Protein 7WKQ (pdb70)

Foldseek 3Di:
DQAEEEEQAQADPLSLLLVVVLLVLPYAYQHENHHPPRCVVSVVSPHHYHYQYDQLQLLPLVSQQSSLVSCCVPRVAHAEYEHEFAAFDWDAPVPDDVVVLVVLLSGQPSSVCSNCVRRVVRCLVVLHHFYEYEYEFAWADVQGGGVSNNVNLQVSLVVQLVVLVVCVVSQYAYEYEYCQQQPDPVRHVNRVPPPVVSVVSVCVTGRHHRDDDSNVVSVVCCCRGSPPHRNDHSYYPNQSNHD/DAEEEEQAQDDHLRLLLVVVLLVLVYAYEYEQHDPPSCVVSVVSVHHYHYQYDQQQLLPLVRLLSSLVRCCVPPVAHAEYEYEFEDDDADPPVPDDVVSLVRLCSRLPSSVVSNCVRPVVRLLVVLHHFYEYEYEPHVSNVVSNVVSLVVFLVVQVVCVVSHYAGEYEYEDPVVDPVVPSNVVSVVCCCRGNPPHRPDHSYYYYD/DFAEEEEEACDDALNVLLVVVLLVLRHQYEYEPHDVVSVVVSVVSVHHYHYFYDLLQLLPLVSLLSSLVSCCVVPVAHAEYEYEFADADDDDVVGDDVVVLVRLCSRLPSSVVSNCVNPVVRCLVVLAHFYEYEHVSNVVSNVVNLVCQLVVQVVRVVSHYAGEYEYVGSNVVSVVCCCRGSPPHRPDHSYYDD/DAEEEEQAQADPLRLLLVVVLVVLVYAYEYEQHHPPSQVVSVVVVHHYFYQYPQNQLLPLVNLQSSLVSCCVPPNAHAEYEYEFAAADFDADVVDDPVSLVRGLSGQPNSVVSNCVNHVVRCLVVLAHFYEYEYEFAWAVVQGRGNSNNVNLQVSLVVQLVVQVVCVRSHYAYEYEYCQAQPDPVNHVHQDVVPVVSPVSVCVTGHHHRDDDSNVVSVVVCCRGSPPHGPDHSYYPPQSNHDD

Nearest PDB structures (foldseek):
  7wkq-assembly1_B  TM=1.005E+00  e=2.248E-42  Acidimicrobiia bacterium
  7wkq-assembly2_C  TM=9.951E-01  e=5.522E-34  Acidimicrobiia bacterium
  7wkq-assembly2_D-2  TM=9.681E-01  e=2.346E-34  Acidimicrobiia bacterium
  8hqp-assembly1_C  TM=9.631E-01  e=4.700E-27  Acidimicrobiia bacterium
  8h8y-assembly1_D  TM=9.524E-01  e=3.534E-26  Acidimicrobiia bacterium

Solvent-accessible surface area: 37409 Å² total; per-residue (Å²): 58,190,60,3,1,2,4,3,50,0,27,44,98,4,3,3,4,0,0,75,27,0,14,153,104,122,2,9,0,0,0,0,28,31,23,179,44,2,50,109,75,2,63,90,123,62,11,94,13,45,38,6,115,62,0,122,80,16,27,64,75,134,6,2,89,111,2,2,46,17,0,79,159,107,44,46,144,0,19,1,0,2,6,50,4,11,52,6,33,31,43,61,0,42,121,12,32,30,57,34,0,66,24,0,5,64,13,0,2,19,5,2,3,19,2,0,49,13,1,0,45,13,0,47,150,54,42,45,1,1,0,0,2,10,2,1,3,12,3,36,108,82,1,159,25,1,1,9,0,13,0,1,7,25,1,1,23,44,0,2,113,38,0,1,73,37,2,45,188,44,36,1,13,0,1,0,0,0,4,0,51,24,5,12,36,31,11,6,36,59,8,7,15,23,49,94,76,35,51,58,138,1,92,93,8,1,51,38,25,131,147,30,70,22,105,103,7,1,53,89,0,0,66,25,2,13,21,115,41,96,201,58,44,28,85,54,44,29,96,1,35,12,123,196,46,1,1,1,5,4,31,0,18,35,166,15,5,7,7,2,0,78,16,1,10,166,92,131,2,28,0,0,0,0,12,21,45,177,45,8,46,102,72,0,81,89,117,67,11,90,16,45,43,7,125,63,0,114,86,11,18,59,70,120,5,2,122,116,1,10,56,19,0,81,160,98,38,47,100,0,9,1,0,2,5,37,3,10,35,42,25,67,20,103,0,43,70,12,20,42,96,17,1,68,21,1,8,71,6,3,2,20,7,4,0,19,2,0,61,23,1,0,57,15,0,43,155,70,46,46,0,0,0,0,1,3,4,25,82,35,2,5,35,34,1,1,66,10,0,2,29,30,0,3,69,0,0,2,40,10,0,51,195,38,37,2,9,0,1,1,0,10,23,94,57,22,119,129,24,183,109,75,50,95,97,10,2,48,60,0,1,61,15,1,14,20,111,45,90,201,54,48,9,93,65,65,78,102,133,106,56,4,0,2,2,4,32,1,41,112,123,16,2,20,5,0,2,95,18,2,8,166,92,130,3,10,0,0,1,0,23,22,49,150,54,19,33,101,83,6,66,88,81,50,12,81,18,49,38,13,84,40,2,116,45,20,12,25,58,75,4,0,102,77,2,11,57,20,0,82,164,96,42,56,122,0,32,2,0,2,5,97,13,35,150,80,33,118,36,142,129,157,118,35,66,80,61,38,74,24,18,4,44,11,5,1,46,52,4,4,106,40,0,9,129,15,1,13,70,18,0,46,154,69,39,50,0,0,0,0,8,19,52,52,25,18,69,72,4,99,62,28,10,41,104,45,3,118,69,36,1,79,128,21,55,201,45,32,2,10,0,1,6,5,41,110,85,52,105,105,56,0,48,98,0,1,58,20,1,14,20,109,50,84,194,71,47,15,92,78,46,110,222,53,4,1,1,4,3,44,0,20,86,86,5,2,5,7,0,0,88,20,1,9,175,98,143,6,22,0,0,0,0,18,24,28,184,51,4,43,105,69,0,81,90,113,61,23,87,27,42,48,13,132,54,0,128,94,17,32,56,80,99,1,1,96,87,0,4,57,20,0,73,144,102,47,51,88,0,4,0,0,1,7,50,6,23,66,4,24,35,22,146,119,159,113,37,72,130,118,41,65,95,35,0,36,64,14,0,52,64,5,3,101,30,2,8,131,7,0,7,64,9,0,52,137,54,42,30,1,0,1,0,3,7,5,1,0,14,3,40,152,104,21,200,26,1,39,24,0,30,66,6,9,59,31,2,25,104,41,4,99,76,33,2,62,112,16,48,204,60,37,2,11,0,2,1,0,0,4,0,53,22,11,8,79,36,10,20,137,53,32,2,31,78,24,16,22,49,36,13,105,2,46,56,5,0,47,21,25,78,140,24,26,24,112,100,8,1,52,95,0,1,58,28,2,15,24,114,46,89,207,47,49,24,77,57,35,28,88,1,23,12,69,146

Radius of gyration: 30.54 Å; Cα contacts (8 Å, |Δi|>4): 1937; chains: 4; bounding box: 92×63×84 Å

CATH classification: 3.40.50.720

Secondary structure (DSSP, 8-state):
--EEEEES--SSSHHHHHHHHHHHTTEEEEEESPPTTHHHHHHTTT--EEEE-S---TTSHHHHHHHHHHHHHHTS--SEEEEEE-----S-GGG--HHHHHHHHIIIIIHHHHHHHHHHHHHHHHT-EEEEEEEPPP--SS-TT-HHHHHHHHHHHHHHHHHHHHHHTTTEEEEEEE-TTB--GGGGGGGTTTSHHHHHHHHHHS---B-S-HHHHHHHHGGGTSSS--S--SEEETTSS--/-EEEEES--SSSHHHHHHHHHHHTTEEEEEESPPTTTHHHHHHHT--EEEE-S---TTSHHHHHHHHHHHHHHTS---EEEEEE-----B-GGG--HHHHHHHHIIIIIHHHHHHHHHHHHHHHHT-EEEEEEE--BHHHHHHHHHHHHHHHHHHHHHGGGTEEEEEEE--TTSS----HHHHHHHHGGGTSSS--S--S-EEE-/--EEEEES-SSSSSHHHHHHHHHHTTEEEEEES--HHHHHHHHHTT--EEEESS---TTSHHHHHHHHHHHHHHHS---EEEE---------GGG--HHHHHHHIIIIIIHHHHHHHHHHHHHHHHT-EEEEE--HHHHHHHHHHHHHHHHHHHHHGGGTEEEEEE---HHHHHHHHGGGTSSS-----S-EE-/-EEEEES--SSSHHHHHHHHHHHTTEEEEEESPPTTHHHHHHHTT--EEEE-S---TTSHHHHHHHHHHHHHHHS---EEEEEE-----S-GGG--HHHHHHHHIIIIIHHHHHHHHHHHHHHHHT-EEEEEEEPPPPPSS-TT-HHHHHHHHHHHHHHHHHHHHTTTTTEEEEEE--TTB--GGGG-TTSTTSHHHHHHHHHHS---B-S-HHHHHHHHTHHHHSS--S--S-EETTSS---

Sequence (885 aa):
AKRVALVGDASFYVGPSLARELARREHNLVLGDPAEGLVDELTALGVEVEAVLGVRNLADPESAQKLVAAAQERFGRIDSAAAFSGRVVTGKFLDSTLEDLHSVVQGCLEAPYHFLKAVVPVMVEQGDGQVLVMTSATAARPSRGASLYSSARAGATMMVKNVAAEVARNGVQVNAVGTNFMDFPEFLRASGANDPEIRARIEAAVPLGRLGTVEEFASFCMPFIDGTSKFTTGQFIAYAGGWKRVALVGDASFYVGPSLARELARREHNLVLGDPAEGLVDELTALGVEVEAVLGVRNLADPESAQKLVAAAQERFGRIDSAAAFSGRVVTGKFLDSTLEDLHSVVQGCLEAPYHFLKAVVPVMVEQGDGQVLVMTSGASLYSSARAGATMMVKNVAAEVARNGVQVNAVGTNFMDFPEGTVEEFASFCMPFIDGTSKFTTGQFIAYAKRVALVGDASFYVGPSLARELARREHNLVLGDPAEGLVDELTALGVEVEAVLGVRNLADPESAQKLVAAAQERFGRIDSAAAFSGRVVTGKFLDSTLEDLHSVVQGCLEAPYHFLKAVVPVMVEQGDGQVLVMASLYSSARAGATMMVKNVAAEVARNGVQVNAVGGTVEEFASFCMPFIDGTSKFTTGQFIAKRVALVGDASFYVGPSLARELARREHNLVLGDPAEGLVDELTALGVEVEAVLGVRNLADPESAQKLVAAAQERFGRIDSAAAFSGRVVTGKFLDSTLEDLHSVVQGCLEAPYHFLKAVVPVMVEQGDGQVLVMTSATAARPSRGASLYSSARAGATMMVKNVAAEVARNGVQVNAVGTNFMDFPEFLRASGANDPEIRARIEAAVPLGRLGTVEEFASFCMPFIDGTSKFTTGQFIAYAGGWA

B-factor: mean 82.54, std 20.47, range [45.64, 185.73]

Structure (mmCIF, N/CA/C/O backbone):
data_7WKQ
#
_entry.id   7WKQ
#
_cell.length_a   86.823
_cell.length_b   103.047
_cell.length_c   105.833
_cell.angle_alpha   90.000
_cell.angle_beta   90.000
_cell.angle_gamma   90.000
#
_symmetry.space_group_name_H-M   'P 21 21 21'
#
loop_
_atom_site.group_PDB
_atom_site.id
_atom_site.type_symbol
_atom_site.label_atom_id
_atom_site.label_alt_id
_atom_site.label_comp_id
_atom_site.label_asym_id
_atom_site.label_entity_id
_atom_site.label_seq_id
_atom_site.pdbx_PDB_ins_code
_atom_site.Cartn_x
_atom_site.Cartn_y
_atom_site.Cartn_z
_atom_site.occupancy
_atom_site.B_iso_or_equiv
_atom_site.auth_seq_id
_atom_site.auth_comp_i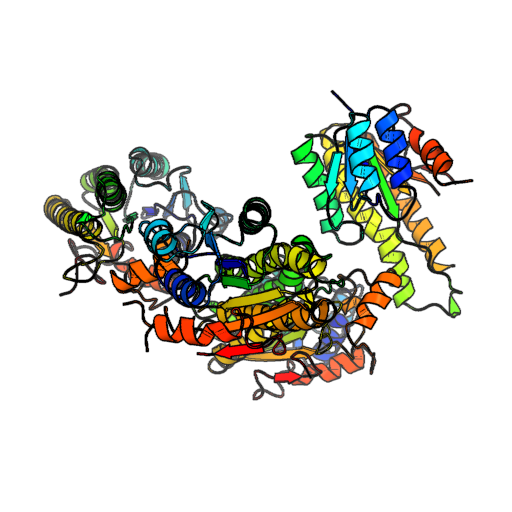d
_atom_site.auth_asym_id
_atom_site.auth_atom_id
_atom_site.pdbx_PDB_model_num
ATOM 1 N N . ALA A 1 5 ? -30.07400 12.35700 46.23600 1.000 94.29832 6 ALA A N 1
ATOM 2 C CA . ALA A 1 5 ? -29.92600 12.54200 44.79800 1.000 92.49075 6 ALA A CA 1
ATOM 3 C C . ALA A 1 5 ? -31.15300 12.05900 43.98600 1.000 94.23847 6 ALA A C 1
ATOM 4 O O . ALA A 1 5 ? -31.48700 10.86300 43.99200 1.000 99.81517 6 ALA A O 1
ATOM 6 N N . LYS A 1 6 ? -31.82500 12.97900 43.28900 1.000 86.15242 7 LYS A N 1
ATOM 7 C CA . LYS A 1 6 ? -32.94200 12.58700 42.42700 1.000 88.20323 7 LYS A CA 1
ATOM 8 C C . LYS A 1 6 ? -32.69100 12.87600 40.95200 1.000 82.59227 7 LYS A C 1
ATOM 9 O O . LYS A 1 6 ? -33.14300 12.09000 40.11400 1.000 78.98866 7 LYS A O 1
ATOM 15 N N . ARG A 1 7 ? -31.95600 13.96500 40.61200 1.000 75.19407 8 ARG A N 1
ATOM 16 C CA . ARG A 1 7 ? -31.60300 14.25000 39.21600 1.000 75.78781 8 ARG A CA 1
ATOM 17 C C . ARG A 1 7 ? -30.52700 13.32700 38.64200 1.000 77.95660 8 ARG A C 1
ATOM 18 O O . A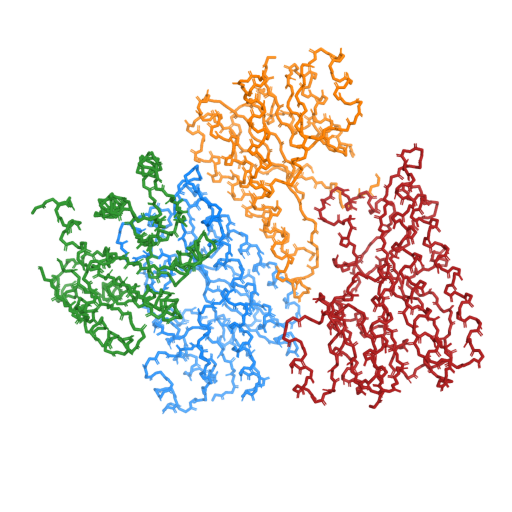RG A 1 7 ? -29.57300 12.96700 39.31800 1.000 77.82245 8 ARG A O 1
ATOM 26 N N . VAL A 1 8 ? -30.64000 13.01600 37.35200 1.000 73.41525 9 VAL A N 1
ATOM 27 C CA . VAL A 1 8 ? -29.68200 12.13900 36.68700 1.000 77.74026 9 VAL A CA 1
ATOM 28 C C . VAL A 1 8 ? -28.74300 12.90200 35.74500 1.000 75.36230 9 VAL A C 1
ATOM 29 O O . VAL A 1 8 ? -29.18100 13.61500 34.82600 1.000 74.63114 9 VAL A O 1
ATOM 33 N N . ALA A 1 9 ? -27.43400 12.72900 35.98400 1.000 75.39287 10 ALA A N 1
ATOM 34 C CA . ALA A 1 9 ? -26.36500 13.28500 35.16000 1.000 74.91114 10 ALA A CA 1
ATOM 35 C C . ALA A 1 9 ? -25.56900 12.13100 34.55400 1.000 70.01077 10 ALA A C 1
ATOM 36 O O . ALA A 1 9 ? -25.15600 11.20500 35.26600 1.000 69.06803 10 ALA A O 1
ATOM 38 N N . LEU A 1 10 ? -25.39700 12.17400 33.23000 1.000 69.34956 11 LEU A N 1
ATOM 39 C CA . LEU A 1 10 ? -24.66700 11.19000 32.44700 1.000 70.30545 11 LEU A CA 1
ATOM 40 C C . LEU A 1 10 ? -23.32700 11.79500 32.03600 1.000 72.57708 11 LEU A C 1
ATOM 41 O O . LEU A 1 10 ? -23.26800 12.94000 31.56600 1.000 67.46658 11 LEU A O 1
ATOM 46 N N . VAL A 1 11 ? -22.25100 11.04700 32.27100 1.000 72.34112 12 VAL A N 1
ATOM 47 C CA . VAL A 1 11 ? -20.88200 11.45300 31.96000 1.000 73.08281 12 VAL A CA 1
ATOM 48 C C . VAL A 1 11 ? -20.30000 10.40300 31.02000 1.000 71.78272 12 VAL A C 1
ATOM 49 O O . VAL A 1 11 ? -20.08600 9.24000 31.42100 1.000 75.65444 12 VAL A O 1
ATOM 53 N N . GLY A 1 12 ? -20.04200 10.81100 29.76500 1.000 67.91663 13 GLY A N 1
ATOM 54 C CA . GLY A 1 12 ? -19.66600 9.85300 28.74000 1.000 72.51831 13 GLY A CA 1
ATOM 55 C C . GLY A 1 12 ? -18.42300 9.05100 29.06700 1.000 70.97458 13 GLY A C 1
ATOM 56 O O . GLY A 1 12 ? -18.28300 7.90800 28.62500 1.000 69.24576 13 GLY A O 1
ATOM 57 N N . ASP A 1 13 ? -17.45400 9.71200 29.72200 1.000 69.14019 14 ASP A N 1
ATOM 58 C CA . ASP A 1 13 ? -16.14100 9.08800 30.04400 1.000 65.50939 14 ASP A CA 1
ATOM 59 C C . ASP A 1 13 ? -15.66900 9.55300 31.41400 1.000 64.24537 14 ASP A C 1
ATOM 60 O O . ASP A 1 13 ? -15.42900 10.74700 31.57300 1.000 64.45668 14 ASP A O 1
ATOM 65 N N . ALA A 1 14 ? -15.54600 8.62400 32.35200 1.000 62.27975 15 ALA A N 1
ATOM 66 C CA . ALA A 1 14 ? -15.05000 8.94500 33.70100 1.000 67.74810 15 ALA A CA 1
ATOM 67 C C . ALA A 1 14 ? -13.74100 8.20200 33.95200 1.000 63.16366 15 ALA A C 1
ATOM 68 O O . ALA A 1 14 ? -13.38300 8.02400 35.10900 1.000 62.84254 15 ALA A O 1
ATOM 70 N N . SER A 1 15 ? -13.08500 7.74900 32.89500 1.000 61.36284 16 SER A N 1
ATOM 71 C CA . SER A 1 15 ? -11.84000 6.96100 33.03000 1.000 66.21002 16 SER A CA 1
ATOM 72 C C . SER A 1 15 ? -10.69000 7.75200 33.62800 1.000 66.57890 16 SER A C 1
ATOM 73 O O . SER A 1 15 ? -9.93200 7.16900 34.40200 1.000 61.33431 16 SER A O 1
ATOM 76 N N . PHE A 1 16 ? -10.55400 9.02000 33.26600 1.000 64.73451 17 PHE A N 1
ATOM 77 C CA . PHE A 1 16 ? -9.34400 9.76000 33.68100 1.000 68.84109 17 PHE A CA 1
ATOM 78 C C . PHE A 1 16 ? -9.57000 10.68100 34.87200 1.000 66.70168 17 PHE A C 1
ATOM 79 O O . PHE A 1 16 ? -9.79900 10.15400 35.95300 1.000 76.57422 17 PHE A O 1
ATOM 87 N N . TYR A 1 17 ? -9.41000 11.99400 34.70100 1.000 71.71649 18 TYR A N 1
ATOM 88 C CA . TYR A 1 17 ? -9.47800 12.91000 35.87000 1.000 67.53159 18 TYR A CA 1
ATOM 89 C C . TYR A 1 17 ? -10.58700 13.96700 35.76100 1.000 69.82987 18 TYR A C 1
ATOM 90 O O . TYR A 1 17 ? -11.13300 14.33500 36.80400 1.000 63.93333 18 TYR A O 1
ATOM 99 N N . VAL A 1 18 ? -10.88000 14.46000 34.55600 1.000 69.05524 19 VAL A N 1
ATOM 100 C CA . VAL A 1 18 ? -11.89800 15.53700 34.36400 1.000 67.04235 19 VAL A CA 1
ATOM 101 C C . VAL A 1 18 ? -13.29900 15.02500 34.67400 1.000 64.03160 19 VAL A C 1
ATOM 102 O O . VAL A 1 18 ? -14.00800 15.68600 35.43400 1.000 64.26344 19 VAL A O 1
ATOM 106 N N . GLY A 1 19 ? -13.64800 13.85700 34.15000 1.000 68.59599 20 GLY A N 1
ATOM 107 C CA . GLY A 1 19 ? -14.99900 13.31300 34.34400 1.000 62.59665 20 GLY A CA 1
ATOM 108 C C . GLY A 1 19 ? -15.19100 12.90400 35.78100 1.000 62.38063 20 GLY A C 1
ATOM 109 O O . GLY A 1 19 ? -16.24400 13.22000 36.32200 1.000 62.75727 20 GLY A O 1
ATOM 110 N N . PRO A 1 20 ? -14.26400 12.17100 36.43000 1.000 64.93236 21 PRO A N 1
ATOM 111 C CA . PRO A 1 20 ? -14.42700 11.91400 37.83100 1.000 66.28106 21 PRO A CA 1
ATOM 112 C C . PRO A 1 20 ? -14.79300 13.17900 38.60100 1.000 63.45677 21 PRO A C 1
ATOM 113 O O . PRO A 1 20 ? -15.67700 13.11600 39.39700 1.000 69.54237 21 PRO A O 1
ATOM 117 N N . SER A 1 21 ? -14.11600 14.28600 38.33900 1.000 60.72154 22 SER A N 1
ATOM 118 C CA . SER A 1 21 ? -14.34200 15.51600 39.13200 1.000 64.26675 22 SER A CA 1
ATOM 119 C C . SER A 1 21 ? -15.72500 16.05600 38.81400 1.000 64.92220 22 SER A C 1
ATOM 120 O O . SER A 1 21 ? -16.37400 16.56500 39.72300 1.000 63.60881 22 SER A O 1
ATOM 123 N N . LEU A 1 22 ? -16.14500 15.94500 37.56100 1.000 61.79857 23 LEU A N 1
ATOM 124 C CA . LEU A 1 22 ? -17.52400 16.33000 37.24800 1.000 61.38209 23 LEU A CA 1
ATOM 125 C C . LEU A 1 22 ? -18.52300 15.53400 38.07900 1.000 65.50054 23 LEU A C 1
ATOM 126 O O . LEU A 1 22 ? -19.43500 16.10100 38.69200 1.000 69.36930 23 LEU A O 1
ATOM 131 N N . ALA A 1 23 ? -18.39800 14.20100 38.04000 1.000 66.00066 24 ALA A N 1
ATOM 132 C CA . ALA A 1 23 ? -19.27700 13.32800 38.81800 1.000 66.17784 24 ALA A CA 1
ATOM 133 C C . ALA A 1 23 ? -19.27100 13.70200 40.29600 1.000 67.86858 24 ALA A C 1
ATOM 134 O O . ALA A 1 23 ? -20.33200 13.74900 40.93100 1.000 70.28267 24 ALA A O 1
ATOM 136 N N . ARG A 1 24 ? -18.08000 13.96300 40.86100 1.000 66.21548 25 ARG A N 1
ATOM 137 C CA . ARG A 1 24 ? -17.96800 14.30100 42.28300 1.000 62.92858 25 ARG A CA 1
ATOM 138 C C . ARG A 1 24 ? -18.73500 15.58500 42.60400 1.000 70.30682 25 ARG A C 1
ATOM 139 O O . ARG A 1 24 ? -19.53300 15.62100 43.56300 1.000 72.82477 25 ARG A O 1
ATOM 147 N N . GLU A 1 25 ? -18.54300 16.63900 41.78200 1.000 70.15866 26 GLU A N 1
ATOM 148 C CA . GLU A 1 25 ? -19.33000 17.86200 41.96700 1.000 68.51880 26 GLU A CA 1
ATOM 149 C C . GLU A 1 25 ? -20.80500 17.59900 41.86300 1.000 69.54127 26 GLU A C 1
ATOM 150 O O . GLU A 1 25 ? -21.57400 18.02700 42.72900 1.000 74.17455 26 GLU A O 1
ATOM 156 N N . LEU A 1 26 ? -21.20600 16.83500 40.84300 1.000 66.89195 27 LEU A N 1
ATOM 157 C CA . LEU A 1 26 ? -22.61800 16.61000 40.56800 1.000 66.47589 27 LEU A CA 1
ATOM 158 C C . LEU A 1 26 ? -23.27400 15.88400 41.73000 1.000 71.97457 27 LEU A C 1
ATOM 159 O O . LEU A 1 26 ? -24.42500 16.17900 42.09600 1.000 73.50043 27 LEU A O 1
ATOM 164 N N . ALA A 1 27 ? -22.52300 14.95300 42.34800 1.000 70.44400 28 ALA A N 1
ATOM 165 C CA . ALA A 1 27 ? -22.97500 14.19800 43.51800 1.000 78.39598 28 ALA A CA 1
ATOM 166 C C . ALA A 1 27 ? -23.18100 15.09400 44.74300 1.000 80.17523 28 ALA A C 1
ATOM 167 O O . ALA A 1 27 ? -24.09700 14.85300 45.54200 1.000 88.65838 28 ALA A O 1
ATOM 169 N N . ARG A 1 28 ? -22.30000 16.08700 44.93700 1.000 76.76160 29 ARG A N 1
ATOM 170 C CA . ARG A 1 28 ? -22.52000 17.05300 46.00800 1.000 74.31341 29 ARG A CA 1
ATOM 171 C C . ARG A 1 28 ? -23.79800 17.85900 45.78000 1.000 76.43678 29 ARG A C 1
ATOM 172 O O . ARG A 1 28 ? -24.46700 18.26300 46.73700 1.000 82.75856 29 ARG A O 1
ATOM 180 N N . ARG A 1 29 ? -24.17700 18.02000 44.51800 1.000 76.27721 30 ARG A N 1
ATOM 181 C CA . ARG A 1 29 ? -25.35200 18.72500 44.02500 1.000 71.73345 30 ARG A CA 1
ATOM 182 C C . ARG A 1 29 ? -26.51900 17.77900 43.77100 1.000 78.82688 30 ARG A C 1
ATOM 183 O O . ARG A 1 29 ? -27.38000 18.03100 42.91000 1.000 79.62336 30 ARG A O 1
ATOM 191 N N . GLU A 1 30 ? -26.55600 16.69100 44.54200 1.000 77.07552 31 GLU A N 1
ATOM 192 C CA . GLU A 1 30 ? -27.64000 15.70600 44.63100 1.000 84.12061 31 GLU A CA 1
ATOM 193 C C . GLU A 1 30 ? -28.13700 15.21000 43.27100 1.000 83.08713 31 GLU A C 1
ATOM 194 O O . GLU A 1 30 ? -29.33800 15.17700 42.99000 1.000 89.80563 31 GLU A O 1
ATOM 200 N N . HIS A 1 31 ? -27.18200 14.78400 42.43700 1.000 80.84556 32 HIS A N 1
ATOM 201 C CA . HIS A 1 31 ? -27.45200 13.98000 41.24600 1.000 76.00275 32 HIS A CA 1
ATOM 202 C C . HIS A 1 31 ? -27.09500 12.51100 41.48300 1.000 76.71892 32 HIS A C 1
ATOM 203 O O . HIS A 1 31 ? -26.17900 12.19400 42.24400 1.000 85.04912 32 HIS A O 1
ATOM 210 N N . ASN A 1 32 ? -27.91200 11.61000 40.94600 1.000 72.59009 33 ASN A N 1
ATOM 211 C CA . ASN A 1 32 ? -27.49000 10.25700 40.62900 1.000 73.59786 33 ASN A CA 1
ATOM 212 C C . ASN A 1 32 ? -26.76700 10.27000 39.27400 1.000 74.53898 33 ASN A C 1
ATOM 213 O O . ASN A 1 32 ? -26.95100 11.19100 38.46600 1.000 75.30642 33 ASN A O 1
ATOM 218 N N . LEU A 1 33 ? -25.91300 9.24500 39.02900 1.000 69.15732 34 LEU A N 1
ATOM 219 C CA . LEU A 1 33 ? -24.92400 9.31900 37.95100 1.000 66.60193 34 LEU A CA 1
ATOM 220 C C . LEU A 1 33 ? -24.89800 8.08800 37.04700 1.000 63.96834 34 LEU A C 1
ATOM 221 O O . LEU A 1 33 ? -24.88500 6.95900 37.53300 1.000 64.80035 34 LEU A O 1
ATOM 226 N N . VAL A 1 34 ? -24.79300 8.32400 35.73700 1.000 60.55972 35 VAL A N 1
ATOM 227 C CA . VAL A 1 34 ? -24.47200 7.30900 34.73400 1.000 59.67117 35 VAL A CA 1
ATOM 228 C C . VAL A 1 34 ? -23.06300 7.58000 34.21600 1.000 71.01704 35 VAL A C 1
ATOM 229 O O . VAL A 1 34 ? -22.79600 8.62700 33.60400 1.000 70.33370 35 VAL A O 1
ATOM 233 N N . LEU A 1 35 ? -22.13700 6.67400 34.52400 1.000 67.99437 36 LEU A N 1
ATOM 234 C CA . LEU A 1 35 ? -20.73500 6.87700 34.20300 1.000 62.15485 36 LEU A CA 1
ATOM 235 C C . LEU A 1 35 ? -20.28700 5.84100 33.18400 1.000 65.32602 36 LEU A C 1
ATOM 236 O O . LEU A 1 35 ? -20.47100 4.64400 33.41500 1.000 66.59798 36 LEU A O 1
ATOM 241 N N . GLY A 1 36 ? -19.62200 6.29300 32.11800 1.000 61.44202 37 GLY A N 1
ATOM 242 C CA . GLY A 1 36 ? -18.93200 5.38100 31.22400 1.000 59.07948 37 GLY A CA 1
ATOM 243 C C . GLY A 1 36 ? -17.52600 5.14000 31.74600 1.000 60.55084 37 GLY A C 1
ATOM 244 O O . GLY A 1 36 ? -16.80200 6.10200 32.04000 1.000 67.31164 37 GLY A O 1
ATOM 245 N N . ASP A 1 37 ? -17.15000 3.87300 31.94200 1.000 59.28293 38 ASP A N 1
ATOM 246 C CA . ASP A 1 37 ? -15.81900 3.43900 32.40600 1.000 61.90343 38 ASP A CA 1
ATOM 247 C C . ASP A 1 37 ? -15.24700 4.26800 33.56000 1.000 67.25099 38 ASP A C 1
ATOM 248 O O . ASP A 1 37 ? -14.23200 4.97200 33.39600 1.000 70.81702 38 ASP A O 1
ATOM 253 N N . PRO A 1 38 ? -15.87000 4.20200 34.73700 1.000 63.63895 39 PRO A N 1
ATOM 254 C CA . PRO A 1 38 ? -15.39300 4.99500 35.87500 1.000 63.23687 39 PRO A CA 1
ATOM 255 C C . PRO A 1 38 ? -13.98400 4.61500 36.28500 1.000 66.59118 39 PRO A C 1
ATOM 256 O O . PRO A 1 38 ? -13.57300 3.44800 36.24300 1.000 59.47081 39 PRO A O 1
ATOM 260 N N . ALA A 1 39 ? -13.23400 5.65800 36.64500 1.000 71.31285 40 ALA A N 1
ATOM 261 C CA . ALA A 1 39 ? -11.90000 5.58400 37.24500 1.000 67.75052 40 ALA A CA 1
ATOM 262 C C . ALA A 1 39 ? -11.87800 4.71400 38.50900 1.000 72.40452 40 ALA A C 1
ATOM 263 O O . ALA A 1 39 ? -12.91200 4.41600 39.13700 1.000 75.76077 40 ALA A O 1
ATOM 265 N N . GLU A 1 40 ? -10.66200 4.30300 38.88400 1.000 69.33635 41 GLU A N 1
ATOM 266 C CA . GLU A 1 40 ? -10.50100 3.38900 40.00100 1.000 69.74981 41 GLU A CA 1
ATOM 267 C C . GLU A 1 40 ? -10.89200 4.08800 41.28200 1.000 69.27555 41 GLU A C 1
ATOM 268 O O . GLU A 1 40 ? -10.42700 5.19100 41.57200 1.000 78.67279 41 GLU A O 1
ATOM 274 N N . GLY A 1 41 ? -11.75300 3.45700 42.06000 1.000 61.06878 42 GLY A N 1
ATOM 275 C CA . GLY A 1 41 ? -12.15500 4.07500 43.29500 1.000 74.05867 42 GLY A CA 1
ATOM 276 C C . GLY A 1 41 ? -13.32200 5.02300 43.18800 1.000 79.66800 42 GLY A C 1
ATOM 277 O O . GLY A 1 41 ? -13.79400 5.50800 44.21500 1.000 80.02087 42 GLY A O 1
ATOM 278 N N . LEU A 1 42 ? -13.82200 5.29200 41.98700 1.000 77.54782 43 LEU A N 1
ATOM 279 C CA . LEU A 1 42 ? -14.84700 6.31900 41.84800 1.000 76.74669 43 LEU A CA 1
ATOM 280 C C . LEU A 1 42 ? -16.20600 5.81400 42.29500 1.000 80.53718 43 LEU A C 1
ATOM 281 O O . LEU A 1 42 ? -16.86200 6.44400 43.13200 1.000 84.53405 43 LEU A O 1
ATOM 286 N N . VAL A 1 43 ? -16.66200 4.69400 41.72100 1.000 78.83729 44 VAL A N 1
ATOM 287 C CA . VAL A 1 43 ? -17.96700 4.14700 42.10100 1.000 76.87878 44 VAL A CA 1
ATOM 288 C C . VAL A 1 43 ? -18.07900 4.03200 43.61800 1.000 82.63047 44 VAL A C 1
ATOM 289 O O . VAL A 1 43 ? -19.03200 4.53000 44.22100 1.000 81.93521 44 VAL A O 1
ATOM 293 N N . ASP A 1 44 ? -17.08100 3.40400 44.25500 1.000 87.76490 45 ASP A N 1
ATOM 294 C CA . ASP A 1 44 ? -17.12600 3.19000 45.69600 1.000 86.90401 45 ASP A CA 1
ATOM 295 C C . ASP A 1 44 ? -17.09400 4.51500 46.44100 1.000 85.69808 45 ASP A C 1
ATOM 296 O O . ASP A 1 44 ? -17.91700 4.75400 47.33500 1.000 90.18530 45 ASP A O 1
ATOM 301 N N . GLU A 1 45 ? -16.12400 5.37200 46.09900 1.000 79.66711 46 GLU A N 1
ATOM 302 C CA . GLU A 1 45 ? -15.99200 6.70400 46.68400 1.000 81.87220 46 GLU A CA 1
ATOM 303 C C . GLU A 1 45 ? -17.33700 7.41000 46.69300 1.000 83.82027 46 GLU A C 1
ATOM 304 O O . GLU A 1 45 ? -17.70000 8.08700 47.66100 1.000 81.63551 46 GLU A O 1
ATOM 310 N N . LEU A 1 46 ? -18.10400 7.21200 45.61700 1.000 86.59821 47 LEU A N 1
ATOM 311 C CA . LEU A 1 46 ? -19.33600 7.95100 45.38400 1.000 85.54888 47 LEU A CA 1
ATOM 312 C C . LEU A 1 46 ? -20.50600 7.33600 46.14300 1.000 84.36373 47 LEU A C 1
ATOM 313 O O . LEU A 1 46 ? -21.28800 8.04600 46.78600 1.000 81.36664 47 LEU A O 1
ATOM 318 N N . THR A 1 47 ? -20.64600 6.01200 46.07400 1.000 85.62793 48 THR A N 1
ATOM 319 C CA . THR A 1 47 ? -21.70300 5.32700 46.81600 1.000 86.74377 48 THR A CA 1
ATOM 320 C C . THR A 1 47 ? -21.55500 5.55600 48.31500 1.000 88.86479 48 THR A C 1
ATOM 321 O O . THR A 1 47 ? -22.55900 5.56700 49.03600 1.000 87.00219 48 THR A O 1
ATOM 325 N N . ALA A 1 48 ? -20.31700 5.71300 48.80600 1.000 86.21330 49 ALA A N 1
ATOM 326 C CA . ALA A 1 48 ? -20.11100 6.01000 50.22000 1.000 86.19974 49 ALA A CA 1
ATOM 327 C C . ALA A 1 48 ? -20.66800 7.37000 50.63400 1.000 87.22936 49 ALA A C 1
ATOM 328 O O . ALA A 1 48 ? -20.83300 7.61300 51.83500 1.000 96.85498 49 ALA A O 1
ATOM 330 N N . LEU A 1 49 ? -20.90800 8.28800 49.69900 1.000 84.50988 50 LEU A N 1
ATOM 331 C CA . LEU A 1 49 ? -21.65100 9.51400 49.99900 1.000 81.00573 50 LEU A CA 1
ATOM 332 C C . LEU A 1 49 ? -23.15800 9.36500 49.76500 1.000 87.90224 50 LEU A C 1
ATOM 333 O O . LEU A 1 49 ? -23.89900 10.34200 49.91100 1.000 95.08729 50 LEU A O 1
ATOM 338 N N . GLY A 1 50 ? -23.62900 8.16800 49.40100 1.000 90.82005 51 GLY A N 1
ATOM 339 C CA . GLY A 1 50 ? -25.05300 7.92400 49.23800 1.000 82.90914 51 GLY A CA 1
ATOM 340 C C . GLY A 1 50 ? -25.65000 8.13100 47.86800 1.000 80.32604 51 GLY A C 1
ATOM 341 O O . GLY A 1 50 ? -26.87600 8.22700 47.74300 1.000 81.41554 51 GLY A O 1
ATOM 342 N N . VAL A 1 51 ? -24.85000 8.25200 46.84000 1.000 77.22784 52 VAL A N 1
ATOM 343 C CA . VAL A 1 51 ? -25.40000 8.41900 45.49300 1.000 81.82592 52 VAL A CA 1
ATOM 344 C C . VAL A 1 51 ? -25.60100 7.06900 44.81200 1.000 79.52450 52 VAL A C 1
ATOM 345 O O . VAL A 1 51 ? -24.94400 6.07500 45.13600 1.000 84.74236 52 VAL A O 1
ATOM 349 N N . GLU A 1 52 ? -26.56800 7.01200 43.89700 1.000 72.13776 53 GLU A N 1
ATOM 350 C CA . GLU A 1 52 ? -26.70000 5.84300 43.04000 1.000 78.72371 53 GLU A CA 1
ATOM 351 C C . GLU A 1 52 ? -25.86600 6.07400 41.77300 1.000 81.76878 53 GLU A C 1
ATOM 352 O O . GLU A 1 52 ? -25.81300 7.19400 41.25900 1.000 82.09285 53 GLU A O 1
ATOM 358 N N . VAL A 1 53 ? -25.25700 5.00200 41.23800 1.000 80.18039 54 VAL A N 1
ATOM 359 C CA . VAL A 1 53 ? -24.30300 5.09200 40.12100 1.000 69.97843 54 VAL A CA 1
ATOM 360 C C . VAL A 1 53 ? -24.52500 3.90100 39.20100 1.000 71.06304 54 VAL A C 1
ATOM 361 O O . VAL A 1 53 ? -24.46700 2.75400 39.65900 1.000 75.87100 54 VAL A O 1
ATOM 365 N N . GLU A 1 54 ? -24.66500 4.15600 37.89000 1.000 65.51761 55 GLU A N 1
ATOM 366 C CA . GLU A 1 54 ? -24.74200 3.09300 36.88500 1.000 67.66368 55 GLU A CA 1
ATOM 367 C C . GLU A 1 54 ? -23.47800 3.17500 36.03000 1.000 69.92631 55 GLU A C 1
ATOM 368 O O . GLU A 1 54 ? -23.33300 4.07700 35.19300 1.000 73.00030 55 GLU A O 1
ATOM 374 N N . ALA A 1 55 ? -22.55300 2.22200 36.24600 1.000 71.34423 56 ALA A N 1
ATOM 375 C CA . ALA A 1 55 ? -21.29900 2.14300 35.49500 1.000 67.27928 56 ALA A CA 1
ATOM 376 C C . ALA A 1 55 ? -21.52800 1.33900 34.21200 1.000 68.99912 56 ALA A C 1
ATOM 377 O O . ALA A 1 55 ? -21.93200 0.16900 34.25100 1.000 64.58197 56 ALA A O 1
ATOM 379 N N . VAL A 1 56 ? -21.28200 1.98800 33.06900 1.000 64.10054 57 VAL A N 1
ATOM 380 C CA . VAL A 1 56 ? -21.46900 1.43000 31.74100 1.000 62.22699 57 VAL A CA 1
ATOM 381 C C . VAL A 1 56 ? -20.08500 1.17600 31.15400 1.000 61.31353 57 VAL A C 1
ATOM 382 O O . VAL A 1 56 ? -19.23900 2.06900 31.16900 1.000 68.60971 57 VAL A O 1
ATOM 386 N N . LEU A 1 57 ? -19.82300 -0.05000 30.68600 1.000 68.75553 58 LEU A N 1
ATOM 387 C CA . LEU A 1 57 ? -18.46000 -0.48300 30.39300 1.000 67.20691 58 LEU A CA 1
ATOM 388 C C . LEU A 1 57 ? -18.11700 -0.38100 28.91200 1.000 67.31223 58 LEU A C 1
ATOM 389 O O . LEU A 1 57 ? -18.90200 -0.78600 28.04700 1.000 66.68761 58 LEU A O 1
ATOM 394 N N . GLY A 1 58 ? -16.90700 0.08300 28.62800 1.000 63.85378 59 GLY A N 1
ATOM 395 C CA . GLY A 1 58 ? -16.39200 0.05400 27.27400 1.000 67.85275 59 GLY A CA 1
ATOM 396 C C . GLY A 1 58 ? -17.14500 0.95000 26.30900 1.000 70.23337 59 GLY A C 1
ATOM 397 O O . GLY A 1 58 ? -17.50900 0.53600 25.20500 1.000 74.98848 59 GLY A O 1
ATOM 398 N N . VAL A 1 59 ? -17.32000 2.21000 26.70000 1.000 70.74264 60 VAL A N 1
ATOM 399 C CA . VAL A 1 59 ? -18.11000 3.15600 25.92400 1.000 72.06158 60 VAL A CA 1
ATOM 400 C C . VAL A 1 59 ? -17.37000 4.45100 25.66500 1.000 74.60316 60 VAL A C 1
ATOM 401 O O . VAL A 1 59 ? -17.90700 5.31800 24.95700 1.000 76.65218 60 VAL A O 1
ATOM 405 N N . ARG A 1 60 ? -16.14200 4.59700 26.16200 1.000 69.24962 61 ARG A N 1
ATOM 406 C CA . ARG A 1 60 ? -15.49800 5.90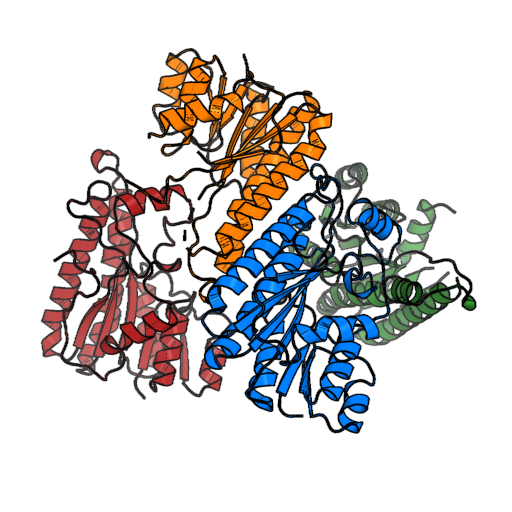500 26.10000 1.000 70.40975 61 ARG A CA 1
ATOM 407 C C . ARG A 1 60 ? -14.98600 6.23500 24.70600 1.000 64.95446 61 ARG A C 1
ATOM 408 O O . ARG A 1 60 ? -14.43300 7.31900 24.52300 1.000 75.92086 61 ARG A O 1
ATOM 416 N N . ASN A 1 61 ? -15.11100 5.34800 23.73100 1.000 63.38020 62 ASN A N 1
ATOM 417 C CA . ASN A 1 61 ? -14.90300 5.73200 22.33900 1.000 71.55544 62 ASN A CA 1
ATOM 418 C C . ASN A 1 61 ? -16.27700 6.03500 21.74200 1.000 76.64879 62 ASN A C 1
ATOM 419 O O . ASN A 1 61 ? -17.01700 5.13000 21.33100 1.000 69.31662 62 ASN A O 1
ATOM 424 N N . LEU A 1 62 ? -16.58500 7.33300 21.67200 1.000 75.09643 63 LEU A N 1
ATOM 425 C CA . LEU A 1 62 ? -17.89300 7.83900 21.28600 1.000 63.13532 63 LEU A CA 1
ATOM 426 C C . LEU A 1 62 ? -18.10100 7.83700 19.78100 1.000 72.48559 63 LEU A C 1
ATOM 427 O O . LEU A 1 62 ? -19.24100 7.94900 19.33100 1.000 76.91690 63 LEU A O 1
ATOM 432 N N . ALA A 1 63 ? -17.01100 7.74400 19.00100 1.000 72.67660 64 ALA A N 1
ATOM 433 C CA . ALA A 1 63 ? -17.12800 7.60900 17.55300 1.000 72.69955 64 ALA A CA 1
ATOM 434 C C . ALA A 1 63 ? -17.70100 6.25600 17.17900 1.000 77.82746 64 ALA A C 1
ATOM 435 O O . ALA A 1 63 ? -18.25400 6.09200 16.07900 1.000 75.03206 64 ALA A O 1
ATOM 437 N N . ASP A 1 64 ? -17.58300 5.26800 18.09900 1.000 80.19967 65 ASP A N 1
ATOM 438 C CA . ASP A 1 64 ? -18.24900 3.96300 18.07400 1.000 75.69884 65 ASP A CA 1
ATOM 439 C C . ASP A 1 64 ? -19.76700 4.16100 18.15100 1.000 78.57983 65 ASP A C 1
ATOM 440 O O . ASP A 1 64 ? -20.30000 4.63600 19.16900 1.000 77.46468 65 ASP A O 1
ATOM 445 N N . PRO A 1 65 ? -20.48000 3.84200 17.06500 1.000 80.48444 66 PRO A N 1
ATOM 446 C CA . PRO A 1 65 ? -21.94400 4.07400 17.01900 1.000 76.68954 66 PRO A CA 1
ATOM 447 C C . PRO A 1 65 ? -22.70400 3.46800 18.18100 1.000 77.94286 66 PRO A C 1
ATOM 448 O O . PRO A 1 65 ? -23.78300 3.98400 18.55300 1.000 68.75707 66 PRO A O 1
ATOM 452 N N . GLU A 1 66 ? -22.17300 2.39300 18.75600 1.000 78.39004 67 GLU A N 1
ATOM 453 C CA . GLU A 1 66 ? -22.91900 1.65400 19.80300 1.000 79.82464 67 GLU A CA 1
ATOM 454 C C . GLU A 1 66 ? -22.64800 2.21200 21.19400 1.000 73.19259 67 GLU A C 1
ATOM 455 O O . GLU A 1 66 ? -23.43200 1.92000 22.09900 1.000 71.28669 67 GLU A O 1
ATOM 461 N N . SER A 1 67 ? -21.58200 2.97700 21.35500 1.000 66.28640 68 SER A N 1
ATOM 462 C CA . SER A 1 67 ? -21.20300 3.42800 22.71100 1.000 69.82672 68 SER A CA 1
ATOM 463 C C . SER A 1 67 ? -22.24900 4.34000 23.35000 1.000 70.57726 68 SER A C 1
ATOM 464 O O . SER A 1 67 ? -22.58300 4.11300 24.51700 1.000 69.51880 68 SER A O 1
ATOM 467 N N . ALA A 1 68 ? -22.75900 5.31900 22.61600 1.000 74.22122 69 ALA A N 1
ATOM 468 C CA . ALA A 1 68 ? -23.70700 6.29400 23.20000 1.000 69.32930 69 ALA A CA 1
ATOM 469 C C . ALA A 1 68 ? -25.01200 5.62200 23.60100 1.000 67.25379 69 ALA A C 1
ATOM 470 O O . ALA A 1 68 ? -25.55300 5.97200 24.64300 1.000 60.06480 69 ALA A O 1
ATOM 472 N N . GLN A 1 69 ? -25.50000 4.71200 22.77100 1.000 66.96918 70 GLN A N 1
ATOM 473 C CA . GLN A 1 69 ? -26.78900 4.06300 23.07100 1.000 75.87889 70 GLN A CA 1
ATOM 474 C C . GLN A 1 69 ? -26.63300 3.27100 24.35600 1.000 75.45057 70 GLN A C 1
ATOM 475 O O . GLN A 1 69 ? -27.54400 3.31700 25.16700 1.000 80.92078 70 GLN A O 1
ATOM 481 N N . LYS A 1 70 ? -25.51000 2.58900 24.52100 1.000 61.54697 71 LYS A N 1
ATOM 482 C CA . LYS A 1 70 ? -25.33800 1.73700 25.71500 1.000 65.89598 71 LYS A CA 1
ATOM 483 C C . LYS A 1 70 ? -25.49900 2.61800 26.94600 1.000 67.26398 71 LYS A C 1
ATOM 484 O O . LYS A 1 70 ? -26.18400 2.20400 27.88500 1.000 71.28188 71 LYS A O 1
ATOM 490 N N . LEU A 1 71 ? -24.89300 3.79600 26.92300 1.000 64.46757 72 LEU A N 1
ATOM 491 C CA . LEU A 1 71 ? -24.97700 4.71600 28.07400 1.000 68.99641 72 LEU A CA 1
ATOM 492 C C . LEU A 1 71 ? -26.42600 5.14500 28.27800 1.000 73.69600 72 LEU A C 1
ATOM 493 O O . LEU A 1 71 ? -26.89900 5.09800 29.41400 1.000 76.99632 72 LEU A O 1
ATOM 498 N N . VAL A 1 72 ? -27.10900 5.52600 27.20600 1.000 74.36450 73 VAL A N 1
ATOM 499 C CA . VAL A 1 72 ? -28.49600 6.03900 27.34400 1.000 66.64222 73 VAL A CA 1
ATOM 500 C C . VAL A 1 72 ? -29.36400 4.89600 27.82800 1.000 73.92028 73 VAL A C 1
ATOM 501 O O . VAL A 1 72 ? -30.18300 5.10400 28.72300 1.000 82.82516 73 VAL A O 1
ATOM 505 N N . ALA A 1 73 ? -29.14300 3.72000 27.27200 1.000 70.51317 74 ALA A N 1
ATOM 506 C CA . ALA A 1 73 ? -30.00600 2.58000 27.61900 1.000 73.48173 74 ALA A CA 1
ATOM 507 C C . ALA A 1 73 ? -29.87100 2.27300 29.10000 1.000 76.38649 74 ALA A C 1
ATOM 508 O O . ALA A 1 73 ? -30.89000 2.00400 29.74000 1.000 86.68411 74 ALA A O 1
ATOM 510 N N . ALA A 1 74 ? -28.65300 2.30100 29.61500 1.000 66.77645 75 ALA A N 1
ATOM 511 C CA . ALA A 1 74 ? -28.46500 1.92000 31.02200 1.000 69.31338 75 ALA A CA 1
ATOM 512 C C . ALA A 1 74 ? -29.20500 2.92700 31.88000 1.000 73.64477 75 ALA A C 1
ATOM 513 O O . ALA A 1 74 ? -29.79400 2.54100 32.88800 1.000 73.82963 75 ALA A O 1
ATOM 515 N N . ALA A 1 75 ? -29.15100 4.18100 31.46900 1.000 71.01737 76 ALA A N 1
ATOM 516 C CA . ALA A 1 75 ? -29.81600 5.23900 32.23900 1.000 72.21210 76 ALA A CA 1
ATOM 517 C C . ALA A 1 75 ? -31.30300 4.96400 32.24700 1.000 77.25138 76 ALA A C 1
ATOM 518 O O . ALA A 1 75 ? -31.91700 5.07900 33.29700 1.000 81.39201 76 ALA A O 1
ATOM 520 N N . GLN A 1 76 ? -31.84800 4.61900 31.09600 1.000 77.45074 77 GLN A N 1
ATOM 521 C CA . GLN A 1 76 ? -33.31100 4.43500 31.02200 1.000 82.40658 77 GLN A CA 1
ATOM 522 C C . GLN A 1 76 ? -33.73400 3.25700 31.89500 1.000 81.89532 77 GLN A C 1
ATOM 523 O O . GLN A 1 76 ? -34.73900 3.38000 32.59700 1.000 83.80149 77 GLN A O 1
ATOM 529 N N . GLU A 1 77 ? -32.99100 2.15700 31.83800 1.000 82.91395 78 GLU A N 1
ATOM 530 C CA . GLU A 1 77 ? -33.33600 0.94800 32.62700 1.000 87.00158 78 GLU A CA 1
ATOM 531 C C . GLU A 1 77 ? -33.18400 1.21400 34.11800 1.000 82.25419 78 GLU A C 1
ATOM 532 O O . GLU A 1 77 ? -34.05600 0.77700 34.87400 1.000 84.14862 78 GLU A O 1
ATOM 538 N N . ARG A 1 78 ? -32.12600 1.91200 34.52000 1.000 78.33528 79 ARG A N 1
ATOM 539 C CA . ARG A 1 78 ? -31.87300 2.07500 35.97100 1.000 77.33097 79 ARG A CA 1
ATOM 540 C C . ARG A 1 78 ? -32.50400 3.34700 36.50400 1.000 76.49902 79 ARG A C 1
ATOM 541 O O . ARG A 1 78 ? -32.82300 3.36300 37.69200 1.000 83.80908 79 ARG A O 1
ATOM 549 N N . PHE A 1 79 ? -32.66900 4.37400 35.67400 1.000 74.29733 80 PHE A N 1
ATOM 550 C CA . PHE A 1 79 ? -33.19800 5.60200 36.31900 1.000 75.78274 80 PHE A CA 1
ATOM 551 C C . PHE A 1 79 ? -34.44500 6.12500 35.61200 1.000 82.86340 80 PHE A C 1
ATOM 552 O O . PHE A 1 79 ? -35.24900 6.79400 36.26400 1.000 85.95733 80 PHE A O 1
ATOM 560 N N . GLY A 1 80 ? -34.57000 5.86900 34.31500 1.000 83.36335 81 GLY A N 1
ATOM 561 C CA . GLY A 1 80 ? -35.75900 6.28500 33.55300 1.000 78.19988 81 GLY A CA 1
ATOM 562 C C . GLY A 1 80 ? -35.64500 7.72400 33.13500 1.000 82.15955 81 GLY A C 1
ATOM 563 O O . GLY A 1 80 ? -36.53700 8.20300 32.42400 1.000 77.29660 81 GLY A O 1
ATOM 564 N N . ARG A 1 81 ? -34.55100 8.36800 33.53100 1.000 86.44175 82 ARG A N 1
ATOM 565 C CA . ARG A 1 81 ? -34.39900 9.81000 33.24700 1.000 84.74497 82 ARG A CA 1
ATOM 566 C C . ARG A 1 81 ? -32.95400 10.16700 32.92700 1.000 79.72590 82 ARG A C 1
ATOM 567 O O . ARG A 1 81 ? -32.07100 9.43600 33.37000 1.000 79.33527 82 ARG A O 1
ATOM 575 N N . ILE A 1 82 ? -32.74800 11.23000 32.15500 1.000 77.64444 83 ILE A N 1
ATOM 576 C CA . ILE A 1 82 ? -31.39100 11.76600 31.87800 1.000 75.08057 83 ILE A CA 1
ATOM 577 C C . ILE A 1 82 ? -31.57600 13.28200 31.88400 1.000 75.22700 83 ILE A C 1
ATOM 578 O O . ILE A 1 82 ? -32.02300 13.81200 30.87200 1.000 77.20089 83 ILE A O 1
ATOM 583 N N . ASP A 1 83 ? -31.29200 13.93700 33.00500 1.000 71.96310 84 ASP A N 1
ATOM 584 C CA . ASP A 1 83 ? -31.46700 15.39800 33.08000 1.000 74.77841 84 ASP A CA 1
ATOM 585 C C . ASP A 1 83 ? -30.32400 16.17800 32.45200 1.000 80.88839 84 ASP A C 1
ATOM 586 O O . ASP A 1 83 ? -30.54900 17.27400 31.91300 1.000 82.61499 84 ASP A O 1
ATOM 591 N N . SER A 1 84 ? -29.08700 15.70000 32.64200 1.000 81.93859 85 SER A N 1
ATOM 592 C CA . SER A 1 84 ? -27.89200 16.33000 32.09900 1.000 70.22846 85 SER A CA 1
ATOM 593 C C . SER A 1 84 ? -27.04200 15.26300 31.46200 1.000 72.00381 85 SER A C 1
ATOM 594 O O . SER A 1 84 ? -27.02500 14.12700 31.94400 1.000 71.70069 85 SER A O 1
ATOM 597 N N . ALA A 1 85 ? -26.32900 15.63800 30.39500 1.000 73.06122 86 ALA A N 1
ATOM 598 C CA . ALA A 1 85 ? -25.31100 14.76700 29.80800 1.000 67.51010 86 ALA A CA 1
ATOM 599 C C . ALA A 1 85 ? -24.13400 15.59700 29.33100 1.000 64.40449 86 ALA A C 1
ATOM 600 O O . ALA A 1 85 ? -24.32400 16.59400 28.62900 1.000 62.01868 86 ALA A O 1
ATOM 602 N N . ALA A 1 86 ? -22.92100 15.15500 29.65400 1.000 65.69440 87 ALA A N 1
ATOM 603 C CA . ALA A 1 86 ? -21.70400 15.81900 29.20600 1.000 60.31568 87 ALA A CA 1
ATOM 604 C C . ALA A 1 86 ? -20.81000 14.83000 28.46500 1.000 60.97480 87 ALA A C 1
ATOM 605 O O . ALA A 1 86 ? -20.72800 13.65500 28.84200 1.000 65.75643 87 ALA A O 1
ATOM 607 N N . ALA A 1 87 ? -20.16700 15.28600 27.38500 1.000 55.98130 88 ALA A N 1
ATOM 608 C CA . ALA A 1 87 ? -19.25200 14.40000 26.66700 1.000 51.99882 88 ALA A CA 1
ATOM 609 C C . ALA A 1 87 ? -18.25000 15.25300 25.88500 1.000 55.68997 88 ALA A C 1
ATOM 610 O O . ALA A 1 87 ? -18.61900 16.32900 25.39200 1.000 54.63140 88 ALA A O 1
ATOM 612 N N . PHE A 1 88 ? -17.01000 14.76100 25.78000 1.000 58.69340 89 PHE A N 1
ATOM 613 C CA . PHE A 1 88 ? -15.92400 15.48000 25.06700 1.000 56.97941 89 PHE A CA 1
ATOM 614 C C . PHE A 1 88 ? -15.65300 14.82500 23.72500 1.000 57.30818 89 PHE A C 1
ATOM 615 O O . PHE A 1 88 ? -15.56600 13.60600 23.66000 1.000 56.17695 89 PHE A O 1
ATOM 623 N N . SER A 1 89 ? -15.48900 15.64200 22.69400 1.000 60.12174 90 SER A N 1
ATOM 624 C CA . SER A 1 89 ? -15.24600 15.11700 21.33700 1.000 62.08127 90 SER A CA 1
ATOM 625 C C . SER A 1 89 ? -14.03900 15.82700 20.74100 1.000 61.28346 90 SER A C 1
ATOM 626 O O . SER A 1 89 ? -13.90500 17.02300 20.97600 1.000 62.71140 90 SER A O 1
ATOM 629 N N . GLY A 1 90 ? -13.20800 15.11900 19.98500 1.000 52.36065 91 GLY A N 1
ATOM 630 C CA . GLY A 1 90 ? -12.11200 15.82400 19.31200 1.000 53.18174 91 GLY A CA 1
ATOM 631 C C . GLY A 1 90 ? -10.83300 15.05800 19.11000 1.000 52.61148 91 GLY A C 1
ATOM 632 O O . GLY A 1 90 ? -10.28000 14.57000 20.09000 1.000 54.38354 91 GLY A O 1
ATOM 633 N N . ARG A 1 91 ? -10.38800 14.96700 17.86200 1.000 51.32762 92 ARG A N 1
ATOM 634 C CA . ARG A 1 91 ? -9.07600 14.36600 17.55500 1.000 56.75576 92 ARG A CA 1
ATOM 635 C C . ARG A 1 91 ? -8.32600 15.36200 16.67500 1.000 57.32496 92 ARG A C 1
ATOM 636 O O . ARG A 1 91 ? -8.91000 15.80500 15.69900 1.000 64.36239 92 ARG A O 1
ATOM 644 N N . VAL A 1 92 ? -7.06900 15.66100 16.99400 1.000 58.74712 93 VAL A N 1
ATOM 645 C CA . VAL A 1 92 ? -6.28400 16.67800 16.23900 1.000 61.87702 93 VAL A CA 1
ATOM 646 C C . VAL A 1 92 ? -5.24700 15.99100 15.36100 1.000 63.68622 93 VAL A C 1
ATOM 647 O O . VAL A 1 92 ? -4.50900 15.14800 15.87300 1.000 60.46090 93 VAL A O 1
ATOM 651 N N . VAL A 1 93 ? -5.23000 16.32400 14.07700 1.000 62.85388 94 VAL A N 1
ATOM 652 C CA . VAL A 1 93 ? -4.18000 15.81300 13.16100 1.000 59.17573 94 VAL A CA 1
ATOM 653 C C . VAL A 1 93 ? -3.51000 17.05300 12.58600 1.000 62.38284 94 VAL A C 1
ATOM 654 O O . VAL A 1 93 ? -4.21700 17.91700 12.07200 1.000 58.98078 94 VAL A O 1
ATOM 658 N N . THR A 1 94 ? -2.19100 17.12600 12.68700 1.000 65.64953 95 THR A N 1
ATOM 659 C CA . THR A 1 94 ? -1.46900 18.32100 12.21700 1.000 60.99533 95 THR A CA 1
ATOM 660 C C . THR A 1 94 ? -0.76600 17.99000 10.91200 1.000 65.07103 95 THR A C 1
ATOM 661 O O . THR A 1 94 ? -0.71100 16.81400 10.56200 1.000 61.47652 95 THR A O 1
ATOM 665 N N . GLY A 1 95 ? -0.33000 19.00600 10.18300 1.000 62.95006 96 GLY A N 1
ATOM 666 C CA . GLY A 1 95 ? 0.37300 18.77300 8.91500 1.000 63.28463 96 GLY A CA 1
ATOM 667 C C . GLY A 1 95 ? -0.16900 19.64400 7.81100 1.000 65.43779 96 GLY A C 1
ATOM 668 O O . GLY A 1 95 ? -1.33300 20.04000 7.88400 1.000 72.48675 96 GLY A O 1
ATOM 669 N N . LYS A 1 96 ? 0.64600 19.91000 6.80200 1.000 57.92842 97 LYS A N 1
ATOM 670 C CA . LYS A 1 96 ? 0.22700 20.82800 5.72600 1.000 66.61532 97 LYS A CA 1
ATOM 671 C C . LYS A 1 96 ? -0.72500 20.09100 4.80000 1.000 69.17168 97 LYS A C 1
ATOM 672 O O . LYS A 1 96 ? -0.60100 18.87100 4.69800 1.000 69.89632 97 LYS A O 1
ATOM 678 N N . PHE A 1 97 ? -1.60500 20.81700 4.12300 1.000 69.51368 98 PHE A N 1
ATOM 679 C CA . PHE A 1 97 ? -2.64300 20.15400 3.30700 1.000 73.73581 98 PHE A CA 1
ATOM 680 C C . PHE A 1 97 ? -1.99100 19.34000 2.20900 1.000 72.60539 98 PHE A C 1
ATOM 681 O O . PHE A 1 97 ? -2.39100 18.20300 1.98300 1.000 67.75686 98 PHE A O 1
ATOM 689 N N . LEU A 1 98 ? -0.97100 19.89000 1.58200 1.000 72.43126 99 LEU A N 1
ATOM 690 C CA . LEU A 1 98 ? -0.40600 19.18800 0.41100 1.000 70.34659 99 LEU A CA 1
ATOM 691 C C . LEU A 1 98 ? 0.20800 17.85900 0.83000 1.000 71.58353 99 LEU A C 1
ATOM 692 O O . LEU A 1 98 ? 0.39800 17.01400 -0.04600 1.000 66.82200 99 LEU A O 1
ATOM 697 N N . ASP A 1 99 ? 0.54900 17.70600 2.10400 1.000 74.60646 100 ASP A N 1
ATOM 698 C CA . ASP A 1 99 ? 1.23400 16.48100 2.58400 1.000 73.24530 100 ASP A CA 1
ATOM 699 C C . ASP A 1 99 ? 0.24400 15.58700 3.32400 1.000 73.89023 100 ASP A C 1
ATOM 700 O O . ASP A 1 99 ? 0.69200 14.65100 3.99000 1.000 77.10149 100 ASP A O 1
ATOM 705 N N . SER A 1 100 ? -1.04900 15.86200 3.20500 1.000 73.53829 101 SER A N 1
ATOM 706 C CA . SER A 1 100 ? -2.06300 15.12600 3.99800 1.000 78.93015 101 SER A CA 1
ATOM 707 C C . SER A 1 100 ? -2.52600 13.84000 3.32300 1.000 73.48769 101 SER A C 1
ATOM 708 O O . SER A 1 100 ? -1.98000 13.53300 2.26800 1.000 69.84627 101 SER A O 1
ATOM 711 N N . THR A 1 101 ? -3.47300 13.11900 3.93600 1.000 75.79347 102 THR A N 1
ATOM 712 C CA . THR A 1 101 ? -4.06100 11.86900 3.39800 1.000 75.66643 102 THR A CA 1
ATOM 713 C C . THR A 1 101 ? -5.54200 11.83900 3.75800 1.000 75.30401 102 THR A C 1
ATOM 714 O O . THR A 1 101 ? -5.90200 12.42200 4.77800 1.000 72.94975 102 THR A O 1
ATOM 718 N N . LEU A 1 102 ? -6.35900 11.18800 2.93900 1.000 74.03718 103 LEU A N 1
ATOM 719 C CA . LEU A 1 102 ? -7.79800 11.04400 3.25500 1.000 69.50008 103 LEU A CA 1
ATOM 720 C C . LEU A 1 102 ? -7.90000 10.36700 4.61200 1.000 72.17911 103 LEU A C 1
ATOM 721 O O . LEU A 1 102 ? -8.89300 10.58000 5.30300 1.000 70.58759 103 LEU A O 1
ATOM 726 N N . GLU A 1 103 ? -6.88700 9.58700 4.96500 1.000 75.29083 104 GLU A N 1
ATOM 727 C CA . GLU A 1 103 ? -6.91800 8.87800 6.26600 1.000 83.20858 104 GLU A CA 1
ATOM 728 C C . GLU A 1 103 ? -6.96800 9.91900 7.37300 1.000 74.78733 104 GLU A C 1
ATOM 729 O O . GLU A 1 103 ? -7.77800 9.77100 8.29300 1.000 78.74352 104 GLU A O 1
ATOM 735 N N . ASP A 1 104 ? -6.14900 10.94800 7.25500 1.000 67.14820 105 ASP A N 1
ATOM 736 C CA . ASP A 1 104 ? -6.16400 12.07000 8.21700 1.000 69.73947 105 ASP A CA 1
ATOM 737 C C . ASP A 1 104 ? -7.52100 12.77000 8.13600 1.000 69.62278 105 ASP A C 1
ATOM 738 O O . ASP A 1 104 ? -8.10300 13.09100 9.21500 1.000 67.24987 105 ASP A O 1
ATOM 743 N N . LEU A 1 105 ? -8.11800 12.96300 6.96500 1.000 69.69903 106 LEU A N 1
ATOM 744 C CA . LEU A 1 105 ? -9.42900 13.66700 6.96400 1.000 65.29785 106 LEU A CA 1
ATOM 745 C C . LEU A 1 105 ? -10.46000 12.80200 7.67600 1.000 69.09692 106 LEU A C 1
ATOM 746 O O . LEU A 1 105 ? -11.32200 13.33900 8.36400 1.000 67.80066 106 LEU A O 1
ATOM 751 N N . HIS A 1 106 ? -10.37400 11.49800 7.48900 1.000 69.47245 107 HIS A N 1
ATOM 752 C CA . HIS A 1 106 ? -11.31200 10.57600 8.15900 1.000 64.99245 107 HIS A CA 1
ATOM 753 C C . HIS A 1 106 ? -11.11700 10.66100 9.66000 1.000 63.69446 107 HIS A C 1
ATOM 754 O O . HIS A 1 106 ? -12.11100 10.66800 10.37200 1.000 64.83247 107 HIS A O 1
ATOM 761 N N . SER A 1 107 ? -9.87400 10.73100 10.11500 1.000 66.86630 108 SER A N 1
ATOM 762 C CA . SER A 1 107 ? -9.62200 10.69200 11.57200 1.000 64.64415 108 SER A CA 1
ATOM 763 C C . SER A 1 107 ? -10.27500 11.89400 12.22200 1.000 65.84850 108 SER A C 1
ATOM 764 O O . SER A 1 107 ? -10.93900 11.72900 13.24800 1.000 73.20306 108 SER A O 1
ATOM 767 N N . VAL A 1 108 ? -10.09800 13.05400 11.61500 1.000 59.99822 109 VAL A N 1
ATOM 768 C CA . VAL A 1 108 ? -10.67200 14.28800 12.19700 1.000 60.47900 109 VAL A CA 1
ATOM 769 C C . VAL A 1 108 ? -12.19500 14.22400 12.13700 1.000 63.00200 109 VAL A C 1
ATOM 770 O O . VAL A 1 108 ? -12.82500 14.54600 13.13800 1.000 63.61031 109 VAL A O 1
ATOM 774 N N . VAL A 1 109 ? -12.75800 13.78700 11.02000 1.000 60.97743 110 VAL A N 1
ATOM 775 C CA . VAL A 1 109 ? -14.23800 13.78700 10.87700 1.000 61.25499 110 VAL A CA 1
ATOM 776 C C . VAL A 1 109 ? -14.83400 12.82100 11.89300 1.000 67.95652 110 VAL A C 1
ATOM 777 O O . VAL A 1 109 ? -15.83200 13.15900 12.52300 1.000 68.13642 110 VAL A O 1
ATOM 781 N N . GLN A 1 110 ? -14.22800 11.65700 12.05400 1.000 65.59179 111 GLN A N 1
ATOM 782 C CA . GLN A 1 110 ? -14.84200 10.68400 12.96800 1.000 63.09293 111 GLN A CA 1
ATOM 783 C C . GLN A 1 110 ? -14.82900 11.25400 14.37400 1.000 66.41087 111 GLN A C 1
ATOM 784 O O . GLN A 1 110 ? -15.85600 11.18100 15.03900 1.000 73.70399 111 GLN A O 1
ATOM 790 N N . GLY A 1 111 ? -13.69600 11.78700 14.80300 1.000 57.25065 112 GLY A N 1
ATOM 791 C CA . GLY A 1 111 ? -13.56000 12.30100 16.17400 1.000 55.40888 112 GLY A CA 1
ATOM 792 C C . GLY A 1 111 ? -14.29200 13.58400 16.44900 1.000 58.16105 112 GLY A C 1
ATOM 793 O O . GLY A 1 111 ? -14.79200 13.73200 17.56100 1.000 59.81348 112 GLY A O 1
ATOM 794 N N . CYS A 1 112 ? -14.27200 14.51500 15.50500 1.000 56.80859 113 CYS A N 1
ATOM 795 C CA . CYS A 1 112 ? -14.84900 15.85100 15.77500 1.000 63.97551 113 CYS A CA 1
ATOM 796 C C . CYS A 1 112 ? -16.29600 15.96200 15.30000 1.000 66.64096 113 CYS A C 1
ATOM 797 O O . CYS A 1 112 ? -16.99000 16.81600 15.82700 1.000 62.59827 113 CYS A O 1
ATOM 800 N N . LEU A 1 113 ? -16.72800 15.12600 14.36100 1.000 65.27656 114 LEU A N 1
ATOM 801 C CA . LEU A 1 113 ? -18.09300 15.26100 13.79600 1.000 64.88594 114 LEU A CA 1
ATOM 802 C C . LEU A 1 113 ? -18.97200 14.06000 14.17000 1.000 63.96245 114 LEU A C 1
ATOM 803 O O . LEU A 1 113 ? -20.05000 14.27600 14.72200 1.000 68.92060 114 LEU A O 1
ATOM 808 N N . GLU A 1 114 ? -18.53300 12.84200 13.87500 1.000 63.96065 115 GLU A N 1
ATOM 809 C CA . GLU A 1 114 ? -19.35700 11.63200 14.13600 1.000 68.80709 115 GLU A CA 1
ATOM 810 C C . GLU A 1 114 ? -19.57400 11.42600 15.62800 1.000 63.51508 115 GLU A C 1
ATOM 811 O O . GLU A 1 114 ? -20.66100 11.01400 16.01000 1.000 67.20697 115 GLU A O 1
ATOM 817 N N . ALA A 1 115 ? -18.54700 11.65800 16.42600 1.000 60.58861 116 ALA A N 1
ATOM 818 C CA . ALA A 1 115 ? -18.66200 11.41100 17.87300 1.000 62.52776 116 ALA A CA 1
ATOM 819 C C . ALA A 1 115 ? -19.70500 12.31700 18.52400 1.000 69.84607 116 ALA A C 1
ATOM 820 O O . ALA A 1 115 ? -20.50900 11.79300 19.30000 1.000 70.88276 116 ALA A O 1
ATOM 822 N N . PRO A 1 116 ? -19.76000 13.64000 18.27000 1.000 69.92905 117 PRO A N 1
ATOM 823 C CA . PRO A 1 116 ? -20.82600 14.45200 18.82200 1.000 58.27876 117 PRO A CA 1
ATOM 824 C C . PRO A 1 116 ? -22.17700 14.01200 18.27200 1.000 58.57765 117 PRO A C 1
ATOM 825 O O . PRO A 1 116 ? -23.12200 14.00000 18.99900 1.000 66.45874 117 PRO A O 1
ATOM 829 N N . TYR A 1 117 ? -22.21200 13.64200 17.00400 1.000 58.01601 118 TYR A N 1
ATOM 830 C CA . TYR A 1 117 ? -23.49600 13.28000 16.37700 1.000 65.93671 118 TYR A CA 1
ATOM 831 C C . TYR A 1 117 ? -24.09600 12.11800 17.14900 1.000 68.41854 118 TYR A C 1
ATOM 832 O O . TYR A 1 117 ? -25.24600 12.21000 17.54600 1.000 70.93868 118 TYR A O 1
ATOM 841 N N . HIS A 1 118 ? -23.30200 11.10100 17.43500 1.000 59.48339 119 HIS A N 1
ATOM 842 C CA . HIS A 1 118 ? -23.86600 9.90200 18.08800 1.000 58.40042 119 HIS A CA 1
ATOM 843 C C . HIS A 1 118 ? -24.36400 10.24600 19.48200 1.000 64.68689 119 HIS A C 1
ATOM 844 O O . HIS A 1 118 ? -25.39200 9.69900 19.87800 1.000 68.32140 119 HIS A O 1
ATOM 851 N N . PHE A 1 119 ? -23.62300 11.07400 20.20800 1.000 62.92165 120 PHE A N 1
ATOM 852 C CA . PHE A 1 119 ? -24.01400 11.44700 21.59000 1.000 64.62430 120 PHE A CA 1
ATOM 853 C C . PHE A 1 119 ? -25.32100 12.22300 21.56300 1.000 62.86795 120 PHE A C 1
ATOM 854 O O . PHE A 1 119 ? -26.24600 11.86300 22.28300 1.000 61.22983 120 PHE A O 1
ATOM 862 N N . LEU A 1 120 ? -25.39900 13.21700 20.69300 1.000 60.25677 121 LEU A N 1
ATOM 863 C CA . LEU A 1 120 ? -26.60200 14.06800 20.63600 1.000 64.26084 121 LEU A CA 1
ATOM 864 C C . LEU A 1 120 ? -27.76600 13.22900 20.13400 1.000 69.13296 121 LEU A C 1
ATOM 865 O O . LEU A 1 120 ? -28.86000 13.36800 20.66900 1.000 73.57672 121 LEU A O 1
ATOM 870 N N . LYS A 1 121 ? -27.51200 12.36000 19.16700 1.000 63.10725 122 LYS A N 1
ATOM 871 C CA . LYS A 1 121 ? -28.58700 11.55600 18.54800 1.000 61.29445 122 LYS A CA 1
ATOM 872 C C . LYS A 1 121 ? -29.19800 10.61400 19.57200 1.000 70.16081 122 LYS A C 1
ATOM 873 O O . LYS A 1 121 ? -30.29900 10.12700 19.32400 1.000 82.18199 122 LYS A O 1
ATOM 879 N N . ALA A 1 122 ? -28.46900 10.28200 20.62400 1.000 69.87512 123 ALA A N 1
ATOM 880 C CA . ALA A 1 122 ? -28.98500 9.29400 21.58900 1.000 68.81510 123 ALA A CA 1
ATOM 881 C C . ALA A 1 122 ? -29.55000 9.96000 22.83500 1.000 69.62499 123 ALA A C 1
ATOM 882 O O . ALA A 1 122 ? -30.50200 9.41900 23.38500 1.000 74.81500 123 ALA A O 1
ATOM 884 N N . VAL A 1 123 ? -28.99500 11.09100 23.25100 1.000 70.66422 124 VAL A N 1
ATOM 885 C CA . VAL A 1 123 ? -29.41400 11.69900 24.54200 1.000 68.62434 124 VAL A CA 1
ATOM 886 C C . VAL A 1 123 ? -30.49200 12.74500 24.29600 1.000 79.44622 124 VAL A C 1
ATOM 887 O O . VAL A 1 123 ? -31.38100 12.87600 25.13700 1.000 86.05751 124 VAL A O 1
ATOM 891 N N . VAL A 1 124 ? -30.43500 13.44700 23.17500 1.000 76.65695 125 VAL A N 1
ATOM 892 C CA . VAL A 1 124 ? -31.39700 14.53000 22.96800 1.000 76.06679 125 VAL A CA 1
ATOM 893 C C . VAL A 1 124 ? -32.81600 13.99000 22.79600 1.000 76.57057 125 VAL A C 1
ATOM 894 O O . VAL A 1 124 ? -33.73500 14.53200 23.43200 1.000 80.46758 125 VAL A O 1
ATOM 898 N N . PRO A 1 125 ? -33.07400 12.96500 21.95500 1.000 77.23611 126 PRO A N 1
ATOM 899 C CA . PRO A 1 125 ? -34.45400 12.42600 21.83600 1.000 73.54793 126 PRO A CA 1
ATOM 900 C C . PRO A 1 125 ? -35.12800 12.08900 23.16300 1.000 77.47073 126 PRO A C 1
ATOM 901 O O . PRO A 1 125 ? -36.34200 12.31900 23.32800 1.000 76.85640 126 PRO A O 1
ATOM 905 N N . VAL A 1 126 ? -34.34700 11.57300 24.12000 1.000 77.23262 127 VAL A N 1
ATOM 906 C CA . VAL A 1 126 ? -34.84300 11.30500 25.46800 1.000 74.29196 127 VAL A CA 1
ATOM 907 C C . VAL A 1 126 ? -35.27800 12.60000 26.14000 1.000 75.21851 127 VAL A C 1
ATOM 908 O O . VAL A 1 126 ? -36.39500 12.72200 26.65000 1.000 76.66662 127 VAL A O 1
ATOM 912 N N . MET A 1 127 ? -34.40300 13.60400 26.12400 1.000 79.34793 128 MET A N 1
ATOM 913 C CA . MET A 1 127 ? -34.71600 14.87900 26.77100 1.000 84.22158 128 MET A CA 1
ATOM 914 C C . MET A 1 127 ? -35.93200 15.54200 26.12000 1.000 82.58663 128 MET A C 1
ATOM 915 O O . MET A 1 127 ? -36.65000 16.32100 26.77000 1.000 78.78109 128 MET A O 1
ATOM 920 N N . VAL A 1 128 ? -36.12800 15.28200 24.82300 1.000 78.85300 129 VAL A N 1
ATOM 921 C CA . VAL A 1 128 ? -37.29600 15.76800 24.10300 1.000 78.07067 129 VAL A CA 1
ATOM 922 C C . VAL A 1 128 ? -38.56000 15.10700 24.63600 1.000 82.76605 129 VAL A C 1
ATOM 923 O O . VAL A 1 128 ? -39.51800 15.78700 25.02900 1.000 81.62618 129 VAL A O 1
ATOM 927 N N . GLU A 1 129 ? -38.55000 13.77200 24.72300 1.000 81.87962 130 GLU A N 1
ATOM 928 C CA . GLU A 1 129 ? -39.67600 13.03400 25.29900 1.000 79.90783 130 GLU A CA 1
ATOM 929 C C . GLU A 1 129 ? -39.95600 13.48300 26.73500 1.000 83.79881 130 GLU A C 1
ATOM 930 O O . GLU A 1 129 ? -41.06900 13.28700 27.24300 1.000 95.48146 130 GLU A O 1
ATOM 936 N N . GLN A 1 130 ? -38.93100 13.99100 27.43300 1.000 81.99243 131 GLN A N 1
ATOM 937 C CA . GLN A 1 130 ? -39.05200 14.51800 28.79300 1.000 80.16608 131 GLN A CA 1
ATOM 938 C C . GLN A 1 130 ? -39.42200 15.99900 28.85800 1.000 83.53738 131 GLN A C 1
ATOM 939 O O . GLN A 1 130 ? -39.82300 16.47500 29.93000 1.000 83.21175 131 GLN A O 1
ATOM 945 N N . GLY A 1 131 ? -39.27300 16.73800 27.75100 1.000 80.94766 132 GLY A N 1
ATOM 946 C CA . GLY A 1 131 ? -39.45100 18.17900 27.71100 1.000 80.05165 132 GLY A CA 1
ATOM 947 C C . GLY A 1 131 ? -38.49200 18.98300 28.56100 1.000 82.13941 132 GLY A C 1
ATOM 948 O O . GLY A 1 131 ? -38.64500 20.20900 28.65300 1.000 77.71557 132 GLY A O 1
ATOM 949 N N . ASP A 1 132 ? -37.43600 18.36100 29.09400 1.000 86.00755 133 ASP A N 1
ATOM 950 C CA . ASP A 1 132 ? -36.42200 19.04300 29.89700 1.000 89.72511 133 ASP A CA 1
ATOM 951 C C . ASP A 1 132 ? -35.09200 18.32300 29.73200 1.000 85.47781 133 ASP A C 1
ATOM 952 O O . ASP A 1 132 ? -35.04600 17.09600 29.59400 1.000 85.76711 133 ASP A O 1
ATOM 957 N N . GLY A 1 133 ? -34.00600 19.10600 29.72300 1.000 84.27322 134 GLY A N 1
ATOM 958 C CA . GLY A 1 133 ? -32.67100 18.53800 29.68900 1.000 85.19603 134 GLY A CA 1
ATOM 959 C C . GLY A 1 133 ? -31.56200 19.49500 29.32100 1.000 81.02020 134 GLY A C 1
ATOM 960 O O . GLY A 1 133 ? -31.74800 20.36700 28.46600 1.000 79.71763 134 GLY A O 1
ATOM 961 N N . GLN A 1 134 ? -30.37200 19.27700 29.88700 1.000 79.28976 135 GLN A N 1
ATOM 962 C CA . GLN A 1 134 ? -29.18300 20.06700 29.58700 1.000 77.58940 135 GLN A CA 1
ATOM 963 C C . GLN A 1 134 ? -28.08100 19.18100 28.99800 1.000 76.73795 135 GLN A C 1
ATOM 964 O O . GLN A 1 134 ? -27.61900 18.22500 29.64800 1.000 76.73178 135 GLN A O 1
ATOM 970 N N . VAL A 1 135 ? -27.60900 19.55000 27.78800 1.000 76.29969 136 VAL A N 1
ATOM 971 C CA . VAL A 1 135 ? -26.49800 18.89200 27.09600 1.000 80.05439 136 VAL A CA 1
ATOM 972 C C . VAL A 1 135 ? -25.26200 19.78600 27.20700 1.000 73.28813 136 VAL A C 1
ATOM 973 O O . VAL A 1 135 ? -25.37200 21.02100 27.24300 1.000 71.45725 136 VAL A O 1
ATOM 977 N N . LEU A 1 136 ? -24.07900 19.15600 27.35000 1.000 69.42171 137 LEU A N 1
ATOM 978 C CA . LEU A 1 136 ? -22.78700 19.84400 27.32000 1.000 61.61821 137 LEU A CA 1
ATOM 979 C C . LEU A 1 136 ? -21.83600 19.08700 26.40000 1.000 62.09913 137 LEU A C 1
ATOM 980 O O . LEU A 1 136 ? -21.38300 17.98100 26.73300 1.000 69.39568 137 LEU A O 1
ATOM 985 N N . VAL A 1 137 ? -21.51100 19.70000 25.26400 1.000 62.32530 138 VAL A N 1
ATOM 986 C CA . VAL A 1 137 ? -20.49400 19.18200 24.35100 1.000 63.45406 138 VAL A CA 1
ATOM 987 C C . VAL A 1 137 ? -19.17500 19.87400 24.68300 1.000 62.30133 138 VAL A C 1
ATOM 988 O O . VAL A 1 137 ? -19.03000 21.07000 24.43000 1.000 66.66731 138 VAL A O 1
ATOM 992 N N . MET A 1 138 ? -18.19200 19.13200 25.21600 1.000 60.38176 139 MET A N 1
ATOM 993 C CA . MET A 1 138 ? -16.87300 19.70900 25.45100 1.000 61.46512 139 MET A CA 1
ATOM 994 C C . MET A 1 138 ? -16.03800 19.50900 24.19400 1.000 60.57680 139 MET A C 1
ATOM 995 O O . MET A 1 138 ? -15.85300 18.37500 23.72400 1.000 58.82422 139 MET A O 1
ATOM 1000 N N . THR A 1 139 ? -15.56100 20.61800 23.62000 1.000 60.80303 140 THR A N 1
ATOM 1001 C CA . THR A 1 139 ? -14.91900 20.58500 22.32000 1.000 58.12531 140 THR A CA 1
ATOM 1002 C C . THR A 1 139 ? -13.40200 20.62900 22.41100 1.000 58.92906 140 THR A C 1
ATOM 1003 O O . THR A 1 139 ? -12.82400 21.33200 23.24700 1.000 56.20271 140 THR A O 1
ATOM 1007 N N . SER A 1 140 ? -12.78800 19.98500 21.41100 1.000 67.22894 141 SER A N 1
ATOM 1008 C CA . SER A 1 140 ? -11.31800 19.96100 21.25800 1.000 56.54375 141 SER A CA 1
ATOM 1009 C C . SER A 1 140 ? -10.82600 21.37600 21.02900 1.000 60.77430 141 SER A C 1
ATOM 1010 O O . SER A 1 140 ? -11.60900 22.21100 20.58200 1.000 73.37628 141 SER A O 1
ATOM 1013 N N . ALA A 1 141 ? -9.54900 21.60100 21.25700 1.000 57.34783 142 ALA A N 1
ATOM 1014 C CA . ALA A 1 141 ? -9.02400 22.96700 21.17700 1.000 59.14440 142 ALA A CA 1
ATOM 1015 C C . ALA A 1 141 ? -9.23000 23.52300 19.78200 1.000 62.52804 142 ALA A C 1
ATOM 1016 O O . ALA A 1 141 ? -8.79700 22.89700 18.84100 1.000 66.04544 142 ALA A O 1
ATOM 1018 N N . THR A 1 142 ? -9.78500 24.71800 19.68100 1.000 59.96072 143 THR A N 1
ATOM 1019 C CA . THR A 1 142 ? -9.94300 25.35800 18.36300 1.000 62.15843 143 THR A CA 1
ATOM 1020 C C . THR A 1 142 ? -8.56000 25.77000 17.87800 1.000 69.63088 143 THR A C 1
ATOM 1021 O O . THR A 1 142 ? -7.75000 26.18300 18.71400 1.000 67.52216 143 THR A O 1
ATOM 1025 N N . ALA A 1 143 ? -8.31300 25.65600 16.58000 1.000 65.42385 144 ALA A N 1
ATOM 1026 C CA . ALA A 1 143 ? -7.02000 26.05100 16.00400 1.000 55.39042 144 ALA A CA 1
ATOM 1027 C C . ALA A 1 143 ? -7.03400 27.54300 15.72900 1.000 66.45198 144 ALA A C 1
ATOM 1028 O O . ALA A 1 143 ? -8.06000 28.17000 15.95300 1.000 73.57598 144 ALA A O 1
ATOM 1030 N N . ALA A 1 144 ? -5.94900 28.07100 15.16700 1.000 64.54977 145 ALA A N 1
ATOM 1031 C CA . ALA A 1 144 ? -5.81700 29.52600 14.95300 1.000 60.20476 145 ALA A CA 1
ATOM 1032 C C . ALA A 1 144 ? -6.53500 29.96600 13.69200 1.000 70.27988 145 ALA A C 1
ATOM 1033 O O . ALA A 1 144 ? -6.83400 29.10300 12.87700 1.000 80.28808 145 ALA A O 1
ATOM 1035 N N . ARG A 1 145 ? -6.78700 31.26600 13.54500 1.000 73.17453 146 ARG A N 1
ATOM 1036 C CA . ARG A 1 145 ? -7.65100 31.72900 12.42900 1.000 80.85230 146 ARG A CA 1
ATOM 1037 C C . ARG A 1 145 ? -7.05900 31.46800 11.05800 1.000 91.60470 146 ARG A C 1
ATOM 1038 O O . ARG A 1 145 ? -7.81400 31.00400 10.20000 1.000 109.04161 146 ARG A O 1
ATOM 1046 N N . PRO A 1 146 ? -5.79200 31.77100 10.74900 1.000 68.19422 147 PRO A N 1
ATOM 1047 C CA . PRO A 1 146 ? -5.24700 31.30800 9.49600 1.000 64.23689 147 PRO A CA 1
ATOM 1048 C C . PRO A 1 146 ? -4.71800 29.97600 10.03600 1.000 69.81823 147 PRO A C 1
ATOM 1049 O O . PRO A 1 146 ? -3.62800 29.94800 10.53400 1.000 72.13769 147 PRO A O 1
ATOM 1053 N N . SER A 1 147 ? -5.49500 28.90300 9.90500 1.000 61.65337 148 SER A N 1
ATOM 1054 C CA . SER A 1 147 ? -5.13200 27.61100 10.53500 1.000 68.49457 148 SER A CA 1
ATOM 1055 C C . SER A 1 147 ? -4.16700 26.81800 9.68000 1.000 59.79163 148 SER A C 1
ATOM 1056 O O . SER A 1 147 ? -4.50600 25.71200 9.27900 1.000 55.38351 148 SER A O 1
ATOM 1059 N N . ARG A 1 148 ? -2.98400 27.36600 9.48700 1.000 68.61712 149 ARG A N 1
ATOM 1060 C CA . ARG A 1 148 ? -1.93700 26.64600 8.75000 1.000 66.46934 149 ARG A CA 1
ATOM 1061 C C . ARG A 1 148 ? -1.39900 25.59100 9.71000 1.000 65.56903 149 ARG A C 1
ATOM 1062 O O . ARG A 1 148 ? -1.27500 25.89800 10.89600 1.000 69.01878 149 ARG A O 1
ATOM 1070 N N . GLY A 1 149 ? -1.11600 24.39400 9.21600 1.000 53.77581 150 GLY A N 1
ATOM 1071 C CA . GLY A 1 149 ? -0.65300 23.32300 10.09900 1.000 57.13459 150 GLY A CA 1
ATOM 1072 C C . GLY A 1 149 ? -1.78500 22.41800 10.50400 1.000 58.64704 150 GLY A C 1
ATOM 1073 O O . GLY A 1 149 ? -1.49900 21.33500 10.99400 1.000 55.49158 150 GLY A O 1
ATOM 1074 N N . ALA A 1 150 ? -3.02600 22.85000 10.31200 1.000 62.25534 151 ALA A N 1
ATOM 1075 C CA . ALA A 1 150 ? -4.13400 22.02800 10.78900 1.000 59.73560 151 ALA A CA 1
ATOM 1076 C C . ALA A 1 150 ? -5.37400 22.21000 9.94100 1.000 60.57396 151 ALA A C 1
ATOM 1077 O O . ALA A 1 150 ? -6.49400 22.06900 10.44700 1.000 57.29903 151 ALA A O 1
ATOM 1079 N N . SER A 1 151 ? -5.18800 22.39400 8.63100 1.000 61.99640 152 SER A N 1
ATOM 1080 C CA . SER A 1 151 ? -6.28000 22.73100 7.71500 1.000 60.28789 152 SER A CA 1
ATOM 1081 C C . SER A 1 151 ? -7.48300 21.80800 7.88300 1.000 60.76435 152 SER A C 1
ATOM 1082 O O . SER A 1 151 ? -8.62100 22.28100 8.06500 1.000 66.62448 152 SER A O 1
ATOM 1085 N N . LEU A 1 152 ? -7.23800 20.49200 7.86000 1.000 57.94074 153 LEU A N 1
ATOM 1086 C CA . LEU A 1 152 ? -8.31800 19.51100 7.88800 1.000 53.25188 153 LEU A CA 1
ATOM 1087 C C . LEU A 1 152 ? -9.02300 19.51700 9.23100 1.000 56.83627 153 LEU A C 1
ATOM 1088 O O . LEU A 1 152 ? -10.25800 19.61100 9.29200 1.000 57.45695 153 LEU A O 1
ATOM 1093 N N . TYR A 1 153 ? -8.24000 19.44600 10.31500 1.000 54.61390 154 TYR A N 1
ATOM 1094 C CA . TYR A 1 153 ? -8.80600 19.47300 11.65900 1.000 57.37947 154 TYR A CA 1
ATOM 1095 C C . TYR A 1 153 ? -9.68900 20.69900 11.84500 1.000 59.74182 154 TYR A C 1
ATOM 1096 O O . TYR A 1 153 ? -10.78100 20.60500 12.40600 1.000 56.46148 154 TYR A O 1
ATOM 1105 N N . SER A 1 154 ? -9.21400 21.86400 11.42000 1.000 63.24059 155 SER A N 1
ATOM 1106 C CA . SER A 1 154 ? -10.04000 23.06300 11.51000 1.000 65.07343 155 SER A CA 1
ATOM 1107 C C . SER A 1 154 ? -11.33400 22.92500 10.70400 1.000 63.94048 155 SER A C 1
ATOM 1108 O O . SER A 1 154 ? -12.38400 23.43800 11.11900 1.000 61.03558 155 SER A O 1
ATOM 1111 N N . SER A 1 155 ? -11.26500 22.31000 9.51800 1.000 60.30090 156 SER A N 1
ATOM 1112 C CA . SER A 1 155 ? -12.48300 22.12200 8.72700 1.000 63.92941 156 SER A CA 1
ATOM 1113 C C . SER A 1 155 ? -13.50500 21.26400 9.48100 1.000 65.72490 156 SER A C 1
ATOM 1114 O O . SER A 1 155 ? -14.69600 21.61900 9.58800 1.000 60.14395 156 SER A O 1
ATOM 1117 N N . ALA A 1 156 ? -13.05800 20.11300 9.99300 1.000 61.19725 157 ALA A N 1
ATOM 1118 C CA . ALA A 1 156 ? -13.95400 19.27300 10.78700 1.000 55.71998 157 ALA A CA 1
ATOM 1119 C C . ALA A 1 156 ? -14.42900 19.99400 12.04700 1.000 58.46476 157 ALA A C 1
ATOM 1120 O O . ALA A 1 156 ? -15.60500 19.89100 12.41400 1.000 63.56632 157 ALA A O 1
ATOM 1122 N N . ARG A 1 157 ? -13.55800 20.78300 12.68300 1.000 59.32758 158 ARG A N 1
ATOM 1123 C CA . ARG A 1 157 ? -13.91600 21.43500 13.93400 1.000 55.06771 158 ARG A CA 1
ATOM 1124 C C . ARG A 1 157 ? -14.95800 22.53200 13.67200 1.000 62.85268 158 ARG A C 1
ATOM 1125 O O . ARG A 1 157 ? -15.96300 22.63800 14.40000 1.000 65.70180 158 ARG A O 1
ATOM 1133 N N . ALA A 1 158 ? -14.81800 23.25000 12.54800 1.000 62.16185 159 ALA A N 1
ATOM 1134 C CA . ALA A 1 158 ? -15.84900 24.19300 12.12500 1.000 63.16237 159 ALA A CA 1
ATOM 1135 C C . ALA A 1 158 ? -17.17300 23.49800 11.85500 1.000 63.51849 159 ALA A C 1
ATOM 1136 O O . ALA A 1 158 ? -18.23200 23.94600 12.32800 1.000 67.85033 159 ALA A O 1
ATOM 1138 N N . GLY A 1 159 ? -17.13400 22.41600 11.06500 1.000 61.91619 160 GLY A N 1
ATOM 1139 C CA . GLY A 1 159 ? -18.35700 21.69600 10.75600 1.000 58.61768 160 GLY A CA 1
ATOM 1140 C C . GLY A 1 159 ? -19.04900 21.22900 12.01400 1.000 63.12156 160 GLY A C 1
ATOM 1141 O O . GLY A 1 159 ? -20.27900 21.30500 12.12700 1.000 66.27609 160 GLY A O 1
ATOM 1142 N N . ALA A 1 160 ? -18.26200 20.82700 13.02100 1.000 58.37014 161 ALA A N 1
ATOM 1143 C CA . ALA A 1 160 ? -18.87200 20.36100 14.26100 1.000 62.32561 161 ALA A CA 1
ATOM 1144 C C . ALA A 1 160 ? -19.50500 21.51900 15.03300 1.000 63.59474 161 ALA A C 1
ATOM 1145 O O . ALA A 1 160 ? -20.59300 21.36100 15.62100 1.000 58.44889 161 ALA A O 1
ATOM 1147 N N . THR A 1 161 ? -18.86500 22.69300 15.00100 1.000 64.45764 162 THR A N 1
ATOM 1148 C CA . THR A 1 161 ? -19.46100 23.86300 15.63700 1.000 66.33110 162 THR A CA 1
ATOM 1149 C C . THR A 1 161 ? -20.83400 24.14600 15.04100 1.000 64.48743 162 THR A C 1
ATOM 1150 O O . THR A 1 161 ? -21.83100 24.30400 15.77000 1.000 63.39890 162 THR A O 1
ATOM 1154 N N . MET A 1 162 ? -20.87100 24.30200 13.71800 1.000 65.21887 163 MET A N 1
ATOM 1155 C CA . MET A 1 162 ? -22.12900 24.49200 13.01100 1.000 63.20291 163 MET A CA 1
ATOM 1156 C C . MET A 1 162 ? -23.17900 23.43800 13.38900 1.000 69.79610 163 MET A C 1
ATOM 1157 O O . MET A 1 162 ? -24.33200 23.79000 13.66100 1.000 79.86215 163 MET A O 1
ATOM 1162 N N . MET A 1 163 ? -22.81700 22.14500 13.38500 1.000 66.54162 164 MET A N 1
ATOM 1163 C CA . MET A 1 163 ? -23.75900 21.08900 13.78600 1.000 62.84945 164 MET A CA 1
ATOM 1164 C C . MET A 1 163 ? -24.34500 21.34600 15.17800 1.000 63.99725 164 MET A C 1
ATOM 1165 O O . MET A 1 163 ? -25.56600 21.31100 15.37000 1.000 70.61631 164 MET A O 1
ATOM 1170 N N . VAL A 1 164 ? -23.48300 21.55900 16.17800 1.000 64.90963 165 VAL A N 1
ATOM 1171 C CA . VAL A 1 164 ? -23.97400 21.75600 17.54500 1.000 68.34326 165 VAL A CA 1
ATOM 1172 C C . VAL A 1 164 ? -24.86100 22.99800 17.63800 1.000 70.83430 165 VAL A C 1
ATOM 1173 O O . VAL A 1 164 ? -25.90300 22.97600 18.30500 1.000 73.20662 165 VAL A O 1
ATOM 1177 N N . LYS A 1 165 ? -24.50600 24.06200 16.91100 1.000 67.46586 166 LYS A N 1
ATOM 1178 C CA . LYS A 1 165 ? -25.30100 25.28900 16.86300 1.000 65.54784 166 LYS A CA 1
ATOM 1179 C C . LYS A 1 165 ? -26.70400 25.00700 16.30900 1.000 71.47049 166 LYS A C 1
ATOM 1180 O O . LYS A 1 165 ? -27.73500 25.42000 16.88400 1.000 71.30930 166 LYS A O 1
ATOM 1186 N N . ASN A 1 166 ? -26.74400 24.27000 15.19700 1.000 66.99202 167 ASN A N 1
ATOM 1187 C CA . ASN A 1 166 ? -27.99900 23.86600 14.58700 1.000 71.63319 167 ASN A CA 1
ATOM 1188 C C . ASN A 1 166 ? -28.84700 23.04200 15.55500 1.000 75.17661 167 ASN A C 1
ATOM 1189 O O . ASN A 1 166 ? -30.07900 23.22400 15.64500 1.000 74.91706 167 ASN A O 1
ATOM 1194 N N . VAL A 1 167 ? -28.22600 22.07900 16.23700 1.000 70.07943 168 VAL A N 1
ATOM 1195 C CA . VAL A 1 167 ? -28.99900 21.22300 17.13700 1.000 70.19646 168 VAL A CA 1
ATOM 1196 C C . VAL A 1 167 ? -29.59300 22.05200 18.27200 1.000 68.75556 168 VAL A C 1
ATOM 1197 O O . VAL A 1 167 ? -30.77100 21.89200 18.64400 1.000 69.92844 168 VAL A O 1
ATOM 1201 N N . ALA A 1 168 ? -28.76000 22.91900 18.86600 1.000 68.84311 169 ALA A N 1
ATOM 1202 C CA . ALA A 1 168 ? -29.21300 23.76000 19.95600 1.000 69.16795 169 ALA A CA 1
ATOM 1203 C C . ALA A 1 168 ? -30.45600 24.51700 19.52300 1.000 69.98189 169 ALA A C 1
ATOM 1204 O O . ALA A 1 168 ? -31.45800 24.58600 20.26000 1.000 68.88114 169 ALA A O 1
ATOM 1206 N N . ALA A 1 169 ? -30.43200 25.01000 18.28300 1.000 72.00459 170 ALA A N 1
ATOM 1207 C CA . ALA A 1 169 ? -31.56500 25.74700 17.73500 1.000 69.94908 170 ALA A CA 1
ATOM 1208 C C . ALA A 1 169 ? -32.81500 24.87500 17.56700 1.000 71.15987 170 ALA A C 1
ATOM 1209 O O . ALA A 1 169 ? -33.91500 25.29900 17.94300 1.000 77.41825 170 ALA A O 1
ATOM 1211 N N . GLU A 1 170 ? -32.67900 23.67700 16.97700 1.000 70.92261 171 GLU A N 1
ATOM 1212 C CA . GLU A 1 170 ? -33.84300 22.80200 16.77200 1.000 75.62163 171 GLU A CA 1
ATOM 1213 C C . GLU A 1 170 ? -34.56700 22.51400 18.07700 1.000 74.21799 171 GLU A C 1
ATOM 1214 O O . GLU A 1 170 ? -35.79300 22.66400 18.18000 1.000 83.61914 171 GLU A O 1
ATOM 1220 N N . VAL A 1 171 ? -33.81700 22.11300 19.10400 1.000 72.54552 172 VAL A N 1
ATOM 1221 C CA . VAL A 1 171 ? -34.47600 21.55600 20.27700 1.000 70.50337 172 VAL A CA 1
ATOM 1222 C C . VAL A 1 171 ? -34.67800 22.58700 21.37200 1.000 72.95284 172 VAL A C 1
ATOM 1223 O O . VAL A 1 171 ? -35.19600 22.23900 22.44700 1.000 74.13040 172 VAL A O 1
ATOM 1227 N N . ALA A 1 172 ? -34.27900 23.84900 21.14100 1.000 76.24514 173 ALA A N 1
ATOM 1228 C CA . ALA A 1 172 ? -34.58600 24.88700 22.12000 1.000 78.50418 173 ALA A CA 1
ATOM 1229 C C . ALA A 1 172 ? -36.07300 24.91700 22.47900 1.000 81.62240 173 ALA A C 1
ATOM 1230 O O . ALA A 1 172 ? -36.43500 24.98500 23.66200 1.000 82.23269 173 ALA A O 1
ATOM 1232 N N . ARG A 1 173 ? -36.95400 24.84300 21.48700 1.000 84.97088 174 ARG A N 1
ATOM 1233 C CA . ARG A 1 173 ? -38.38200 24.84200 21.80200 1.000 93.53316 174 ARG A CA 1
ATOM 1234 C C . ARG A 1 173 ? -38.80900 23.66900 22.68100 1.000 87.99324 174 ARG A C 1
ATOM 1235 O O . ARG A 1 173 ? -39.76200 23.80600 23.45900 1.000 90.47976 174 ARG A O 1
ATOM 1243 N N . ASN A 1 174 ? -38.14400 22.51600 22.58600 1.000 82.30395 175 ASN A N 1
ATOM 1244 C CA . ASN A 1 174 ? -38.69100 21.36800 23.28800 1.000 75.99347 175 ASN A CA 1
ATOM 1245 C C . ASN A 1 174 ? -38.21100 21.33400 24.72300 1.000 76.48777 175 ASN A C 1
ATOM 1246 O O . ASN A 1 174 ? -38.41600 20.32600 25.40500 1.000 78.42811 175 ASN A O 1
ATOM 1251 N N . GLY A 1 175 ? -37.55600 22.41100 25.16700 1.000 77.72513 176 GLY A N 1
ATOM 1252 C CA . GLY A 1 175 ? -37.07100 22.56400 26.51900 1.000 81.06591 176 GLY A CA 1
ATOM 1253 C C . GLY A 1 175 ? -35.69200 22.01000 26.76000 1.000 75.52603 176 GLY A C 1
ATOM 1254 O O . GLY A 1 175 ? -35.28900 21.87400 27.92700 1.000 73.66647 176 GLY A O 1
ATOM 1255 N N . VAL A 1 176 ? -34.96000 21.67600 25.69100 1.000 76.23960 177 VAL A N 1
ATOM 1256 C CA . VAL A 1 176 ? -33.62900 21.08500 25.79300 1.000 77.43847 177 VAL A CA 1
ATOM 1257 C C . VAL A 1 176 ? -32.58900 22.13500 25.41000 1.000 74.03109 177 VAL A C 1
ATOM 1258 O O . VAL A 1 176 ? -32.57300 22.62600 24.27200 1.000 73.69740 177 VAL A O 1
ATOM 1262 N N . GLN A 1 177 ? -31.68700 22.46100 26.33500 1.000 71.53410 178 GLN A N 1
ATOM 1263 C CA . GLN A 1 177 ? -30.60900 23.39900 26.05200 1.000 75.37519 178 GLN A CA 1
ATOM 1264 C C . GLN A 1 177 ? -29.29600 22.63500 25.82200 1.000 79.84995 178 GLN A C 1
ATOM 1265 O O . GLN A 1 177 ? -29.01000 21.64700 26.50500 1.000 77.32634 178 GLN A O 1
ATOM 1271 N N . VAL A 1 178 ? -28.49300 23.11000 24.86800 1.000 73.24470 179 VAL A N 1
ATOM 1272 C CA . VAL A 1 178 ? -27.29700 22.43600 24.38300 1.000 72.50111 179 VAL A CA 1
ATOM 1273 C C . VAL A 1 178 ? -26.18500 23.47400 24.29700 1.000 73.73735 179 VAL A C 1
ATOM 1274 O O . VAL A 1 178 ? -26.42000 24.58800 23.81400 1.000 72.34330 179 VAL A O 1
ATOM 1278 N N . ASN A 1 179 ? -25.04100 23.19000 24.94300 1.000 74.40977 180 ASN A N 1
ATOM 1279 C CA . ASN A 1 179 ? -23.94200 24.14200 24.97600 1.000 68.59496 180 ASN A CA 1
ATOM 1280 C C . ASN A 1 179 ? -22.59400 23.47700 24.72400 1.000 71.41270 180 ASN A C 1
ATOM 1281 O O . ASN A 1 179 ? -22.40400 22.28300 24.97200 1.000 66.28733 180 ASN A O 1
ATOM 1286 N N . ALA A 1 180 ? -21.62700 24.31100 24.33800 1.000 71.18441 181 ALA A N 1
ATOM 1287 C CA . ALA A 1 180 ? -20.29000 23.89100 23.96400 1.000 60.68399 181 ALA A CA 1
ATOM 1288 C C . ALA A 1 180 ? -19.29000 24.62300 24.83900 1.000 63.66554 181 ALA A C 1
ATOM 1289 O O . ALA A 1 180 ? -19.43200 25.83100 25.07200 1.000 67.04349 181 ALA A O 1
ATOM 1291 N N . VAL A 1 181 ? -18.33100 23.87900 25.39100 1.000 63.72684 182 VAL A N 1
ATOM 1292 C CA . VAL A 1 181 ? -17.20800 24.45800 26.11300 1.000 63.69867 182 VAL A CA 1
ATOM 1293 C C . VAL A 1 181 ? -15.94800 24.09100 25.33800 1.000 70.64660 182 VAL A C 1
ATOM 1294 O O . VAL A 1 181 ? -15.71400 22.90500 25.04500 1.000 72.42786 182 VAL A O 1
ATOM 1298 N N . GLY A 1 182 ? -15.05400 25.07100 25.20500 1.000 65.11653 183 GLY A N 1
ATOM 1299 C CA . GLY A 1 182 ? -13.76300 24.83900 24.54200 1.000 58.86456 183 GLY A CA 1
ATOM 1300 C C . GLY A 1 182 ? -12.70600 24.39700 25.51700 1.000 66.87559 183 GLY A C 1
ATOM 1301 O O . GLY A 1 182 ? -12.80300 24.76700 26.68200 1.000 58.90677 183 GLY A O 1
ATOM 1302 N N . THR A 1 183 ? -11.69900 23.67600 25.03400 1.000 70.38918 184 THR A N 1
ATOM 1303 C CA . THR A 1 183 ? -10.68100 23.09600 25.93400 1.000 59.69623 184 THR A CA 1
ATOM 1304 C C . THR A 1 183 ? -9.30200 23.64700 25.60600 1.000 62.19707 184 THR A C 1
ATOM 1305 O O . THR A 1 183 ? -8.32900 23.06300 26.06600 1.000 70.96829 184 THR A O 1
ATOM 1309 N N . ASN A 1 184 ? -9.23500 24.73200 24.84400 1.000 63.03467 185 ASN A N 1
ATOM 1310 C CA . ASN A 1 184 ? -7.93200 25.29200 24.42000 1.000 59.36317 185 ASN A CA 1
ATOM 1311 C C . ASN A 1 184 ? -7.17300 25.73300 25.65900 1.000 60.86085 185 ASN A C 1
ATOM 1312 O O . ASN A 1 184 ? -5.98600 25.44900 25.74900 1.000 61.33557 185 ASN A O 1
ATOM 1317 N N . PHE A 1 185 ? -7.85900 26.37700 26.59100 1.000 61.45952 186 PHE A N 1
ATOM 1318 C CA . PHE A 1 185 ? -7.17700 26.93400 27.78000 1.000 57.93665 186 PHE A CA 1
ATOM 1319 C C . PHE A 1 185 ? -7.42400 26.00400 28.95700 1.000 62.30120 186 PHE A C 1
ATOM 1320 O O . PHE A 1 185 ? -7.14300 26.39000 30.09200 1.000 60.99470 186 PHE A O 1
ATOM 1328 N N . MET A 1 186 ? -7.89900 24.80100 28.66200 1.000 68.05950 187 MET A N 1
ATOM 1329 C CA . MET A 1 186 ? -8.08900 23.75800 29.69100 1.000 68.23793 187 MET A CA 1
ATOM 1330 C C . MET A 1 186 ? -7.31700 22.56000 29.15700 1.000 68.07052 187 MET A C 1
ATOM 1331 O O . MET A 1 186 ? -7.95100 21.59300 28.75900 1.000 74.08892 187 MET A O 1
ATOM 1336 N N . ASP A 1 187 ? -5.99100 22.62700 29.16900 1.000 67.08583 188 ASP A N 1
ATOM 1337 C CA . ASP A 1 187 ? -5.15900 21.57500 28.53200 1.000 71.80556 188 ASP A CA 1
ATOM 1338 C C . ASP A 1 187 ? -4.85100 20.44400 29.50600 1.000 73.11509 188 ASP A C 1
ATOM 1339 O O . ASP A 1 187 ? -3.68100 20.14300 29.75300 1.000 79.45020 188 ASP A O 1
ATOM 1344 N N . PHE A 1 188 ? -5.88500 19.84200 30.06300 1.000 73.15841 189 PHE A N 1
ATOM 1345 C CA . PHE A 1 188 ? -5.63500 18.64000 30.87600 1.000 71.52798 189 PHE A CA 1
ATOM 1346 C C . PHE A 1 188 ? -5.22100 17.58100 29.86900 1.000 72.76824 189 PHE A C 1
ATOM 1347 O O . PHE A 1 188 ? -5.67200 17.63300 28.72700 1.000 69.14977 189 PHE A O 1
ATOM 1355 N N . PRO A 1 189 ? -4.38800 16.60400 30.24500 1.000 72.96954 190 PRO A N 1
ATOM 1356 C CA . PRO A 1 189 ? -3.85000 15.65800 29.28200 1.000 69.50284 190 PRO A CA 1
ATOM 1357 C C . PRO A 1 189 ? -4.83200 14.78000 28.50800 1.000 69.19681 190 PRO A C 1
ATOM 1358 O O . PRO A 1 189 ? -4.55500 14.49300 27.37700 1.000 71.48848 190 PRO A O 1
ATOM 1362 N N . GLU A 1 190 ? -5.92200 14.35500 29.12000 1.000 74.79052 191 GLU A N 1
ATOM 1363 C CA . GLU A 1 190 ? -6.83700 13.39500 28.46200 1.000 70.59878 191 GLU A CA 1
ATOM 1364 C C . GLU A 1 190 ? -7.42700 13.99500 27.20200 1.000 68.75764 191 GLU A C 1
ATOM 1365 O O . GLU A 1 190 ? -7.84300 13.23000 26.33500 1.000 71.22892 191 GLU A O 1
ATOM 1371 N N . PHE A 1 191 ? -7.44400 15.30900 27.10900 1.000 63.52083 192 PHE A N 1
ATOM 1372 C CA . PHE A 1 191 ? -8.14100 15.93800 25.96800 1.000 60.72301 192 PHE A CA 1
ATOM 1373 C C . PHE A 1 191 ? -7.36900 15.68400 24.67800 1.000 67.23262 192 PHE A C 1
ATOM 1374 O O . PHE A 1 191 ? -7.98200 15.52600 23.62300 1.000 68.63161 192 PHE A O 1
ATOM 1382 N N . LEU A 1 192 ? -6.05100 15.63000 24.76500 1.000 62.24231 193 LEU A N 1
ATOM 1383 C CA . LEU A 1 192 ? -5.24800 15.48500 23.53000 1.000 68.44451 193 LEU A CA 1
ATOM 1384 C C . LEU A 1 192 ? -4.60700 14.09600 23.46000 1.000 71.92371 193 LEU A C 1
ATOM 1385 O O . LEU A 1 192 ? -3.76200 13.88500 22.59300 1.000 72.76321 193 LEU A O 1
ATOM 1390 N N . ARG A 1 193 ? -5.00900 13.18400 24.33300 1.000 70.91497 194 ARG A N 1
ATOM 1391 C CA . ARG A 1 193 ? -4.37000 11.84900 24.38400 1.000 78.74145 194 ARG A CA 1
ATOM 1392 C C . ARG A 1 193 ? -4.59400 11.10600 23.07800 1.000 78.27803 194 ARG A C 1
ATOM 1393 O O . ARG A 1 193 ? -3.63400 10.52100 22.56700 1.000 76.23755 194 ARG A O 1
ATOM 1401 N N . ALA A 1 194 ? -5.81500 11.14500 22.56700 1.000 73.46867 195 ALA A N 1
ATOM 1402 C CA . ALA A 1 194 ? -6.13300 10.38200 21.34500 1.000 78.10073 195 ALA A CA 1
ATOM 1403 C C . ALA A 1 194 ? -5.36900 10.98200 20.17700 1.000 80.45680 195 ALA A C 1
ATOM 1404 O O . ALA A 1 194 ? -5.19900 10.30000 19.16800 1.000 79.12320 195 ALA A O 1
ATOM 1406 N N . SER A 1 195 ? -4.94100 12.22800 20.33100 1.000 85.21616 196 SER A N 1
ATOM 1407 C CA . SER A 1 195 ? -4.23100 12.85000 19.22800 1.000 82.11560 196 SER A CA 1
ATOM 1408 C C . SER A 1 195 ? -2.72500 12.66500 19.34500 1.000 78.63415 196 SER A C 1
ATOM 1409 O O . SER A 1 195 ? -1.95300 13.49500 18.84800 1.000 91.70836 196 SER A O 1
ATOM 1412 N N . GLY A 1 196 ? -2.28900 11.57800 19.98300 1.000 79.72177 197 GLY A N 1
ATOM 1413 C CA . GLY A 1 196 ? -0.88400 11.20800 19.95200 1.000 83.16753 197 GLY A CA 1
ATOM 1414 C C . GLY A 1 196 ? 0.03000 12.13300 20.71800 1.000 81.39090 197 GLY A C 1
ATOM 1415 O O . GLY A 1 196 ? 1.24100 12.16700 20.45500 1.000 82.57003 197 GLY A O 1
ATOM 1416 N N . ALA A 1 197 ? -0.51500 12.88300 21.68300 1.000 78.90329 198 ALA A N 1
ATOM 1417 C CA . ALA A 1 197 ? 0.24400 13.90800 22.39100 1.000 75.87650 198 ALA A CA 1
ATOM 1418 C C . ALA A 1 197 ? 1.27800 13.35400 23.38100 1.000 76.45842 198 ALA A C 1
ATOM 1419 O O . ALA A 1 197 ? 1.96600 14.15700 24.02200 1.000 72.66611 198 ALA A O 1
ATOM 1421 N N . ASN A 1 198 ? 1.39000 12.02600 23.56100 1.000 76.86568 199 ASN A N 1
ATOM 1422 C CA . ASN A 1 198 ? 2.53900 11.49200 24.29700 1.000 81.72527 199 ASN A CA 1
ATOM 1423 C C . ASN A 1 198 ? 3.88500 11.95800 23.73200 1.000 83.52772 199 ASN A C 1
ATOM 1424 O O . ASN A 1 198 ? 4.70200 12.51800 24.46700 1.000 83.24459 199 ASN A O 1
ATOM 1429 N N . ASP A 1 199 ? 4.15900 11.76000 22.42700 1.000 78.03053 200 ASP A N 1
ATOM 1430 C CA . ASP A 1 199 ? 5.57800 11.98200 22.08700 1.000 85.50070 200 ASP A CA 1
ATOM 1431 C C . ASP A 1 199 ? 5.71900 13.48200 21.80400 1.000 86.11845 200 ASP A C 1
ATOM 1432 O O . ASP A 1 199 ? 4.92900 14.03700 21.02700 1.000 88.89280 200 ASP A O 1
ATOM 1437 N N . PRO A 1 200 ? 6.60600 14.21900 22.47700 1.000 84.77775 201 PRO A N 1
ATOM 1438 C CA . PRO A 1 200 ? 6.45400 15.68400 22.48400 1.000 87.87674 201 PRO A CA 1
ATOM 1439 C C . PRO A 1 200 ? 6.80700 16.37600 21.17700 1.000 85.63985 201 PRO A C 1
ATOM 1440 O O . PRO A 1 200 ? 6.65800 17.59600 21.08400 1.000 77.75929 201 PRO A O 1
ATOM 1444 N N . GLU A 1 201 ? 7.21000 15.62000 20.16300 1.000 88.06545 202 GLU A N 1
ATOM 1445 C CA . GLU A 1 201 ? 7.33100 16.15400 18.81400 1.000 86.74227 202 GLU A CA 1
ATOM 1446 C C . GLU A 1 201 ? 5.94100 16.38700 18.20700 1.000 85.17813 202 GLU A C 1
ATOM 1447 O O . GLU A 1 201 ? 5.64700 17.49500 17.72600 1.000 80.38570 202 GLU A O 1
ATOM 1453 N N . ILE A 1 202 ? 5.06500 15.36900 18.25700 1.000 85.95592 203 ILE A N 1
ATOM 1454 C CA . ILE A 1 202 ? 3.62800 15.56900 18.01800 1.000 80.30413 203 ILE A CA 1
ATOM 1455 C C . ILE A 1 202 ? 3.06100 16.72200 18.83700 1.000 72.64665 203 ILE A C 1
ATOM 1456 O O . ILE A 1 202 ? 2.29900 17.54200 18.31000 1.000 72.25947 203 ILE A O 1
ATOM 1461 N N . ARG A 1 203 ? 3.38100 16.79900 20.13200 1.000 72.16668 204 ARG A N 1
ATOM 1462 C CA . ARG A 1 203 ? 2.74000 17.82600 20.94600 1.000 67.03127 204 ARG A CA 1
ATOM 1463 C C . ARG A 1 203 ? 3.20400 19.21700 20.52600 1.000 72.19470 204 ARG A C 1
ATOM 1464 O O . ARG A 1 203 ? 2.39700 20.15200 20.44500 1.000 68.43651 204 ARG A O 1
ATOM 1472 N N . ALA A 1 204 ? 4.50400 19.36000 20.23500 1.000 75.35999 205 ALA A N 1
ATOM 1473 C CA . ALA A 1 204 ? 5.03100 20.60700 19.68400 1.000 66.95674 205 ALA A CA 1
ATOM 1474 C C . ALA A 1 204 ? 4.30300 20.98800 18.40600 1.000 62.13558 205 ALA A C 1
ATOM 1475 O O . ALA A 1 204 ? 3.98700 22.16400 18.18400 1.000 62.70293 205 ALA A O 1
ATOM 1477 N N . ARG A 1 205 ? 3.99600 20.00200 17.56100 1.000 64.83449 206 ARG A N 1
ATOM 1478 C CA . ARG A 1 205 ? 3.29700 20.31600 16.31700 1.000 62.44957 206 ARG A CA 1
ATOM 1479 C C . ARG A 1 205 ? 1.86000 20.75600 16.58500 1.000 63.60457 206 ARG A C 1
ATOM 1480 O O . ARG A 1 205 ? 1.36700 21.69400 15.93400 1.000 65.44606 206 ARG A O 1
ATOM 1488 N N . ILE A 1 206 ? 1.18600 20.10600 17.55900 1.000 66.03551 207 ILE A N 1
ATOM 1489 C CA . ILE A 1 206 ? -0.14100 20.54900 18.02500 1.000 64.36629 207 ILE A CA 1
ATOM 1490 C C . ILE A 1 206 ? -0.08800 21.99600 18.52100 1.000 67.72015 207 ILE A C 1
ATOM 1491 O O . ILE A 1 206 ? -0.95900 22.81900 18.20400 1.000 60.85744 207 ILE A O 1
ATOM 1496 N N . GLU A 1 207 ? 0.89100 22.29500 19.39700 1.000 66.44877 208 GLU A N 1
ATOM 1497 C CA . GLU A 1 207 ? 0.98000 23.61400 20.02300 1.000 63.20404 208 GLU A CA 1
ATOM 1498 C C . GLU A 1 207 ? 1.26500 24.67400 18.98700 1.000 62.51205 208 GLU A C 1
ATOM 1499 O O . GLU A 1 207 ? 0.82500 25.81500 19.12500 1.000 66.21933 208 GLU A O 1
ATOM 1505 N N . ALA A 1 208 ? 1.98600 24.30800 17.93600 1.000 59.64648 209 ALA A N 1
ATOM 1506 C CA . ALA A 1 208 ? 2.27600 25.26600 16.89300 1.000 53.93761 209 ALA A CA 1
ATOM 1507 C C . ALA A 1 208 ? 1.00300 25.78600 16.22500 1.000 64.35213 209 ALA A C 1
ATOM 1508 O O . ALA A 1 208 ? 0.95600 26.94600 15.79300 1.000 67.16832 209 ALA A O 1
ATOM 1510 N N . ALA A 1 209 ? -0.04400 24.95400 16.12100 1.000 62.83098 210 ALA A N 1
ATOM 1511 C CA . ALA A 1 209 ? -1.22600 25.29500 15.33400 1.000 56.29533 210 ALA A CA 1
ATOM 1512 C C . ALA A 1 209 ? -2.45900 25.58600 16.16900 1.000 57.79084 210 ALA A C 1
ATOM 1513 O O . ALA A 1 209 ? -3.41600 26.15600 15.62800 1.000 60.48418 210 ALA A O 1
ATOM 1515 N N . VAL A 1 210 ? -2.47100 25.21100 17.45200 1.000 58.19590 211 VAL A N 1
ATOM 1516 C CA . VAL A 1 210 ? -3.59200 25.49000 18.33000 1.000 62.42105 211 VAL A CA 1
ATOM 1517 C C . VAL A 1 210 ? -3.01300 26.15500 19.60200 1.000 63.42450 211 VAL A C 1
ATOM 1518 O O . VAL A 1 210 ? -2.05600 25.60600 20.16600 1.000 66.12437 211 VAL A O 1
ATOM 1522 N N . PRO A 1 211 ? -3.50500 27.30500 20.01800 1.000 58.80083 212 PRO A N 1
ATOM 1523 C CA . PRO A 1 211 ? -3.09100 27.87000 21.31700 1.000 55.71253 212 PRO A CA 1
ATOM 1524 C C . PRO A 1 211 ? -3.54600 26.98200 22.47400 1.000 61.30015 212 PRO A C 1
ATOM 1525 O O . PRO A 1 211 ? -4.73000 26.66800 22.61600 1.000 67.50194 212 PRO A O 1
ATOM 1529 N N . LEU A 1 212 ? -2.61100 26.60000 23.33800 1.000 61.17591 213 LEU A N 1
ATOM 1530 C CA . LEU A 1 212 ? -2.97400 25.85100 24.52800 1.000 56.55702 213 LEU A CA 1
ATOM 1531 C C . LEU A 1 212 ? -2.58500 26.66000 25.76000 1.000 57.50381 213 LEU A C 1
ATOM 1532 O O . LEU A 1 212 ? -1.67800 27.49500 25.70500 1.000 64.79091 213 LEU A O 1
ATOM 1537 N N . GLY A 1 213 ? -3.19700 26.24600 26.87200 1.000 59.03142 214 GLY A N 1
ATOM 1538 C CA . GLY A 1 213 ? -2.92300 26.81200 28.19700 1.000 58.01166 214 GLY A CA 1
ATOM 1539 C C . GLY A 1 213 ? -3.71700 26.01200 29.21500 1.000 63.22781 214 GLY A C 1
ATOM 1540 O O . GLY A 1 213 ? -4.61300 25.30300 28.79000 1.000 65.14402 214 GLY A O 1
ATOM 1541 N N . ARG A 1 214 ? -3.34600 26.03900 30.49200 1.000 66.07748 215 ARG A N 1
ATOM 1542 C CA . ARG A 1 214 ? -4.14200 25.38800 31.56100 1.000 66.74016 215 ARG A CA 1
ATOM 1543 C C . ARG A 1 214 ? -4.39100 26.44600 32.62300 1.000 67.66310 215 ARG A C 1
ATOM 1544 O O . ARG A 1 214 ? -3.43200 26.80000 33.30900 1.000 83.72422 215 ARG A O 1
ATOM 1552 N N . LEU A 1 215 ? -5.63100 26.88700 32.79200 1.000 64.79853 216 LEU A N 1
ATOM 1553 C CA . LEU A 1 215 ? -5.88100 28.01900 33.71100 1.000 64.47106 216 LEU A CA 1
ATOM 1554 C C . LEU A 1 215 ? -6.20300 27.54500 35.12700 1.000 67.68201 216 LEU A C 1
ATOM 1555 O O . LEU A 1 215 ? -6.12900 28.36500 36.04200 1.000 79.57306 216 LEU A O 1
ATOM 1560 N N . GLY A 1 216 ? -6.49800 26.26700 35.31700 1.000 64.99908 217 GLY A N 1
ATOM 1561 C CA . GLY A 1 216 ? -6.90600 25.81400 36.65800 1.000 67.97365 217 GLY A CA 1
ATOM 1562 C C . GLY A 1 216 ? -6.87600 24.30800 36.83000 1.000 71.46644 217 GLY A C 1
ATOM 1563 O O . GLY A 1 216 ? -6.40300 23.63000 35.92000 1.000 63.22714 217 GLY A O 1
ATOM 1564 N N . THR A 1 217 ? -7.36100 23.81200 37.97400 1.000 72.50217 218 THR A N 1
ATOM 1565 C CA . THR A 1 217 ? -7.30500 22.37300 38.22800 1.000 68.71831 218 THR A CA 1
ATOM 1566 C C . THR A 1 217 ? -8.50400 21.73000 37.54900 1.000 69.04388 218 THR A C 1
ATOM 1567 O O . THR A 1 217 ? -9.34400 22.42300 36.97000 1.000 67.30715 218 THR A O 1
ATOM 1571 N N . VAL A 1 218 ? -8.57800 20.39100 37.58000 1.000 68.03783 219 VAL A N 1
ATOM 1572 C CA . VAL A 1 218 ? -9.80400 19.76300 37.06600 1.000 67.03180 219 VAL A CA 1
ATOM 1573 C C . VAL A 1 218 ? -10.99000 19.98000 38.01200 1.000 65.87456 219 VAL A C 1
ATOM 1574 O O . VAL A 1 218 ? -12.13900 19.98500 37.56000 1.000 64.21773 219 VAL A O 1
ATOM 1578 N N . GLU A 1 219 ? -10.74700 20.11000 39.32400 1.000 62.72703 220 GLU A N 1
ATOM 1579 C CA . GLU A 1 219 ? -11.83300 20.39600 40.25800 1.000 64.16101 220 GLU A CA 1
ATOM 1580 C C . GLU A 1 219 ? -12.46000 21.75800 39.95800 1.000 70.07508 220 GLU A C 1
ATOM 1581 O O . GLU A 1 219 ? -13.69300 21.93100 39.97600 1.000 68.96649 220 GLU A O 1
ATOM 1587 N N . GLU A 1 220 ? -11.61000 22.73300 39.64800 1.000 69.16616 221 GLU A N 1
ATOM 1588 C CA . GLU A 1 220 ? -12.08600 24.04600 39.26700 1.000 64.00640 221 GLU A CA 1
ATOM 1589 C C . GLU A 1 220 ? -12.88000 23.92700 37.96700 1.000 62.52124 221 GLU A C 1
ATOM 1590 O O . GLU A 1 220 ? -13.93900 24.55000 37.80700 1.000 60.28918 221 GLU A O 1
ATOM 1596 N N . PHE A 1 221 ? -12.40600 23.09800 37.03900 1.000 58.97540 222 PHE A N 1
ATOM 1597 C CA . PHE A 1 221 ? -13.09900 22.98100 35.76600 1.000 60.91316 222 PHE A CA 1
ATOM 1598 C C . PHE A 1 221 ? -14.47000 22.35500 35.94900 1.000 65.47507 222 PHE A C 1
ATOM 1599 O O . PHE A 1 221 ? -15.43100 22.74400 35.26800 1.000 68.19255 222 PHE A O 1
ATOM 1607 N N . ALA A 1 222 ? -14.59500 21.40800 36.87700 1.000 63.67295 223 ALA A N 1
ATOM 1608 C CA . ALA A 1 222 ? -15.92300 20.90400 37.20400 1.000 60.57032 223 ALA A CA 1
ATOM 1609 C C . ALA A 1 222 ? -16.84000 22.02400 37.67600 1.000 60.98435 223 ALA A C 1
ATOM 1610 O O . ALA A 1 222 ? -17.90300 22.25400 37.07000 1.000 60.54926 223 ALA A O 1
ATOM 1612 N N . SER A 1 223 ? -16.40500 22.76400 38.71000 1.000 60.73119 224 SER A N 1
ATOM 1613 C CA . SER A 1 223 ? -17.18500 23.88700 39.21800 1.000 59.45039 224 SER A CA 1
ATOM 1614 C C . SER A 1 223 ? -17.62000 24.72900 38.04100 1.000 65.81623 224 SER A C 1
ATOM 1615 O O . SER A 1 223 ? -18.80600 25.06800 37.91200 1.000 68.18258 224 SER A O 1
ATOM 1618 N N . PHE A 1 224 ? -16.67500 24.98000 37.12700 1.000 64.89531 225 PHE A N 1
ATOM 1619 C CA . PHE A 1 224 ? -16.91900 25.88400 36.01400 1.000 62.12227 225 PHE A CA 1
ATOM 1620 C C . PHE A 1 224 ? -17.95900 25.33300 35.06700 1.000 60.18444 225 PHE A C 1
ATOM 1621 O O . PHE A 1 224 ? -18.66200 26.10600 34.41200 1.000 66.13270 225 PHE A O 1
ATOM 1629 N N . CYS A 1 225 ? -18.09500 24.01700 35.00700 1.000 63.06212 226 CYS A N 1
ATOM 1630 C CA . CYS A 1 225 ? -19.03300 23.42100 34.07000 1.000 67.50772 226 CYS A CA 1
ATOM 1631 C C . CYS A 1 225 ? -20.45000 23.35900 34.61400 1.000 66.08690 226 CYS A C 1
ATOM 1632 O O . CYS A 1 225 ? -21.40400 23.33300 33.82500 1.000 62.06564 226 CYS A O 1
ATOM 1635 N N . MET A 1 226 ? -20.58600 23.38000 35.94000 1.000 64.99551 227 MET A N 1
ATOM 1636 C CA . MET A 1 226 ? -21.88500 23.11900 36.55700 1.000 64.55511 227 MET A CA 1
ATOM 1637 C C . MET A 1 226 ? -23.01900 24.00800 36.02200 1.000 68.82696 227 MET A C 1
ATOM 1638 O O . MET A 1 226 ? -24.14300 23.48700 35.84000 1.000 68.12684 227 MET A O 1
ATOM 1643 N N . PRO A 1 227 ? -22.81900 25.31200 35.76300 1.000 66.62124 228 PRO A N 1
ATOM 1644 C CA . PRO A 1 227 ? -23.91200 26.13600 35.22000 1.000 67.87499 228 PRO A CA 1
ATOM 1645 C C . PRO A 1 227 ? -24.61700 25.56300 34.00500 1.000 68.82283 228 PRO A C 1
ATOM 1646 O O . PRO A 1 227 ? -25.78600 25.90400 33.75500 1.000 75.32141 228 PRO A O 1
ATOM 1650 N N . PHE A 1 228 ? -23.95600 24.71800 33.22500 1.000 68.52198 229 PHE A N 1
ATOM 1651 C CA . PHE A 1 228 ? -24.54700 24.17500 32.01000 1.000 68.87590 229 PHE A CA 1
ATOM 1652 C C . PHE A 1 228 ? -25.20400 22.81200 32.19800 1.000 67.77077 229 PHE A C 1
ATOM 1653 O O . PHE A 1 228 ? -25.81700 22.31300 31.24700 1.000 64.70052 229 PHE A O 1
ATOM 1661 N N . ILE A 1 229 ? -25.08100 22.18500 33.37500 1.000 66.10079 230 ILE A N 1
ATOM 1662 C CA . ILE A 1 229 ? -25.64400 20.84900 33.54700 1.000 68.36600 230 ILE A CA 1
ATOM 1663 C C . ILE A 1 229 ? -26.24100 20.61200 34.92500 1.000 72.09427 230 ILE A C 1
ATOM 1664 O O . ILE A 1 229 ? -26.83000 19.55500 35.16600 1.000 76.89048 230 ILE A O 1
ATOM 1669 N N . ASP A 1 230 ? -26.10300 21.55500 35.85600 1.000 71.39514 231 ASP A N 1
ATOM 1670 C CA . ASP A 1 230 ? -26.54600 21.23400 37.21000 1.000 74.73062 231 ASP A CA 1
ATOM 1671 C C . ASP A 1 230 ? -28.00100 21.61600 37.47300 1.000 79.26280 231 ASP A C 1
ATOM 1672 O O . ASP A 1 230 ? -28.45600 21.52300 38.61100 1.000 79.63777 231 ASP A O 1
ATOM 1677 N N . GLY A 1 231 ? -28.69900 22.16100 36.48400 1.000 81.82820 232 GLY A N 1
ATOM 1678 C CA . GLY A 1 231 ? -30.12400 22.37700 36.62500 1.000 76.46981 232 GLY A CA 1
ATOM 1679 C C . GLY A 1 231 ? -30.55100 23.67400 37.25600 1.000 78.63956 232 GLY A C 1
ATOM 1680 O O . GLY A 1 231 ? -31.75300 23.94900 37.31800 1.000 84.24475 232 GLY A O 1
ATOM 1681 N N . THR A 1 232 ? -29.60900 24.46100 37.76800 1.000 74.98513 233 THR A N 1
ATOM 1682 C CA . THR A 1 232 ? -29.87300 25.72900 38.43500 1.000 72.42594 233 THR A CA 1
ATOM 1683 C C . THR A 1 232 ? -30.04700 26.89600 37.46600 1.000 73.52218 233 THR A C 1
ATOM 1684 O O . THR A 1 232 ? -30.42100 27.98700 37.90300 1.000 72.61003 233 THR A O 1
ATOM 1688 N N . SER A 1 233 ? -29.62600 26.72800 36.20300 1.000 86.07028 234 SER A N 1
ATOM 1689 C CA . SER A 1 233 ? -29.69300 27.76400 35.17100 1.000 85.68104 234 SER A CA 1
ATOM 1690 C C . SER A 1 233 ? -30.27700 27.17500 33.88900 1.000 91.11287 234 SER A C 1
ATOM 1691 O O . SER A 1 233 ? -29.55400 26.50700 33.14800 1.000 103.23648 234 SER A O 1
ATOM 1694 N N . LYS A 1 234 ? -31.51400 27.53700 33.54000 1.000 94.84469 235 LYS A N 1
ATOM 1695 C CA . LYS A 1 234 ? -32.19400 26.76800 32.50000 1.000 102.03714 235 LYS A CA 1
ATOM 1696 C C . LYS A 1 234 ? -32.69500 27.62800 31.33600 1.000 103.92278 235 LYS A C 1
ATOM 1697 O O . LYS A 1 234 ? -33.67700 27.29200 30.66300 1.000 106.43781 235 LYS A O 1
ATOM 1703 N N . PHE A 1 235 ? -32.03100 28.75200 31.08600 1.000 100.93234 236 PHE A N 1
ATOM 1704 C CA . PHE A 1 235 ? -32.49100 29.67000 30.06100 1.000 102.96208 236 PHE A CA 1
ATOM 1705 C C . PHE A 1 235 ? -31.45900 29.94800 28.97800 1.000 97.05475 236 PHE A C 1
ATOM 1706 O O . PHE A 1 235 ? -31.81000 30.55300 27.96200 1.000 101.25843 236 PHE A O 1
ATOM 1714 N N . THR A 1 236 ? -30.20200 29.54000 29.16600 1.000 90.85523 237 THR A N 1
ATOM 1715 C CA . THR A 1 236 ? -29.17500 29.64200 28.13300 1.000 88.31146 237 THR A CA 1
ATOM 1716 C C . THR A 1 236 ? -29.14600 28.41100 27.23900 1.000 85.06045 237 THR A C 1
ATOM 1717 O O . THR A 1 236 ? -29.28000 27.28300 27.71900 1.000 84.86195 237 THR A O 1
ATOM 1721 N N . THR A 1 237 ? -28.96600 28.63800 25.93500 1.000 84.17473 238 THR A N 1
ATOM 1722 C CA . THR A 1 237 ? -28.86200 27.56000 24.95800 1.000 79.05612 238 THR A CA 1
ATOM 1723 C C . THR A 1 237 ? -28.04900 28.09800 23.79100 1.000 75.63778 238 THR A C 1
ATOM 1724 O O . THR A 1 237 ? -27.97200 29.31000 23.57300 1.000 75.23260 238 THR A O 1
ATOM 1728 N N . GLY A 1 238 ? -27.42200 27.18200 23.05700 1.000 72.25879 239 GLY A N 1
ATOM 1729 C CA . GLY A 1 238 ? -26.62300 27.55800 21.90300 1.000 72.49404 239 GLY A CA 1
ATOM 1730 C C . GLY A 1 238 ? -25.45700 28.46600 22.20000 1.000 76.90901 239 GLY A C 1
ATOM 1731 O O . GLY A 1 238 ? -25.08100 29.28800 21.35000 1.000 73.40409 239 GLY A O 1
ATOM 1732 N N . GLN A 1 239 ? -24.86500 28.34900 23.39400 1.000 77.60471 240 GLN A N 1
ATOM 1733 C CA . GLN A 1 239 ? -23.67200 29.12600 23.70600 1.000 74.12801 240 GLN A CA 1
ATOM 1734 C C . GLN A 1 239 ? -22.41000 28.32000 23.40400 1.000 71.54903 240 GLN A C 1
ATOM 1735 O O . GLN A 1 239 ? -22.32100 27.13400 23.73800 1.000 72.95881 240 GLN A O 1
ATOM 1741 N N . PHE A 1 240 ? -21.42100 28.98600 22.81500 1.000 70.55628 241 PHE A N 1
ATOM 1742 C CA . PHE A 1 240 ? -20.09200 28.41900 22.56000 1.000 68.37045 241 PHE A CA 1
ATOM 1743 C C . PHE A 1 240 ? -19.04900 29.17800 23.38200 1.000 69.55576 241 PHE A C 1
ATOM 1744 O O . PHE A 1 240 ? -18.48100 30.16400 22.91200 1.000 79.74498 241 PHE A O 1
ATOM 1752 N N . ILE A 1 241 ? -18.70500 28.67000 24.55200 1.000 65.89170 242 ILE A N 1
ATOM 1753 C CA . ILE A 1 241 ? -17.84200 29.42700 25.44900 1.000 68.46845 242 ILE A CA 1
ATOM 1754 C C . ILE A 1 241 ? -16.43200 28.84900 25.39700 1.000 72.62690 242 ILE A C 1
ATOM 1755 O O . ILE A 1 241 ? -16.19300 27.71700 24.94500 1.000 73.58319 242 ILE A O 1
ATOM 1760 N N . ALA A 1 242 ? -15.48500 29.66400 25.86800 1.000 69.29992 243 ALA A N 1
ATOM 1761 C CA . ALA A 1 242 ? -14.06800 29.29200 25.99200 1.000 65.02885 243 ALA A CA 1
ATOM 1762 C C . ALA A 1 242 ? -13.51300 28.82000 24.64900 1.000 68.32286 243 ALA A C 1
ATOM 1763 O O . ALA A 1 242 ? -12.72600 27.87500 24.55800 1.000 69.86834 243 ALA A O 1
ATOM 1765 N N . TYR A 1 243 ? -13.94900 29.50100 23.59000 1.000 66.64043 244 TYR A N 1
ATOM 1766 C CA . TYR A 1 243 ? -13.39700 29.37300 22.24600 1.000 73.45027 244 TYR A CA 1
ATOM 1767 C C . TYR A 1 243 ? -13.79400 28.06500 21.57100 1.000 72.43957 244 TYR A C 1
ATOM 1768 O O . TYR A 1 243 ? -13.12900 27.62900 20.61900 1.000 77.39973 244 TYR A O 1
ATOM 1777 N N . ALA A 1 244 ? -14.87700 27.43300 22.05300 1.000 71.21155 245 ALA A N 1
ATOM 1778 C CA . ALA A 1 244 ? -15.40700 26.23800 21.39800 1.000 68.78085 245 ALA A CA 1
ATOM 1779 C C . ALA A 1 244 ? -15.67900 26.49700 19.91800 1.000 73.17677 245 ALA A C 1
ATOM 1780 O O . ALA A 1 244 ? -15.46200 25.61200 19.07300 1.000 69.59467 245 ALA A O 1
ATOM 1782 N N . GLY A 1 245 ? -16.08200 27.73500 19.58100 1.000 72.72841 246 GLY A N 1
ATOM 1783 C CA . GLY A 1 245 ? -16.52700 28.09500 18.24400 1.000 70.65917 246 GLY A CA 1
ATOM 1784 C C . GLY A 1 245 ? -15.63300 29.00800 17.42600 1.000 77.59340 246 GLY A C 1
ATOM 1785 O O . GLY A 1 245 ? -15.90600 29.20200 16.23100 1.000 83.60715 246 GLY A O 1
ATOM 1786 N N . GLY A 1 246 ? -14.58700 29.57200 18.01700 1.000 81.62589 247 GLY A N 1
ATOM 1787 C CA . GLY A 1 246 ? -13.66700 30.43800 17.28600 1.000 85.43070 247 GLY A CA 1
ATOM 1788 C C . GLY A 1 246 ? -13.18500 31.58400 18.16100 1.000 86.71208 247 GLY A C 1
ATOM 1789 O O . GLY A 1 246 ? -13.20600 31.48900 19.38300 1.000 83.17172 247 GLY A O 1
ATOM 1790 N N . TRP A 1 247 ? -12.76700 32.68100 17.51700 1.000 89.76215 248 TRP A N 1
ATOM 1791 C CA . TRP A 1 247 ? -12.16600 33.79700 18.25300 1.000 87.30914 248 TRP A CA 1
ATOM 1792 C C . TRP A 1 247 ? -12.99600 35.06700 17.98000 1.000 87.01813 248 TRP A C 1
ATOM 1793 O O . TRP A 1 247 ? -14.04400 35.31500 18.58800 1.000 91.35916 248 TRP A O 1
ATOM 1804 N N . LYS B 1 6 ? -4.52500 30.36500 -24.98700 1.000 83.68089 7 LYS B N 1
ATOM 1805 C CA . LYS B 1 6 ? -3.21800 30.12800 -24.32100 1.000 90.37660 7 LYS B CA 1
ATOM 1806 C C . LYS B 1 6 ? -3.45700 29.57600 -22.91300 1.000 87.93093 7 LYS B C 1
ATOM 1807 O O . LYS B 1 6 ? -2.99000 28.46200 -22.64300 1.000 85.55263 7 LYS B O 1
ATOM 1813 N N . ARG B 1 7 ? -4.16700 30.31900 -22.06600 1.000 81.79444 8 ARG B N 1
ATOM 1814 C CA . ARG B 1 7 ? -4.44400 29.87100 -20.68100 1.000 76.44879 8 ARG B CA 1
ATOM 1815 C C . ARG B 1 7 ? -5.29300 28.60100 -20.71500 1.000 81.11806 8 ARG B C 1
ATOM 1816 O O . ARG B 1 7 ? -6.14100 28.49800 -21.60300 1.000 84.69664 8 ARG B O 1
ATOM 1824 N N . VAL B 1 8 ? -5.08300 27.68400 -19.77000 1.000 77.78458 9 VAL B N 1
ATOM 1825 C CA . VAL B 1 8 ? -5.85700 26.44400 -19.71800 1.000 77.92898 9 VAL B CA 1
ATOM 1826 C C . VAL B 1 8 ? -6.81600 26.45100 -18.51700 1.000 75.42855 9 VAL B C 1
ATOM 1827 O O . VAL B 1 8 ? -6.40300 26.71900 -17.37800 1.000 74.47065 9 VAL B O 1
ATOM 1831 N N . ALA B 1 9 ? -8.10500 26.17900 -18.78100 1.000 77.14969 10 ALA B N 1
ATOM 1832 C CA . ALA B 1 9 ? -9.15100 26.09800 -17.76800 1.000 75.70087 10 ALA B CA 1
ATOM 1833 C C . ALA B 1 9 ? -9.74200 24.69300 -17.69700 1.000 77.14976 10 ALA B C 1
ATOM 1834 O O . ALA B 1 9 ? -10.13300 24.12700 -18.71900 1.000 81.84593 10 ALA B O 1
ATOM 1836 N N . LEU B 1 10 ? -9.79400 24.13200 -16.48500 1.000 75.15151 11 LEU B N 1
ATOM 1837 C CA . LEU B 1 10 ? -10.31300 22.79400 -16.21200 1.000 76.11847 11 LEU B CA 1
ATOM 1838 C C . LEU B 1 10 ? -11.65100 22.89600 -15.47400 1.000 77.48478 11 LEU B C 1
ATOM 1839 O O . LEU B 1 10 ? -11.69400 23.41500 -14.35700 1.000 78.00805 11 LEU B O 1
ATOM 1844 N N . VAL B 1 11 ? -12.71600 22.31900 -16.03900 1.000 79.09382 12 VAL B N 1
ATOM 1845 C CA . VAL B 1 11 ? -14.05600 22.32900 -15.41800 1.000 80.79744 12 VAL B CA 1
ATOM 1846 C C . VAL B 1 11 ? -14.55100 20.90000 -15.23300 1.000 84.69384 12 VAL B C 1
ATOM 1847 O O . VAL B 1 11 ? -14.87700 20.22300 -16.21500 1.000 89.92407 12 VAL B O 1
ATOM 1851 N N . GLY B 1 12 ? -14.65300 20.46700 -13.96800 1.000 87.50225 13 GLY B N 1
ATOM 1852 C CA . GLY B 1 12 ? -14.94000 19.08800 -13.59000 1.000 91.21706 13 GLY B CA 1
ATOM 1853 C C . GLY B 1 12 ? -16.24100 18.54400 -14.13200 1.000 96.54666 13 GLY B C 1
ATOM 1854 O O . GLY B 1 12 ? -16.34000 17.33600 -14.39900 1.000 97.28781 13 GLY B O 1
ATOM 1855 N N . ASP B 1 13 ? -17.26700 19.39300 -14.27300 1.000 98.71501 14 ASP B N 1
ATOM 1856 C CA . ASP B 1 13 ? -18.55200 18.85700 -14.69200 1.000 103.09062 14 ASP B CA 1
ATOM 1857 C C . ASP B 1 13 ? -19.11000 19.84900 -15.72100 1.000 104.78775 14 ASP B C 1
ATOM 1858 O O . ASP B 1 13 ? -19.64200 20.90700 -15.35600 1.000 98.54822 14 ASP B O 1
ATOM 1863 N N . ALA B 1 14 ? -19.18700 19.43700 -16.98100 1.000 110.44741 15 ALA B N 1
ATOM 1864 C CA . ALA B 1 14 ? -19.89900 20.27000 -17.97600 1.000 110.64513 15 ALA B CA 1
ATOM 1865 C C . ALA B 1 14 ? -21.04400 19.40800 -18.50100 1.000 118.14172 15 ALA B C 1
ATOM 1866 O O . ALA B 1 14 ? -21.61400 19.76300 -19.53700 1.000 113.84292 15 ALA B O 1
ATOM 1868 N N . SER B 1 15 ? -21.35900 18.32800 -17.79900 1.000 123.28061 16 SER B N 1
ATOM 1869 C CA . SER B 1 15 ? -22.58800 17.59900 -18.16300 1.000 121.51104 16 SER B CA 1
ATOM 1870 C C . SER B 1 15 ? -23.67100 18.45600 -17.53200 1.000 123.42512 16 SER B C 1
ATOM 1871 O O . SER B 1 15 ? -23.33400 19.27800 -16.66700 1.000 126.99558 16 SER B O 1
ATOM 1874 N N . PHE B 1 16 ? -24.91300 18.24500 -17.91800 1.000 127.45348 17 PHE B N 1
ATOM 1875 C CA . PHE B 1 16 ? -26.03600 19.02700 -17.34800 1.000 138.24019 17 PHE B CA 1
ATOM 1876 C C . PHE B 1 16 ? -25.90700 20.50900 -17.71500 1.000 143.84685 17 PHE B C 1
ATOM 1877 O O . PHE B 1 16 ? -25.62700 20.78000 -18.88800 1.000 144.91765 17 PHE B O 1
ATOM 1885 N N . TYR B 1 17 ? -26.09900 21.43800 -16.77000 1.000 144.98271 18 TYR B N 1
ATOM 1886 C CA . TYR B 1 17 ? -26.17200 22.85600 -17.21600 1.000 151.00076 18 TYR B CA 1
ATOM 1887 C C . TYR B 1 17 ? -25.22300 23.88000 -16.58600 1.000 142.42481 18 TYR B C 1
ATOM 1888 O O . TYR B 1 17 ? -24.86800 24.83100 -17.30200 1.000 169.36422 18 TYR B O 1
ATOM 1897 N N . VAL B 1 18 ? -24.85700 23.76100 -15.31600 1.000 133.49354 19 VAL B N 1
ATOM 1898 C CA . VAL B 1 18 ? -24.04700 24.87400 -14.73400 1.000 134.17905 19 VAL B CA 1
ATOM 1899 C C . VAL B 1 18 ? -22.68200 24.98000 -15.41500 1.000 124.43569 19 VAL B C 1
ATOM 1900 O O . VAL B 1 18 ? -22.29700 26.09500 -15.79100 1.000 116.71781 19 VAL B O 1
ATOM 1904 N N . GLY B 1 19 ? -22.00900 23.85300 -15.61000 1.000 125.95767 20 GLY B N 1
ATOM 1905 C CA . GLY B 1 19 ? -20.65000 23.85800 -16.17900 1.000 115.25182 20 GLY B CA 1
ATOM 1906 C C . GLY B 1 19 ? -20.56200 24.37500 -17.59300 1.000 113.52453 20 GLY B C 1
ATOM 1907 O O . GLY B 1 19 ? -19.61300 25.11400 -17.87600 1.000 110.91858 20 GLY B O 1
ATOM 1908 N N . PRO B 1 20 ? -21.47900 24.03600 -18.51400 1.000 115.44172 21 PRO B N 1
ATOM 1909 C CA . PRO B 1 20 ? -21.32000 24.46100 -19.88100 1.000 110.99871 21 PRO B CA 1
ATOM 1910 C C . PRO B 1 20 ? -21.18400 25.97500 -19.98600 1.000 107.78200 21 PRO B C 1
ATOM 1911 O O . PRO B 1 20 ? -20.38600 26.43000 -20.76300 1.000 104.56860 21 PRO B O 1
ATOM 1915 N N . SER B 1 21 ? -21.96600 26.71000 -19.21100 1.000 111.38245 22 SER B N 1
ATOM 1916 C CA . SER B 1 21 ? -21.93700 28.18400 -19.34800 1.000 109.13149 22 SER B CA 1
ATOM 1917 C C . SER B 1 21 ? -20.57100 28.71500 -18.92100 1.000 104.27164 22 SER B C 1
ATOM 1918 O O . SER B 1 21 ? -20.10000 29.68200 -19.53700 1.000 99.90624 22 SER B O 1
ATOM 1921 N N . LEU B 1 22 ? -19.95800 28.09300 -17.91500 1.000 107.68463 23 LEU B N 1
ATOM 1922 C CA . LEU B 1 22 ? -18.59100 28.50500 -17.52200 1.000 102.99038 23 LEU B CA 1
ATOM 1923 C C . LEU B 1 22 ? -17.68400 28.31100 -18.72800 1.000 95.95681 23 LEU B C 1
ATOM 1924 O O . LEU B 1 22 ? -16.94000 29.23600 -19.05700 1.000 97.63598 23 LEU B O 1
ATOM 1929 N N . ALA B 1 23 ? -17.82600 27.18700 -19.41600 1.000 91.86947 24 ALA B N 1
ATOM 1930 C CA . ALA B 1 23 ? -16.91900 26.90900 -20.54300 1.000 89.11840 24 ALA B CA 1
ATOM 1931 C C . ALA B 1 23 ? -17.08700 28.00500 -21.58700 1.000 95.59469 24 ALA B C 1
ATOM 1932 O O . ALA B 1 23 ? -16.08800 28.40000 -22.18600 1.000 95.34014 24 ALA B O 1
ATOM 1934 N N . ARG B 1 24 ? -18.32100 28.44200 -21.81300 1.000 99.64855 25 ARG B N 1
ATOM 1935 C CA . ARG B 1 24 ? -18.57700 29.46000 -22.85700 1.000 100.86789 25 ARG B CA 1
ATOM 1936 C C . ARG B 1 24 ? -17.90200 30.77900 -22.49700 1.000 98.01427 25 ARG B C 1
ATOM 1937 O O . ARG B 1 24 ? -17.24100 31.35900 -23.36500 1.000 98.13540 25 ARG B O 1
ATOM 1945 N N . GLU B 1 25 ? -18.05600 31.21900 -21.25600 1.000 94.95983 26 GLU B N 1
ATOM 1946 C CA . GLU B 1 25 ? -17.48900 32.53000 -20.88000 1.000 95.86753 26 GLU B CA 1
ATOM 1947 C C . GLU B 1 25 ? -15.97100 32.42600 -20.94100 1.000 95.15199 26 GLU B C 1
ATOM 1948 O O . GLU B 1 25 ? -15.32700 33.39200 -21.36000 1.000 98.80294 26 GLU B O 1
ATOM 1954 N N . LEU B 1 26 ? -15.43300 31.29300 -20.50500 1.000 92.55670 27 LEU B N 1
ATOM 1955 C CA . LEU B 1 26 ? -13.96600 31.07700 -20.51400 1.000 93.49646 27 LEU B CA 1
ATOM 1956 C C . LEU B 1 26 ? -13.46000 31.05900 -21.95600 1.000 96.39677 27 LEU B C 1
ATOM 1957 O O . LEU B 1 26 ? -12.39800 31.63800 -22.21100 1.000 99.15959 27 LEU B O 1
ATOM 1962 N N . ALA B 1 27 ? -14.19800 30.41600 -22.85500 1.000 97.77928 28 ALA B N 1
ATOM 1963 C CA . ALA B 1 27 ? -13.81000 30.32600 -24.27600 1.000 100.57432 28 ALA B CA 1
ATOM 1964 C C . ALA B 1 27 ? -13.79300 31.71900 -24.89000 1.000 100.09759 28 ALA B C 1
ATOM 1965 O O . ALA B 1 27 ? -12.90100 31.99900 -25.69400 1.000 100.16045 28 ALA B O 1
ATOM 1967 N N . ARG B 1 28 ? -14.75700 32.55200 -24.51800 1.000 95.95522 29 ARG B N 1
ATOM 1968 C CA . ARG B 1 28 ? -14.79900 33.94600 -25.01200 1.000 98.63184 29 ARG B CA 1
ATOM 1969 C C . ARG B 1 28 ? -13.53300 34.65300 -24.55000 1.000 106.63004 29 ARG B C 1
ATOM 1970 O O . ARG B 1 28 ? -13.05600 35.53600 -25.27800 1.000 106.59818 29 ARG B O 1
ATOM 1978 N N . ARG B 1 29 ? -13.01800 34.28000 -23.38000 1.000 106.77521 30 ARG B N 1
ATOM 1979 C CA . ARG B 1 29 ? -11.84500 34.97500 -22.79700 1.000 103.56600 30 ARG B CA 1
ATOM 1980 C C . ARG B 1 29 ? -10.56000 34.32200 -23.30200 1.000 102.93513 30 ARG B C 1
ATOM 1981 O O . ARG B 1 29 ? -9.51100 34.58200 -22.69800 1.000 104.67183 30 ARG B O 1
ATOM 1989 N N . GLU B 1 30 ? -10.65900 33.45900 -24.31100 1.000 99.60104 31 GLU B N 1
ATOM 1990 C CA . GLU B 1 30 ? -9.46200 32.85800 -24.95700 1.000 99.61593 31 GLU B CA 1
ATOM 1991 C C . GLU B 1 30 ? -8.78200 31.89800 -24.00100 1.000 97.54102 31 GLU B C 1
ATOM 1992 O O . GLU B 1 30 ? -7.58000 32.05700 -23.76100 1.000 96.93099 31 GLU B O 1
ATOM 1998 N N . HIS B 1 31 ? -9.54600 30.94700 -23.48900 1.000 92.91440 32 HIS B N 1
ATOM 1999 C CA . HIS B 1 31 ? -8.96300 29.90100 -22.62100 1.000 88.79965 32 HIS B CA 1
ATOM 2000 C C . HIS B 1 31 ? -9.18000 28.53400 -23.24400 1.000 85.64083 32 HIS B C 1
ATOM 2001 O O . HIS B 1 31 ? -10.32900 28.21900 -23.54500 1.000 94.14421 32 HIS B O 1
ATOM 2008 N N . ASN B 1 32 ? -8.12000 27.76800 -23.47300 1.000 80.65685 33 ASN B N 1
ATOM 2009 C CA . ASN B 1 32 ? -8.31700 26.39600 -23.88000 1.000 85.48816 33 ASN B CA 1
ATOM 2010 C C . ASN B 1 32 ? -8.97300 25.64100 -22.72400 1.000 83.35727 33 ASN B C 1
ATOM 2011 O O . ASN B 1 32 ? -9.06200 26.15500 -21.60000 1.000 82.79734 33 ASN B O 1
ATOM 2016 N N . LEU B 1 33 ? -9.55700 24.47300 -23.02000 1.000 90.55065 34 LEU B N 1
ATOM 2017 C CA . LEU B 1 33 ? -10.45600 23.83800 -22.05800 1.000 90.27325 34 LEU B CA 1
ATOM 2018 C C . LEU B 1 33 ? -10.14800 22.35800 -21.85200 1.000 88.13512 34 LEU B C 1
ATOM 2019 O O . LEU B 1 33 ? -9.86400 21.62300 -22.81200 1.000 90.65165 34 LEU B O 1
ATOM 2024 N N . VAL B 1 34 ? -10.18400 21.94100 -20.58000 1.000 84.86894 35 VAL B N 1
ATOM 2025 C CA . VAL B 1 34 ? -10.27400 20.54200 -20.17400 1.000 87.52242 35 VAL B CA 1
ATOM 2026 C C . VAL B 1 34 ? -11.63400 20.34700 -19.49100 1.000 92.06447 35 VAL B C 1
ATOM 2027 O O . VAL B 1 34 ? -11.83900 20.80700 -18.35900 1.000 89.63490 35 VAL B O 1
ATOM 2031 N N . LEU B 1 35 ? -12.56000 19.62100 -20.13900 1.000 92.14709 36 LEU B N 1
ATOM 2032 C CA . LEU B 1 35 ? -13.91900 19.48600 -19.62800 1.000 85.84023 36 LEU B CA 1
ATOM 2033 C C . LEU B 1 35 ? -14.15500 18.05900 -19.15300 1.000 92.33985 36 LEU B C 1
ATOM 2034 O O . LEU B 1 35 ? -13.75900 17.09400 -19.81800 1.000 99.47671 36 LEU B O 1
ATOM 2039 N N . GLY B 1 36 ? -14.81000 17.92900 -17.99000 1.000 98.02759 37 GLY B N 1
ATOM 2040 C CA . GLY B 1 36 ? -15.26000 16.63100 -17.49800 1.000 98.86627 37 GLY B CA 1
ATOM 2041 C C . GLY B 1 36 ? -16.64600 16.29300 -18.01300 1.000 98.36383 37 GLY B C 1
ATOM 2042 O O . GLY B 1 36 ? -17.57900 17.10800 -17.90900 1.000 89.81498 37 GLY B O 1
ATOM 2043 N N . ASP B 1 37 ? -16.75100 15.09900 -18.66100 1.000 99.16113 38 ASP B N 1
ATOM 2044 C CA . ASP B 1 37 ? -17.97600 14.49200 -19.21400 1.000 99.85173 38 ASP B CA 1
ATOM 2045 C C . ASP B 1 37 ? -18.86600 15.56000 -19.85400 1.000 108.41840 38 ASP B C 1
ATOM 2046 O O . ASP B 1 37 ? -19.94800 15.86300 -19.32600 1.000 108.39999 38 ASP B O 1
ATOM 2051 N N . PRO B 1 38 ? -18.40300 16.22000 -20.91800 1.000 106.13823 39 PRO B N 1
ATOM 2052 C CA . PRO B 1 38 ? -19.23300 17.24900 -21.54800 1.000 107.61865 39 PRO B CA 1
ATOM 2053 C C . PRO B 1 38 ? -20.44400 16.64500 -22.21200 1.000 116.00581 39 PRO B C 1
ATOM 2054 O O . PRO B 1 38 ? -20.40200 15.54400 -22.78100 1.000 110.35450 39 PRO B O 1
ATOM 2058 N N . ALA B 1 39 ? -21.52500 17.42200 -22.25100 1.000 120.72744 40 ALA B N 1
ATOM 2059 C CA . ALA B 1 39 ? -22.71200 16.97900 -23.00700 1.000 115.65301 40 ALA B CA 1
ATOM 2060 C C . ALA B 1 39 ? -22.37100 17.13000 -24.48400 1.000 123.16667 40 ALA B C 1
ATOM 2061 O O . ALA B 1 39 ? -21.60100 18.04300 -24.81700 1.000 122.02977 40 ALA B O 1
ATOM 2063 N N . GLU B 1 40 ? -22.93200 16.28100 -25.33900 1.000 127.51149 41 GLU B N 1
ATOM 2064 C CA . GLU B 1 40 ? -22.53000 16.32600 -26.76700 1.000 128.60915 41 GLU B CA 1
ATOM 2065 C C . GLU B 1 40 ? -22.98500 17.65100 -27.37100 1.000 123.36302 41 GLU B C 1
ATOM 2066 O O . GLU B 1 40 ? -23.98400 18.21100 -26.89000 1.000 118.22437 41 GLU B O 1
ATOM 2072 N N . GLY B 1 41 ? -22.25100 18.14000 -28.36800 1.000 114.64795 42 GLY B N 1
ATOM 2073 C CA . GLY B 1 41 ? -22.58100 19.44700 -28.95300 1.000 112.15969 42 GLY B CA 1
ATOM 2074 C C . GLY B 1 41 ? -21.91700 20.57600 -28.20000 1.000 115.18607 42 GLY B C 1
ATOM 2075 O O . GLY B 1 41 ? -22.21300 21.73700 -28.51600 1.000 115.05195 42 GLY B O 1
ATOM 2076 N N . LEU B 1 42 ? -21.08000 20.25500 -27.21500 1.000 115.33714 43 LEU B N 1
ATOM 2077 C CA . LEU B 1 42 ? -20.30900 21.31300 -26.52100 1.000 115.66395 43 LEU B CA 1
ATOM 2078 C C . LEU B 1 42 ? -18.89100 21.22200 -27.06100 1.000 110.00585 43 LEU B C 1
ATOM 2079 O O . LEU B 1 42 ? -18.38100 22.23000 -27.55000 1.000 105.11770 43 LEU B O 1
ATOM 2084 N N . VAL B 1 43 ? -18.30500 20.03200 -26.98700 1.000 109.38106 44 VAL B N 1
ATOM 2085 C CA . VAL B 1 43 ? -16.97700 19.85900 -27.58100 1.000 103.64689 44 VAL B CA 1
ATOM 2086 C C . VAL B 1 43 ? -16.98900 20.41600 -28.99300 1.000 108.03881 44 VAL B C 1
ATOM 2087 O O . VAL B 1 43 ? -16.12900 21.21500 -29.38700 1.000 107.83278 44 VAL B O 1
ATOM 2091 N N . ASP B 1 44 ? -18.00100 20.01700 -29.76000 1.000 109.75386 45 ASP B N 1
ATOM 2092 C CA . ASP B 1 44 ? -18.11600 20.44800 -31.13900 1.000 107.74363 45 ASP B CA 1
ATOM 2093 C C . ASP B 1 44 ? -18.34300 21.96700 -31.22000 1.000 107.66876 45 ASP B C 1
ATOM 2094 O O . ASP B 1 44 ? -17.60000 22.67900 -31.92000 1.000 107.21787 45 ASP B O 1
ATOM 2099 N N . GLU B 1 45 ? -19.28500 22.47500 -30.43700 1.000 107.14780 46 GLU B N 1
ATOM 2100 C CA . GLU B 1 45 ? -19.57500 23.92500 -30.49100 1.000 110.58954 46 GLU B CA 1
ATOM 2101 C C . GLU B 1 45 ? -18.28200 24.68700 -30.24200 1.000 111.17748 46 GLU B C 1
ATOM 2102 O O . GLU B 1 45 ? -17.94200 25.55800 -31.05100 1.000 108.14624 46 GLU B O 1
ATOM 2108 N N . LEU B 1 46 ? -17.60000 24.36900 -29.15100 1.000 107.47422 47 LEU B N 1
ATOM 2109 C CA . LEU B 1 46 ? -16.38800 25.12600 -28.76400 1.000 104.54888 47 LEU B CA 1
ATOM 2110 C C . LEU B 1 46 ? -15.25600 24.97000 -29.77900 1.000 106.56053 47 LEU B C 1
ATOM 2111 O O . LEU B 1 46 ? -14.61900 25.97700 -30.09300 1.000 107.74808 47 LEU B O 1
ATOM 2116 N N . THR B 1 47 ? -15.02700 23.77000 -30.30000 1.000 106.14424 48 THR B N 1
ATOM 2117 C CA . THR B 1 47 ? -13.86100 23.58600 -31.19400 1.000 102.44291 48 THR B CA 1
ATOM 2118 C C . THR B 1 47 ? -14.06700 24.53200 -32.36400 1.000 107.47933 48 THR B C 1
ATOM 2119 O O . THR B 1 47 ? -13.07400 25.08400 -32.85400 1.000 111.32071 48 THR B O 1
ATOM 2123 N N . ALA B 1 48 ? -15.31700 24.69900 -32.78500 1.000 111.32238 49 ALA B N 1
ATOM 2124 C CA . ALA B 1 48 ? -15.65600 25.62300 -33.88800 1.000 111.62331 49 ALA B CA 1
ATOM 2125 C C . ALA B 1 48 ? -15.30900 27.06000 -33.50200 1.000 111.28211 49 ALA B C 1
ATOM 2126 O O . ALA B 1 48 ? -14.86300 27.81300 -34.38100 1.000 116.27042 49 ALA B O 1
ATOM 2128 N N . LEU B 1 49 ? -15.50300 27.42200 -32.23800 1.000 108.25947 50 LEU B N 1
ATOM 2129 C CA . LEU B 1 49 ? -15.26600 28.81700 -31.78900 1.000 111.50380 50 LEU B CA 1
ATOM 2130 C C . LEU B 1 49 ? -13.76500 29.12700 -31.75300 1.000 111.12749 50 LEU B C 1
ATOM 2131 O O . LEU B 1 49 ? -13.42000 30.29200 -31.50800 1.000 109.70411 50 LEU B O 1
ATOM 2136 N N . GLY B 1 50 ? -12.90600 28.13100 -31.96900 1.000 112.82165 51 GLY B N 1
ATOM 2137 C CA . GLY B 1 50 ? -11.45400 28.39500 -32.03700 1.000 112.23011 51 GLY B CA 1
ATOM 2138 C C . GLY B 1 50 ? -10.68700 27.97200 -30.79600 1.000 109.48131 51 GLY B C 1
ATOM 2139 O O . GLY B 1 50 ? -9.50500 28.33400 -30.69200 1.000 106.46742 51 GLY B O 1
ATOM 2140 N N . VAL B 1 51 ? -11.32500 27.23400 -29.88800 1.000 103.67784 52 VAL B N 1
ATOM 2141 C CA . VAL B 1 51 ? -10.66000 26.82000 -28.62300 1.000 100.50628 52 VAL B CA 1
ATOM 2142 C C . VAL B 1 51 ? -10.42500 25.31200 -28.63200 1.000 99.12303 52 VAL B C 1
ATOM 2143 O O . VAL B 1 51 ? -11.34300 24.57800 -28.99900 1.000 102.30739 52 VAL B O 1
ATOM 2147 N N . GLU B 1 52 ? -9.21700 24.88600 -28.26900 1.000 91.05929 53 GLU B N 1
ATOM 2148 C CA . GLU B 1 52 ? -8.90800 23.43800 -28.19400 1.000 95.55885 53 GLU B CA 1
ATOM 2149 C C . GLU B 1 52 ? -9.60600 22.84100 -26.97600 1.000 98.18896 53 GLU B C 1
ATOM 2150 O O . GLU B 1 52 ? -9.75200 23.56000 -25.97900 1.000 93.61218 53 GLU B O 1
ATOM 2156 N N . VAL B 1 53 ? -10.02100 21.57400 -27.06400 1.000 96.44723 54 VAL B N 1
ATOM 2157 C CA . VAL B 1 53 ? -10.80900 20.96000 -25.95900 1.000 95.20548 54 VAL B CA 1
ATOM 2158 C C . VAL B 1 53 ? -10.37100 19.51800 -25.69300 1.000 97.58209 54 VAL B C 1
ATOM 2159 O O . VAL B 1 53 ? -10.17300 18.78500 -26.66600 1.000 102.54402 54 VAL B O 1
ATOM 2163 N N . GLU B 1 54 ? -10.15400 19.15600 -24.43100 1.000 95.04714 55 GLU B N 1
ATOM 2164 C CA . GLU B 1 54 ? -9.87300 17.78300 -24.01000 1.000 94.51376 55 GLU B CA 1
ATOM 2165 C C . GLU B 1 54 ? -11.05500 17.22100 -23.22100 1.000 99.02785 55 GLU B C 1
ATOM 2166 O O . GLU B 1 54 ? -11.44200 17.79500 -22.19900 1.000 100.59588 55 GLU B O 1
ATOM 2172 N N . ALA B 1 55 ? -11.67300 16.14400 -23.72800 1.000 95.46985 56 ALA B N 1
ATOM 2173 C CA . ALA B 1 55 ? -12.75600 15.45000 -23.03300 1.000 91.40775 56 ALA B CA 1
ATOM 2174 C C . ALA B 1 55 ? -12.20800 14.40500 -22.06800 1.000 87.60420 56 ALA B C 1
ATOM 2175 O O . ALA B 1 55 ? -11.48300 13.49500 -22.48800 1.000 87.83348 56 ALA B O 1
ATOM 2177 N N . VAL B 1 56 ? -12.53100 14.53600 -20.77800 1.000 87.65776 57 VAL B N 1
ATOM 2178 C CA . VAL B 1 56 ? -12.14700 13.53500 -19.78900 1.000 90.07912 57 VAL B CA 1
ATOM 2179 C C . VAL B 1 56 ? -13.42300 12.82100 -19.36800 1.000 94.49481 57 VAL B C 1
ATOM 2180 O O . VAL B 1 56 ? -14.37600 13.46600 -18.91000 1.000 94.78445 57 VAL B O 1
ATOM 2184 N N . LEU B 1 57 ? -13.46900 11.49700 -19.53200 1.000 94.44026 58 LEU B N 1
ATOM 2185 C CA . LEU B 1 57 ? -14.73500 10.78700 -19.38200 1.000 97.47836 58 LEU B CA 1
ATOM 2186 C C . LEU B 1 57 ? -14.81200 10.09600 -18.02500 1.000 91.17983 58 LEU B C 1
ATOM 2187 O O . LEU B 1 57 ? -13.81100 9.55500 -17.53400 1.000 93.70201 58 LEU B O 1
ATOM 2192 N N . GLY B 1 58 ? -16.00900 10.10000 -17.43800 1.000 81.57603 59 GLY B N 1
ATOM 2193 C CA . GLY B 1 58 ? -16.30600 9.32100 -16.24400 1.000 90.66844 59 GLY B CA 1
ATOM 2194 C C . GLY B 1 58 ? -15.60200 9.77600 -14.98800 1.000 90.82662 59 GLY B C 1
ATOM 2195 O O . GLY B 1 58 ? -14.98600 8.99100 -14.25900 1.000 84.90155 59 GLY B O 1
ATOM 2196 N N . VAL B 1 59 ? -15.72900 11.08200 -14.72700 1.000 92.10942 60 VAL B N 1
ATOM 2197 C CA . VAL B 1 59 ? -14.99300 11.70600 -13.59800 1.000 93.25246 60 VAL B CA 1
ATOM 2198 C C . VAL B 1 59 ? -15.93100 12.60700 -12.79300 1.000 89.90138 60 VAL B C 1
ATOM 2199 O O . VAL B 1 59 ? -15.43000 13.47600 -12.07600 1.000 85.64758 60 VAL B O 1
ATOM 2203 N N . ARG B 1 60 ? -17.23700 12.40500 -12.90400 1.000 96.41919 61 ARG B N 1
ATOM 2204 C CA . ARG B 1 60 ? -18.22200 13.27500 -12.21000 1.000 98.55060 61 ARG B CA 1
ATOM 2205 C C . ARG B 1 60 ? -18.11100 13.16000 -10.68800 1.000 92.12111 61 ARG B C 1
ATOM 2206 O O . ARG B 1 60 ? -18.36800 14.16600 -10.02300 1.000 88.26833 61 ARG B O 1
ATOM 2214 N N . ASN B 1 61 ? -17.82500 11.96900 -10.15900 1.000 90.19995 62 ASN B N 1
ATOM 2215 C CA . ASN B 1 61 ? -17.78400 11.79100 -8.68300 1.000 90.22859 62 ASN B CA 1
ATOM 2216 C C . ASN B 1 61 ? -16.37500 12.10600 -8.20100 1.000 90.69383 62 ASN B C 1
ATOM 2217 O O . ASN B 1 61 ? -15.52000 11.22700 -8.28400 1.000 87.77618 62 ASN B O 1
ATOM 2222 N N . LEU B 1 62 ? -16.17200 13.30800 -7.67300 1.000 90.32269 63 LEU B N 1
ATOM 2223 C CA . LEU B 1 62 ? -14.81900 13.74000 -7.25400 1.000 87.88483 63 LEU B CA 1
ATOM 2224 C C . LEU B 1 62 ? -14.43800 13.03400 -5.95900 1.000 85.57138 63 LEU B C 1
ATOM 2225 O O . LEU B 1 62 ? -13.25900 13.08700 -5.60000 1.000 91.10749 63 LEU B O 1
ATOM 2230 N N . ALA B 1 63 ? -15.40000 12.40800 -5.28700 1.000 87.53306 64 ALA B N 1
ATOM 2231 C CA . ALA B 1 63 ? -15.08700 11.60700 -4.08600 1.000 81.23236 64 ALA B CA 1
ATOM 2232 C C . ALA B 1 63 ? -14.18100 10.47000 -4.52500 1.000 82.22052 64 ALA B C 1
ATOM 2233 O O . ALA B 1 63 ? -13.35500 10.05700 -3.72300 1.000 79.03956 64 ALA B O 1
ATOM 2235 N N . ASP B 1 64 ? -14.40700 9.94900 -5.72700 1.000 86.86312 65 ASP B N 1
ATOM 2236 C CA . ASP B 1 64 ? -13.51000 8.90700 -6.27200 1.000 88.14612 65 ASP B CA 1
ATOM 2237 C C . ASP B 1 64 ? -12.10500 9.50000 -6.29600 1.000 90.04721 65 ASP B C 1
ATOM 2238 O O . ASP B 1 64 ? -11.87900 10.38400 -7.12800 1.000 90.29137 65 ASP B O 1
ATOM 2243 N N . PRO B 1 65 ? -11.14900 9.07400 -5.44300 1.000 94.85758 66 PRO B N 1
ATOM 2244 C CA . PRO B 1 65 ? -9.78300 9.61300 -5.53700 1.000 94.25845 66 PRO B CA 1
ATOM 2245 C C . PRO B 1 65 ? -9.29500 9.63700 -6.97200 1.000 94.41603 66 PRO B C 1
ATOM 2246 O O . PRO B 1 65 ? -8.63300 10.59600 -7.40000 1.000 92.49638 66 PRO B O 1
ATOM 2250 N N . GLU B 1 66 ? -9.66800 8.61500 -7.74900 1.000 95.17034 67 GLU B N 1
ATOM 2251 C CA . GLU B 1 66 ? -9.22800 8.51300 -9.13500 1.000 97.01756 67 GLU B CA 1
ATOM 2252 C C . GLU B 1 66 ? -9.73300 9.65800 -10.02000 1.000 92.47033 67 GLU B C 1
ATOM 2253 O O . GLU B 1 66 ? -9.02500 10.04700 -10.94800 1.000 89.02075 67 GLU B O 1
ATOM 2259 N N . SER B 1 67 ? -10.96700 10.13800 -9.82000 1.000 90.64813 68 SER B N 1
ATOM 2260 C CA . SER B 1 67 ? -11.58000 11.06000 -10.78100 1.000 89.74635 68 SER B CA 1
ATOM 2261 C C . SER B 1 67 ? -10.74300 12.31500 -11.00600 1.000 88.75254 68 SER B C 1
ATOM 2262 O O . SER B 1 67 ? -10.37100 12.63000 -12.14800 1.000 88.13507 68 SER B O 1
ATOM 2265 N N . ALA B 1 68 ? -10.50800 13.09300 -9.93600 1.000 89.86399 69 ALA B N 1
ATOM 2266 C CA . ALA B 1 68 ? -9.72900 14.33200 -10.05400 1.000 83.25001 69 ALA B CA 1
ATOM 2267 C C . ALA B 1 68 ? -8.34000 14.04900 -10.60800 1.000 84.43849 69 ALA B C 1
ATOM 2268 O O . ALA B 1 68 ? -7.82300 14.80600 -11.43900 1.000 77.06794 69 ALA B O 1
ATOM 2270 N N . GLN B 1 69 ? -7.72700 12.96000 -10.14300 1.000 87.97116 70 GLN B N 1
ATOM 2271 C CA . GLN B 1 69 ? -6.43600 12.52500 -10.65400 1.000 89.78366 70 GLN B CA 1
ATOM 2272 C C . GLN B 1 69 ? -6.50800 12.38400 -12.17300 1.000 87.99704 70 GLN B C 1
ATOM 2273 O O . GLN B 1 69 ? -5.61300 12.82300 -12.89700 1.000 81.68912 70 GLN B O 1
ATOM 2279 N N . LYS B 1 70 ? -7.56800 11.74500 -12.66500 1.000 88.91014 71 LYS B N 1
ATOM 2280 C CA . LYS B 1 70 ? -7.75000 11.55900 -14.09600 1.000 87.39639 71 LYS B CA 1
ATOM 2281 C C . LYS B 1 70 ? -7.87600 12.89800 -14.81800 1.000 84.80374 71 LYS B C 1
ATOM 2282 O O . LYS B 1 70 ? -7.22700 13.12100 -15.85000 1.000 87.19141 71 LYS B O 1
ATOM 2288 N N . LEU B 1 71 ? -8.74400 13.78500 -14.32200 1.000 83.94025 72 LEU B N 1
ATOM 2289 C CA . LEU B 1 71 ? -8.84800 15.11000 -14.94200 1.000 84.05528 72 LEU B CA 1
ATOM 2290 C C . LEU B 1 71 ? -7.49900 15.81500 -15.01000 1.000 88.03725 72 LEU B C 1
ATOM 2291 O O . LEU B 1 71 ? -7.14900 16.39900 -16.04800 1.000 86.09407 72 LEU B O 1
ATOM 2296 N N . VAL B 1 72 ? -6.71900 15.77400 -13.92700 1.000 83.81494 73 VAL B N 1
ATOM 2297 C CA . VAL B 1 72 ? -5.45500 16.49100 -13.96800 1.000 80.46181 73 VAL B CA 1
ATOM 2298 C C . VAL B 1 72 ? -4.52100 15.81800 -14.96500 1.000 82.13503 73 VAL B C 1
ATOM 2299 O O . VAL B 1 72 ? -4.09200 16.44400 -15.93500 1.000 83.91998 73 VAL B O 1
ATOM 2303 N N . ALA B 1 73 ? -4.32200 14.51700 -14.83600 1.000 88.61989 74 ALA B N 1
ATOM 2304 C CA . ALA B 1 73 ? -3.44700 13.79200 -15.77900 1.000 86.85564 74 ALA B CA 1
ATOM 2305 C C . ALA B 1 73 ? -3.76500 14.21700 -17.20500 1.000 86.76026 74 ALA B C 1
ATOM 2306 O O . ALA B 1 73 ? -2.83400 14.48100 -17.96900 1.000 93.26688 74 ALA B O 1
ATOM 2308 N N . ALA B 1 74 ? -5.04500 14.27300 -17.53700 1.000 87.00722 75 ALA B N 1
ATOM 2309 C CA . ALA B 1 74 ? -5.45000 14.60000 -18.91800 1.000 87.28164 75 ALA B CA 1
ATOM 2310 C C . ALA B 1 74 ? -5.01000 16.00800 -19.28000 1.000 87.30367 75 ALA B C 1
ATOM 2311 O O . ALA B 1 74 ? -4.46700 16.20300 -20.37000 1.000 91.24405 75 ALA B O 1
ATOM 2313 N N . ALA B 1 75 ? -5.22800 16.94700 -18.37500 1.000 89.74714 76 ALA B N 1
ATOM 2314 C CA . ALA B 1 75 ? -4.89800 18.34400 -18.69500 1.000 90.25509 76 ALA B CA 1
ATOM 2315 C C . ALA B 1 75 ? -3.39900 18.43300 -18.92000 1.000 92.73732 76 ALA B C 1
ATOM 2316 O O . ALA B 1 75 ? -2.97100 19.11400 -19.86100 1.000 93.99167 76 ALA B O 1
ATOM 2318 N N . GLN B 1 76 ? -2.63900 17.75200 -18.07300 1.000 90.10838 77 GLN B N 1
ATOM 2319 C CA . GLN B 1 76 ? -1.17100 17.84400 -18.18800 1.000 91.86720 77 GLN B CA 1
ATOM 2320 C C . GLN B 1 76 ? -0.72400 17.25900 -19.52800 1.000 98.25087 77 GLN B C 1
ATOM 2321 O O . GLN B 1 76 ? 0.14300 17.86700 -20.15900 1.000 100.79212 77 GLN B O 1
ATOM 2327 N N . GLU B 1 77 ? -1.27000 16.11600 -19.94100 1.000 94.11092 78 GLU B N 1
ATOM 2328 C CA . GLU B 1 77 ? -0.76300 15.50500 -21.19300 1.000 95.62305 78 GLU B CA 1
ATOM 2329 C C . GLU B 1 77 ? -1.11400 16.37800 -22.39100 1.000 94.19253 78 GLU B C 1
ATOM 2330 O O . GLU B 1 77 ? -0.23600 16.61500 -23.22200 1.000 102.06872 78 GLU B O 1
ATOM 2336 N N . ARG B 1 78 ? -2.35900 16.81800 -22.48700 1.000 85.02462 79 ARG B N 1
ATOM 2337 C CA . ARG B 1 78 ? -2.76000 17.57900 -23.69500 1.000 93.81683 79 ARG B CA 1
ATOM 2338 C C . ARG B 1 78 ? -2.18100 18.99200 -23.73400 1.000 97.76518 79 ARG B C 1
ATOM 2339 O O . ARG B 1 78 ? -1.63100 19.36700 -24.78000 1.000 93.33208 79 ARG B O 1
ATOM 2347 N N . PHE B 1 79 ? -2.26000 19.73300 -22.63000 1.000 95.83614 80 PHE B N 1
ATOM 2348 C CA . PHE B 1 79 ? -1.87000 21.16000 -22.68200 1.000 89.29153 80 PHE B CA 1
ATOM 2349 C C . PHE B 1 79 ? -0.60300 21.46700 -21.88400 1.000 90.36932 80 PHE B C 1
ATOM 2350 O O . PHE B 1 79 ? 0.10600 22.41600 -22.25000 1.000 73.53985 80 PHE B O 1
ATOM 2358 N N . GLY B 1 80 ? -0.33400 20.70700 -20.82800 1.000 89.75923 81 GLY B N 1
ATOM 2359 C CA . GLY B 1 80 ? 0.90400 20.89600 -20.05100 1.000 78.50818 81 GLY B CA 1
ATOM 2360 C C . GLY B 1 80 ? 0.78000 21.99400 -19.02200 1.000 79.89495 81 GLY B C 1
ATOM 2361 O O . GLY B 1 80 ? 1.76500 22.25500 -18.32500 1.000 85.96239 81 GLY B O 1
ATOM 2362 N N . ARG B 1 81 ? -0.39200 22.61000 -18.93000 1.000 82.91022 82 ARG B N 1
ATOM 2363 C CA . ARG B 1 81 ? -0.59500 23.72800 -17.98600 1.000 82.89020 82 ARG B CA 1
ATOM 2364 C C . ARG B 1 81 ? -2.02200 23.68900 -17.44300 1.000 81.76868 82 ARG B C 1
ATOM 2365 O O . ARG B 1 81 ? -2.88400 23.19300 -18.16100 1.000 81.09414 82 ARG B O 1
ATOM 2373 N N . ILE B 1 82 ? -2.24300 24.15600 -16.21500 1.000 74.60503 83 ILE B N 1
ATOM 2374 C CA . ILE B 1 82 ? -3.61500 24.26700 -15.64500 1.000 71.27174 83 ILE B CA 1
ATOM 2375 C C . ILE B 1 82 ? -3.65200 25.61400 -14.94200 1.000 67.55775 83 ILE B C 1
ATOM 2376 O O . ILE B 1 82 ? -3.09600 25.70800 -13.85600 1.000 68.95488 83 ILE B O 1
ATOM 2381 N N . ASP B 1 83 ? -4.24200 26.62100 -15.57000 1.000 66.86333 84 ASP B N 1
ATOM 2382 C CA . ASP B 1 83 ? -4.25000 27.94800 -14.98700 1.000 64.38960 84 ASP B CA 1
ATOM 2383 C C . ASP B 1 83 ? -5.48000 28.17700 -14.14000 1.000 71.31266 84 ASP B C 1
ATOM 2384 O O . ASP B 1 83 ? -5.43500 28.94600 -13.18300 1.000 75.95092 84 ASP B O 1
ATOM 2389 N N . SER B 1 84 ? -6.61800 27.62000 -14.54500 1.000 76.44528 85 SER B N 1
ATOM 2390 C CA . SER B 1 84 ? -7.85500 27.76400 -13.79500 1.000 74.03265 85 SER B CA 1
ATOM 2391 C C . SER B 1 84 ? -8.44200 26.38600 -13.59100 1.000 77.05756 85 SER B C 1
ATOM 2392 O O . SER B 1 84 ? -8.28500 25.51100 -14.44600 1.000 79.56999 85 SER B O 1
ATOM 2395 N N . ALA B 1 85 ? -9.08600 26.17900 -12.44800 1.000 77.02368 86 ALA B N 1
ATOM 2396 C CA . ALA B 1 85 ? -9.81100 24.93700 -12.21300 1.000 74.78231 86 ALA B CA 1
ATOM 2397 C C . ALA B 1 85 ? -11.06100 25.26200 -11.41900 1.000 79.33519 86 ALA B C 1
ATOM 2398 O O . ALA B 1 85 ? -10.96200 25.91700 -10.37700 1.000 78.66504 86 ALA B O 1
ATOM 2400 N N . ALA B 1 86 ? -12.22300 24.77600 -11.89100 1.000 81.14395 87 ALA B N 1
ATOM 2401 C CA . ALA B 1 86 ? -13.50200 24.92800 -11.19800 1.000 75.49441 87 ALA B CA 1
ATOM 2402 C C . ALA B 1 86 ? -14.16400 23.58000 -11.01100 1.000 80.03522 87 ALA B C 1
ATOM 2403 O O . ALA B 1 86 ? -14.18300 22.76100 -11.93100 1.000 78.33137 87 ALA B O 1
ATOM 2405 N N . ALA B 1 87 ? -14.79800 23.39300 -9.85700 1.000 83.07645 88 ALA B N 1
ATOM 2406 C CA . ALA B 1 87 ? -15.48300 22.13100 -9.61200 1.000 76.57496 88 ALA B CA 1
ATOM 2407 C C . ALA B 1 87 ? -16.69300 22.39400 -8.73400 1.000 83.26466 88 ALA B C 1
ATOM 2408 O O . ALA B 1 87 ? -16.60900 23.15100 -7.76200 1.000 77.43642 88 ALA B O 1
ATOM 2410 N N . PHE B 1 88 ? -17.82300 21.76600 -9.08600 1.000 92.43447 89 PHE B N 1
ATOM 2411 C CA . PHE B 1 88 ? -19.03200 21.84500 -8.27900 1.000 89.99788 89 PHE B CA 1
ATOM 2412 C C . PHE B 1 88 ? -19.00900 20.67100 -7.30600 1.000 86.79471 89 PHE B C 1
ATOM 2413 O O . PHE B 1 88 ? -18.77700 19.52300 -7.70800 1.000 76.36610 89 PHE B O 1
ATOM 2421 N N . SER B 1 89 ? -19.22900 20.98100 -6.03500 1.000 91.55371 90 SER B N 1
ATOM 2422 C CA . SER B 1 89 ? -19.20100 19.93000 -4.99900 1.000 90.43525 90 SER B CA 1
ATOM 2423 C C . SER B 1 89 ? -20.56200 19.89700 -4.33100 1.000 92.38166 90 SER B C 1
ATOM 2424 O O . SER B 1 89 ? -20.92800 20.89200 -3.69500 1.000 95.94712 90 SER B O 1
ATOM 2427 N N . GLY B 1 90 ? -21.30200 18.80800 -4.51300 1.000 97.76939 91 GLY B N 1
ATOM 2428 C CA . GLY B 1 90 ? -22.57300 18.76600 -3.78300 1.000 102.73237 91 GLY B CA 1
ATOM 2429 C C . GLY B 1 90 ? -23.18100 17.40800 -3.54800 1.000 95.67094 91 GLY B C 1
ATOM 2430 O O . GLY B 1 90 ? -22.88400 16.48800 -4.31300 1.000 98.69133 91 GLY B O 1
ATOM 2431 N N . ARG B 1 91 ? -23.93500 17.28300 -2.46700 1.000 99.78367 92 ARG B N 1
ATOM 2432 C CA . ARG B 1 91 ? -24.74600 16.07900 -2.20300 1.000 102.36005 92 ARG B CA 1
ATOM 2433 C C . ARG B 1 91 ? -25.95400 16.67400 -1.49200 1.000 104.64655 92 ARG B C 1
ATOM 2434 O O . ARG B 1 91 ? -25.75500 17.44200 -0.55100 1.000 104.03272 92 ARG B O 1
ATOM 2442 N N . VAL B 1 92 ? -27.15600 16.33300 -1.91800 1.000 106.80616 93 VAL B N 1
ATOM 2443 C CA . VAL B 1 92 ? -28.33100 17.01400 -1.32500 1.000 102.36483 93 VAL B CA 1
ATOM 2444 C C . VAL B 1 92 ? -28.86700 16.13300 -0.20900 1.000 100.67827 93 VAL B C 1
ATOM 2445 O O . VAL B 1 92 ? -29.29500 15.00500 -0.49900 1.000 104.79455 93 VAL B O 1
ATOM 2449 N N . VAL B 1 93 ? -28.82000 16.63800 1.01900 1.000 96.26588 94 VAL B N 1
ATOM 2450 C CA . VAL B 1 93 ? -29.36100 15.88400 2.17900 1.000 92.27997 94 VAL B CA 1
ATOM 2451 C C . VAL B 1 93 ? -30.05800 16.89300 3.07800 1.000 87.84819 94 VAL B C 1
ATOM 2452 O O . VAL B 1 93 ? -29.38900 17.79700 3.58600 1.000 88.09653 94 VAL B O 1
ATOM 2456 N N . THR B 1 94 ? -31.36900 16.75700 3.21200 1.000 89.53900 95 THR B N 1
ATOM 2457 C CA . THR B 1 94 ? -32.07900 17.63400 4.14200 1.000 98.32838 95 THR B CA 1
ATOM 2458 C C . THR B 1 94 ? -32.78600 16.78600 5.20400 1.000 95.91640 95 THR B C 1
ATOM 2459 O O . THR B 1 94 ? -32.82500 15.55300 5.11600 1.000 90.20143 95 THR B O 1
ATOM 2463 N N . GLY B 1 95 ? -33.32800 17.46900 6.21700 1.000 97.22175 96 GLY B N 1
ATOM 2464 C CA . GLY B 1 95 ? -34.03100 16.84800 7.32400 1.000 95.80372 96 GLY B CA 1
ATOM 2465 C C . GLY B 1 95 ? -33.49000 17.47200 8.59800 1.000 92.75101 96 GLY B C 1
ATOM 2466 O O . GLY B 1 95 ? -32.32300 17.86400 8.68500 1.000 94.63222 96 GLY B O 1
ATOM 2467 N N . LYS B 1 96 ? -34.36200 17.60000 9.59300 1.000 92.23823 97 LYS B N 1
ATOM 2468 C CA . LYS B 1 96 ? -33.92200 17.96300 10.93200 1.000 93.19665 97 LYS B CA 1
ATOM 2469 C C . LYS B 1 96 ? -32.88300 16.95700 11.41000 1.000 87.14780 97 LYS B C 1
ATOM 2470 O O . LYS B 1 96 ? -32.87000 15.79700 10.99000 1.000 81.77331 97 LYS B O 1
ATOM 2476 N N . PHE B 1 97 ? -32.01000 17.42500 12.30100 1.000 85.60847 98 PHE B N 1
ATOM 2477 C CA . PHE B 1 97 ? -30.91500 16.62100 12.83500 1.000 87.54724 98 PHE B CA 1
ATOM 2478 C C . PHE B 1 97 ? -31.40200 15.28100 13.36600 1.000 78.23901 98 PHE B C 1
ATOM 2479 O O . PHE B 1 97 ? -30.90300 14.22100 12.96300 1.000 76.68584 98 PHE B O 1
ATOM 2487 N N . LEU B 1 98 ? -32.36600 15.31800 14.30400 1.000 77.62326 99 LEU B N 1
ATOM 2488 C CA . LEU B 1 98 ? -32.82300 14.11600 15.00200 1.000 73.14047 99 LEU B CA 1
ATOM 2489 C C . LEU B 1 98 ? -33.43400 13.09100 14.06800 1.000 76.44482 99 LEU B C 1
ATOM 2490 O O . LEU B 1 98 ? -33.63600 11.93900 14.46700 1.000 78.53657 99 LEU B O 1
ATOM 2495 N N . ASP B 1 99 ? -33.71100 13.48200 12.82600 1.000 81.67145 100 ASP B N 1
ATOM 2496 C CA . ASP B 1 99 ? -34.31500 12.61100 11.83000 1.000 80.45230 100 ASP B CA 1
ATOM 2497 C C . ASP B 1 99 ? -33.32000 12.05000 10.82100 1.000 81.75883 100 ASP B C 1
ATOM 2498 O O . ASP B 1 99 ? -33.66600 11.12200 10.08500 1.000 85.63731 100 ASP B O 1
ATOM 2503 N N . SER B 1 100 ? -32.09400 12.55200 10.89000 1.000 77.08483 101 SER B N 1
ATOM 2504 C CA . SER B 1 100 ? -31.03200 12.13400 9.95300 1.000 75.66924 101 SER B CA 1
ATOM 2505 C C . SER B 1 100 ? -30.47100 10.77000 10.31200 1.000 71.33584 101 SER B C 1
ATOM 2506 O O . SER B 1 100 ? -30.84400 10.22900 11.35600 1.000 70.57442 101 SER B O 1
ATOM 2509 N N . THR B 1 101 ? -29.56300 10.27800 9.47800 1.000 69.86406 102 THR B N 1
ATOM 2510 C CA . THR B 1 101 ? -28.95200 8.95500 9.69200 1.000 72.34777 102 THR B CA 1
ATOM 2511 C C . THR B 1 101 ? -27.44000 9.11700 9.58800 1.000 73.34765 102 THR B C 1
ATOM 2512 O O . THR B 1 101 ? -26.99900 10.17000 9.14600 1.000 72.49509 102 THR B O 1
ATOM 2516 N N . LEU B 1 102 ? -26.68500 8.12600 10.03600 1.000 74.25137 103 LEU B N 1
ATOM 2517 C CA . LEU B 1 102 ? -25.21600 8.17400 9.88600 1.000 76.85601 103 LEU B CA 1
ATOM 2518 C C . LEU B 1 102 ? -24.91800 8.20400 8.39900 1.000 77.50569 103 LEU B C 1
ATOM 2519 O O . LEU B 1 102 ? -23.96600 8.86800 8.00100 1.000 86.14089 103 LEU B O 1
ATOM 2524 N N . GLU B 1 103 ? -25.71500 7.49200 7.62000 1.000 75.27073 104 GLU B N 1
ATOM 2525 C CA . GLU B 1 103 ? -25.48500 7.43200 6.16300 1.000 78.42918 104 GLU B CA 1
ATOM 2526 C C . GLU B 1 103 ? -25.59000 8.84800 5.61200 1.000 79.77586 104 GLU B C 1
ATOM 2527 O O . GLU B 1 103 ? -24.80700 9.19200 4.72500 1.000 79.39972 104 GLU B O 1
ATOM 2533 N N . ASP B 1 104 ? -26.52900 9.62800 6.12900 1.000 74.47345 105 ASP B N 1
ATOM 2534 C CA . ASP B 1 104 ? -26.71000 11.02000 5.66300 1.000 76.18709 105 ASP B CA 1
ATOM 2535 C C . ASP B 1 104 ? -25.44700 11.82000 5.97500 1.000 76.84289 105 ASP B C 1
ATOM 2536 O O . ASP B 1 104 ? -25.01500 12.59100 5.12300 1.000 77.99311 105 ASP B O 1
ATOM 2541 N N . LEU B 1 105 ? -24.88100 11.64000 7.16500 1.000 75.44439 106 LEU B N 1
ATOM 2542 C CA . LEU B 1 105 ? -23.64200 12.35800 7.54800 1.000 76.99269 106 LEU B CA 1
ATOM 2543 C C . LEU B 1 105 ? -22.53000 11.89700 6.62500 1.000 78.35393 106 LEU B C 1
ATOM 2544 O O . LEU B 1 105 ? -21.74800 12.72600 6.17500 1.000 80.46529 106 LEU B O 1
ATOM 2549 N N . HIS B 1 106 ? -22.48200 10.60400 6.36400 1.000 74.07619 107 HIS B N 1
ATOM 2550 C CA . HIS B 1 106 ? -21.39300 10.06500 5.52700 1.000 73.16125 107 HIS B CA 1
ATOM 2551 C C . HIS B 1 106 ? -21.52900 10.66100 4.13500 1.000 78.81672 107 HIS B C 1
ATOM 2552 O O . HIS B 1 106 ? -20.50800 10.97000 3.52700 1.000 79.41658 107 HIS B O 1
ATOM 2559 N N . SER B 1 107 ? -22.76000 10.82800 3.67100 1.000 82.49210 108 SER B N 1
ATOM 2560 C CA . SER B 1 107 ? -22.98900 11.39000 2.34600 1.000 81.68806 108 SER B CA 1
ATOM 2561 C C . SER B 1 107 ? -22.60200 12.86700 2.28200 1.000 81.87096 108 SER B C 1
ATOM 2562 O O . SER B 1 107 ? -22.05700 13.31300 1.27100 1.000 83.97787 108 SER B O 1
ATOM 2565 N N . VAL B 1 108 ? -22.85100 13.61800 3.34400 1.000 74.34050 109 VAL B N 1
ATOM 2566 C CA . VAL B 1 108 ? -22.53600 15.06300 3.23400 1.000 72.22053 109 VAL B CA 1
ATOM 2567 C C . VAL B 1 108 ? -21.02100 15.21500 3.31600 1.000 72.58747 109 VAL B C 1
ATOM 2568 O O . VAL B 1 108 ? -20.46400 16.01000 2.56800 1.000 76.06372 109 VAL B O 1
ATOM 2572 N N . VAL B 1 109 ? -20.38400 14.43500 4.17300 1.000 71.96209 110 VAL B N 1
ATOM 2573 C CA . VAL B 1 109 ? -18.91400 14.53100 4.33000 1.000 69.23542 110 VAL B CA 1
ATOM 2574 C C . VAL B 1 109 ? -18.29900 14.16000 2.99200 1.000 73.26257 110 VAL B C 1
ATOM 2575 O O . VAL B 1 109 ? -17.39900 14.85700 2.54300 1.000 75.54196 110 VAL B O 1
ATOM 2579 N N . GLN B 1 110 ? -18.80800 13.11400 2.35900 1.000 76.33077 111 GLN B N 1
ATOM 2580 C CA . GLN B 1 110 ? -18.18200 12.66800 1.10000 1.000 74.34219 111 GLN B CA 1
ATOM 2581 C C . GLN B 1 110 ? -18.31000 13.77100 0.06100 1.000 75.92945 111 GLN B C 1
ATOM 2582 O O . GLN B 1 110 ? -17.32200 14.06400 -0.60600 1.000 73.46848 111 GLN B O 1
ATOM 2588 N N . GLY B 1 111 ? -19.50100 14.33500 -0.08300 1.000 78.48793 112 GLY B N 1
ATOM 2589 C CA . GLY B 1 111 ? -19.73500 15.36400 -1.10900 1.000 74.26421 112 GLY B CA 1
ATOM 2590 C C . GLY B 1 111 ? -19.13500 16.71600 -0.83100 1.000 69.54936 112 GLY B C 1
ATOM 2591 O O . GLY B 1 111 ? -18.58300 17.30500 -1.75300 1.000 75.89834 112 GLY B O 1
ATOM 2592 N N . CYS B 1 112 ? -19.26200 17.20200 0.39400 1.000 72.60531 113 CYS B N 1
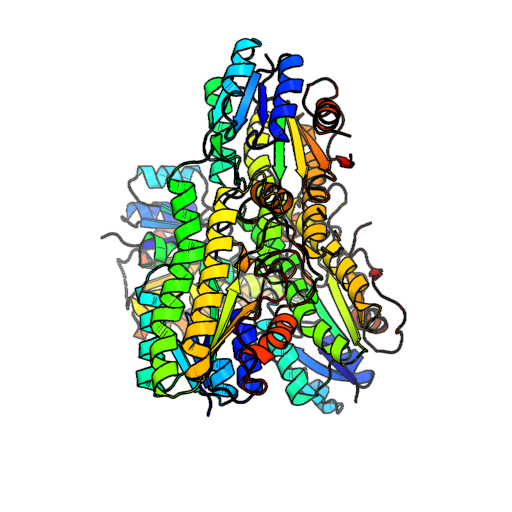ATOM 2593 C CA . CYS B 1 112 ? -18.82000 18.58400 0.69000 1.000 76.21447 113 CYS B CA 1
ATOM 2594 C C . CYS B 1 112 ? -17.45900 18.61200 1.38100 1.000 68.51710 113 CYS B C 1
ATOM 2595 O O . CYS B 1 112 ? -16.96600 19.71200 1.60500 1.000 70.75980 113 CYS B O 1
ATOM 2598 N N . LEU B 1 113 ? -16.87600 17.45800 1.69100 1.000 68.80098 114 LEU B N 1
ATOM 2599 C CA . LEU B 1 113 ? -15.52100 17.45200 2.28600 1.000 65.52971 114 LEU B CA 1
ATOM 2600 C C . LEU B 1 113 ? -14.58100 16.58100 1.45500 1.000 64.27910 114 LEU B C 1
ATOM 2601 O O . LEU B 1 113 ? -13.50900 17.07300 1.12200 1.000 66.91971 114 LEU B O 1
ATOM 2606 N N . GLU B 1 114 ? -14.96300 15.35600 1.10400 1.000 65.11416 115 GLU B N 1
ATOM 2607 C CA . GLU B 1 114 ? -14.01600 14.51200 0.38900 1.000 70.04293 115 GLU B CA 1
ATOM 2608 C C . GLU B 1 114 ? -13.84800 14.95900 -1.06200 1.000 75.58144 115 GLU B C 1
ATOM 2609 O O . GLU B 1 114 ? -12.72000 14.98000 -1.57800 1.000 72.63574 115 GLU B O 1
ATOM 2615 N N . ALA B 1 115 ? -14.96200 15.30900 -1.74600 1.000 73.22850 116 ALA B N 1
ATOM 2616 C CA . ALA B 1 115 ? -14.86900 15.72900 -3.14700 1.000 73.90358 116 ALA B CA 1
ATOM 2617 C C . ALA B 1 115 ? -13.99600 16.96600 -3.31600 1.000 79.68821 116 ALA B C 1
ATOM 2618 O O . ALA B 1 115 ? -13.07500 16.93500 -4.16100 1.000 83.73481 116 ALA B O 1
ATOM 2620 N N . PRO B 1 116 ? -14.16300 18.04700 -2.53100 1.000 78.00632 117 PRO B N 1
ATOM 2621 C CA . PRO B 1 116 ? -13.18800 19.14800 -2.64500 1.000 72.90565 117 PRO B CA 1
ATOM 2622 C C . PRO B 1 116 ? -11.78400 18.72900 -2.24900 1.000 72.39840 117 PRO B C 1
ATOM 2623 O O . PRO B 1 116 ? -10.85700 18.95100 -3.03300 1.000 68.47582 117 PRO B O 1
ATOM 2627 N N . TYR B 1 117 ? -11.62700 18.00300 -1.13800 1.000 67.79912 118 TYR B N 1
ATOM 2628 C CA . TYR B 1 117 ? -10.30300 17.55900 -0.71200 1.000 75.44868 118 TYR B CA 1
ATOM 2629 C C . TYR B 1 117 ? -9.52900 16.92600 -1.86800 1.000 71.86541 118 TYR B C 1
ATOM 2630 O O . TYR B 1 117 ? -8.41200 17.35700 -2.20400 1.000 74.78284 118 TYR B O 1
ATOM 2639 N N . HIS B 1 118 ? -10.10700 15.88000 -2.46700 1.000 71.48127 119 HIS B N 1
ATOM 2640 C CA . HIS B 1 118 ? -9.45200 15.20200 -3.58400 1.000 68.82846 119 HIS B CA 1
ATOM 2641 C C . HIS B 1 118 ? -9.19300 16.15800 -4.74500 1.000 71.07454 119 HIS B C 1
ATOM 2642 O O . HIS B 1 118 ? -8.08800 16.15300 -5.33200 1.000 71.24485 119 HIS B O 1
ATOM 2649 N N . PHE B 1 119 ? -10.12800 17.05500 -5.02500 1.000 70.69716 120 PHE B N 1
ATOM 2650 C CA . PHE B 1 119 ? -9.90500 18.04700 -6.10700 1.000 70.18694 120 PHE B CA 1
ATOM 2651 C C . PHE B 1 119 ? -8.66100 18.87000 -5.80600 1.000 69.55071 120 PHE B C 1
ATOM 2652 O O . PHE B 1 119 ? -7.75500 18.91000 -6.63400 1.000 73.60279 120 PHE B O 1
ATOM 2660 N N . LEU B 1 120 ? -8.62400 19.50600 -4.64500 1.000 64.74207 121 LEU B N 1
ATOM 2661 C CA . LEU B 1 120 ? -7.49900 20.41000 -4.32200 1.000 69.32964 121 LEU B CA 1
ATOM 2662 C C . LEU B 1 120 ? -6.20200 19.61800 -4.27200 1.000 69.43764 121 LEU B C 1
ATOM 2663 O O . LEU B 1 120 ? -5.20400 20.10200 -4.79800 1.000 67.87288 121 LEU B O 1
ATOM 2668 N N . LYS B 1 121 ? -6.24000 18.41400 -3.72500 1.000 69.46560 122 LYS B N 1
ATOM 2669 C CA . LYS B 1 121 ? -4.99800 17.63000 -3.51700 1.000 68.64106 122 LYS B CA 1
ATOM 2670 C C . LYS B 1 121 ? -4.40700 17.21300 -4.86200 1.000 68.80358 122 LYS B C 1
ATOM 2671 O O . LYS B 1 121 ? -3.24700 16.79900 -4.90200 1.000 61.91858 122 LYS B O 1
ATOM 2677 N N . ALA B 1 122 ? -5.19300 17.32300 -5.92100 1.000 70.65944 123 ALA B N 1
ATOM 2678 C CA . ALA B 1 122 ? -4.72000 16.92300 -7.25700 1.000 71.33579 123 ALA B CA 1
ATOM 2679 C C . ALA B 1 122 ? -4.36100 18.15200 -8.08500 1.000 74.30450 123 ALA B C 1
ATOM 2680 O O . ALA B 1 122 ? -3.34200 18.10300 -8.77600 1.000 73.22474 123 ALA B O 1
ATOM 2682 N N . VAL B 1 123 ? -5.17900 19.19900 -8.04400 1.000 72.38870 124 VAL B N 1
ATOM 2683 C CA . VAL B 1 123 ? -4.88600 20.34100 -8.91200 1.000 69.01488 124 VAL B CA 1
ATOM 2684 C C . VAL B 1 123 ? -3.75500 21.18800 -8.33900 1.000 74.70869 124 VAL B C 1
ATOM 2685 O O . VAL B 1 123 ? -2.80200 21.55700 -9.04600 1.000 68.66758 124 VAL B O 1
ATOM 2689 N N . VAL B 1 124 ? -3.79500 21.44800 -7.03500 1.000 71.98592 125 VAL B N 1
ATOM 2690 C CA . VAL B 1 124 ? -2.90600 22.43600 -6.42800 1.000 70.46521 125 VAL B CA 1
ATOM 2691 C C . VAL B 1 124 ? -1.43000 22.06600 -6.65300 1.000 71.62984 125 VAL B C 1
ATOM 2692 O O . VAL B 1 124 ? -0.62200 22.98000 -6.88300 1.000 70.60076 125 VAL B O 1
ATOM 2696 N N . PRO B 1 125 ? -1.00100 20.78900 -6.50800 1.000 71.78461 126 PRO B N 1
ATOM 2697 C CA . PRO B 1 125 ? 0.42700 20.45800 -6.78900 1.000 64.76502 126 PRO B CA 1
ATOM 2698 C C . PRO B 1 125 ? 0.92800 20.93300 -8.14200 1.000 67.82692 126 PRO B C 1
ATOM 2699 O O . PRO B 1 125 ? 2.03900 21.47900 -8.25000 1.000 66.75808 126 PRO B O 1
ATOM 2703 N N . VAL B 1 126 ? 0.09400 20.80600 -9.16800 1.000 71.79138 127 VAL B N 1
ATOM 2704 C CA . VAL B 1 126 ? 0.47100 21.26900 -10.49200 1.000 72.93932 127 VAL B CA 1
ATOM 2705 C C . VAL B 1 126 ? 0.70600 22.77300 -10.47600 1.000 73.75062 127 VAL B C 1
ATOM 2706 O O . VAL B 1 126 ? 1.74900 23.26700 -10.92800 1.000 76.25855 127 VAL B O 1
ATOM 2710 N N . MET B 1 127 ? -0.24200 23.52300 -9.91800 1.000 70.80180 128 MET B N 1
ATOM 2711 C CA . MET B 1 127 ? -0.07700 24.97400 -9.89600 1.000 69.45523 128 MET B CA 1
ATOM 2712 C C . MET B 1 127 ? 1.09100 25.41000 -9.00600 1.000 72.86668 128 MET B C 1
ATOM 2713 O O . MET B 1 127 ? 1.72400 26.43400 -9.29800 1.000 73.57107 128 MET B O 1
ATOM 2718 N N . VAL B 1 128 ? 1.38100 24.66000 -7.92400 1.000 71.11637 129 VAL B N 1
ATOM 2719 C CA . VAL B 1 128 ? 2.52800 24.96800 -7.06200 1.000 68.83058 129 VAL B CA 1
ATOM 2720 C C . VAL B 1 128 ? 3.80400 24.86500 -7.86600 1.000 68.46550 129 VAL B C 1
ATOM 2721 O O . VAL B 1 128 ? 4.68800 25.73500 -7.79100 1.000 66.43102 129 VAL B O 1
ATOM 2725 N N . GLU B 1 129 ? 3.92900 23.78500 -8.63300 1.000 72.76063 130 GLU B N 1
ATOM 2726 C CA . GLU B 1 129 ? 5.09000 23.69200 -9.49700 1.000 76.52745 130 GLU B CA 1
ATOM 2727 C C . GLU B 1 129 ? 5.11600 24.85400 -10.49600 1.000 71.81242 130 GLU B C 1
ATOM 2728 O O . GLU B 1 129 ? 6.19800 25.35500 -10.83100 1.000 79.02258 130 GLU B O 1
ATOM 2734 N N . GLN B 1 130 ? 3.94800 25.35900 -10.91700 1.000 70.19772 131 GLN B N 1
ATOM 2735 C CA . GLN B 1 130 ? 3.92100 26.45900 -11.88900 1.000 73.06013 131 GLN B CA 1
ATOM 2736 C C . GLN B 1 130 ? 4.10800 27.85600 -11.29100 1.000 71.79456 131 GLN B C 1
ATOM 2737 O O . GLN B 1 130 ? 4.33400 28.81100 -12.05100 1.000 75.77672 131 GLN B O 1
ATOM 2743 N N . GLY B 1 131 ? 4.02000 28.00900 -9.97100 1.000 67.85226 132 GLY B N 1
ATOM 2744 C CA . GLY B 1 131 ? 4.03700 29.32500 -9.35600 1.000 72.98391 132 GLY B CA 1
ATOM 2745 C C . GLY B 1 131 ? 2.84000 30.20800 -9.66000 1.000 75.79383 132 GLY B C 1
ATOM 2746 O O . GLY B 1 131 ? 2.87700 31.41900 -9.39000 1.000 81.64944 132 GLY B O 1
ATOM 2747 N N . ASP B 1 132 ? 1.77100 29.63800 -10.22100 1.000 72.22083 133 ASP B N 1
ATOM 2748 C CA . ASP B 1 132 ? 0.55800 30.37800 -10.50600 1.000 65.59825 133 ASP B CA 1
ATOM 2749 C C . ASP B 1 132 ? -0.59600 29.39800 -10.61300 1.000 68.28584 133 ASP B C 1
ATOM 2750 O O . ASP B 1 132 ? -0.40700 28.22700 -10.94700 1.000 70.75658 133 ASP B O 1
ATOM 2755 N N . GLY B 1 133 ? -1.79700 29.88200 -10.30100 1.000 69.25058 134 GLY B N 1
ATOM 2756 C CA . GLY B 1 133 ? -2.99200 29.07800 -10.45400 1.000 65.99460 134 GLY B CA 1
ATOM 2757 C C . GLY B 1 133 ? -4.19100 29.69900 -9.77500 1.000 68.14785 134 GLY B C 1
ATOM 2758 O O . GLY B 1 133 ? -4.06900 30.39600 -8.76400 1.000 69.61859 134 GLY B O 1
ATOM 2759 N N . GLN B 1 134 ? -5.37200 29.48900 -10.33600 1.000 70.56182 135 GLN B N 1
ATOM 2760 C CA . GLN B 1 134 ? -6.60800 29.95300 -9.73600 1.000 67.77446 135 GLN B CA 1
ATOM 2761 C C . GLN B 1 134 ? -7.52600 28.75400 -9.57400 1.000 72.08561 135 GLN B C 1
ATOM 2762 O O . GLN B 1 134 ? -7.76000 28.02500 -10.54700 1.000 74.45517 135 GLN B O 1
ATOM 2768 N N . VAL B 1 135 ? -7.97800 28.50400 -8.33700 1.000 72.00245 136 VAL B N 1
ATOM 2769 C CA . VAL B 1 135 ? -8.93800 27.44600 -8.02500 1.000 68.85357 136 VAL B CA 1
ATOM 2770 C C . VAL B 1 135 ? -10.24700 28.08500 -7.58400 1.000 71.95839 136 VAL B C 1
ATOM 2771 O O . VAL B 1 135 ? -10.24300 29.17700 -6.99200 1.000 70.40799 136 VAL B O 1
ATOM 2775 N N . LEU B 1 136 ? -11.36500 27.44300 -7.97100 1.000 78.30707 137 LEU B N 1
ATOM 2776 C CA . LEU B 1 136 ? -12.72500 27.80900 -7.58900 1.000 70.09865 137 LEU B CA 1
ATOM 2777 C C . LEU B 1 136 ? -13.49300 26.55800 -7.20500 1.000 70.74472 137 LEU B C 1
ATOM 2778 O O . LEU B 1 136 ? -13.67600 25.65800 -8.04100 1.000 74.08299 137 LEU B O 1
ATOM 2783 N N . VAL B 1 137 ? -13.88100 26.47100 -5.93700 1.000 74.71853 138 VAL B N 1
ATOM 2784 C CA . VAL B 1 137 ? -14.76300 25.43000 -5.41700 1.000 77.67011 138 VAL B CA 1
ATOM 2785 C C . VAL B 1 137 ? -16.16700 26.01200 -5.34900 1.000 78.76852 138 VAL B C 1
ATOM 2786 O O . VAL B 1 137 ? -16.39700 27.00200 -4.64200 1.000 75.40922 138 VAL B O 1
ATOM 2790 N N . MET B 1 138 ? -17.09900 25.45500 -6.12400 1.000 88.55786 139 MET B N 1
ATOM 2791 C CA . MET B 1 138 ? -18.50800 25.84800 -6.08500 1.000 91.09510 139 MET B CA 1
ATOM 2792 C C . MET B 1 138 ? -19.29800 24.90300 -5.18500 1.000 98.74752 139 MET B C 1
ATOM 2793 O O . MET B 1 138 ? -19.45600 23.72500 -5.50300 1.000 95.31097 139 MET B O 1
ATOM 2798 N N . THR B 1 139 ? -19.85700 25.42700 -4.09600 1.000 108.40941 140 THR B N 1
ATOM 2799 C CA . THR B 1 139 ? -20.62100 24.58400 -3.18200 1.000 115.84046 140 THR B CA 1
ATOM 2800 C C . THR B 1 139 ? -22.09300 24.75300 -3.51700 1.000 119.08558 140 THR B C 1
ATOM 2801 O O . THR B 1 139 ? -22.48400 25.69600 -4.20800 1.000 111.43443 140 THR B O 1
ATOM 2805 N N . SER B 1 140 ? -22.89300 23.75100 -3.17600 1.000 129.86431 141 SER B N 1
ATOM 2806 C CA . SER B 1 140 ? -24.33400 23.86400 -3.35800 1.000 133.37351 141 SER B CA 1
ATOM 2807 C C . SER B 1 140 ? -24.96900 24.52200 -2.13000 1.000 128.27760 141 SER B C 1
ATOM 2808 O O . SER B 1 140 ? -24.66500 24.15100 -0.99100 1.000 131.29422 141 SER B O 1
ATOM 2811 N N . GLY B 1 149 ? -33.68000 22.72200 9.38100 1.000 101.46422 150 GLY B N 1
ATOM 2812 C CA . GLY B 1 149 ? -33.74800 22.77900 7.90800 1.000 96.02422 150 GLY B CA 1
ATOM 2813 C C . GLY B 1 149 ? -32.80300 21.79300 7.24400 1.000 102.32817 150 GLY B C 1
ATOM 2814 O O . GLY B 1 149 ? -33.29700 20.87000 6.58300 1.000 101.04448 150 GLY B O 1
ATOM 2815 N N . ALA B 1 150 ? -31.49300 21.98900 7.40400 1.000 103.75481 151 ALA B N 1
ATOM 2816 C CA . ALA B 1 150 ? -30.48800 21.07200 6.82100 1.000 98.16479 151 ALA B CA 1
ATOM 2817 C C . ALA B 1 150 ? -29.26900 21.05500 7.73200 1.000 89.92324 151 ALA B C 1
ATOM 2818 O O . ALA B 1 150 ? -28.20000 21.44600 7.26400 1.000 91.61633 151 ALA B O 1
ATOM 2820 N N . SER B 1 151 ? -29.42500 20.59100 8.96700 1.000 90.08763 152 SER B N 1
ATOM 2821 C CA . SER B 1 151 ? -28.32100 20.66900 9.92300 1.000 86.11962 152 SER B CA 1
ATOM 2822 C C . SER B 1 151 ? -27.03100 20.10700 9.34900 1.000 84.48133 152 SER B C 1
ATOM 2823 O O . SER B 1 151 ? -25.99900 20.79800 9.31300 1.000 87.67032 152 SER B O 1
ATOM 2826 N N . LEU B 1 152 ? -27.07800 18.86000 8.86100 1.000 82.53759 153 LEU B N 1
ATOM 2827 C CA . LEU B 1 152 ? -25.84300 18.19100 8.47700 1.000 82.75691 153 LEU B CA 1
ATOM 2828 C C . LEU B 1 152 ? -25.20200 18.87900 7.27100 1.000 83.92801 153 LEU B C 1
ATOM 2829 O O . LEU B 1 152 ? -23.97900 19.07100 7.22500 1.000 86.87154 153 LEU B O 1
ATOM 2834 N N . TYR B 1 153 ? -26.01000 19.21700 6.27300 1.000 85.67264 154 TYR B N 1
ATOM 2835 C CA . TYR B 1 153 ? -25.51400 19.93700 5.10900 1.000 81.81788 154 TYR B CA 1
ATOM 2836 C C . TYR B 1 153 ? -24.85800 21.26900 5.48200 1.000 78.41126 154 TYR B C 1
ATOM 2837 O O . TYR B 1 153 ? -23.74600 21.58700 5.02500 1.000 78.15905 154 TYR B O 1
ATOM 2846 N N . SER B 1 154 ? -25.56700 22.08400 6.24200 1.000 81.41535 155 SER B N 1
ATOM 2847 C CA . SER B 1 154 ? -24.98900 23.37300 6.66900 1.000 76.42717 155 SER B CA 1
ATOM 2848 C C . SER B 1 154 ? -23.63800 23.09700 7.30800 1.000 80.55878 155 SER B C 1
ATOM 2849 O O . SER B 1 154 ? -22.71400 23.88900 7.10400 1.000 80.81740 155 SER B O 1
ATOM 2852 N N . SER B 1 155 ? -23.54000 22.00700 8.05700 1.000 72.95945 156 SER B N 1
ATOM 2853 C CA . SER B 1 155 ? -22.28700 21.70000 8.78100 1.000 74.01146 156 SER B CA 1
ATOM 2854 C C . SER B 1 155 ? -21.12600 21.43600 7.82300 1.000 80.15665 156 SER B C 1
ATOM 2855 O O . SER B 1 155 ? -20.04100 21.97400 8.05100 1.000 79.19391 156 SER B O 1
ATOM 2858 N N . ALA B 1 156 ? -21.34900 20.65200 6.77900 1.000 73.53838 157 ALA B N 1
ATOM 2859 C CA . ALA B 1 156 ? -20.27600 20.30100 5.82800 1.000 69.53791 157 ALA B CA 1
ATOM 2860 C C . ALA B 1 156 ? -19.81700 21.52800 5.05600 1.000 69.98030 157 ALA B C 1
ATOM 2861 O O . ALA B 1 156 ? -18.63700 21.61100 4.73000 1.000 79.04743 157 ALA B O 1
ATOM 2863 N N . ARG B 1 157 ? -20.74400 22.41200 4.72800 1.000 72.40962 158 ARG B N 1
ATOM 2864 C CA . ARG B 1 157 ? -20.40100 23.62900 3.96100 1.000 78.55059 158 ARG B CA 1
ATOM 2865 C C . ARG B 1 157 ? -19.44300 24.44900 4.80300 1.000 73.16398 158 ARG B C 1
ATOM 2866 O O . ARG B 1 157 ? -18.50700 25.01900 4.25800 1.000 71.98901 158 ARG B O 1
ATOM 2874 N N . ALA B 1 158 ? -19.70400 24.50000 6.09500 1.000 71.04808 159 ALA B N 1
ATOM 2875 C CA . ALA B 1 158 ? -18.85200 25.28900 6.99400 1.000 73.00305 159 ALA B CA 1
ATOM 2876 C C . ALA B 1 158 ? -17.44500 24.71600 6.96500 1.000 72.22439 159 ALA B C 1
ATOM 2877 O O . ALA B 1 158 ? -16.49000 25.49300 6.95500 1.000 72.80692 159 ALA B O 1
ATOM 2879 N N . GLY B 1 159 ? -17.34000 23.39800 6.98200 1.000 65.80944 160 GLY B N 1
ATOM 2880 C CA . GLY B 1 159 ? -16.02300 22.76000 6.90600 1.000 59.52847 160 GLY B CA 1
ATOM 2881 C C . GLY B 1 159 ? -15.38100 23.05200 5.58100 1.000 68.50493 160 GLY B C 1
ATOM 2882 O O . GLY B 1 159 ? -14.18600 23.31400 5.55200 1.000 77.85063 160 GLY B O 1
ATOM 2883 N N . ALA B 1 160 ? -16.16600 23.00100 4.51900 1.000 62.96173 161 ALA B N 1
ATOM 2884 C CA . ALA B 1 160 ? -15.60700 23.23000 3.18000 1.000 65.61879 161 ALA B CA 1
ATOM 2885 C C . ALA B 1 160 ? -15.20000 24.68800 3.11300 1.000 68.84249 161 ALA B C 1
ATOM 2886 O O . ALA B 1 160 ? -14.18000 24.99100 2.49800 1.000 72.18513 161 ALA B O 1
ATOM 2888 N N . THR B 1 161 ? -15.99500 25.56100 3.70500 1.000 66.41868 162 THR B N 1
ATOM 2889 C CA . THR B 1 161 ? -15.53500 26.94500 3.78600 1.000 69.31257 162 THR B CA 1
ATOM 2890 C C . THR B 1 161 ? -14.19200 27.06000 4.52400 1.000 72.12831 162 THR B C 1
ATOM 2891 O O . THR B 1 161 ? -13.23500 27.64300 3.97200 1.000 71.17368 162 THR B O 1
ATOM 2895 N N . MET B 1 162 ? -14.10800 26.56300 5.78800 1.000 69.15957 163 MET B N 1
ATOM 2896 C CA . MET B 1 162 ? -12.78200 26.49000 6.42300 1.000 66.81655 163 MET B CA 1
ATOM 2897 C C . MET B 1 162 ? -11.71200 25.90500 5.53900 1.000 67.43542 163 MET B C 1
ATOM 2898 O O . MET B 1 162 ? -10.57900 26.39100 5.55200 1.000 70.19137 163 MET B O 1
ATOM 2903 N N . MET B 1 163 ? -11.98700 24.73300 4.95400 1.000 63.96158 164 MET B N 1
ATOM 2904 C CA . MET B 1 163 ? -10.97200 24.09000 4.14500 1.000 65.30377 164 MET B CA 1
ATOM 2905 C C . MET B 1 163 ? -10.42000 25.09900 3.15300 1.000 67.41937 164 MET B C 1
ATOM 2906 O O . MET B 1 163 ? -9.19700 25.31900 3.07700 1.000 69.30995 164 MET B O 1
ATOM 2911 N N . VAL B 1 164 ? -11.31700 25.76600 2.42300 1.000 63.29379 165 VAL B N 1
ATOM 2912 C CA . VAL B 1 164 ? -10.83100 26.67200 1.39100 1.000 63.28024 165 VAL B CA 1
ATOM 2913 C C . VAL B 1 164 ? -10.00800 27.82400 1.98300 1.000 64.28591 165 VAL B C 1
ATOM 2914 O O . VAL B 1 164 ? -8.91900 28.14000 1.47300 1.000 68.91448 165 VAL B O 1
ATOM 2918 N N . LYS B 1 165 ? -10.43800 28.39500 3.12000 1.000 65.66721 166 LYS B N 1
ATOM 2919 C CA . LYS B 1 165 ? -9.66100 29.50700 3.69600 1.000 65.43170 166 LYS B CA 1
ATOM 2920 C C . LYS B 1 165 ? -8.26600 29.03900 4.17900 1.000 63.83317 166 LYS B C 1
ATOM 2921 O O . LYS B 1 165 ? -7.23700 29.65800 3.85700 1.000 66.53497 166 LYS B O 1
ATOM 2927 N N . ASN B 1 166 ? -8.20000 27.92100 4.89700 1.000 58.76886 167 ASN B N 1
ATOM 2928 C CA . ASN B 1 166 ? -6.92900 27.39400 5.37600 1.000 58.89543 167 ASN B CA 1
ATOM 2929 C C . ASN B 1 166 ? -5.97400 27.01600 4.23100 1.000 63.20699 167 ASN B C 1
ATOM 2930 O O . ASN B 1 166 ? -4.77100 27.33700 4.27100 1.000 61.61151 167 ASN B O 1
ATOM 2935 N N . VAL B 1 167 ? -6.47000 26.30300 3.21700 1.000 64.04848 168 VAL B N 1
ATOM 2936 C CA . VAL B 1 167 ? -5.58700 25.91300 2.11900 1.000 61.87712 168 VAL B CA 1
ATOM 2937 C C . VAL B 1 167 ? -5.06600 27.15400 1.41800 1.000 59.34632 168 VAL B C 1
ATOM 2938 O O . VAL B 1 167 ? -3.91800 27.17600 0.95400 1.000 56.41541 168 VAL B O 1
ATOM 2942 N N . ALA B 1 168 ? -5.94300 28.15800 1.22300 1.000 58.97029 169 ALA B N 1
ATOM 2943 C CA . ALA B 1 168 ? -5.51100 29.38700 0.57800 1.000 56.08653 169 ALA B CA 1
ATOM 2944 C C . ALA B 1 168 ? -4.34500 29.99700 1.34600 1.000 61.77241 169 ALA B C 1
ATOM 2945 O O . ALA B 1 168 ? -3.31700 30.36700 0.75300 1.000 64.17704 169 ALA B O 1
ATOM 2947 N N . ALA B 1 169 ? -4.45400 30.02500 2.68400 1.000 64.51212 170 ALA B N 1
ATOM 2948 C CA . ALA B 1 169 ? -3.38600 30.60200 3.50900 1.000 58.90557 170 ALA B CA 1
ATOM 2949 C C . ALA B 1 169 ? -2.08500 29.83800 3.30500 1.000 58.49732 170 ALA B C 1
ATOM 2950 O O . ALA B 1 169 ? -1.00000 30.43800 3.30600 1.000 61.23418 170 ALA B O 1
ATOM 2952 N N . GLU B 1 170 ? -2.16600 28.50000 3.23900 1.000 56.14340 171 GLU B N 1
ATOM 2953 C CA . GLU B 1 170 ? -1.00000 27.64800 2.98300 1.000 53.06623 171 GLU B CA 1
ATOM 2954 C C . GLU B 1 170 ? -0.35500 27.86000 1.60500 1.000 60.24239 171 GLU B C 1
ATOM 2955 O O . GLU B 1 170 ? 0.87700 27.81700 1.49100 1.000 67.10359 171 GLU B O 1
ATOM 2961 N N . VAL B 1 171 ? -1.12800 27.95900 0.53000 1.000 61.60374 172 VAL B N 1
ATOM 2962 C CA . VAL B 1 171 ? -0.51300 27.89000 -0.79400 1.000 62.28131 172 VAL B CA 1
ATOM 2963 C C . VAL B 1 171 ? -0.37700 29.25000 -1.46100 1.000 61.88868 172 VAL B C 1
ATOM 2964 O O . VAL B 1 171 ? 0.22600 29.33500 -2.54600 1.000 65.88124 172 VAL B O 1
ATOM 2968 N N . ALA B 1 172 ? -0.88300 30.32600 -0.84500 1.000 61.75973 173 ALA B N 1
ATOM 2969 C CA . ALA B 1 172 ? -0.59000 31.67000 -1.35300 1.000 66.43194 173 ALA B CA 1
ATOM 2970 C C . ALA B 1 172 ? 0.90900 31.89100 -1.53000 1.000 66.99348 173 ALA B C 1
ATOM 2971 O O . ALA B 1 172 ? 1.32700 32.64100 -2.42300 1.000 64.11423 173 ALA B O 1
ATOM 2973 N N . ARG B 1 173 ? 1.72900 31.32300 -0.63800 1.000 72.37916 174 ARG B N 1
ATOM 2974 C CA . ARG B 1 173 ? 3.17500 31.42900 -0.80300 1.000 64.20286 174 ARG B CA 1
ATOM 2975 C C . ARG B 1 173 ? 3.61100 30.91100 -2.17300 1.000 65.76083 174 ARG B C 1
ATOM 2976 O O . ARG B 1 173 ? 4.70700 31.23900 -2.62800 1.000 62.49793 174 ARG B O 1
ATOM 2984 N N . ASN B 1 174 ? 2.82800 30.02200 -2.79400 1.000 61.58616 175 ASN B N 1
ATOM 2985 C CA . ASN B 1 174 ? 3.16000 29.50200 -4.11300 1.000 59.08261 175 ASN B CA 1
ATOM 2986 C C . ASN B 1 174 ? 2.47300 30.23700 -5.27500 1.000 56.72907 175 ASN B C 1
ATOM 2987 O O . ASN B 1 174 ? 2.66700 29.84000 -6.43200 1.000 54.66454 175 ASN B O 1
ATOM 2992 N N . GLY B 1 175 ? 1.70500 31.30200 -5.01700 1.000 56.91334 176 GLY B N 1
ATOM 2993 C CA . GLY B 1 175 ? 1.08900 32.06200 -6.10000 1.000 60.57624 176 GLY B CA 1
ATOM 2994 C C . GLY B 1 175 ? -0.22900 31.50600 -6.59200 1.000 64.07999 176 GLY B C 1
ATOM 2995 O O . GLY B 1 175 ? -0.71700 31.91100 -7.65800 1.000 66.93692 176 GLY B O 1
ATOM 2996 N N . VAL B 1 176 ? -0.81800 30.56900 -5.84800 1.000 57.62628 177 VAL B N 1
ATOM 2997 C CA . VAL B 1 176 ? -2.05400 29.89200 -6.20500 1.000 59.31549 177 VAL B CA 1
ATOM 2998 C C . VAL B 1 176 ? -3.20000 30.46100 -5.38300 1.000 67.68476 177 VAL B C 1
ATOM 2999 O O . VAL B 1 176 ? -3.10500 30.56000 -4.15000 1.000 66.18462 177 VAL B O 1
ATOM 3003 N N . GLN B 1 177 ? -4.29300 30.80700 -6.06400 1.000 66.59753 178 GLN B N 1
ATOM 3004 C CA . GLN B 1 177 ? -5.51200 31.28600 -5.43400 1.000 58.59096 178 GLN B CA 1
ATOM 3005 C C . GLN B 1 177 ? -6.49100 30.13700 -5.21600 1.000 61.42881 178 GLN B C 1
ATOM 3006 O O . GLN B 1 177 ? -6.50800 29.17000 -5.97800 1.000 67.25962 178 GLN B O 1
ATOM 3012 N N . VAL B 1 178 ? -7.23200 30.19700 -4.10400 1.000 59.63672 179 VAL B N 1
ATOM 3013 C CA . VAL B 1 178 ? -8.29100 29.23500 -3.82900 1.000 63.63849 179 VAL B CA 1
ATOM 3014 C C . VAL B 1 178 ? -9.45900 30.00500 -3.20500 1.000 63.76420 179 VAL B C 1
ATOM 3015 O O . VAL B 1 178 ? -9.28600 30.64300 -2.16200 1.000 61.59247 179 VAL B O 1
ATOM 3019 N N . ASN B 1 179 ? -10.59800 29.98600 -3.88500 1.000 67.46935 180 ASN B N 1
ATOM 3020 C CA . ASN B 1 179 ? -11.79000 30.71300 -3.39800 1.000 68.89743 180 ASN B CA 1
ATOM 3021 C C . ASN B 1 179 ? -13.01100 29.80400 -3.54300 1.000 71.28896 180 ASN B C 1
ATOM 3022 O O . ASN B 1 179 ? -12.88100 28.75400 -4.17400 1.000 69.15389 180 ASN B O 1
ATOM 3027 N N . ALA B 1 180 ? -14.14100 30.18900 -2.94900 1.000 76.89383 181 ALA B N 1
ATOM 3028 C CA . ALA B 1 180 ? -15.37100 29.36900 -3.01000 1.000 81.89039 181 ALA B CA 1
ATOM 3029 C C . ALA B 1 180 ? -16.60000 30.23500 -3.28100 1.000 83.10133 181 ALA B C 1
ATOM 3030 O O . ALA B 1 180 ? -16.62000 31.38100 -2.82600 1.000 81.24781 181 ALA B O 1
ATOM 3032 N N . VAL B 1 181 ? -17.59000 29.68200 -3.98000 1.000 85.41525 182 VAL B N 1
ATOM 3033 C CA . VAL B 1 181 ? -18.80700 30.45400 -4.35500 1.000 81.14728 182 VAL B CA 1
ATOM 3034 C C . VAL B 1 181 ? -20.04300 29.62700 -4.00600 1.000 89.61252 182 VAL B C 1
ATOM 3035 O O . VAL B 1 181 ? -19.96000 28.40000 -4.09200 1.000 92.92740 182 VAL B O 1
ATOM 3039 N N . GLY B 1 182 ? -21.14100 30.28300 -3.62600 1.000 101.31275 183 GLY B N 1
ATOM 3040 C CA . GLY B 1 182 ? -22.40000 29.58100 -3.30800 1.000 103.98707 183 GLY B CA 1
ATOM 3041 C C . GLY B 1 182 ? -23.51700 29.93900 -4.27000 1.000 111.95477 183 GLY B C 1
ATOM 3042 O O . GLY B 1 182 ? -23.52200 31.07800 -4.74700 1.000 114.21870 183 GLY B O 1
ATOM 3043 N N . THR B 1 183 ? -24.44400 29.01200 -4.53100 1.000 126.53201 184 THR B N 1
ATOM 3044 C CA . THR B 1 183 ? -25.52600 29.24200 -5.52500 1.000 134.19657 184 THR B CA 1
ATOM 3045 C C . THR B 1 183 ? -26.89200 28.88200 -4.93800 1.000 146.41061 184 THR B C 1
ATOM 3046 O O . THR B 1 183 ? -26.93600 27.98200 -4.08400 1.000 146.10422 184 THR B O 1
ATOM 3050 N N . ASN B 1 184 ? -27.96000 29.54800 -5.39700 1.000 162.94422 185 ASN B N 1
ATOM 3051 C CA . ASN B 1 184 ? -29.33900 29.30700 -4.88800 1.000 156.93995 185 ASN B CA 1
ATOM 3052 C C . ASN B 1 184 ? -30.05800 28.25400 -5.73400 1.000 151.17048 185 ASN B C 1
ATOM 3053 O O . ASN B 1 184 ? -31.17800 27.88000 -5.36500 1.000 154.25018 185 ASN B O 1
ATOM 3058 N N . PHE B 1 185 ? -29.44800 27.80000 -6.82900 1.000 148.00430 186 PHE B N 1
ATOM 3059 C CA . PHE B 1 185 ? -30.13200 26.83500 -7.72500 1.000 145.54832 186 PHE B CA 1
ATOM 3060 C C . PHE B 1 185 ? -30.26500 25.51600 -6.97100 1.000 151.64911 186 PHE B C 1
ATOM 3061 O O . PHE B 1 185 ? -29.44100 25.33700 -6.05500 1.000 156.75422 186 PHE B O 1
ATOM 3069 N N . MET B 1 186 ? -31.27300 24.69600 -7.28800 1.000 150.33652 187 MET B N 1
ATOM 3070 C CA . MET B 1 186 ? -31.57900 23.41400 -6.58500 1.000 148.46537 187 MET B CA 1
ATOM 3071 C C . MET B 1 186 ? -32.57500 23.72800 -5.47300 1.000 145.96468 187 MET B C 1
ATOM 3072 O O . MET B 1 186 ? -33.19200 22.78100 -4.95500 1.000 141.70422 187 MET B O 1
ATOM 3077 N N . ASP B 1 187 ? -32.71200 25.00800 -5.12000 1.000 148.57925 188 ASP B N 1
ATOM 3078 C CA . ASP B 1 187 ? -33.80000 25.40600 -4.19200 1.000 149.43618 188 ASP B CA 1
ATOM 3079 C C . ASP B 1 187 ? -34.96100 25.71800 -5.13300 1.000 150.67502 188 ASP B C 1
ATOM 3080 O O . ASP B 1 187 ? -36.10300 25.83500 -4.65100 1.000 146.51000 188 ASP B O 1
ATOM 3085 N N . PHE B 1 188 ? -34.65700 25.87500 -6.42600 1.000 149.79014 189 PHE B N 1
ATOM 3086 C CA . PHE B 1 188 ? -35.70500 26.06800 -7.45700 1.000 145.46602 189 PHE B CA 1
ATOM 3087 C C . PHE B 1 188 ? -35.30500 25.25200 -8.68700 1.000 144.14160 189 PHE B C 1
ATOM 3088 O O . PHE B 1 188 ? -34.77200 25.86200 -9.63000 1.000 138.48529 189 PHE B O 1
ATOM 3096 N N . PRO B 1 189 ? -35.49800 23.91600 -8.73300 1.000 144.53735 190 PRO B N 1
ATOM 3097 C CA . PRO B 1 189 ? -35.19400 23.14600 -9.94100 1.000 136.57491 190 PRO B CA 1
ATOM 3098 C C . PRO B 1 189 ? -36.36600 23.23500 -10.91900 1.000 131.00422 190 PRO B C 1
ATOM 3099 O O . PRO B 1 189 ? -37.41800 22.72300 -10.59800 1.000 126.10208 190 PRO B O 1
ATOM 3103 N N . GLU B 1 190 ? -36.14200 23.84200 -12.08500 1.000 133.26401 191 GLU B N 1
ATOM 3104 C CA . GLU B 1 190 ? -37.23600 24.06300 -13.06400 1.000 125.77693 191 GLU B CA 1
ATOM 3105 C C . GLU B 1 190 ? -36.60700 24.28900 -14.43700 1.000 121.64110 191 GLU B C 1
ATOM 3106 O O . GLU B 1 190 ? -35.85200 25.27200 -14.54300 1.000 127.39195 191 GLU B O 1
ATOM 3112 N N . GLY B 1 216 ? -32.41700 35.72100 -11.92400 1.000 102.91893 217 GLY B N 1
ATOM 3113 C CA . GLY B 1 216 ? -31.24100 35.62500 -12.82000 1.000 115.35799 217 GLY B CA 1
ATOM 3114 C C . GLY B 1 216 ? -31.04800 34.27800 -13.49400 1.000 120.32204 217 GLY B C 1
ATOM 3115 O O . GLY B 1 216 ? -31.87500 33.38700 -13.25100 1.000 121.80749 217 GLY B O 1
ATOM 3116 N N . THR B 1 217 ? -29.99000 34.12700 -14.30800 1.000 113.75197 218 THR B N 1
ATOM 3117 C CA . THR B 1 217 ? -29.81300 32.88700 -15.04900 1.000 119.35214 218 THR B CA 1
ATOM 3118 C C . THR B 1 217 ? -28.46600 32.31700 -14.64900 1.000 115.87847 218 THR B C 1
ATOM 3119 O O . THR B 1 217 ? -27.74000 32.92700 -13.85800 1.000 117.35808 218 THR B O 1
ATOM 3123 N N . VAL B 1 218 ? -28.13800 31.13400 -15.19000 1.000 115.97599 219 VAL B N 1
ATOM 3124 C CA . VAL B 1 218 ? -26.79900 30.58600 -14.96600 1.000 114.68494 219 VAL B CA 1
ATOM 3125 C C . VAL B 1 218 ? -25.75700 31.38300 -15.71700 1.000 109.81918 219 VAL B C 1
ATOM 3126 O O . VAL B 1 218 ? -24.60400 31.44100 -15.28800 1.000 109.91003 219 VAL B O 1
ATOM 3130 N N . GLU B 1 219 ? -26.12100 31.96800 -16.86400 1.000 113.33107 220 GLU B N 1
ATOM 3131 C CA . GLU B 1 219 ? -25.13300 32.67300 -17.67300 1.000 116.49112 220 GLU B CA 1
ATOM 3132 C C . GLU B 1 219 ? -24.57400 33.86400 -16.93000 1.000 111.08135 220 GLU B C 1
ATOM 3133 O O . GLU B 1 219 ? -23.36400 34.13400 -17.00500 1.000 109.80816 220 GLU B O 1
ATOM 3139 N N . GLU B 1 220 ? -25.43500 34.55300 -16.18900 1.000 109.62898 221 GLU B N 1
ATOM 3140 C CA . GLU B 1 220 ? -25.00000 35.63500 -15.33400 1.000 108.23249 221 GLU B CA 1
ATOM 3141 C C . GLU B 1 220 ? -24.13300 35.08900 -14.20300 1.000 106.57826 221 GLU B C 1
ATOM 3142 O O . GLU B 1 220 ? -23.11600 35.69900 -13.85600 1.000 102.44917 221 GLU B O 1
ATOM 3148 N N . PHE B 1 221 ? -24.47300 33.90900 -13.66000 1.000 104.05388 222 PHE B N 1
ATOM 3149 C CA . PHE B 1 221 ? -23.66100 33.33200 -12.58200 1.000 102.26258 222 PHE B CA 1
ATOM 3150 C C . PHE B 1 221 ? -22.25700 32.95400 -13.05900 1.000 101.76003 222 PHE B C 1
ATOM 3151 O O . PHE B 1 221 ? -21.26200 33.21500 -12.36600 1.000 104.33496 222 PHE B O 1
ATOM 3159 N N . ALA B 1 222 ? -22.15400 32.37800 -14.25600 1.000 96.39573 223 ALA B N 1
ATOM 3160 C CA . ALA B 1 222 ? -20.85100 32.12200 -14.85700 1.000 97.34203 223 ALA B CA 1
ATOM 3161 C C . ALA B 1 222 ? -20.05600 33.41600 -15.02800 1.000 98.24547 223 ALA B C 1
ATOM 3162 O O . ALA B 1 222 ? -18.86200 33.48800 -14.66100 1.000 95.11680 223 ALA B O 1
ATOM 3164 N N . SER B 1 223 ? -20.68700 34.42500 -15.65100 1.000 96.74799 224 SER B N 1
ATOM 3165 C CA . SER B 1 223 ? -20.00900 35.69700 -15.84200 1.000 95.82041 224 SER B CA 1
ATOM 3166 C C . SER B 1 223 ? -19.49800 36.21900 -14.49700 1.000 95.74164 224 SER B C 1
ATOM 3167 O O . SER B 1 223 ? -18.42000 36.82200 -14.41600 1.000 97.99066 224 SER B O 1
ATOM 3170 N N . PHE B 1 224 ? -20.26900 36.02000 -13.43500 1.000 94.51413 225 PHE B N 1
ATOM 3171 C CA . PHE B 1 224 ? -19.84200 36.46600 -12.11500 1.000 95.98151 225 PHE B CA 1
ATOM 3172 C C . PHE B 1 224 ? -18.67300 35.63000 -11.57700 1.000 94.88305 225 PHE B C 1
ATOM 3173 O O . PHE B 1 224 ? -17.85800 36.12100 -10.78000 1.000 93.84714 225 PHE B O 1
ATOM 3181 N N . CYS B 1 225 ? -18.54900 34.38200 -12.03100 1.000 89.60190 226 CYS B N 1
ATOM 3182 C CA . CYS B 1 225 ? -17.47300 33.51900 -11.54200 1.000 87.51815 226 CYS B CA 1
ATOM 3183 C C . CYS B 1 225 ? -16.16100 33.85400 -12.21200 1.000 81.08030 226 CYS B C 1
ATOM 3184 O O . CYS B 1 225 ? -15.10000 33.49400 -11.69200 1.000 76.87245 226 CYS B O 1
ATOM 3187 N N . MET B 1 226 ? -16.23800 34.50600 -13.37200 1.000 81.96017 227 MET B N 1
ATOM 3188 C CA . MET B 1 226 ? -15.03800 34.68800 -14.18600 1.000 82.70121 227 MET B CA 1
ATOM 3189 C C . MET B 1 226 ? -13.87400 35.34800 -13.44500 1.000 76.49689 227 MET B C 1
ATOM 3190 O O . MET B 1 226 ? -12.73000 34.89200 -13.64000 1.000 68.18317 227 MET B O 1
ATOM 3195 N N . PRO B 1 227 ? -14.07400 36.41100 -12.63200 1.000 78.11576 228 PRO B N 1
ATOM 3196 C CA . PRO B 1 227 ? -12.93700 37.02100 -11.91300 1.000 74.05418 228 PRO B CA 1
ATOM 3197 C C . PRO B 1 227 ? -12.08600 36.05400 -11.11700 1.000 74.16066 228 PRO B C 1
ATOM 3198 O O . PRO B 1 227 ? -10.88200 36.29700 -10.93200 1.000 84.57956 228 PRO B O 1
ATOM 3202 N N . PHE B 1 228 ? -12.63400 34.92900 -10.69500 1.000 71.13523 229 PHE B N 1
ATOM 3203 C CA . PHE B 1 228 ? -11.81700 34.01000 -9.92500 1.000 71.71963 229 PHE B CA 1
ATOM 3204 C C . PHE B 1 228 ? -11.04400 33.02800 -10.80800 1.000 70.76100 229 PHE B C 1
ATOM 3205 O O . PHE B 1 228 ? -10.22100 32.27000 -10.28400 1.000 68.06478 229 PHE B O 1
ATOM 3213 N N . ILE B 1 229 ? -11.26800 33.01800 -12.12500 1.000 69.85266 230 ILE B N 1
ATOM 3214 C CA . ILE B 1 229 ? -10.66600 31.97900 -12.95600 1.000 67.48503 230 ILE B CA 1
ATOM 3215 C C . ILE B 1 229 ? -10.21100 32.45600 -14.33100 1.000 74.77942 230 ILE B C 1
ATOM 3216 O O . ILE B 1 229 ? -9.75700 31.64900 -15.14100 1.000 80.73142 230 ILE B O 1
ATOM 3221 N N . ASP B 1 230 ? -10.41700 33.73000 -14.67300 1.000 75.09166 231 ASP B N 1
ATOM 3222 C CA . ASP B 1 230 ? -10.04900 34.18800 -16.01500 1.000 75.76953 231 ASP B CA 1
ATOM 3223 C C . ASP B 1 230 ? -8.68100 34.87100 -16.11400 1.000 78.94931 231 ASP B C 1
ATOM 3224 O O . ASP B 1 230 ? -8.23700 35.18400 -17.22300 1.000 79.75656 231 ASP B O 1
ATOM 3229 N N . GLY B 1 231 ? -8.01300 35.11400 -14.99300 1.000 77.07839 232 GLY B N 1
ATOM 3230 C CA . GLY B 1 231 ? -6.71700 35.75400 -14.94800 1.000 70.90281 232 GLY B CA 1
ATOM 3231 C C . GLY B 1 231 ? -6.74700 37.26500 -14.75700 1.000 73.60853 232 GLY B C 1
ATOM 3232 O O . GLY B 1 231 ? -5.71300 37.84200 -14.42800 1.000 81.85272 232 GLY B O 1
ATOM 3233 N N . THR B 1 232 ? -7.93800 37.84700 -14.70900 1.000 73.15878 233 THR B N 1
ATOM 3234 C CA . THR B 1 232 ? -8.07100 39.32000 -14.58000 1.000 74.45157 233 THR B CA 1
ATOM 3235 C C . THR B 1 232 ? -7.75200 39.79200 -13.15800 1.000 78.81666 233 THR B C 1
ATOM 3236 O O . THR B 1 232 ? -7.08700 40.82400 -13.04000 1.000 70.64479 233 THR B O 1
ATOM 3240 N N . SER B 1 233 ? -8.23500 39.09100 -12.12900 1.000 83.51645 234 SER B N 1
ATOM 3241 C CA . SER B 1 233 ? -7.91000 39.44700 -10.72000 1.000 78.78403 234 SER B CA 1
ATOM 3242 C C . SER B 1 233 ? -7.16100 38.29200 -10.06800 1.000 75.54032 234 SER B C 1
ATOM 3243 O O . SER B 1 233 ? -7.67700 37.17600 -10.12000 1.000 75.75920 234 SER B O 1
ATOM 3246 N N . LYS B 1 234 ? -5.99100 38.55800 -9.48800 1.000 69.60421 235 LYS B N 1
ATOM 3247 C CA . LYS B 1 234 ? -5.14700 37.47000 -8.94300 1.000 68.25191 235 LYS B CA 1
ATOM 3248 C C . LYS B 1 234 ? -4.81800 37.66500 -7.46700 1.000 67.39736 235 LYS B C 1
ATOM 3249 O O . LYS B 1 234 ? -3.93000 36.96300 -6.99500 1.000 71.60381 235 LYS B O 1
ATOM 3255 N N . PHE B 1 235 ? -5.48900 38.57300 -6.76700 1.000 66.85809 236 PHE B N 1
ATOM 3256 C CA . PHE B 1 235 ? -5.07400 38.85700 -5.37100 1.000 61.44414 236 PHE B CA 1
ATOM 3257 C C . PHE B 1 235 ? -6.17300 38.51300 -4.37600 1.000 63.40758 236 PHE B C 1
ATOM 3258 O O . PHE B 1 235 ? -5.95400 38.70300 -3.17900 1.000 67.54683 236 PHE B O 1
ATOM 3266 N N . THR B 1 236 ? -7.33000 38.06500 -4.85200 1.000 67.09993 237 THR B N 1
ATOM 3267 C CA . THR B 1 236 ? -8.32400 37.55500 -3.91600 1.000 57.42882 237 THR B CA 1
ATOM 3268 C C . THR B 1 236 ? -8.06600 36.08400 -3.63900 1.000 59.84459 237 THR B C 1
ATOM 3269 O O . THR B 1 236 ? -7.93300 35.29300 -4.57800 1.000 66.90382 237 THR B O 1
ATOM 3273 N N . THR B 1 237 ? -8.10400 35.68700 -2.36900 1.000 62.31003 238 THR B N 1
ATOM 3274 C CA . THR B 1 237 ? -7.90000 34.27000 -2.05100 1.000 64.30337 238 THR B CA 1
ATOM 3275 C C . THR B 1 237 ? -8.58600 33.91100 -0.72400 1.000 65.27256 238 THR B C 1
ATOM 3276 O O . THR B 1 237 ? -8.75200 34.75200 0.17000 1.000 66.76488 238 THR B O 1
ATOM 3280 N N . GLY B 1 238 ? -8.96800 32.63600 -0.61000 1.000 62.87203 239 GLY B N 1
ATOM 3281 C CA . GLY B 1 238 ? -9.65400 32.10300 0.55400 1.000 62.96570 239 GLY B CA 1
ATOM 3282 C C . GLY B 1 238 ? -10.96300 32.75800 0.92100 1.000 63.72739 239 GLY B C 1
ATOM 3283 O O . GLY B 1 238 ? -11.35200 32.74800 2.09700 1.000 65.76727 239 GLY B O 1
ATOM 3284 N N . GLN B 1 239 ? -11.67600 33.32000 -0.05200 1.000 68.00690 240 GLN B N 1
ATOM 3285 C CA . GLN B 1 239 ? -13.00000 33.88400 0.20100 1.000 71.64409 240 GLN B CA 1
ATOM 3286 C C . GLN B 1 239 ? -14.15400 32.93300 -0.11400 1.000 74.96085 240 GLN B C 1
ATOM 3287 O O . GLN B 1 239 ? -14.04900 32.02500 -0.95100 1.000 71.80869 240 GLN B O 1
ATOM 3293 N N . PHE B 1 240 ? -15.24400 33.12500 0.62100 1.000 78.36138 241 PHE B N 1
ATOM 3294 C CA . PHE B 1 240 ? -16.53100 32.51600 0.32000 1.000 77.07336 241 PHE B CA 1
ATOM 3295 C C . PHE B 1 240 ? -17.56500 33.57700 -0.01600 1.000 79.93636 241 PHE B C 1
ATOM 3296 O O . PHE B 1 240 ? -17.95400 34.35700 0.85400 1.000 89.66151 241 PHE B O 1
ATOM 3304 N N . ILE B 1 241 ? -17.99200 33.59600 -1.26900 1.000 82.80494 242 ILE B N 1
ATOM 3305 C CA . ILE B 1 241 ? -18.99200 34.60400 -1.69400 1.000 88.02360 242 ILE B CA 1
ATOM 3306 C C . ILE B 1 241 ? -20.30200 33.89600 -2.01800 1.000 92.70089 242 ILE B C 1
ATOM 3307 O O . ILE B 1 241 ? -20.25900 32.71600 -2.37800 1.000 91.89318 242 ILE B O 1
ATOM 3312 N N . ALA B 1 242 ? -21.42000 34.59800 -1.85000 1.000 100.17286 243 ALA B N 1
ATOM 3313 C CA . ALA B 1 242 ? -22.74200 34.02400 -2.16500 1.000 103.49665 243 ALA B CA 1
ATOM 3314 C C . ALA B 1 242 ? -23.35700 34.81300 -3.31500 1.000 106.66720 243 ALA B C 1
ATOM 3315 O O . ALA B 1 242 ? -23.49700 36.03200 -3.16700 1.000 110.75432 243 ALA B O 1
ATOM 3317 N N . TYR B 1 243 ? -23.73500 34.13000 -4.39700 1.000 108.04988 244 TYR B N 1
ATOM 3318 C CA . TYR B 1 243 ? -24.39100 34.82100 -5.53200 1.000 108.61811 244 TYR B CA 1
ATOM 3319 C C . TYR B 1 243 ? -25.75100 35.32800 -5.06200 1.000 105.67520 244 TYR B C 1
ATOM 3320 O O . TYR B 1 243 ? -26.54400 34.52300 -4.55000 1.000 113.21359 244 TYR B O 1
ATOM 3329 N N . ALA C 1 5 ? 5.19200 -20.46200 -1.95500 1.000 107.85416 6 ALA C N 1
ATOM 3330 C CA . ALA C 1 5 ? 4.62800 -19.32900 -1.18900 1.000 113.17126 6 ALA C CA 1
ATOM 3331 C C . ALA C 1 5 ? 5.77600 -18.49000 -0.64300 1.000 116.99077 6 ALA C C 1
ATOM 3332 O O . ALA C 1 5 ? 6.92500 -18.95000 -0.74100 1.000 122.27231 6 ALA C O 1
ATOM 3334 N N . LYS C 1 6 ? 5.47500 -17.32400 -0.07600 1.000 107.46184 7 LYS C N 1
ATOM 3335 C CA . LYS C 1 6 ? 6.53700 -16.50400 0.55000 1.000 102.98217 7 LYS C CA 1
ATOM 3336 C C . LYS C 1 6 ? 6.09200 -16.14700 1.96400 1.000 101.43877 7 LYS C C 1
ATOM 3337 O O . LYS C 1 6 ? 4.88500 -16.14600 2.22200 1.000 102.43766 7 LYS C O 1
ATOM 3343 N N . ARG C 1 7 ? 7.04600 -15.87600 2.84200 1.000 95.67978 8 ARG C N 1
ATOM 3344 C CA . ARG C 1 7 ? 6.69800 -15.49000 4.22400 1.000 92.12093 8 ARG C CA 1
ATOM 3345 C C . ARG C 1 7 ? 6.21200 -14.04700 4.23500 1.000 91.06478 8 ARG C C 1
ATOM 3346 O O . ARG C 1 7 ? 6.62400 -13.29100 3.35700 1.000 95.25844 8 ARG C O 1
ATOM 3354 N N . VAL C 1 8 ? 5.36200 -13.69600 5.19200 1.000 87.09622 9 VAL C N 1
ATOM 3355 C CA . VAL C 1 8 ? 4.87200 -12.31900 5.34600 1.000 84.89973 9 VAL C CA 1
ATOM 3356 C C . VAL C 1 8 ? 5.49400 -11.69400 6.58800 1.000 83.69402 9 VAL C C 1
ATOM 3357 O O . VAL C 1 8 ? 5.46900 -12.29300 7.66700 1.000 87.99745 9 VAL C O 1
ATOM 3361 N N . ALA C 1 9 ? 6.09800 -10.51500 6.43000 1.000 91.04371 10 ALA C N 1
ATOM 3362 C CA . ALA C 1 9 ? 6.71400 -9.76800 7.52100 1.000 83.59120 10 ALA C CA 1
ATOM 3363 C C . ALA C 1 9 ? 6.02400 -8.42600 7.67700 1.000 85.51036 10 ALA C C 1
ATOM 3364 O O . ALA C 1 9 ? 5.79300 -7.73300 6.68600 1.000 89.39048 10 ALA C O 1
ATOM 3366 N N . LEU C 1 10 ? 5.63600 -8.08800 8.90500 1.000 84.42497 11 LEU C N 1
ATOM 3367 C CA . LEU C 1 10 ? 4.99300 -6.81800 9.20900 1.000 78.40545 11 LEU C CA 1
ATOM 3368 C C . LEU C 1 10 ? 5.91500 -5.94700 10.05200 1.000 79.68894 11 LEU C C 1
ATOM 3369 O O . LEU C 1 10 ? 6.28500 -6.34000 11.16100 1.000 81.59471 11 LEU C O 1
ATOM 3374 N N . VAL C 1 11 ? 6.22100 -4.75000 9.55700 1.000 79.41756 12 VAL C N 1
ATOM 3375 C CA . VAL C 1 11 ? 7.03700 -3.78600 10.34800 1.000 85.45750 12 VAL C CA 1
ATOM 3376 C C . VAL C 1 11 ? 6.19500 -2.52700 10.54900 1.000 89.67957 12 VAL C C 1
ATOM 3377 O O . VAL C 1 11 ? 5.79500 -1.93400 9.54400 1.000 88.90572 12 VAL C O 1
ATOM 3381 N N . GLY C 1 12 ? 5.90000 -2.17000 11.79800 1.000 89.42777 13 GLY C N 1
ATOM 3382 C CA . GLY C 1 12 ? 5.00000 -1.03500 12.08300 1.000 92.71330 13 GLY C CA 1
ATOM 3383 C C . GLY C 1 12 ? 5.50100 0.34500 11.70400 1.000 104.64463 13 GLY C C 1
ATOM 3384 O O . GLY C 1 12 ? 4.71500 1.10000 11.11500 1.000 108.60162 13 GLY C O 1
ATOM 3385 N N . ASP C 1 13 ? 6.72800 0.69900 12.08400 1.000 99.13399 14 ASP C N 1
ATOM 3386 C CA . ASP C 1 13 ? 7.29400 2.01800 11.69800 1.000 106.09947 14 ASP C CA 1
ATOM 3387 C C . ASP C 1 13 ? 8.49200 1.79900 10.78900 1.000 110.32531 14 ASP C C 1
ATOM 3388 O O . ASP C 1 13 ? 9.56100 1.46200 11.30300 1.000 115.52343 14 ASP C O 1
ATOM 3393 N N . ALA C 1 14 ? 8.31100 2.02400 9.49300 1.000 114.34047 15 ALA C N 1
ATOM 3394 C CA . ALA C 1 14 ? 9.39800 1.77200 8.52700 1.000 121.16721 15 ALA C CA 1
ATOM 3395 C C . ALA C 1 14 ? 10.12800 3.07400 8.21300 1.000 126.05235 15 ALA C C 1
ATOM 3396 O O . ALA C 1 14 ? 10.95400 3.06800 7.28600 1.000 124.55754 15 ALA C O 1
ATOM 3398 N N . SER C 1 15 ? 9.81700 4.15100 8.93300 1.000 125.67745 16 SER C N 1
ATOM 3399 C CA . SER C 1 15 ? 10.41900 5.45000 8.55600 1.000 124.55327 16 SER C CA 1
ATOM 3400 C C . SER C 1 15 ? 11.42800 5.97300 9.57000 1.000 127.01004 16 SER C C 1
ATOM 3401 O O . SER C 1 15 ? 12.59500 6.14500 9.20200 1.000 127.18497 16 SER C O 1
ATOM 3404 N N . PHE C 1 16 ? 11.01000 6.16300 10.81100 1.000 129.42140 17 PHE C N 1
ATOM 3405 C CA . PHE C 1 16 ? 11.90500 6.85800 11.76500 1.000 137.65011 17 PHE C CA 1
ATOM 3406 C C . PHE C 1 16 ? 13.22600 6.13900 12.03200 1.000 147.09798 17 PHE C C 1
ATOM 3407 O O . PHE C 1 16 ? 14.26800 6.80300 11.87600 1.000 155.7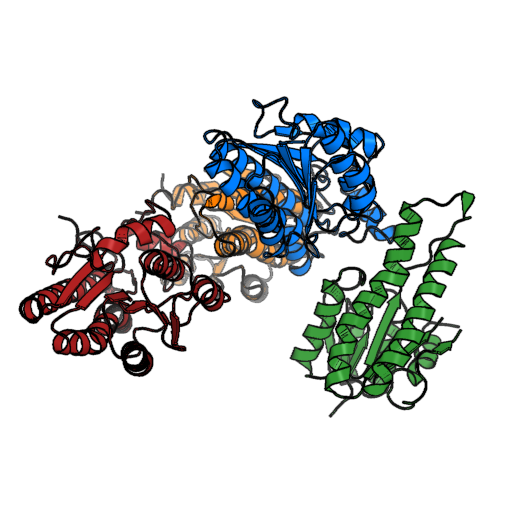5348 17 PHE C O 1
ATOM 3415 N N . TYR C 1 17 ? 13.21500 4.85000 12.37500 1.000 139.89177 18 TYR C N 1
ATOM 3416 C CA . TYR C 1 17 ? 14.50100 4.21800 12.77200 1.000 140.52158 18 TYR C CA 1
ATOM 3417 C C . TYR C 1 17 ? 14.43600 2.70800 12.65100 1.000 142.77918 18 TYR C C 1
ATOM 3418 O O . TYR C 1 17 ? 13.34300 2.20200 12.92500 1.000 180.79422 18 TYR C O 1
ATOM 3427 N N . VAL C 1 18 ? 15.56800 2.05100 12.38900 1.000 135.94870 19 VAL C N 1
ATOM 3428 C CA . VAL C 1 18 ? 15.65100 0.56000 12.36400 1.000 127.63017 19 VAL C CA 1
ATOM 3429 C C . VAL C 1 18 ? 14.68800 -0.03200 11.34100 1.000 117.18310 19 VAL C C 1
ATOM 3430 O O . VAL C 1 18 ? 15.10100 -0.90700 10.58900 1.000 114.28852 19 VAL C O 1
ATOM 3434 N N . GLY C 1 19 ? 13.45200 0.43200 11.32100 1.000 118.76230 20 GLY C N 1
ATOM 3435 C CA . GLY C 1 19 ? 12.45900 -0.19300 10.44100 1.000 121.35930 20 GLY C CA 1
ATOM 3436 C C . GLY C 1 19 ? 12.89100 -0.16500 9.00500 1.000 115.67063 20 GLY C C 1
ATOM 3437 O O . GLY C 1 19 ? 12.79800 -1.21000 8.35900 1.000 115.76040 20 GLY C O 1
ATOM 3438 N N . PRO C 1 20 ? 13.38600 0.95300 8.46000 1.000 119.33868 21 PRO C N 1
ATOM 3439 C CA . PRO C 1 20 ? 13.89000 0.92300 7.11700 1.000 115.81763 21 PRO C CA 1
ATOM 3440 C C . PRO C 1 20 ? 14.84700 -0.26300 7.00800 1.000 111.42463 21 PRO C C 1
ATOM 3441 O O . PRO C 1 20 ? 14.68400 -1.07400 6.13000 1.000 111.57697 21 PRO C O 1
ATOM 3445 N N . SER C 1 21 ? 15.78100 -0.36200 7.93800 1.000 109.32139 22 SER C N 1
ATOM 3446 C CA . SER C 1 21 ? 16.84200 -1.39100 7.85700 1.000 107.13934 22 SER C CA 1
ATOM 3447 C C . SER C 1 21 ? 16.23200 -2.78300 8.00900 1.000 110.11978 22 SER C C 1
ATOM 3448 O O . SER C 1 21 ? 16.61000 -3.67400 7.24000 1.000 112.07310 22 SER C O 1
ATOM 3451 N N . LEU C 1 22 ? 15.28900 -2.94900 8.93400 1.000 113.84926 23 LEU C N 1
ATOM 3452 C CA . LEU C 1 22 ? 14.73000 -4.29500 9.20900 1.000 110.58088 23 LEU C CA 1
ATOM 3453 C C . LEU C 1 22 ? 14.04600 -4.80700 7.95000 1.000 107.94726 23 LEU C C 1
ATOM 3454 O O . LEU C 1 22 ? 14.23300 -5.98000 7.61200 1.000 107.39144 23 LEU C O 1
ATOM 3459 N N . ALA C 1 23 ? 13.31600 -3.93300 7.26900 1.000 106.86542 24 ALA C N 1
ATOM 3460 C CA . ALA C 1 23 ? 12.59200 -4.36200 6.05800 1.000 106.52035 24 ALA C CA 1
ATOM 3461 C C . ALA C 1 23 ? 13.62000 -4.83700 5.03900 1.000 110.07039 24 ALA C C 1
ATOM 3462 O O . ALA C 1 23 ? 13.35900 -5.82700 4.35200 1.000 106.72934 24 ALA C O 1
ATOM 3464 N N . ARG C 1 24 ? 14.75300 -4.14800 4.95400 1.000 108.56925 25 ARG C N 1
ATOM 3465 C CA . ARG C 1 24 ? 15.73200 -4.52000 3.91200 1.000 108.30243 25 ARG C CA 1
ATOM 3466 C C . ARG C 1 24 ? 16.20300 -5.94400 4.17100 1.000 106.50671 25 ARG C C 1
ATOM 3467 O O . ARG C 1 24 ? 16.21600 -6.74400 3.22600 1.000 108.10886 25 ARG C O 1
ATOM 3475 N N . GLU C 1 25 ? 16.52400 -6.25000 5.42400 1.000 107.90273 26 GLU C N 1
ATOM 3476 C CA . GLU C 1 25 ? 17.02600 -7.60300 5.76700 1.000 109.11270 26 GLU C CA 1
ATOM 3477 C C . GLU C 1 25 ? 15.91900 -8.62200 5.50800 1.000 101.17168 26 GLU C C 1
ATOM 3478 O O . GLU C 1 25 ? 16.21800 -9.69600 4.97600 1.000 101.89544 26 GLU C O 1
ATOM 3484 N N . LEU C 1 26 ? 14.68900 -8.28700 5.87700 1.000 93.15858 27 LEU C N 1
ATOM 3485 C CA . LEU C 1 26 ? 13.56700 -9.24000 5.73300 1.000 98.80118 27 LEU C CA 1
ATOM 3486 C C . LEU C 1 26 ? 13.32400 -9.52900 4.25700 1.000 100.64706 27 LEU C C 1
ATOM 3487 O O . LEU C 1 26 ? 13.05200 -10.68300 3.92700 1.000 98.51993 27 LEU C O 1
ATOM 3492 N N . ALA C 1 27 ? 13.41500 -8.50900 3.40700 1.000 104.68517 28 ALA C N 1
ATOM 3493 C CA . ALA C 1 27 ? 13.23800 -8.70200 1.94800 1.000 106.01029 28 ALA C CA 1
ATOM 3494 C C . ALA C 1 27 ? 14.35100 -9.59600 1.40800 1.000 105.52007 28 ALA C C 1
ATOM 3495 O O . ALA C 1 27 ? 14.06100 -10.47200 0.58700 1.000 99.94709 28 ALA C O 1
ATOM 3497 N N . ARG C 1 28 ? 15.56900 -9.39500 1.90000 1.000 98.64170 29 ARG C N 1
ATOM 3498 C CA . ARG C 1 28 ? 16.71500 -10.21600 1.45700 1.000 102.23713 29 ARG C CA 1
ATOM 3499 C C . ARG C 1 28 ? 16.38300 -11.66000 1.79300 1.000 105.72668 29 ARG C C 1
ATOM 3500 O O . ARG C 1 28 ? 16.72800 -12.54100 0.99700 1.000 110.03868 29 ARG C O 1
ATOM 3508 N N . ARG C 1 29 ? 15.69400 -11.87900 2.90600 1.000 99.14300 30 ARG C N 1
ATOM 3509 C CA . ARG C 1 29 ? 15.39200 -13.25100 3.37100 1.000 89.31713 30 ARG C CA 1
ATOM 3510 C C . ARG C 1 29 ? 14.09000 -13.69800 2.71700 1.000 91.30996 30 ARG C C 1
ATOM 3511 O O . ARG C 1 29 ? 13.41200 -14.55200 3.28900 1.000 94.58362 30 ARG C O 1
ATOM 3519 N N . GLU C 1 30 ? 13.75800 -13.10400 1.57600 1.000 95.13991 31 GLU C N 1
ATOM 3520 C CA . GLU C 1 30 ? 12.56800 -13.52400 0.79700 1.000 101.82797 31 GLU C CA 1
ATOM 3521 C C . GLU C 1 30 ? 11.29300 -13.36800 1.61100 1.000 101.73121 31 GLU C C 1
ATOM 3522 O O . GLU C 1 30 ? 10.43300 -14.25900 1.53300 1.000 98.67416 31 GLU C O 1
ATOM 3528 N N . HIS C 1 31 ? 11.17700 -12.26200 2.34000 1.000 101.41252 32 HIS C N 1
ATOM 3529 C CA . HIS C 1 31 ? 9.90900 -12.01400 3.06100 1.000 96.58749 32 HIS C CA 1
ATOM 3530 C C . HIS C 1 31 ? 9.11900 -10.94600 2.32300 1.000 93.40522 32 HIS C C 1
ATOM 3531 O O . HIS C 1 31 ? 9.64700 -9.85100 2.14900 1.000 96.71994 32 HIS C O 1
ATOM 3538 N N . ASN C 1 32 ? 7.90300 -11.26400 1.90100 1.000 93.32234 33 ASN C N 1
ATOM 3539 C CA . ASN C 1 32 ? 7.04200 -10.21600 1.31400 1.000 92.13675 33 ASN C CA 1
ATOM 3540 C C . ASN C 1 32 ? 6.76900 -9.28200 2.48200 1.000 96.97212 33 ASN C C 1
ATOM 3541 O O . ASN C 1 32 ? 6.66300 -9.78900 3.59900 1.000 96.35521 33 ASN C O 1
ATOM 3546 N N . LEU C 1 33 ? 6.64800 -7.97900 2.24800 1.000 98.28414 34 LEU C N 1
ATOM 3547 C CA . LEU C 1 33 ? 6.56200 -7.06200 3.40900 1.000 91.05779 34 LEU C CA 1
ATOM 3548 C C . LEU C 1 33 ? 5.27200 -6.25300 3.49000 1.000 95.69442 34 LEU C C 1
ATOM 3549 O O . LEU C 1 33 ? 4.71800 -5.92000 2.43700 1.000 91.54694 34 LEU C O 1
ATOM 3554 N N . VAL C 1 34 ? 4.77200 -6.03800 4.70700 1.000 98.50047 35 VAL C N 1
ATOM 3555 C CA . VAL C 1 34 ? 3.63800 -5.10200 4.92400 1.000 89.06921 35 VAL C CA 1
ATOM 3556 C C . VAL C 1 34 ? 4.27400 -4.05200 5.81900 1.000 85.66393 35 VAL C C 1
ATOM 3557 O O . VAL C 1 34 ? 4.70900 -4.41100 6.91000 1.000 88.42388 35 VAL C O 1
ATOM 3561 N N . LEU C 1 35 ? 4.34800 -2.81300 5.36300 1.000 90.16412 36 LEU C N 1
ATOM 3562 C CA . LEU C 1 35 ? 5.09600 -1.79900 6.13600 1.000 95.04151 36 LEU C CA 1
ATOM 3563 C C . LEU C 1 35 ? 4.20700 -0.59000 6.37000 1.000 94.92708 36 LEU C C 1
ATOM 3564 O O . LEU C 1 35 ? 3.24200 -0.41500 5.63100 1.000 96.89691 36 LEU C O 1
ATOM 3569 N N . GLY C 1 36 ? 4.52700 0.19000 7.38900 1.000 97.31911 37 GLY C N 1
ATOM 3570 C CA . GLY C 1 36 ? 3.69100 1.34600 7.72200 1.000 99.53726 37 GLY C CA 1
ATOM 3571 C C . GLY C 1 36 ? 4.47300 2.62400 7.57500 1.000 106.07861 37 GLY C C 1
ATOM 3572 O O . GLY C 1 36 ? 5.62100 2.66500 8.04200 1.000 105.30018 37 GLY C O 1
ATOM 3573 N N . ASP C 1 37 ? 3.87500 3.61200 6.91600 1.000 107.04654 38 ASP C N 1
ATOM 3574 C CA . ASP C 1 37 ? 4.53200 4.93000 6.75600 1.000 103.33459 38 ASP C CA 1
ATOM 3575 C C . ASP C 1 37 ? 5.94900 4.74000 6.21100 1.000 107.66066 38 ASP C C 1
ATOM 3576 O O . ASP C 1 37 ? 6.88700 5.24200 6.83700 1.000 108.47221 38 ASP C O 1
ATOM 3581 N N . PRO C 1 38 ? 6.19500 4.07700 5.05900 1.000 113.44016 39 PRO C N 1
ATOM 3582 C CA . PRO C 1 38 ? 7.56200 3.87700 4.61600 1.000 112.24097 39 PRO C CA 1
ATOM 3583 C C . PRO C 1 38 ? 8.13000 5.07900 3.85900 1.000 112.30145 39 PRO C C 1
ATOM 3584 O O . PRO C 1 38 ? 7.37400 5.80600 3.26100 1.000 109.11172 39 PRO C O 1
ATOM 3588 N N . ALA C 1 39 ? 9.44500 5.26300 3.91200 1.000 118.33952 40 ALA C N 1
ATOM 3589 C CA . ALA C 1 39 ? 10.07300 6.32300 3.09600 1.000 124.58878 40 ALA C CA 1
ATOM 3590 C C . ALA C 1 39 ? 9.92400 5.90900 1.63100 1.000 132.24862 40 ALA C C 1
ATOM 3591 O O . ALA C 1 39 ? 10.00400 4.69700 1.36700 1.000 136.83187 40 ALA C O 1
ATOM 3593 N N . GLU C 1 40 ? 9.75800 6.86000 0.70800 1.000 136.24585 41 GLU C N 1
ATOM 3594 C CA . GLU C 1 40 ? 9.45700 6.48900 -0.70600 1.000 137.81857 41 GLU C CA 1
ATOM 3595 C C . GLU C 1 40 ? 10.58200 5.66100 -1.32800 1.000 135.65803 41 GLU C C 1
ATOM 3596 O O . GLU C 1 40 ? 10.26800 4.66300 -1.99900 1.000 135.04000 41 GLU C O 1
ATOM 3602 N N . GLY C 1 41 ? 11.83800 6.03900 -1.10500 1.000 130.46982 42 GLY C N 1
ATOM 3603 C CA . GLY C 1 41 ? 12.91100 5.30100 -1.79200 1.000 137.93677 42 GLY C CA 1
ATOM 3604 C C . GLY C 1 41 ? 12.84600 3.84200 -1.42200 1.000 138.49422 42 GLY C C 1
ATOM 3605 O O . GLY C 1 41 ? 12.94100 2.99100 -2.32300 1.000 140.50422 42 GLY C O 1
ATOM 3606 N N . LEU C 1 42 ? 12.65200 3.57500 -0.13600 1.000 140.53282 43 LEU C N 1
ATOM 3607 C CA . LEU C 1 42 ? 12.61500 2.19000 0.38200 1.000 136.99846 43 LEU C CA 1
ATOM 3608 C C . LEU C 1 42 ? 11.48900 1.40300 -0.27400 1.000 133.27396 43 LEU C C 1
ATOM 3609 O O . LEU C 1 42 ? 11.78800 0.30600 -0.75700 1.000 134.27484 43 LEU C O 1
ATOM 3614 N N . VAL C 1 43 ? 10.28300 1.96600 -0.38600 1.000 129.57628 44 VAL C N 1
ATOM 3615 C CA . VAL C 1 43 ? 9.24100 1.08800 -0.99600 1.000 126.62893 44 VAL C CA 1
ATOM 3616 C C . VAL C 1 43 ? 9.71900 0.68500 -2.38900 1.000 131.27422 44 VAL C C 1
ATOM 3617 O O . VAL C 1 43 ? 9.74400 -0.52500 -2.67800 1.000 129.48147 44 VAL C O 1
ATOM 3621 N N . ASP C 1 44 ? 10.19700 1.64600 -3.18300 1.000 139.17422 45 ASP C N 1
ATOM 3622 C CA . ASP C 1 44 ? 10.54200 1.28400 -4.58900 1.000 135.80151 45 ASP C CA 1
ATOM 3623 C C . ASP C 1 44 ? 11.72100 0.30100 -4.64400 1.000 134.02205 45 ASP C C 1
ATOM 3624 O O . ASP C 1 44 ? 11.69200 -0.60500 -5.49000 1.000 133.29981 45 ASP C O 1
ATOM 3629 N N . GLU C 1 45 ? 12.72500 0.48900 -3.79500 1.000 130.57422 46 GLU C N 1
ATOM 3630 C CA . GLU C 1 45 ? 13.92900 -0.36800 -3.80400 1.000 125.65048 46 GLU C CA 1
ATOM 3631 C C . GLU C 1 45 ? 13.49100 -1.78600 -3.47200 1.000 133.49497 46 GLU C C 1
ATOM 3632 O O . GLU C 1 45 ? 13.97000 -2.74300 -4.11100 1.000 137.62115 46 GLU C O 1
ATOM 3638 N N . LEU C 1 46 ? 12.61200 -1.90400 -2.48500 1.000 133.25069 47 LEU C N 1
ATOM 3639 C CA . LEU C 1 46 ? 12.17700 -3.25100 -2.05300 1.000 128.28018 47 LEU C CA 1
ATOM 3640 C C . LEU C 1 46 ? 11.39200 -3.88300 -3.19800 1.000 132.05422 47 LEU C C 1
ATOM 3641 O O . LEU C 1 46 ? 11.54900 -5.09200 -3.43600 1.000 133.75422 47 LEU C O 1
ATOM 3646 N N . THR C 1 47 ? 10.62100 -3.08500 -3.93200 1.000 131.00930 48 THR C N 1
ATOM 3647 C CA . THR C 1 47 ? 9.90100 -3.67200 -5.09000 1.000 134.90516 48 THR C CA 1
ATOM 3648 C C . THR C 1 47 ? 10.92100 -4.06500 -6.16100 1.000 133.26935 48 THR C C 1
ATOM 3649 O O . THR C 1 47 ? 10.67800 -5.05000 -6.87800 1.000 128.99422 48 THR C O 1
ATOM 3653 N N . ALA C 1 48 ? 12.01900 -3.31600 -6.25200 1.000 135.28211 49 ALA C N 1
ATOM 3654 C CA . ALA C 1 48 ? 13.07100 -3.61300 -7.25100 1.000 138.28423 49 ALA C CA 1
ATOM 3655 C C . ALA C 1 48 ? 13.71200 -4.97000 -6.94900 1.000 143.64248 49 ALA C C 1
ATOM 3656 O O . ALA C 1 48 ? 14.01400 -5.70300 -7.91100 1.000 151.78422 49 ALA C O 1
ATOM 3658 N N . LEU C 1 49 ? 13.90500 -5.29500 -5.66800 1.000 137.30347 50 LEU C N 1
ATOM 3659 C CA . LEU C 1 49 ? 14.55400 -6.57100 -5.29300 1.000 130.21852 50 LEU C CA 1
ATOM 3660 C C . LEU C 1 49 ? 13.62300 -7.73000 -5.66000 1.000 134.17174 50 LEU C C 1
ATOM 3661 O O . LEU C 1 49 ? 14.08100 -8.87700 -5.59300 1.000 135.59422 50 LEU C O 1
ATOM 3663 N N . GLY C 1 50 ? 12.36500 -7.43900 -6.01400 1.000 139.91440 51 GLY C N 1
ATOM 3664 C CA . GLY C 1 50 ? 11.40900 -8.48200 -6.44800 1.000 137.61353 51 GLY C CA 1
ATOM 3665 C C . GLY C 1 50 ? 10.43300 -8.89600 -5.36300 1.000 130.36232 51 GLY C C 1
ATOM 3666 O O . GLY C 1 50 ? 9.69000 -9.86400 -5.57800 1.000 123.23016 51 GLY C O 1
ATOM 3667 N N . VAL C 1 51 ? 10.44300 -8.19100 -4.23700 1.000 127.51671 52 VAL C N 1
ATOM 3668 C CA . VAL C 1 51 ? 9.55000 -8.53800 -3.10400 1.000 117.50923 52 VAL C CA 1
ATOM 3669 C C . VAL C 1 51 ? 8.28600 -7.68500 -3.18900 1.000 115.44941 52 VAL C C 1
ATOM 3670 O O . VAL C 1 51 ? 8.39800 -6.51600 -3.56300 1.000 119.50948 52 VAL C O 1
ATOM 3674 N N . GLU C 1 52 ? 7.13500 -8.26000 -2.86300 1.000 107.92402 53 GLU C N 1
ATOM 3675 C CA . GLU C 1 52 ? 5.83700 -7.55600 -2.94200 1.000 110.68583 53 GLU C CA 1
ATOM 3676 C C . GLU C 1 52 ? 5.72400 -6.72000 -1.66800 1.000 106.53031 53 GLU C C 1
ATOM 3677 O O . GLU C 1 52 ? 6.25100 -7.16600 -0.64400 1.000 101.64333 53 GLU C O 1
ATOM 3683 N N . VAL C 1 53 ? 5.09100 -5.54600 -1.73300 1.000 105.08373 54 VAL C N 1
ATOM 3684 C CA . VAL C 1 53 ? 5.05200 -4.65400 -0.54000 1.000 95.29786 54 VAL C CA 1
ATOM 3685 C C . VAL C 1 53 ? 3.67100 -4.02000 -0.38900 1.000 95.74735 54 VAL C C 1
ATOM 3686 O O . VAL C 1 53 ? 3.11700 -3.60300 -1.41100 1.000 100.52872 54 VAL C O 1
ATOM 3690 N N . GLU C 1 54 ? 3.10800 -4.02100 0.82200 1.000 97.86287 55 GLU C N 1
ATOM 3691 C CA . GLU C 1 54 ? 1.85600 -3.31700 1.10200 1.000 97.62888 55 GLU C CA 1
ATOM 3692 C C . GLU C 1 54 ? 2.17400 -2.22100 2.13000 1.000 93.62599 55 GLU C C 1
ATOM 3693 O O . GLU C 1 54 ? 2.47300 -2.51900 3.29000 1.000 95.75969 55 GLU C O 1
ATOM 3699 N N . ALA C 1 55 ? 2.16600 -0.95500 1.68000 1.000 92.03143 56 ALA C N 1
ATOM 3700 C CA . ALA C 1 55 ? 2.39400 0.22200 2.52900 1.000 92.29547 56 ALA C CA 1
ATOM 3701 C C . ALA C 1 55 ? 1.09100 0.72200 3.15200 1.000 95.04042 56 ALA C C 1
ATOM 3702 O O . ALA C 1 55 ? 0.08400 0.88800 2.46000 1.000 101.14176 56 ALA C O 1
ATOM 3704 N N . VAL C 1 56 ? 1.08600 0.89200 4.47500 1.000 95.40995 57 VAL C N 1
ATOM 3705 C CA . VAL C 1 56 ? -0.09800 1.30000 5.21800 1.000 97.23633 57 VAL C CA 1
ATOM 3706 C C . VAL C 1 56 ? 0.10100 2.72100 5.73600 1.000 96.46777 57 VAL C C 1
ATOM 3707 O O . VAL C 1 56 ? 1.10600 3.00500 6.40100 1.000 96.13398 57 VAL C O 1
ATOM 3711 N N . LEU C 1 57 ? -0.86500 3.61500 5.47300 1.000 97.86865 58 LEU C N 1
ATOM 3712 C CA . LEU C 1 57 ? -0.63200 5.03500 5.74200 1.000 94.68315 58 LEU C CA 1
ATOM 3713 C C . LEU C 1 57 ? -1.14900 5.45100 7.12000 1.000 85.57799 58 LEU C C 1
ATOM 3714 O O . LEU C 1 57 ? -2.31100 5.19400 7.48100 1.000 76.22308 58 LEU C O 1
ATOM 3719 N N . GLY C 1 58 ? -0.31000 6.19900 7.83100 1.000 86.34529 59 GLY C N 1
ATOM 3720 C CA . GLY C 1 58 ? -0.71100 6.83900 9.06800 1.000 93.02142 59 GLY C CA 1
ATOM 3721 C C . GLY C 1 58 ? -0.96100 5.89800 10.21600 1.000 94.22598 59 GLY C C 1
ATOM 3722 O O . GLY C 1 58 ? -2.05500 5.86900 10.79600 1.000 91.91208 59 GLY C O 1
ATOM 3723 N N . VAL C 1 59 ? 0.05400 5.10300 10.54700 1.000 93.96928 60 VAL C N 1
ATOM 3724 C CA . VAL C 1 59 ? -0.09900 4.09500 11.58500 1.000 89.45423 60 VAL C CA 1
ATOM 3725 C C . VAL C 1 59 ? 1.05600 4.18800 12.56800 1.000 90.31164 60 VAL C C 1
ATOM 3726 O O . VAL C 1 59 ? 1.25700 3.29000 13.38900 1.000 93.46727 60 VAL C O 1
ATOM 3730 N N . ARG C 1 60 ? 1.88400 5.21300 12.44000 1.000 93.74026 61 ARG C N 1
ATOM 3731 C CA . ARG C 1 60 ? 3.11200 5.22200 13.22700 1.000 100.71831 61 ARG C CA 1
ATOM 3732 C C . ARG C 1 60 ? 2.92200 5.66100 14.67900 1.000 91.83124 61 ARG C C 1
ATOM 3733 O O . ARG C 1 60 ? 3.90300 5.69800 15.42800 1.000 88.07036 61 ARG C O 1
ATOM 3741 N N . ASN C 1 61 ? 1.70800 6.05000 15.09000 1.000 97.37247 62 ASN C N 1
ATOM 3742 C CA . ASN C 1 61 ? 1.35300 6.13900 16.51500 1.000 96.84664 62 ASN C CA 1
ATOM 3743 C C . ASN C 1 61 ? 0.62400 4.85400 16.88700 1.000 96.63462 62 ASN C C 1
ATOM 3744 O O . ASN C 1 61 ? -0.57600 4.70900 16.63100 1.000 90.33267 62 ASN C O 1
ATOM 3749 N N . LEU C 1 62 ? 1.34700 3.92700 17.51000 1.000 90.12569 63 LEU C N 1
ATOM 3750 C CA . LEU C 1 62 ? 0.80600 2.59500 17.70300 1.000 86.91763 63 LEU C CA 1
ATOM 3751 C C . LEU C 1 62 ? -0.16800 2.53600 18.88600 1.000 86.16611 63 LEU C C 1
ATOM 3752 O O . LEU C 1 62 ? -0.99000 1.60900 18.96800 1.000 83.76415 63 LEU C O 1
ATOM 3757 N N . ALA C 1 63 ? -0.16600 3.57900 19.70900 1.000 83.93206 64 ALA C N 1
ATOM 3758 C CA . ALA C 1 63 ? -1.09500 3.65100 20.85400 1.000 76.14094 64 ALA C CA 1
ATOM 3759 C C . ALA C 1 63 ? -2.50800 3.93200 20.36200 1.000 79.16907 64 ALA C C 1
ATOM 3760 O O . ALA C 1 63 ? -3.42500 3.88500 21.18300 1.000 81.53095 64 ALA C O 1
ATOM 3762 N N . ASP C 1 64 ? -2.67000 4.25200 19.08300 1.000 79.31695 65 ASP C N 1
ATOM 3763 C CA . ASP C 1 64 ? -4.04100 4.40800 18.54300 1.000 79.30927 65 ASP C CA 1
ATOM 3764 C C . ASP C 1 64 ? -4.52300 2.99200 18.33100 1.000 83.42415 65 ASP C C 1
ATOM 3765 O O . ASP C 1 64 ? -3.84300 2.24500 17.62300 1.000 84.66517 65 ASP C O 1
ATOM 3770 N N . PRO C 1 65 ? -5.67000 2.58800 18.88600 1.000 80.21293 66 PRO C N 1
ATOM 3771 C CA . PRO C 1 65 ? -6.06100 1.21100 18.76600 1.000 82.21079 66 PRO C CA 1
ATOM 3772 C C . PRO C 1 65 ? -6.18400 0.84400 17.29100 1.000 90.39660 66 PRO C C 1
ATOM 3773 O O . PRO C 1 65 ? -5.77400 -0.23300 16.93000 1.000 86.19221 66 PRO C O 1
ATOM 3777 N N . GLU C 1 66 ? -6.71800 1.75300 16.48300 1.000 96.58033 67 GLU C N 1
ATOM 3778 C CA . GLU C 1 66 ? -6.98500 1.46900 15.05500 1.000 94.77053 67 GLU C CA 1
ATOM 3779 C C . GLU C 1 66 ? -5.70600 1.29500 14.25400 1.000 86.54272 67 GLU C C 1
ATOM 3780 O O . GLU C 1 66 ? -5.75000 0.58200 13.25400 1.000 90.15766 67 GLU C O 1
ATOM 3786 N N . SER C 1 67 ? -4.61300 1.90900 14.67200 1.000 81.13764 68 SER C N 1
ATOM 3787 C CA . SER C 1 67 ? -3.41500 1.87900 13.80500 1.000 87.98866 68 SER C CA 1
ATOM 3788 C C . SER C 1 67 ? -2.96400 0.44600 13.51800 1.000 88.02298 68 SER C C 1
ATOM 3789 O O . SER C 1 67 ? -2.79000 0.11600 12.35000 1.000 87.67192 68 SER C O 1
ATOM 3792 N N . ALA C 1 68 ? -2.83400 -0.38400 14.54000 1.000 88.84374 69 ALA C N 1
ATOM 3793 C CA . ALA C 1 68 ? -2.36000 -1.76200 14.32600 1.000 81.91247 69 ALA C CA 1
ATOM 3794 C C . ALA C 1 68 ? -3.41300 -2.53200 13.54600 1.000 84.51010 69 ALA C C 1
ATOM 3795 O O . ALA C 1 68 ? -3.04600 -3.32900 12.68600 1.000 88.53036 69 ALA C O 1
ATOM 3797 N N . GLN C 1 69 ? -4.68100 -2.28400 13.84600 1.000 84.76963 70 GLN C N 1
ATOM 3798 C CA . GLN C 1 69 ? -5.76600 -3.02900 13.17400 1.000 85.91327 70 GLN C CA 1
ATOM 3799 C C . GLN C 1 69 ? -5.63900 -2.73600 11.68700 1.000 87.18231 70 GLN C C 1
ATOM 3800 O O . GLN C 1 69 ? -5.85500 -3.63700 10.88800 1.000 88.05351 70 GLN C O 1
ATOM 3806 N N . LYS C 1 70 ? -5.31700 -1.49800 11.34600 1.000 87.53487 71 LYS C N 1
ATOM 3807 C CA . LYS C 1 70 ? -5.08600 -1.18300 9.92400 1.000 87.47402 71 LYS C CA 1
ATOM 3808 C C . LYS C 1 70 ? -3.97200 -2.08400 9.41700 1.000 83.61898 71 LYS C C 1
ATOM 3809 O O . LYS C 1 70 ? -4.19100 -2.76900 8.42300 1.000 90.38855 71 LYS C O 1
ATOM 3815 N N . LEU C 1 71 ? -2.82300 -2.06500 10.07500 1.000 82.97306 72 LEU C N 1
ATOM 3816 C CA . LEU C 1 71 ? -1.70900 -2.86000 9.55700 1.000 80.61868 72 LEU C CA 1
ATOM 3817 C C . LEU C 1 71 ? -2.12700 -4.30500 9.31100 1.000 83.32127 72 LEU C C 1
ATOM 3818 O O . LEU C 1 71 ? -1.88700 -4.87900 8.23300 1.000 85.78125 72 LEU C O 1
ATOM 3823 N N . VAL C 1 72 ? -2.81200 -4.88500 10.28900 1.000 81.44041 73 VAL C N 1
ATOM 3824 C CA . VAL C 1 72 ? -3.14100 -6.29900 10.21400 1.000 81.74093 73 VAL C CA 1
ATOM 3825 C C . VAL C 1 72 ? -4.19900 -6.55000 9.13400 1.000 85.59377 73 VAL C C 1
ATOM 3826 O O . VAL C 1 72 ? -4.03800 -7.45300 8.31000 1.000 81.65043 73 VAL C O 1
ATOM 3830 N N . ALA C 1 73 ? -5.18800 -5.66700 9.05100 1.000 89.44606 74 ALA C N 1
ATOM 3831 C CA . ALA C 1 73 ? -6.26200 -5.82100 8.04900 1.000 89.02572 74 ALA C CA 1
ATOM 3832 C C . ALA C 1 73 ? -5.65200 -5.75000 6.66100 1.000 93.18556 74 ALA C C 1
ATOM 3833 O O . ALA C 1 73 ? -6.05200 -6.53000 5.78200 1.000 92.98024 74 ALA C O 1
ATOM 3835 N N . ALA C 1 74 ? -4.70800 -4.83800 6.49600 1.000 86.81630 75 ALA C N 1
ATOM 3836 C CA . ALA C 1 74 ? -4.09700 -4.67000 5.16900 1.000 92.15882 75 ALA C CA 1
ATOM 3837 C C . ALA C 1 74 ? -3.42900 -5.98400 4.79800 1.000 99.67630 75 ALA C C 1
ATOM 3838 O O . ALA C 1 74 ? -3.62100 -6.45100 3.67000 1.000 105.80582 75 ALA C O 1
ATOM 3840 N N . ALA C 1 75 ? -2.71600 -6.57600 5.74400 1.000 93.29020 76 ALA C N 1
ATOM 3841 C CA . ALA C 1 75 ? -1.97300 -7.80600 5.43200 1.000 93.67555 76 ALA C CA 1
ATOM 3842 C C . ALA C 1 75 ? -2.95000 -8.91400 5.07600 1.000 94.79453 76 ALA C C 1
ATOM 3843 O O . ALA C 1 75 ? -2.65900 -9.68200 4.16100 1.000 99.03449 76 ALA C O 1
ATOM 3845 N N . GLN C 1 76 ? -4.05200 -9.00300 5.80300 1.000 91.86006 77 GLN C N 1
ATOM 3846 C CA . GLN C 1 76 ? -4.97800 -10.12900 5.55900 1.000 95.43878 77 GLN C CA 1
ATOM 3847 C C . GLN C 1 76 ? -5.57000 -10.02800 4.15400 1.000 97.33560 77 GLN C C 1
ATOM 3848 O O . GLN C 1 76 ? -5.65600 -11.05800 3.47500 1.000 93.49070 77 GLN C O 1
ATOM 3854 N N . GLU C 1 77 ? -5.96800 -8.83000 3.73700 1.000 99.35796 78 GLU C N 1
ATOM 3855 C CA . GLU C 1 77 ? -6.48200 -8.66700 2.35600 1.000 108.13366 78 GLU C CA 1
ATOM 3856 C C . GLU C 1 77 ? -5.36500 -8.91900 1.34600 1.000 106.90150 78 GLU C C 1
ATOM 3857 O O . GLU C 1 77 ? -5.60700 -9.62900 0.36200 1.000 111.02515 78 GLU C O 1
ATOM 3863 N N . ARG C 1 78 ? -4.19000 -8.35400 1.58300 1.000 96.66006 79 ARG C N 1
ATOM 3864 C CA . ARG C 1 78 ? -3.08700 -8.47000 0.60000 1.000 100.41799 79 ARG C CA 1
ATOM 3865 C C . ARG C 1 78 ? -2.51500 -9.88600 0.49000 1.000 102.43440 79 ARG C C 1
ATOM 3866 O O . ARG C 1 78 ? -2.24800 -10.30400 -0.64100 1.000 103.68707 79 ARG C O 1
ATOM 3874 N N . PHE C 1 79 ? -2.33700 -10.60400 1.59900 1.000 100.11178 80 PHE C N 1
ATOM 3875 C CA . PHE C 1 79 ? -1.62500 -11.90400 1.50900 1.000 98.95827 80 PHE C CA 1
ATOM 3876 C C . PHE C 1 79 ? -2.30800 -13.04800 2.26900 1.000 92.50421 80 PHE C C 1
ATOM 3877 O O . PHE C 1 79 ? -1.86200 -14.18300 2.09700 1.000 94.79133 80 PHE C O 1
ATOM 3885 N N . GLY C 1 80 ? -3.31900 -12.77600 3.08900 1.000 93.01034 81 GLY C N 1
ATOM 3886 C CA . GLY C 1 80 ? -4.03600 -13.87700 3.75400 1.000 91.53253 81 GLY C CA 1
ATOM 3887 C C . GLY C 1 80 ? -3.28400 -14.60000 4.87600 1.000 94.29819 81 GLY C C 1
ATOM 3888 O O . GLY C 1 80 ? -3.63000 -15.72000 5.31200 1.000 92.20741 81 GLY C O 1
ATOM 3889 N N . ARG C 1 81 ? -2.17700 -13.97700 5.30800 1.000 92.67201 82 ARG C N 1
ATOM 3890 C CA . ARG C 1 81 ? -1.19600 -14.53500 6.24900 1.000 89.99634 82 ARG C CA 1
ATOM 3891 C C . ARG C 1 81 ? -0.46400 -13.37600 6.94000 1.000 83.43585 82 ARG C C 1
ATOM 3892 O O . ARG C 1 81 ? -0.20300 -12.34600 6.30900 1.000 77.82823 82 ARG C O 1
ATOM 3900 N N . ILE C 1 82 ? -0.00700 -13.58400 8.18600 1.000 80.29891 83 ILE C N 1
ATOM 3901 C CA . ILE C 1 82 ? 1.03600 -12.72900 8.80500 1.000 75.71164 83 ILE C CA 1
ATOM 3902 C C . ILE C 1 82 ? 1.95800 -13.69400 9.53200 1.000 74.13047 83 ILE C C 1
ATOM 3903 O O . ILE C 1 82 ? 1.52600 -14.35400 10.48000 1.000 75.42683 83 ILE C O 1
ATOM 3908 N N . ASP C 1 83 ? 3.19400 -13.84000 9.05200 1.000 70.38773 84 ASP C N 1
ATOM 3909 C CA . ASP C 1 83 ? 4.13500 -14.77000 9.68100 1.000 71.87375 84 ASP C CA 1
ATOM 3910 C C . ASP C 1 83 ? 5.00800 -14.10200 10.75600 1.000 75.43626 84 ASP C C 1
ATOM 3911 O O . ASP C 1 83 ? 5.26600 -14.69600 11.80900 1.000 76.03151 84 ASP C O 1
ATOM 3916 N N . SER C 1 84 ? 5.47300 -12.88000 10.53100 1.000 77.96840 85 SER C N 1
ATOM 3917 C CA . SER C 1 84 ? 6.18800 -12.09500 11.53400 1.000 74.92506 85 SER C CA 1
ATOM 3918 C C . SER C 1 84 ? 5.60100 -10.69800 11.64700 1.000 81.29099 85 SER C C 1
ATOM 3919 O O . SER C 1 84 ? 4.91700 -10.22200 10.73700 1.000 81.54742 85 SER C O 1
ATOM 3922 N N . ALA C 1 85 ? 5.80800 -10.09700 12.82900 1.000 76.28969 86 ALA C N 1
ATOM 3923 C CA . ALA C 1 85 ? 5.49400 -8.70000 13.09600 1.000 67.53191 86 ALA C CA 1
ATOM 3924 C C . ALA C 1 85 ? 6.48400 -8.12100 14.09900 1.000 73.97764 86 ALA C C 1
ATOM 3925 O O . ALA C 1 85 ? 6.75200 -8.74500 15.13100 1.000 74.05531 86 ALA C O 1
ATOM 3927 N N . ALA C 1 86 ? 7.02100 -6.92400 13.80600 1.000 79.30225 87 ALA C N 1
ATOM 3928 C CA . ALA C 1 86 ? 7.89100 -6.17700 14.72300 1.000 70.69930 87 ALA C CA 1
ATOM 3929 C C . ALA C 1 86 ? 7.40600 -4.73800 14.86500 1.000 76.78007 87 ALA C C 1
ATOM 3930 O O . ALA C 1 86 ? 6.81700 -4.16500 13.94300 1.000 81.70809 87 ALA C O 1
ATOM 3932 N N . ALA C 1 87 ? 7.61900 -4.16200 16.05400 1.000 69.01844 88 ALA C N 1
ATOM 3933 C CA . ALA C 1 87 ? 7.17800 -2.79300 16.29000 1.000 71.29846 88 ALA C CA 1
ATOM 3934 C C . ALA C 1 87 ? 8.01500 -2.12000 17.36700 1.000 82.59177 88 ALA C C 1
ATOM 3935 O O . ALA C 1 87 ? 8.38100 -2.76000 18.35700 1.000 83.92566 88 ALA C O 1
ATOM 3937 N N . PHE C 1 88 ? 8.28600 -0.82900 17.18500 1.000 85.11442 89 PHE C N 1
ATOM 3938 C CA . PHE C 1 88 ? 9.11000 -0.08300 18.16500 1.000 95.34602 89 PHE C CA 1
ATOM 3939 C C . PHE C 1 88 ? 8.20600 0.60200 19.18200 1.000 90.88162 89 PHE C C 1
ATOM 3940 O O . PHE C 1 88 ? 7.17500 1.15100 18.78800 1.000 92.27279 89 PHE C O 1
ATOM 3948 N N . SER C 1 89 ? 8.61000 0.58700 20.44900 1.000 99.71195 90 SER C N 1
ATOM 3949 C CA . SER C 1 89 ? 7.72600 1.11600 21.51500 1.000 103.98762 90 SER C CA 1
ATOM 3950 C C . SER C 1 89 ? 8.04900 2.55900 21.88600 1.000 114.17860 90 SER C C 1
ATOM 3951 O O . SER C 1 89 ? 8.99100 2.77400 22.66000 1.000 113.20062 90 SER C O 1
ATOM 3954 N N . GLY C 1 90 ? 7.29600 3.50500 21.33400 1.000 115.81796 91 GLY C N 1
ATOM 3955 C CA . GLY C 1 90 ? 7.41500 4.91500 21.73800 1.000 111.41577 91 GLY C CA 1
ATOM 3956 C C . GLY C 1 90 ? 8.80900 5.48600 21.68300 1.000 127.02262 91 GLY C C 1
ATOM 3957 O O . GLY C 1 90 ? 9.54300 5.16900 20.73300 1.000 128.18006 91 GLY C O 1
ATOM 3958 N N . ARG C 1 91 ? 9.15900 6.29300 22.68700 1.000 126.53703 92 ARG C N 1
ATOM 3959 C CA . ARG C 1 91 ? 10.47100 6.97600 22.70800 1.000 117.15198 92 ARG C CA 1
ATOM 3960 C C . ARG C 1 91 ? 10.80500 7.26900 24.16300 1.000 113.18577 92 ARG C C 1
ATOM 3961 O O . ARG C 1 91 ? 9.86900 7.35400 24.97100 1.000 113.39364 92 ARG C O 1
ATOM 3969 N N . VAL C 1 92 ? 12.08300 7.44900 24.47000 1.000 110.16085 93 VAL C N 1
ATOM 3970 C CA . VAL C 1 92 ? 12.49300 7.64100 25.88500 1.000 105.49405 93 VAL C CA 1
ATOM 3971 C C . VAL C 1 92 ? 12.04400 9.00700 26.39700 1.000 110.09472 93 VAL C C 1
ATOM 3972 O O . VAL C 1 92 ? 12.05600 9.96600 25.61100 1.000 107.56481 93 VAL C O 1
ATOM 3976 N N . VAL C 1 93 ? 11.64600 9.08400 27.66400 1.000 105.43801 94 VAL C N 1
ATOM 3977 C CA . VAL C 1 93 ? 11.33700 10.39300 28.29200 1.000 103.98265 94 VAL C CA 1
ATOM 3978 C C . VAL C 1 93 ? 12.40700 10.53600 29.36200 1.000 105.96561 94 VAL C C 1
ATOM 3979 O O . VAL C 1 93 ? 12.60300 9.57300 30.10600 1.000 103.97570 94 VAL C O 1
ATOM 3983 N N . THR C 1 94 ? 13.10200 11.66900 29.39600 1.000 109.17881 95 THR C N 1
ATOM 3984 C CA . THR C 1 94 ? 14.22000 11.83000 30.35100 1.000 112.43408 95 THR C CA 1
ATOM 3985 C C . THR C 1 94 ? 13.74600 12.71900 31.48800 1.000 107.73908 95 THR C C 1
ATOM 3986 O O . THR C 1 94 ? 13.17200 13.77000 31.19800 1.000 115.20896 95 THR C O 1
ATOM 3990 N N . GLY C 1 95 ? 13.91100 12.26200 32.72400 1.000 106.05267 96 GLY C N 1
ATOM 3991 C CA . GLY C 1 95 ? 13.51400 13.07800 33.88200 1.000 112.94371 96 GLY C CA 1
ATOM 3992 C C . GLY C 1 95 ? 14.02000 12.50800 35.18900 1.000 114.19566 96 GLY C C 1
ATOM 3993 O O . GLY C 1 95 ? 14.49400 11.36100 35.18400 1.000 111.34422 96 GLY C O 1
ATOM 3994 N N . LYS C 1 96 ? 13.93600 13.28200 36.26800 1.000 110.93422 97 LYS C N 1
ATOM 3995 C CA . LYS C 1 96 ? 14.28600 12.74400 37.60100 1.000 109.56906 97 LYS C CA 1
ATOM 3996 C C . LYS C 1 96 ? 12.95400 12.63300 38.32300 1.000 105.50168 97 LYS C C 1
ATOM 3997 O O . LYS C 1 96 ? 12.21300 13.61500 38.29600 1.000 105.59627 97 LYS C O 1
ATOM 4003 N N . PHE C 1 97 ? 12.65100 11.47900 38.90400 1.000 101.74594 98 PHE C N 1
ATOM 4004 C CA . PHE C 1 97 ? 11.29200 11.27900 39.46500 1.000 97.73852 98 PHE C CA 1
ATOM 4005 C C . PHE C 1 97 ? 10.73200 12.53400 40.11300 1.000 93.45020 98 PHE C C 1
ATOM 4006 O O . PHE C 1 97 ? 9.60900 12.91700 39.77300 1.000 90.52707 98 PHE C O 1
ATOM 4014 N N . LEU C 1 98 ? 11.49700 13.18400 40.98000 1.000 95.67821 99 LEU C N 1
ATOM 4015 C CA . LEU C 1 98 ? 10.84900 14.26900 41.73200 1.000 96.30978 99 LEU C CA 1
ATOM 4016 C C . LEU C 1 98 ? 10.54700 15.50300 40.87900 1.000 94.98407 99 LEU C C 1
ATOM 4017 O O . LEU C 1 98 ? 9.76700 16.36500 41.29200 1.000 93.93736 99 LEU C O 1
ATOM 4022 N N . ASP C 1 99 ? 11.16000 15.59900 39.69800 1.000 99.63818 100 ASP C N 1
ATOM 4023 C CA . ASP C 1 99 ? 10.95100 16.66900 38.73300 1.000 100.49298 100 ASP C CA 1
ATOM 4024 C C . ASP C 1 99 ? 9.98400 16.28900 37.62300 1.000 94.23139 100 ASP C C 1
ATOM 4025 O O . ASP C 1 99 ? 9.46000 17.18500 36.95900 1.000 91.07036 100 ASP C O 1
ATOM 4030 N N . SER C 1 100 ? 9.67100 14.99900 37.45400 1.000 96.34240 101 SER C N 1
ATOM 4031 C CA . SER C 1 100 ? 8.69000 14.56400 36.45800 1.000 100.89727 101 SER C CA 1
ATOM 4032 C C . SER C 1 100 ? 7.25600 15.00800 36.77000 1.000 94.33748 101 SER C C 1
ATOM 4033 O O . SER C 1 100 ? 6.95200 15.53000 37.85300 1.000 90.71141 101 SER C O 1
ATOM 4036 N N . THR C 1 101 ? 6.37700 14.74800 35.79500 1.000 86.88951 102 THR C N 1
ATOM 4037 C CA . THR C 1 101 ? 4.95600 15.13100 35.94500 1.000 88.11261 102 THR C CA 1
ATOM 4038 C C . THR C 1 101 ? 4.06200 13.97400 35.51200 1.000 86.62863 102 THR C C 1
ATOM 4039 O O . THR C 1 101 ? 4.56300 13.07900 34.84100 1.000 84.70448 102 THR C O 1
ATOM 4043 N N . LEU C 1 102 ? 2.78800 14.00500 35.89800 1.000 89.29050 103 LEU C N 1
ATOM 4044 C CA . LEU C 1 102 ? 1.83400 12.91200 35.58500 1.000 85.29692 103 LEU C CA 1
ATOM 4045 C C . LEU C 1 102 ? 1.66300 12.82400 34.07700 1.000 84.93265 103 LEU C C 1
ATOM 4046 O O . LEU C 1 102 ? 1.48600 11.71900 33.56400 1.000 87.01942 103 LEU C O 1
ATOM 4051 N N . GLU C 1 103 ? 1.73900 13.95800 33.40000 1.000 80.53753 104 GLU C N 1
ATOM 4052 C CA . GLU C 1 103 ? 1.64000 13.95800 31.92800 1.000 80.62894 104 GLU C CA 1
ATOM 4053 C C . GLU C 1 103 ? 2.75600 13.06400 31.40300 1.000 78.94189 104 GLU C C 1
ATOM 4054 O O . GLU C 1 103 ? 2.53900 12.40400 30.39000 1.000 80.28703 104 GLU C O 1
ATOM 4060 N N . ASP C 1 104 ? 3.90800 13.06200 32.06600 1.000 82.85480 105 ASP C N 1
ATOM 4061 C CA . ASP C 1 104 ? 5.01500 12.16000 31.66500 1.000 80.90970 105 ASP C CA 1
ATOM 4062 C C . ASP C 1 104 ? 4.63900 10.70700 31.96600 1.000 81.05963 105 ASP C C 1
ATOM 4063 O O . ASP C 1 104 ? 4.95700 9.84600 31.14600 1.000 76.75904 105 ASP C O 1
ATOM 4068 N N . LEU C 1 105 ? 4.00500 10.44700 33.10900 1.000 83.13079 106 LEU C N 1
ATOM 4069 C CA . LEU C 1 105 ? 3.60200 9.09200 33.45700 1.000 78.62797 106 LEU C CA 1
ATOM 4070 C C . LEU C 1 105 ? 2.66000 8.56400 32.39600 1.000 76.88893 106 LEU C C 1
ATOM 4071 O O . LEU C 1 105 ? 2.77800 7.41000 31.94800 1.000 77.34383 106 LEU C O 1
ATOM 4076 N N . HIS C 1 106 ? 1.76300 9.42500 31.93000 1.000 75.03249 107 HIS C N 1
ATOM 4077 C CA . HIS C 1 106 ? 0.89900 9.02800 30.83200 1.000 76.27946 107 HIS C CA 1
ATOM 4078 C C . HIS C 1 106 ? 1.72000 8.78300 29.57400 1.000 77.53530 107 HIS C C 1
ATOM 4079 O O . HIS C 1 106 ? 1.45600 7.83500 28.83000 1.000 74.88509 107 HIS C O 1
ATOM 4086 N N . SER C 1 107 ? 2.74900 9.60400 29.34200 1.000 75.10871 108 SER C N 1
ATOM 4087 C CA . SER C 1 107 ? 3.51500 9.45500 28.11000 1.000 79.76347 108 SER C CA 1
ATOM 4088 C C . SER C 1 107 ? 4.23600 8.09900 28.07100 1.000 79.55197 108 SER C C 1
ATOM 4089 O O . SER C 1 107 ? 4.24100 7.41700 27.03600 1.000 80.20157 108 SER C O 1
ATOM 4092 N N . VAL C 1 108 ? 4.79000 7.65300 29.19000 1.000 78.01842 109 VAL C N 1
ATOM 4093 C CA . VAL C 1 108 ? 5.50200 6.37900 29.15600 1.000 79.92850 109 VAL C CA 1
ATOM 4094 C C . VAL C 1 108 ? 4.50700 5.22000 29.16300 1.000 77.86893 109 VAL C C 1
ATOM 4095 O O . VAL C 1 108 ? 4.66500 4.24200 28.41500 1.000 71.43147 109 VAL C O 1
ATOM 4099 N N . VAL C 1 109 ? 3.43700 5.34100 29.96400 1.000 73.93772 110 VAL C N 1
ATOM 4100 C CA . VAL C 1 109 ? 2.40500 4.31200 30.00000 1.000 72.44304 110 VAL C CA 1
ATOM 4101 C C . VAL C 1 109 ? 1.84600 4.07900 28.61200 1.000 74.28345 110 VAL C C 1
ATOM 4102 O O . VAL C 1 109 ? 1.61000 2.94000 28.19300 1.000 73.98823 110 VAL C O 1
ATOM 4106 N N . GLN C 1 110 ? 1.62300 5.15400 27.87200 1.000 76.72003 111 GLN C N 1
ATOM 4107 C CA . GLN C 1 110 ? 0.97900 5.00600 26.54900 1.000 72.38751 111 GLN C CA 1
ATOM 4108 C C . GLN C 1 110 ? 1.98100 4.41000 25.57900 1.000 69.27242 111 GLN C C 1
ATOM 4109 O O . GLN C 1 110 ? 1.63800 3.45200 24.89500 1.000 71.38359 111 GLN C O 1
ATOM 4115 N N . GLY C 1 111 ? 3.15900 5.00100 25.50200 1.000 70.46353 112 GLY C N 1
ATOM 4116 C CA . GLY C 1 111 ? 4.16700 4.54800 24.53500 1.000 71.64798 112 GLY C CA 1
ATOM 4117 C C . GLY C 1 111 ? 4.71200 3.16700 24.80000 1.000 74.54173 112 GLY C C 1
ATOM 4118 O O . GLY C 1 111 ? 4.95900 2.45000 23.82800 1.000 78.04201 112 GLY C O 1
ATOM 4119 N N . CYS C 1 112 ? 4.96800 2.82600 26.05600 1.000 66.93879 113 CYS C N 1
ATOM 4120 C CA . CYS C 1 112 ? 5.61800 1.52400 26.31300 1.000 69.15764 113 CYS C CA 1
ATOM 4121 C C . CYS C 1 112 ? 4.62400 0.46300 26.77800 1.000 70.50619 113 CYS C C 1
ATOM 4122 O O . CYS C 1 112 ? 5.01400 -0.69600 26.78800 1.000 78.71422 113 CYS C O 1
ATOM 4125 N N . LEU C 1 113 ? 3.41400 0.82900 27.19000 1.000 65.99754 114 LEU C N 1
ATOM 4126 C CA . LEU C 1 113 ? 2.50400 -0.21700 27.71600 1.000 63.14105 114 LEU C CA 1
ATOM 4127 C C . LEU C 1 113 ? 1.27000 -0.37000 26.83000 1.000 64.74881 114 LEU C C 1
ATOM 4128 O O . LEU C 1 113 ? 0.91400 -1.50500 26.51900 1.000 65.77637 114 LEU C O 1
ATOM 4133 N N . GLU C 1 114 ? 0.64800 0.73100 26.43300 1.000 66.13530 115 GLU C N 1
ATOM 4134 C CA . GLU C 1 114 ? -0.60300 0.62300 25.64800 1.000 63.68662 115 GLU C CA 1
ATOM 4135 C C . GLU C 1 114 ? -0.25100 0.33000 24.19400 1.000 63.51778 115 GLU C C 1
ATOM 4136 O O . GLU C 1 114 ? -1.00300 -0.38900 23.54500 1.000 63.99785 115 GLU C O 1
ATOM 4142 N N . ALA C 1 115 ? 0.84800 0.89100 23.70400 1.000 64.41556 116 ALA C N 1
ATOM 4143 C CA . ALA C 1 115 ? 1.18600 0.68500 22.29300 1.000 64.54471 116 ALA C CA 1
ATOM 4144 C C . ALA C 1 115 ? 1.45900 -0.79700 22.02200 1.000 65.06494 116 ALA C C 1
ATOM 4145 O O . ALA C 1 115 ? 0.79700 -1.39500 21.14600 1.000 60.02687 116 ALA C O 1
ATOM 4147 N N . PRO C 1 116 ? 2.34500 -1.45900 22.77200 1.000 59.63511 117 PRO C N 1
ATOM 4148 C CA . PRO C 1 116 ? 2.48900 -2.89300 22.52200 1.000 63.13330 117 PRO C CA 1
ATOM 4149 C C . PRO C 1 116 ? 1.20800 -3.65300 22.82600 1.000 65.07698 117 PRO C C 1
ATOM 4150 O O . PRO C 1 116 ? 0.93700 -4.63600 22.13300 1.000 58.90602 117 PRO C O 1
ATOM 4154 N N . TYR C 1 117 ? 0.42900 -3.25200 23.84600 1.000 59.68261 118 TYR C N 1
ATOM 4155 C CA . TYR C 1 117 ? -0.84500 -3.91900 24.12400 1.000 57.47244 118 TYR C CA 1
ATOM 4156 C C . TYR C 1 117 ? -1.67900 -4.04600 22.84800 1.000 60.71326 118 TYR C C 1
ATOM 4157 O O . TYR C 1 117 ? -2.07500 -5.14400 22.44800 1.000 61.41733 118 TYR C O 1
ATOM 4166 N N . HIS C 1 118 ? -1.97500 -2.91100 22.21900 1.000 62.85884 119 HIS C N 1
ATOM 4167 C CA . HIS C 1 118 ? -2.73400 -2.89200 20.97400 1.000 61.87452 119 HIS C CA 1
ATOM 4168 C C . HIS C 1 118 ? -2.03600 -3.64300 19.84100 1.000 64.68146 119 HIS C C 1
ATOM 4169 O O . HIS C 1 118 ? -2.68900 -4.35600 19.06500 1.000 65.40856 119 HIS C O 1
ATOM 4176 N N . PHE C 1 119 ? -0.70600 -3.49400 19.71500 1.000 66.89352 120 PHE C N 1
ATOM 4177 C CA . PHE C 1 119 ? 0.01400 -4.25200 18.69100 1.000 63.35705 120 PHE C CA 1
ATOM 4178 C C . PHE C 1 119 ? -0.23400 -5.74700 18.87300 1.000 68.89978 120 PHE C C 1
ATOM 4179 O O . PHE C 1 119 ? -0.69200 -6.44800 17.95500 1.000 65.27495 120 PHE C O 1
ATOM 4187 N N . LEU C 1 120 ? -0.01400 -6.22200 20.09000 1.000 64.52607 121 LEU C N 1
ATOM 4188 C CA . LEU C 1 120 ? -0.14600 -7.67100 20.35300 1.000 61.98918 121 LEU C CA 1
ATOM 4189 C C . LEU C 1 120 ? -1.58100 -8.11400 20.11100 1.000 67.13868 121 LEU C C 1
ATOM 4190 O O . LEU C 1 120 ? -1.76800 -9.12100 19.44000 1.000 71.16630 121 LEU C O 1
ATOM 4195 N N . LYS C 1 121 ? -2.55200 -7.36900 20.61600 1.000 70.55345 122 LYS C N 1
ATOM 4196 C CA . LYS C 1 121 ? -3.97100 -7.78600 20.51500 1.000 62.51529 122 LYS C CA 1
ATOM 4197 C C . LYS C 1 121 ? -4.41900 -7.85300 19.06500 1.000 63.24355 122 LYS C C 1
ATOM 4198 O O . LYS C 1 121 ? -5.34300 -8.60400 18.78600 1.000 64.22584 122 LYS C O 1
ATOM 4204 N N . ALA C 1 122 ? -3.91700 -6.95700 18.23000 1.000 68.13330 123 ALA C N 1
ATOM 4205 C CA . ALA C 1 122 ? -4.24600 -6.98000 16.79000 1.000 69.26613 123 ALA C CA 1
ATOM 4206 C C . ALA C 1 122 ? -3.60000 -8.13100 16.02600 1.000 67.67622 123 ALA C C 1
ATOM 4207 O O . ALA C 1 122 ? -4.29800 -8.75200 15.22600 1.000 69.99182 123 ALA C O 1
ATOM 4209 N N . VAL C 1 123 ? -2.32600 -8.41500 16.27000 1.000 71.85215 124 VAL C N 1
ATOM 4210 C CA . VAL C 1 123 ? -1.60300 -9.40600 15.42300 1.000 72.60878 124 VAL C CA 1
ATOM 4211 C C . VAL C 1 123 ? -1.72800 -10.81900 15.96100 1.000 74.13269 124 VAL C C 1
ATOM 4212 O O . VAL C 1 123 ? -1.83900 -11.74400 15.14900 1.000 76.61490 124 VAL C O 1
ATOM 4216 N N . VAL C 1 124 ? -1.74200 -10.97800 17.27300 1.000 67.28321 125 VAL C N 1
ATOM 4217 C CA . VAL C 1 124 ? -1.68800 -12.35200 17.80400 1.000 63.48743 125 VAL C CA 1
ATOM 4218 C C . VAL C 1 124 ? -2.89300 -13.19800 17.37700 1.000 65.70041 125 VAL C C 1
ATOM 4219 O O . VAL C 1 124 ? -2.69000 -14.35900 16.99100 1.000 60.09424 125 VAL C O 1
ATOM 4223 N N . PRO C 1 125 ? -4.15400 -12.72300 17.50300 1.000 71.60166 126 PRO C N 1
ATOM 4224 C CA . PRO C 1 125 ? -5.30100 -13.57000 17.09100 1.000 76.32991 126 PRO C CA 1
ATOM 4225 C C . PRO C 1 125 ? -5.16600 -14.17000 15.70600 1.000 74.46321 126 PRO C C 1
ATOM 4226 O O . PRO C 1 125 ? -5.50300 -15.35600 15.49700 1.000 74.48112 126 PRO C O 1
ATOM 4230 N N . VAL C 1 126 ? -4.60800 -13.39500 14.77300 1.000 71.04979 127 VAL C N 1
ATOM 4231 C CA . VAL C 1 126 ? -4.39100 -13.87600 13.41800 1.000 77.64981 127 VAL C CA 1
ATOM 4232 C C . VAL C 1 126 ? -3.39900 -15.03600 13.44100 1.000 71.92455 127 VAL C C 1
ATOM 4233 O O . VAL C 1 126 ? -3.63900 -16.12900 12.89500 1.000 76.21360 127 VAL C O 1
ATOM 4237 N N . MET C 1 127 ? -2.26300 -14.78700 14.05900 1.000 68.02957 128 MET C N 1
ATOM 4238 C CA . MET C 1 127 ? -1.21700 -15.82100 14.08000 1.000 68.88709 128 MET C CA 1
ATOM 4239 C C . MET C 1 127 ? -1.76400 -17.07800 14.75500 1.000 71.06684 128 MET C C 1
ATOM 4240 O O . MET C 1 127 ? -1.37700 -18.17200 14.35400 1.000 70.72024 128 MET C O 1
ATOM 4245 N N . VAL C 1 128 ? -2.65800 -16.92400 15.72300 1.000 69.49766 129 VAL C N 1
ATOM 4246 C CA . VAL C 1 128 ? -3.18800 -18.09500 16.47700 1.000 61.64286 129 VAL C CA 1
ATOM 4247 C C . VAL C 1 128 ? -3.95000 -18.99900 15.51700 1.000 69.28510 129 VAL C C 1
ATOM 4248 O O . VAL C 1 128 ? -3.75800 -20.21400 15.58500 1.000 73.60091 129 VAL C O 1
ATOM 4252 N N . GLU C 1 129 ? -4.76400 -18.42100 14.63900 1.000 71.38359 130 GLU C N 1
ATOM 4253 C CA . GLU C 1 129 ? -5.58300 -19.23400 13.71100 1.000 73.92877 130 GLU C CA 1
ATOM 4254 C C . GLU C 1 129 ? -4.65600 -20.00200 12.78600 1.000 71.91347 130 GLU C C 1
ATOM 4255 O O . GLU C 1 129 ? -4.95400 -21.15800 12.49000 1.000 74.85309 130 GLU C O 1
ATOM 4261 N N . GLN C 1 130 ? -3.58600 -19.35800 12.34600 1.000 67.89774 131 GLN C N 1
ATOM 4262 C CA . GLN C 1 130 ? -2.60100 -20.02200 11.47000 1.000 69.98591 131 GLN C CA 1
ATOM 4263 C C . GLN C 1 130 ? -1.83000 -21.05700 12.27800 1.000 71.51839 131 GLN C C 1
ATOM 4264 O O . GLN C 1 130 ? -1.12100 -21.85500 11.66300 1.000 69.18489 131 GLN C O 1
ATOM 4270 N N . GLY C 1 131 ? -1.99100 -21.06500 13.59600 1.000 62.39789 132 GLY C N 1
ATOM 4271 C CA . GLY C 1 131 ? -1.18300 -21.94500 14.39200 1.000 58.22072 132 GLY C CA 1
ATOM 4272 C C . GLY C 1 131 ? 0.29600 -21.61700 14.37600 1.000 65.51103 132 GLY C C 1
ATOM 4273 O O . GLY C 1 131 ? 1.09500 -22.38100 14.93100 1.000 68.04027 132 GLY C O 1
ATOM 4274 N N . ASP C 1 132 ? 0.71200 -20.48300 13.81100 1.000 68.01205 133 ASP C N 1
ATOM 4275 C CA . ASP C 1 132 ? 2.10200 -20.11400 14.01800 1.000 70.25363 133 ASP C CA 1
ATOM 4276 C C . ASP C 1 132 ? 2.22200 -18.61300 13.82500 1.000 63.45862 133 ASP C C 1
ATOM 4277 O O . ASP C 1 132 ? 1.36300 -17.98400 13.21000 1.000 64.99882 133 ASP C O 1
ATOM 4282 N N . GLY C 1 133 ? 3.27900 -18.03300 14.40200 1.000 58.43272 134 GLY C N 1
ATOM 4283 C CA . GLY C 1 133 ? 3.57900 -16.61800 14.25000 1.000 59.74634 134 GLY C CA 1
ATOM 4284 C C . GLY C 1 133 ? 4.73600 -16.17700 15.11700 1.000 64.12552 134 GLY C C 1
ATOM 4285 O O . GLY C 1 133 ? 4.98300 -16.74900 16.18800 1.000 60.43829 134 GLY C O 1
ATOM 4286 N N . GLN C 1 134 ? 5.48800 -15.17100 14.65300 1.000 66.38864 135 GLN C N 1
ATOM 4287 C CA . GLN C 1 134 ? 6.61100 -14.59900 15.39800 1.000 70.49343 135 GLN C CA 1
ATOM 4288 C C . GLN C 1 134 ? 6.34700 -13.11900 15.66500 1.000 71.69240 135 GLN C C 1
ATOM 4289 O O . GLN C 1 134 ? 6.09900 -12.35200 14.72800 1.000 80.15185 135 GLN C O 1
ATOM 4295 N N . VAL C 1 135 ? 6.35000 -12.72000 16.93900 1.000 65.39113 136 VAL C N 1
ATOM 4296 C CA . VAL C 1 135 ? 6.12300 -11.33500 17.32400 1.000 61.64757 136 VAL C CA 1
ATOM 4297 C C . VAL C 1 135 ? 7.35300 -10.77300 18.02100 1.000 63.94499 136 VAL C C 1
ATOM 4298 O O . VAL C 1 135 ? 7.92700 -11.42700 18.90200 1.000 68.66539 136 VAL C O 1
ATOM 4302 N N . LEU C 1 136 ? 7.71200 -9.52500 17.69400 1.000 65.46667 137 LEU C N 1
ATOM 4303 C CA . LEU C 1 136 ? 8.86300 -8.88100 18.32500 1.000 69.30825 137 LEU C CA 1
ATOM 4304 C C . LEU C 1 136 ? 8.56700 -7.42700 18.69100 1.000 68.85342 137 LEU C C 1
ATOM 4305 O O . LEU C 1 136 ? 8.30000 -6.60200 17.81300 1.000 71.04902 137 LEU C O 1
ATOM 4310 N N . VAL C 1 137 ? 8.58700 -7.12500 19.98700 1.000 67.91617 138 VAL C N 1
ATOM 4311 C CA . VAL C 1 137 ? 8.47200 -5.76600 20.51900 1.000 72.53810 138 VAL C CA 1
ATOM 4312 C C . VAL C 1 137 ? 9.85600 -5.20200 20.84500 1.000 68.99353 138 VAL C C 1
ATOM 4313 O O . VAL C 1 137 ? 10.60500 -5.80800 21.63000 1.000 66.73637 138 VAL C O 1
ATOM 4317 N N . MET C 1 138 ? 10.22500 -4.07900 20.19000 1.000 72.56476 139 MET C N 1
ATOM 4318 C CA . MET C 1 138 ? 11.46400 -3.35800 20.50300 1.000 81.61781 139 MET C CA 1
ATOM 4319 C C . MET C 1 138 ? 11.24900 -2.21800 21.49400 1.000 76.47543 139 MET C C 1
ATOM 4320 O O . MET C 1 138 ? 10.42000 -1.33000 21.25700 1.000 83.66285 139 MET C O 1
ATOM 4325 N N . ALA C 1 150 ? 15.51900 9.18300 33.78100 1.000 101.58724 151 ALA C N 1
ATOM 4326 C CA . ALA C 1 150 ? 14.52800 8.39400 33.06000 1.000 101.97587 151 ALA C CA 1
ATOM 4327 C C . ALA C 1 150 ? 13.91200 7.29900 33.92800 1.000 94.62997 151 ALA C C 1
ATOM 4328 O O . ALA C 1 150 ? 13.68500 6.18500 33.45500 1.000 93.05365 151 ALA C O 1
ATOM 4330 N N . SER C 1 151 ? 13.68800 7.59500 35.21600 1.000 91.35586 152 SER C N 1
ATOM 4331 C CA . SER C 1 151 ? 13.10500 6.61000 36.12300 1.000 89.29558 152 SER C CA 1
ATOM 4332 C C . SER C 1 151 ? 11.76800 6.07600 35.58600 1.000 87.47478 152 SER C C 1
ATOM 4333 O O . SER C 1 151 ? 11.53400 4.84800 35.59100 1.000 86.44173 152 SER C O 1
ATOM 4336 N N . LEU C 1 152 ? 10.87700 6.96600 35.12000 1.000 83.91891 153 LEU C N 1
ATOM 4337 C CA . LEU C 1 152 ? 9.57200 6.48800 34.65600 1.000 79.94597 153 LEU C CA 1
ATOM 4338 C C . LEU C 1 152 ? 9.70600 5.61800 33.41500 1.000 79.67040 153 LEU C C 1
ATOM 4339 O O . LEU C 1 152 ? 9.02700 4.59600 33.30000 1.000 78.54158 153 LEU C O 1
ATOM 4344 N N . TYR C 1 153 ? 10.51200 6.03800 32.44100 1.000 81.78616 154 TYR C N 1
ATOM 4345 C CA . TYR C 1 153 ? 10.70000 5.19200 31.27200 1.000 79.39975 154 TYR C CA 1
ATOM 4346 C C . TYR C 1 153 ? 11.14500 3.79600 31.68600 1.000 82.24459 154 TYR C C 1
ATOM 4347 O O . TYR C 1 153 ? 10.67400 2.79500 31.13100 1.000 84.36142 154 TYR C O 1
ATOM 4356 N N . SER C 1 154 ? 12.09900 3.70600 32.61700 1.000 80.96685 155 SER C N 1
ATOM 4357 C CA . SER C 1 154 ? 12.54200 2.38900 33.05300 1.000 82.00717 155 SER C CA 1
ATOM 4358 C C . SER C 1 154 ? 11.39100 1.54400 33.55700 1.000 82.53757 155 SER C C 1
ATOM 4359 O O . SER C 1 154 ? 11.23200 0.36500 33.18200 1.000 81.90753 155 SER C O 1
ATOM 4362 N N . SER C 1 155 ? 10.52000 2.16000 34.35100 1.000 79.84527 156 SER C N 1
ATOM 4363 C CA . SER C 1 155 ? 9.36900 1.43000 34.92700 1.000 71.80735 156 SER C CA 1
ATOM 4364 C C . SER C 1 155 ? 8.49600 0.85100 33.82100 1.000 73.93134 156 SER C C 1
ATOM 4365 O O . SER C 1 155 ? 8.14200 -0.31700 33.91100 1.000 76.53528 156 SER C O 1
ATOM 4368 N N . ALA C 1 156 ? 8.14700 1.65300 32.82900 1.000 70.67468 157 ALA C N 1
ATOM 4369 C CA . ALA C 1 156 ? 7.25000 1.19600 31.74800 1.000 70.36165 157 ALA C CA 1
ATOM 4370 C C . ALA C 1 156 ? 7.88300 0.07100 30.92800 1.000 76.93608 157 ALA C C 1
ATOM 4371 O O . ALA C 1 156 ? 7.15100 -0.82800 30.51700 1.000 75.72644 157 ALA C O 1
ATOM 4373 N N . ARG C 1 157 ? 9.18400 0.14400 30.67200 1.000 74.18158 158 ARG C N 1
ATOM 4374 C CA . ARG C 1 157 ? 9.88300 -0.93600 29.93700 1.000 77.78291 158 ARG C CA 1
ATOM 4375 C C . ARG C 1 157 ? 9.80600 -2.20900 30.76600 1.000 70.98621 158 ARG C C 1
ATOM 4376 O O . ARG C 1 157 ? 9.68700 -3.27900 30.17800 1.000 73.01542 158 ARG C O 1
ATOM 4384 N N . ALA C 1 158 ? 9.90300 -2.08500 32.08000 1.000 63.91932 159 ALA C N 1
ATOM 4385 C CA . ALA C 1 158 ? 9.74800 -3.26400 32.94500 1.000 59.86632 159 ALA C CA 1
ATOM 4386 C C . ALA C 1 158 ? 8.34200 -3.81600 32.77100 1.000 70.38711 159 ALA C C 1
ATOM 4387 O O . ALA C 1 158 ? 8.20600 -5.02800 32.59300 1.000 66.35827 159 ALA C O 1
ATOM 4389 N N . GLY C 1 159 ? 7.33900 -2.94700 32.83700 1.000 67.94120 160 GLY C N 1
ATOM 4390 C CA . GLY C 1 159 ? 5.97700 -3.40200 32.60000 1.000 61.80217 160 GLY C CA 1
ATOM 4391 C C . GLY C 1 159 ? 5.78900 -4.05000 31.23600 1.000 67.19663 160 GLY C C 1
ATOM 4392 O O . GLY C 1 159 ? 5.05000 -5.04300 31.09700 1.000 69.63943 160 GLY C O 1
ATOM 4393 N N . ALA C 1 160 ? 6.48100 -3.51300 30.20800 1.000 65.72084 161 ALA C N 1
ATOM 4394 C CA . ALA C 1 160 ? 6.33000 -4.03100 28.84300 1.000 64.39130 161 ALA C CA 1
ATOM 4395 C C . ALA C 1 160 ? 6.98200 -5.40300 28.68000 1.000 60.66960 161 ALA C C 1
ATOM 4396 O O . ALA C 1 160 ? 6.43500 -6.29800 28.01000 1.000 58.34821 161 ALA C O 1
ATOM 4398 N N . THR C 1 161 ? 8.09200 -5.58800 29.36900 1.000 59.02872 162 THR C N 1
ATOM 4399 C CA . THR C 1 161 ? 8.80500 -6.87700 29.33000 1.000 57.86280 162 THR C CA 1
ATOM 4400 C C . THR C 1 161 ? 7.92500 -7.95800 29.96000 1.000 62.06284 162 THR C C 1
ATOM 4401 O O . THR C 1 161 ? 7.76000 -9.00100 29.33900 1.000 64.26219 162 THR C O 1
ATOM 4405 N N . MET C 1 162 ? 7.36800 -7.71000 31.14300 1.000 61.29803 163 MET C N 1
ATOM 4406 C CA . MET C 1 162 ? 6.55400 -8.73200 31.84500 1.000 62.98090 163 MET C CA 1
ATOM 4407 C C . MET C 1 162 ? 5.37400 -9.12500 30.97400 1.000 62.71548 163 MET C C 1
ATOM 4408 O O . MET C 1 162 ? 4.96800 -10.27800 31.02400 1.000 67.57856 163 MET C O 1
ATOM 4413 N N . MET C 1 163 ? 4.82200 -8.17200 30.24600 1.000 53.54546 164 MET C N 1
ATOM 4414 C CA . MET C 1 163 ? 3.65600 -8.47100 29.39700 1.000 60.02826 164 MET C CA 1
ATOM 4415 C C . MET C 1 163 ? 4.08700 -9.45900 28.32800 1.000 56.55789 164 MET C C 1
ATOM 4416 O O . MET C 1 163 ? 3.39400 -10.44400 28.14800 1.000 59.84789 164 MET C O 1
ATOM 4421 N N . VAL C 1 164 ? 5.23100 -9.22500 27.70200 1.000 53.59700 165 VAL C N 1
ATOM 4422 C CA . VAL C 1 164 ? 5.67400 -10.10600 26.59200 1.000 55.68761 165 VAL C CA 1
ATOM 4423 C C . VAL C 1 164 ? 5.89700 -11.48100 27.19500 1.000 59.09863 165 VAL C C 1
ATOM 4424 O O . VAL C 1 164 ? 5.47300 -12.46100 26.59100 1.000 61.65435 165 VAL C O 1
ATOM 4428 N N . LYS C 1 165 ? 6.48400 -11.52600 28.38100 1.000 57.02890 166 LYS C N 1
ATOM 4429 C CA . LYS C 1 165 ? 6.76500 -12.81100 29.05000 1.000 58.26258 166 LYS C CA 1
ATOM 4430 C C . LYS C 1 165 ? 5.46400 -13.52800 29.37200 1.000 61.70552 166 LYS C C 1
ATOM 4431 O O . LYS C 1 165 ? 5.37400 -14.72400 29.10000 1.000 65.39416 166 LYS C O 1
ATOM 4437 N N . ASN C 1 166 ? 4.48000 -12.80600 29.88200 1.000 58.72371 167 ASN C N 1
ATOM 4438 C CA . ASN C 1 166 ? 3.22600 -13.44600 30.33000 1.000 59.40249 167 ASN C CA 1
ATOM 4439 C C . ASN C 1 166 ? 2.40500 -13.85300 29.11100 1.000 57.48505 167 ASN C C 1
ATOM 4440 O O . ASN C 1 166 ? 1.84100 -14.94000 29.12400 1.000 58.58802 167 ASN C O 1
ATOM 4445 N N . VAL C 1 167 ? 2.34500 -12.99500 28.10600 1.000 54.81474 168 VAL C N 1
ATOM 4446 C CA . VAL C 1 167 ? 1.57900 -13.31400 26.91700 1.000 55.31426 168 VAL C CA 1
ATOM 4447 C C . VAL C 1 167 ? 2.20000 -14.51300 26.24000 1.000 57.49770 168 VAL C C 1
ATOM 4448 O O . VAL C 1 167 ? 1.49000 -15.38600 25.72300 1.000 59.09338 168 VAL C O 1
ATOM 4452 N N . ALA C 1 168 ? 3.53800 -14.53300 26.16300 1.000 58.92834 169 ALA C N 1
ATOM 4453 C CA . ALA C 1 168 ? 4.18600 -15.64100 25.49300 1.000 58.93773 169 ALA C CA 1
ATOM 4454 C C . ALA C 1 168 ? 3.75800 -16.95200 26.13900 1.000 59.97731 169 ALA C C 1
ATOM 4455 O O . ALA C 1 168 ? 3.35300 -17.89800 25.43900 1.000 58.35445 169 ALA C O 1
ATOM 4457 N N . ALA C 1 169 ? 3.74200 -16.99400 27.48400 1.000 55.54283 170 ALA C N 1
ATOM 4458 C CA . ALA C 1 169 ? 3.33800 -18.24300 28.14500 1.000 59.44251 170 ALA C CA 1
ATOM 4459 C C . ALA C 1 169 ? 1.90900 -18.61800 27.73500 1.000 60.39215 170 ALA C C 1
ATOM 4460 O O . ALA C 1 169 ? 1.60200 -19.79600 27.46600 1.000 58.33989 170 ALA C O 1
ATOM 4462 N N . GLU C 1 170 ? 1.02300 -17.61600 27.69500 1.000 59.89231 171 GLU C N 1
ATOM 4463 C CA . GLU C 1 170 ? -0.37000 -17.82900 27.29400 1.000 55.51351 171 GLU C CA 1
ATOM 4464 C C . GLU C 1 170 ? -0.51400 -18.35800 25.86100 1.000 56.48768 171 GLU C C 1
ATOM 4465 O O . GLU C 1 170 ? -1.38300 -19.20600 25.59700 1.000 60.07876 171 GLU C O 1
ATOM 4471 N N . VAL C 1 171 ? 0.22400 -17.80300 24.89300 1.000 54.21257 172 VAL C N 1
ATOM 4472 C CA . VAL C 1 171 ? -0.10500 -18.12900 23.49800 1.000 57.37920 172 VAL C CA 1
ATOM 4473 C C . VAL C 1 171 ? 0.85600 -19.13000 22.84500 1.000 58.58757 172 VAL C C 1
ATOM 4474 O O . VAL C 1 171 ? 0.59100 -19.58600 21.71800 1.000 55.58315 172 VAL C O 1
ATOM 4478 N N . ALA C 1 172 ? 1.90700 -19.55800 23.54200 1.000 60.88436 173 ALA C N 1
ATOM 4479 C CA . ALA C 1 172 ? 2.76200 -20.65000 23.05400 1.000 59.79874 173 ALA C CA 1
ATOM 4480 C C . ALA C 1 172 ? 1.93400 -21.85000 22.61200 1.000 60.84263 173 ALA C C 1
ATOM 4481 O O . ALA C 1 172 ? 2.32800 -22.57100 21.69600 1.000 57.03812 173 ALA C O 1
ATOM 4483 N N . ARG C 1 173 ? 0.79700 -22.08800 23.27800 1.000 69.36701 174 ARG C N 1
ATOM 4484 C CA . ARG C 1 173 ? -0.11800 -23.18000 22.96200 1.000 68.78596 174 ARG C CA 1
ATOM 4485 C C . ARG C 1 173 ? -0.42000 -23.16300 21.47900 1.000 68.01886 174 ARG C C 1
ATOM 4486 O O . ARG C 1 173 ? -0.62200 -24.20900 20.85900 1.000 68.27163 174 ARG C O 1
ATOM 4494 N N . ASN C 1 174 ? -0.48400 -21.95700 20.92000 1.000 63.52766 175 ASN C N 1
ATOM 4495 C CA . ASN C 1 174 ? -0.91000 -21.72000 19.55000 1.000 59.15347 175 ASN C CA 1
ATOM 4496 C C . ASN C 1 174 ? 0.23600 -21.58300 18.55600 1.000 62.76942 175 ASN C C 1
ATOM 4497 O O . ASN C 1 174 ? -0.00400 -21.29900 17.38400 1.000 61.55836 175 ASN C O 1
ATOM 4502 N N . GLY C 1 175 ? 1.47800 -21.78600 18.99600 1.000 61.83067 176 GLY C N 1
ATOM 4503 C CA . GLY C 1 175 ? 2.62100 -21.74300 18.12000 1.000 63.92850 176 GLY C CA 1
ATOM 4504 C C . GLY C 1 175 ? 3.15000 -20.34600 17.86400 1.000 67.80493 176 GLY C C 1
ATOM 4505 O O . GLY C 1 175 ? 4.07200 -20.18300 17.04200 1.000 72.90811 176 GLY C O 1
ATOM 4506 N N . VAL C 1 176 ? 2.66600 -19.35400 18.61000 1.000 58.40756 177 VAL C N 1
ATOM 4507 C CA . VAL C 1 176 ? 3.05400 -17.96800 18.41900 1.000 60.14676 177 VAL C CA 1
ATOM 4508 C C . VAL C 1 176 ? 4.10500 -17.64500 19.47900 1.000 63.56848 177 VAL C C 1
ATOM 4509 O O . VAL C 1 176 ? 3.84700 -17.79000 20.68200 1.000 62.09380 177 VAL C O 1
ATOM 4513 N N . GLN C 1 177 ? 5.29700 -17.21100 19.05200 1.000 58.04746 178 GLN C N 1
ATOM 4514 C CA . GLN C 1 177 ? 6.30500 -16.78700 20.01500 1.000 61.97126 178 GLN C CA 1
ATOM 4515 C C . GLN C 1 177 ? 6.31500 -15.26000 20.08600 1.000 55.14408 178 GLN C C 1
ATOM 4516 O O . GLN C 1 177 ? 5.95400 -14.58000 19.12700 1.000 56.34791 178 GLN C O 1
ATOM 4522 N N . VAL C 1 178 ? 6.61900 -14.72800 21.27100 1.000 52.58424 179 VAL C N 1
ATOM 4523 C CA . VAL C 1 178 ? 6.60300 -13.28700 21.50700 1.000 58.24216 179 VAL C CA 1
ATOM 4524 C C . VAL C 1 178 ? 7.86100 -12.90400 22.27400 1.000 54.61291 179 VAL C C 1
ATOM 4525 O O . VAL C 1 178 ? 8.13100 -13.48200 23.33300 1.000 52.33785 179 VAL C O 1
ATOM 4529 N N . ASN C 1 179 ? 8.67600 -11.98800 21.71800 1.000 56.91091 180 ASN C N 1
ATOM 4530 C CA . ASN C 1 179 ? 9.89900 -11.57900 22.42900 1.000 67.38901 180 ASN C CA 1
ATOM 4531 C C . ASN C 1 179 ? 10.10500 -10.06600 22.41500 1.000 66.67032 180 ASN C C 1
ATOM 4532 O O . ASN C 1 179 ? 9.43200 -9.31800 21.69200 1.000 63.38587 180 ASN C O 1
ATOM 4537 N N . ALA C 1 180 ? 11.03000 -9.61800 23.26800 1.000 65.82006 181 ALA C N 1
ATOM 4538 C CA . ALA C 1 180 ? 11.37900 -8.20300 23.36600 1.000 73.06815 181 ALA C CA 1
ATOM 4539 C C . ALA C 1 180 ? 12.88400 -8.00900 23.18200 1.000 79.44768 181 ALA C C 1
ATOM 4540 O O . ALA C 1 180 ? 13.69100 -8.68600 23.83700 1.000 78.90942 181 ALA C O 1
ATOM 4542 N N . VAL C 1 181 ? 13.24500 -7.02700 22.34000 1.000 78.87950 182 VAL C N 1
ATOM 4543 C CA . VAL C 1 181 ? 14.63200 -6.60900 22.09400 1.000 72.04560 182 VAL C CA 1
ATOM 4544 C C . VAL C 1 181 ? 14.87100 -5.22300 22.68200 1.000 71.44914 182 VAL C C 1
ATOM 4545 O O . VAL C 1 181 ? 14.06100 -4.30900 22.49200 1.000 78.97397 182 VAL C O 1
ATOM 4549 N N . GLY C 1 182 ? 15.93000 -5.10700 23.48500 1.000 78.79559 183 GLY C N 1
ATOM 4550 C CA . GLY C 1 182 ? 16.38400 -3.83900 24.03400 1.000 77.03422 183 GLY C CA 1
ATOM 4551 C C . GLY C 1 182 ? 17.39100 -3.11300 23.17300 1.000 88.57422 183 GLY C C 1
ATOM 4552 O O . GLY C 1 182 ? 18.34100 -3.71100 22.65300 1.000 85.49648 183 GLY C O 1
ATOM 4553 N N . GLY C 1 216 ? 26.74400 0.06300 17.77400 1.000 120.08110 217 GLY C N 1
ATOM 4554 C CA . GLY C 1 216 ? 26.69800 -0.17100 16.35000 1.000 120.53218 217 GLY C CA 1
ATOM 4555 C C . GLY C 1 216 ? 25.65800 0.67300 15.65300 1.000 118.11531 217 GLY C C 1
ATOM 4556 O O . GLY C 1 216 ? 25.01500 1.53400 16.25200 1.000 113.15731 217 GLY C O 1
ATOM 4557 N N . THR C 1 217 ? 25.48600 0.39200 14.35900 1.000 117.14993 218 THR C N 1
ATOM 4558 C CA . THR C 1 217 ? 24.50300 1.05800 13.52200 1.000 120.45279 218 THR C CA 1
ATOM 4559 C C . THR C 1 217 ? 23.14600 0.34800 13.59000 1.000 115.76164 218 THR C C 1
ATOM 4560 O O . THR C 1 217 ? 22.97600 -0.69900 14.22000 1.000 115.88179 218 THR C O 1
ATOM 4564 N N . VAL C 1 218 ? 22.16900 0.93300 12.88800 1.000 109.50216 219 VAL C N 1
ATOM 4565 C CA . VAL C 1 218 ? 20.86900 0.30100 12.71000 1.000 112.62829 219 VAL C CA 1
ATOM 4566 C C . VAL C 1 218 ? 20.99300 -0.95300 11.85400 1.000 114.79278 219 VAL C C 1
ATOM 4567 O O . VAL C 1 218 ? 20.17900 -1.87700 11.98000 1.000 117.77859 219 VAL C O 1
ATOM 4571 N N . GLU C 1 219 ? 21.99600 -0.99700 10.96400 1.000 112.31565 220 GLU C N 1
ATOM 4572 C CA . GLU C 1 219 ? 22.13900 -2.10600 10.02700 1.000 116.38636 220 GLU C CA 1
ATOM 4573 C C . GLU C 1 219 ? 22.37700 -3.42000 10.77600 1.000 116.51324 220 GLU C C 1
ATOM 4574 O O . GLU C 1 219 ? 21.63900 -4.41900 10.60900 1.000 113.84404 220 GLU C O 1
ATOM 4580 N N . GLU C 1 220 ? 23.33600 -3.40200 11.69500 1.000 115.17073 221 GLU C N 1
ATOM 4581 C CA . GLU C 1 220 ? 23.61900 -4.60200 12.47300 1.000 123.36744 221 GLU C CA 1
ATOM 4582 C C . GLU C 1 220 ? 22.51100 -4.90100 13.47400 1.000 114.98262 221 GLU C C 1
ATOM 4583 O O . GLU C 1 220 ? 22.26800 -6.06800 13.78900 1.000 113.12422 221 GLU C O 1
ATOM 4589 N N . PHE C 1 221 ? 21.86300 -3.86900 14.01000 1.000 115.37434 222 PHE C N 1
ATOM 4590 C CA . PHE C 1 221 ? 20.77400 -4.09100 14.95600 1.000 111.86738 222 PHE C CA 1
ATOM 4591 C C . PHE C 1 221 ? 19.62300 -4.83800 14.29400 1.000 106.43209 222 PHE C C 1
ATOM 4592 O O . PHE C 1 221 ? 19.05400 -5.76600 14.88700 1.000 105.40908 222 PHE C O 1
ATOM 4600 N N . ALA C 1 222 ? 19.31000 -4.49000 13.03800 1.000 105.96142 223 ALA C N 1
ATOM 4601 C CA . ALA C 1 222 ? 18.35900 -5.28200 12.26200 1.000 104.13188 223 ALA C CA 1
ATOM 4602 C C . ALA C 1 222 ? 18.82700 -6.73800 12.14400 1.000 101.92147 223 ALA C C 1
ATOM 4603 O O . ALA C 1 222 ? 18.04600 -7.67600 12.40900 1.000 97.05580 223 ALA C O 1
ATOM 4605 N N . SER C 1 223 ? 20.09500 -6.95200 11.73200 1.000 109.29803 224 SER C N 1
ATOM 4606 C CA . SER C 1 223 ? 20.60800 -8.32900 11.70000 1.000 108.93356 224 SER C CA 1
ATOM 4607 C C . SER C 1 223 ? 20.37800 -9.04500 13.03500 1.000 104.73454 224 SER C C 1
ATOM 4608 O O . SER C 1 223 ? 19.95500 -10.20900 13.07100 1.000 98.94608 224 SER C O 1
ATOM 4611 N N . PHE C 1 224 ? 20.62600 -8.34800 14.14400 1.000 98.08397 225 PHE C N 1
ATOM 4612 C CA . PHE C 1 224 ? 20.52400 -8.95600 15.46700 1.000 93.37221 225 PHE C CA 1
ATOM 4613 C C . PHE C 1 224 ? 19.09200 -9.33600 15.77200 1.000 93.80041 225 PHE C C 1
ATOM 4614 O O . PHE C 1 224 ? 18.83500 -10.28600 16.51800 1.000 89.24496 225 PHE C O 1
ATOM 4622 N N . CYS C 1 225 ? 18.15300 -8.63200 15.15900 1.000 92.95465 226 CYS C N 1
ATOM 4623 C CA . CYS C 1 225 ? 16.74400 -8.89900 15.39900 1.000 86.36061 226 CYS C CA 1
ATOM 4624 C C . CYS C 1 225 ? 16.22900 -10.06700 14.58500 1.000 85.27208 226 CYS C C 1
ATOM 4625 O O . CYS C 1 225 ? 15.17500 -10.61400 14.92300 1.000 82.70555 226 CYS C O 1
ATOM 4628 N N . MET C 1 226 ? 16.90600 -10.40000 13.48600 1.000 87.80150 227 MET C N 1
ATOM 4629 C CA . MET C 1 226 ? 16.34700 -11.39200 12.56200 1.000 88.31345 227 MET C CA 1
ATOM 4630 C C . MET C 1 226 ? 16.01900 -12.75700 13.18200 1.000 82.51985 227 MET C C 1
ATOM 4631 O O . MET C 1 226 ? 14.97600 -13.32600 12.80900 1.000 79.35946 227 MET C O 1
ATOM 4636 N N . PRO C 1 227 ? 16.86100 -13.36300 14.08200 1.000 80.20196 228 PRO C N 1
ATOM 4637 C CA . PRO C 1 227 ? 16.51100 -14.66500 14.68500 1.000 79.68337 228 PRO C CA 1
ATOM 4638 C C . PRO C 1 227 ? 15.10600 -14.76200 15.27100 1.000 84.00194 228 PRO C C 1
ATOM 4639 O O . PRO C 1 227 ? 14.60600 -15.86400 15.54600 1.000 86.16575 228 PRO C O 1
ATOM 4643 N N . PHE C 1 228 ? 14.49100 -13.62000 15.54900 1.000 78.03755 229 PHE C N 1
ATOM 4644 C CA . PHE C 1 228 ? 13.16100 -13.57400 16.12100 1.000 73.13681 229 PHE C CA 1
ATOM 4645 C C . PHE C 1 228 ? 12.06500 -13.39800 15.09900 1.000 76.53318 229 PHE C C 1
ATOM 4646 O O . PHE C 1 228 ? 10.89900 -13.44700 15.47800 1.000 79.13651 229 PHE C O 1
ATOM 4654 N N . ILE C 1 229 ? 12.39100 -13.18500 13.82700 1.000 81.15423 230 ILE C N 1
ATOM 4655 C CA . ILE C 1 229 ? 11.34300 -12.85400 12.86700 1.000 79.24248 230 ILE C CA 1
ATOM 4656 C C . ILE C 1 229 ? 11.57700 -13.43100 11.48300 1.000 75.39241 230 ILE C C 1
ATOM 4657 O O . ILE C 1 229 ? 10.71400 -13.32700 10.61600 1.000 75.68869 230 ILE C O 1
ATOM 4662 N N . ASP C 1 230 ? 12.73600 -14.03500 11.23900 1.000 82.11507 231 ASP C N 1
ATOM 4663 C CA . ASP C 1 230 ? 13.00400 -14.54600 9.89500 1.000 85.70586 231 ASP C CA 1
ATOM 4664 C C . ASP C 1 230 ? 12.56900 -15.99100 9.70700 1.000 89.38598 231 ASP C C 1
ATOM 4665 O O . ASP C 1 230 ? 12.71900 -16.52300 8.60900 1.000 98.02965 231 ASP C O 1
ATOM 4670 N N . GLY C 1 231 ? 12.09000 -16.65500 10.76300 1.000 80.12924 232 GLY C N 1
ATOM 4671 C CA . GLY C 1 231 ? 11.60100 -18.00700 10.66800 1.000 75.98887 232 GLY C CA 1
ATOM 4672 C C . GLY C 1 231 ? 12.64300 -19.08300 10.88500 1.000 81.65442 232 GLY C C 1
ATOM 4673 O O . GLY C 1 231 ? 12.28600 -20.27100 10.94500 1.000 76.25307 232 GLY C O 1
ATOM 4674 N N . THR C 1 232 ? 13.91400 -18.71400 11.06700 1.000 76.39714 233 THR C N 1
ATOM 4675 C CA . THR C 1 232 ? 14.96000 -19.72900 11.15100 1.000 77.09484 233 THR C CA 1
ATOM 4676 C C . THR C 1 232 ? 14.94700 -20.43000 12.50600 1.000 73.34430 233 THR C C 1
ATOM 4677 O O . THR C 1 232 ? 15.14400 -21.64300 12.59100 1.000 84.38721 233 THR C O 1
ATOM 4681 N N . SER C 1 233 ? 14.62700 -19.69400 13.56000 1.000 72.50760 234 SER C N 1
ATOM 4682 C CA . SER C 1 233 ? 14.59300 -20.19600 14.92300 1.000 70.30044 234 SER C CA 1
ATOM 4683 C C . SER C 1 233 ? 13.20400 -19.94000 15.51700 1.000 72.35524 234 SER C C 1
ATOM 4684 O O . SER C 1 233 ? 12.71900 -18.80700 15.52800 1.000 74.64075 234 SER C O 1
ATOM 4687 N N . LYS C 1 234 ? 12.55200 -21.00200 15.97800 1.000 67.78275 235 LYS C N 1
ATOM 4688 C CA . LYS C 1 234 ? 11.13100 -20.96100 16.24200 1.000 68.30768 235 LYS C CA 1
ATOM 4689 C C . LYS C 1 234 ? 10.81600 -21.32400 17.70300 1.000 64.01511 235 LYS C C 1
ATOM 4690 O O . LYS C 1 234 ? 9.64500 -21.51600 18.05200 1.000 69.32064 235 LYS C O 1
ATOM 4696 N N . PHE C 1 235 ? 11.81600 -21.39400 18.60000 1.000 59.71205 236 PHE C N 1
ATOM 4697 C CA . PHE C 1 235 ? 11.56100 -21.98700 19.92000 1.000 60.63144 236 PHE C CA 1
ATOM 4698 C C . PHE C 1 235 ? 11.90600 -21.14200 21.14300 1.000 61.12712 236 PHE C C 1
ATOM 4699 O O . PHE C 1 235 ? 11.62800 -21.57300 22.27100 1.000 61.56658 236 PHE C O 1
ATOM 4707 N N . THR C 1 236 ? 12.54000 -19.99000 20.97100 1.000 63.98334 237 THR C N 1
ATOM 4708 C CA . THR C 1 236 ? 12.68000 -19.00300 22.04100 1.000 64.44384 237 THR C CA 1
ATOM 4709 C C . THR C 1 236 ? 11.43500 -18.10100 22.11500 1.000 62.71678 237 THR C C 1
ATOM 4710 O O . THR C 1 236 ? 10.82100 -17.76400 21.09800 1.000 59.39174 237 THR C O 1
ATOM 4714 N N . THR C 1 237 ? 10.98100 -17.82200 23.34100 1.000 66.97871 238 THR C N 1
ATOM 4715 C CA . THR C 1 237 ? 9.79200 -16.97900 23.47600 1.000 58.96806 238 THR C CA 1
ATOM 4716 C C . THR C 1 237 ? 9.69700 -16.33700 24.85200 1.000 58.26431 238 THR C C 1
ATOM 4717 O O . THR C 1 237 ? 10.20000 -16.88800 25.84100 1.000 56.94238 238 THR C O 1
ATOM 4721 N N . GLY C 1 238 ? 9.00900 -15.18400 24.90000 1.000 62.41800 239 GLY C N 1
ATOM 4722 C CA . GLY C 1 238 ? 8.82900 -14.40100 26.12400 1.000 59.49004 239 GLY C CA 1
ATOM 4723 C C . GLY C 1 238 ? 10.13400 -14.01100 26.76300 1.000 58.20929 239 GLY C C 1
ATOM 4724 O O . GLY C 1 238 ? 10.23900 -13.95000 27.99600 1.000 58.39703 239 GLY C O 1
ATOM 4725 N N . GLN C 1 239 ? 11.16400 -13.84300 25.93400 1.000 64.82434 240 GLN C N 1
ATOM 4726 C CA . GLN C 1 239 ? 12.50300 -13.43000 26.32100 1.000 73.69811 240 GLN C CA 1
ATOM 4727 C C . GLN C 1 239 ? 12.69600 -11.93000 26.15100 1.000 71.83569 240 GLN C C 1
ATOM 4728 O O . GLN C 1 239 ? 12.15900 -11.33300 25.21200 1.000 67.91468 240 GLN C O 1
ATOM 4734 N N . PHE C 1 240 ? 13.46300 -11.33000 27.05500 1.000 71.47562 241 PHE C N 1
ATOM 4735 C CA . PHE C 1 240 ? 13.96800 -9.97900 26.87200 1.000 72.68578 241 PHE C CA 1
ATOM 4736 C C . PHE C 1 240 ? 15.46600 -10.03500 26.71900 1.000 71.65675 241 PHE C C 1
ATOM 4737 O O . PHE C 1 240 ? 16.15500 -10.56300 27.59300 1.000 75.30598 241 PHE C O 1
ATOM 4745 N N . ILE C 1 241 ? 15.96900 -9.55200 25.59500 1.000 75.00513 242 ILE C N 1
ATOM 4746 C CA . ILE C 1 241 ? 17.40400 -9.59300 25.35700 1.000 79.87584 242 ILE C CA 1
ATOM 4747 C C . ILE C 1 241 ? 17.88600 -8.17900 25.12100 1.000 78.98871 242 ILE C C 1
ATOM 4748 O O . ILE C 1 241 ? 17.30200 -7.46000 24.29900 1.000 70.65049 242 ILE C O 1
ATOM 4753 N N . ALA C 1 242 ? 19.02200 -7.83000 25.74100 1.000 88.95779 243 ALA C N 1
ATOM 4754 C CA . ALA C 1 242 ? 19.62300 -6.49900 25.62800 1.000 80.84034 243 ALA C CA 1
ATOM 4755 C C . ALA C 1 242 ? 20.64600 -6.47700 24.49700 1.000 87.57422 243 ALA C C 1
ATOM 4756 O O . ALA C 1 242 ? 21.23500 -7.50200 24.14500 1.000 90.03422 243 ALA C O 1
ATOM 4758 N N . LYS D 1 6 ? -50.49000 -13.18500 16.12300 1.000 92.64523 7 LYS D N 1
ATOM 4759 C CA . LYS D 1 6 ? -50.86000 -14.34700 15.33100 1.000 102.29550 7 LYS D CA 1
ATOM 4760 C C . LYS D 1 6 ? -51.02000 -14.00500 13.84500 1.000 100.54578 7 LYS D C 1
ATOM 4761 O O . LYS D 1 6 ? -51.03900 -14.92300 13.02300 1.000 100.71265 7 LYS D O 1
ATOM 4767 N N . ARG D 1 7 ? -51.20100 -12.73000 13.46600 1.000 93.19425 8 ARG D N 1
ATOM 4768 C CA . ARG D 1 7 ? -51.19800 -12.41700 12.03800 1.000 94.61895 8 ARG D CA 1
ATOM 4769 C C . ARG D 1 7 ? -49.75900 -12.29700 11.52900 1.000 93.15538 8 ARG D C 1
ATOM 4770 O O . ARG D 1 7 ? -48.88300 -11.77700 12.22700 1.000 93.85896 8 ARG D O 1
ATOM 4778 N N . VAL D 1 8 ? -49.54500 -12.66300 10.26400 1.000 91.62823 9 VAL D N 1
ATOM 4779 C CA . VAL D 1 8 ? -48.21900 -12.66400 9.63600 1.000 89.18126 9 VAL D CA 1
ATOM 4780 C C . VAL D 1 8 ? -48.10600 -11.48900 8.65000 1.000 86.04461 9 VAL D C 1
ATOM 4781 O O . VAL D 1 8 ? -48.96900 -11.30600 7.77400 1.000 89.03470 9 VAL D O 1
ATOM 4785 N N . ALA D 1 9 ? -47.05500 -10.66700 8.81100 1.000 86.96846 10 ALA D N 1
ATOM 4786 C CA . ALA D 1 9 ? -46.78800 -9.50600 7.96200 1.000 84.58323 10 ALA D CA 1
ATOM 4787 C C . ALA D 1 9 ? -45.48200 -9.69600 7.18200 1.000 76.72164 10 ALA D C 1
ATOM 4788 O O . ALA D 1 9 ? -44.40400 -9.87200 7.77300 1.000 70.28729 10 ALA D O 1
ATOM 4790 N N . LEU D 1 10 ? -45.58200 -9.52800 5.85800 1.000 72.51357 11 LEU D N 1
ATOM 4791 C CA . LEU D 1 10 ? -44.47800 -9.69100 4.93800 1.000 74.46973 11 LEU D CA 1
ATOM 4792 C C . LEU D 1 10 ? -43.99500 -8.28900 4.55800 1.000 74.10189 11 LEU D C 1
ATOM 4793 O O . LEU D 1 10 ? -44.80200 -7.42000 4.20300 1.000 74.93598 11 LEU D O 1
ATOM 4798 N N . VAL D 1 11 ? -42.69300 -8.03000 4.71500 1.000 71.12079 12 VAL D N 1
ATOM 4799 C CA . VAL D 1 11 ? -42.09000 -6.72000 4.32600 1.000 70.49702 12 VAL D CA 1
ATOM 4800 C C . VAL D 1 11 ? -40.91400 -7.02300 3.40400 1.000 68.86361 12 VAL D C 1
ATOM 4801 O O . VAL D 1 11 ? -39.95400 -7.61600 3.88000 1.000 71.81593 12 VAL D O 1
ATOM 4805 N N . GLY D 1 12 ? -40.98600 -6.62000 2.14000 1.000 69.01447 13 GLY D N 1
ATOM 4806 C CA . GLY D 1 12 ? -39.95900 -6.99800 1.15100 1.000 64.72210 13 GLY D CA 1
ATOM 4807 C C . GLY D 1 12 ? -38.56600 -6.48300 1.41900 1.000 67.78073 13 GLY D C 1
ATOM 4808 O O . GLY D 1 12 ? -37.62600 -7.22800 1.14800 1.000 76.99444 13 GLY D O 1
ATOM 4809 N N . ASP D 1 13 ? -38.42500 -5.23700 1.86300 1.000 69.12043 14 ASP D N 1
ATOM 4810 C CA . ASP D 1 13 ? -37.07900 -4.63500 2.02900 1.000 69.34719 14 ASP D CA 1
ATOM 4811 C C . ASP D 1 13 ? -36.94100 -4.04500 3.42200 1.000 74.40745 14 ASP D C 1
ATOM 4812 O O . ASP D 1 13 ? -37.43600 -2.94000 3.64400 1.000 83.37157 14 ASP D O 1
ATOM 4817 N N . ALA D 1 14 ? -36.28500 -4.77200 4.31700 1.000 70.64662 15 ALA D N 1
ATOM 4818 C CA . ALA D 1 14 ? -36.03500 -4.27300 5.68100 1.000 71.13820 15 ALA D CA 1
ATOM 4819 C C . ALA D 1 14 ? -34.57100 -3.87700 5.75800 1.000 77.78578 15 ALA D C 1
ATOM 4820 O O . ALA D 1 14 ? -34.05300 -3.72400 6.86400 1.000 79.98301 15 ALA D O 1
ATOM 4822 N N . SER D 1 15 ? -33.92200 -3.80600 4.60800 1.000 74.55840 16 SER D N 1
ATOM 4823 C CA . SER D 1 15 ? -32.47600 -3.51700 4.57600 1.000 73.79541 16 SER D CA 1
ATOM 4824 C C . SER D 1 15 ? -32.12500 -2.11400 5.06200 1.000 72.84822 16 SER D C 1
ATOM 4825 O O . SER D 1 15 ? -31.11600 -1.99300 5.75700 1.000 77.25870 16 SER D O 1
ATOM 4828 N N . PHE D 1 16 ? -32.91200 -1.09500 4.72400 1.000 74.12214 17 PHE D N 1
ATOM 4829 C CA . PHE D 1 16 ? -32.50100 0.30000 5.03800 1.000 69.74862 17 PHE D CA 1
ATOM 4830 C C . PHE D 1 16 ? -33.20300 0.89900 6.25800 1.000 64.27068 17 PHE D C 1
ATOM 4831 O O . PHE D 1 16 ? -32.85800 0.51900 7.37400 1.000 65.99422 17 PHE D O 1
ATOM 4839 N N . TYR D 1 17 ? -34.07000 1.89000 6.05800 1.000 67.20467 18 TYR D N 1
ATOM 4840 C CA . TYR D 1 17 ? -34.69200 2.57100 7.22000 1.000 64.60644 18 TYR D CA 1
ATOM 4841 C C . TYR D 1 17 ? -36.21500 2.42700 7.23400 1.000 62.35530 18 TYR D C 1
ATOM 4842 O O . TYR D 1 17 ? -36.77000 2.19900 8.30800 1.000 62.23894 18 TYR D O 1
ATOM 4851 N N . VAL D 1 18 ? -36.86700 2.56600 6.08600 1.000 60.68801 19 VAL D N 1
ATOM 4852 C CA . VAL D 1 18 ? -38.35600 2.54500 6.05100 1.000 63.12437 19 VAL D CA 1
ATOM 4853 C C . VAL D 1 18 ? -38.87500 1.18200 6.49200 1.000 70.06735 19 VAL D C 1
ATOM 4854 O O . VAL D 1 18 ? -39.78900 1.14200 7.31700 1.000 70.76236 19 VAL D O 1
ATOM 4858 N N . GLY D 1 19 ? -38.30000 0.11000 5.96800 1.000 70.71741 20 GLY D N 1
ATOM 4859 C CA . GLY D 1 19 ? -38.79100 -1.23200 6.30500 1.000 66.94447 20 GLY D CA 1
ATOM 4860 C C . GLY D 1 19 ? -38.57000 -1.60800 7.74800 1.000 68.16157 20 GLY D C 1
ATOM 4861 O O . GLY D 1 19 ? -39.50500 -2.11300 8.36300 1.000 65.36136 20 GLY D O 1
ATOM 4862 N N . PRO D 1 20 ? -37.37300 -1.40400 8.32400 1.000 72.13849 21 PRO D N 1
ATOM 4863 C CA . PRO D 1 20 ? -37.17300 -1.66400 9.73200 1.000 70.05748 21 PRO D CA 1
ATOM 4864 C C . PRO D 1 20 ? -38.28200 -0.99700 10.54500 1.000 72.55784 21 PRO D C 1
ATOM 4865 O O . PRO D 1 20 ? -38.84800 -1.63200 11.38600 1.000 73.49486 21 PRO D O 1
ATOM 4869 N N . SER D 1 21 ? -38.56200 0.26300 10.25800 1.000 71.61865 22 SER D N 1
ATOM 4870 C CA . SER D 1 21 ? -39.58700 1.01000 10.97500 1.000 69.09630 22 SER D CA 1
ATOM 4871 C C . SER D 1 21 ? -40.93600 0.34100 10.84700 1.000 68.80974 22 SER D C 1
ATOM 4872 O O . SER D 1 21 ? -41.69000 0.23500 11.83600 1.000 72.57069 22 SER D O 1
ATOM 4875 N N . LEU D 1 22 ? -41.27600 -0.08400 9.62300 1.000 69.43551 23 LEU D N 1
ATOM 4876 C CA . LEU D 1 22 ? -42.53300 -0.79500 9.41000 1.000 62.85550 23 LEU D CA 1
ATOM 4877 C C . LEU D 1 22 ? -42.59400 -2.04400 10.27400 1.000 65.84045 23 LEU D C 1
ATOM 4878 O O . LEU D 1 22 ? -43.61900 -2.31900 10.90600 1.000 70.44603 23 LEU D O 1
ATOM 4883 N N . ALA D 1 23 ? -41.52700 -2.85000 10.23800 1.000 70.57288 24 ALA D N 1
ATOM 4884 C CA . ALA D 1 23 ? -41.45800 -4.07400 11.03700 1.000 72.93434 24 ALA D CA 1
ATOM 4885 C C . ALA D 1 23 ? -41.65600 -3.79600 12.52000 1.000 70.43917 24 ALA D C 1
ATOM 4886 O O . ALA D 1 23 ? -42.42000 -4.49700 13.19800 1.000 86.42712 24 ALA D O 1
ATOM 4888 N N . ARG D 1 24 ? -40.97600 -2.78300 13.04400 1.000 65.94494 25 ARG D N 1
ATOM 4889 C CA . ARG D 1 24 ? -41.09800 -2.45700 14.45900 1.000 73.56549 25 ARG D CA 1
ATOM 4890 C C . ARG D 1 24 ? -42.55200 -2.11500 14.80800 1.000 76.16974 25 ARG D C 1
ATOM 4891 O O . ARG D 1 24 ? -43.09100 -2.56300 15.83600 1.000 80.55331 25 ARG D O 1
ATOM 4899 N N . GLU D 1 25 ? -43.21800 -1.33000 13.98200 1.000 69.94620 26 GLU D N 1
ATOM 4900 C CA . GLU D 1 25 ? -44.58600 -0.89800 14.35800 1.000 81.25517 26 GLU D CA 1
ATOM 4901 C C . GLU D 1 25 ? -45.52900 -2.09900 14.33000 1.000 82.80193 26 GLU D C 1
ATOM 4902 O O . GLU D 1 25 ? -46.38500 -2.20900 15.21000 1.000 83.15435 26 GLU D O 1
ATOM 4908 N N . LEU D 1 26 ? -45.37700 -2.95800 13.33900 1.000 80.00178 27 LEU D N 1
ATOM 4909 C CA . LEU D 1 26 ? -46.27600 -4.12000 13.20200 1.000 80.60898 27 LEU D CA 1
ATOM 4910 C C . LEU D 1 26 ? -46.08200 -5.00800 14.42100 1.000 82.17902 27 LEU D C 1
ATOM 4911 O O . LEU D 1 26 ? -47.04900 -5.61100 14.87400 1.000 90.76071 27 LEU D O 1
ATOM 4916 N N . ALA D 1 27 ? -44.85300 -5.11100 14.89500 1.000 72.95739 28 ALA D N 1
ATOM 4917 C CA . ALA D 1 27 ? -44.58100 -5.92900 16.08800 1.000 81.69659 28 ALA D CA 1
ATOM 4918 C C . ALA D 1 27 ? -45.31600 -5.35200 17.29100 1.000 82.61116 28 ALA D C 1
ATOM 4919 O O . ALA D 1 27 ? -45.91300 -6.12800 18.03800 1.000 82.89998 28 ALA D O 1
ATOM 4921 N N . ARG D 1 28 ? -45.30200 -4.03300 17.44000 1.000 81.83083 29 ARG D N 1
ATOM 4922 C CA . ARG D 1 28 ? -46.02900 -3.35900 18.54300 1.000 82.97537 29 ARG D CA 1
ATOM 4923 C C . ARG D 1 28 ? -47.51500 -3.61200 18.33600 1.000 86.57212 29 ARG D C 1
ATOM 4924 O O . ARG D 1 28 ? -48.26800 -3.45500 19.30100 1.000 87.53518 29 ARG D O 1
ATOM 4932 N N . ARG D 1 29 ? -47.90800 -3.93000 17.10400 1.000 85.81256 30 ARG D N 1
ATOM 4933 C CA . ARG D 1 29 ? -49.32500 -4.20700 16.76400 1.000 85.99431 30 ARG D CA 1
ATOM 4934 C C . ARG D 1 29 ? -49.58200 -5.71700 16.81500 1.000 89.24398 30 ARG D C 1
ATOM 4935 O O . ARG D 1 29 ? -50.61600 -6.14500 16.28400 1.000 89.59946 30 ARG D O 1
ATOM 4943 N N . GLU D 1 30 ? -48.63800 -6.48700 17.35100 1.000 88.09867 31 GLU D N 1
ATOM 4944 C CA . GLU D 1 30 ? -48.84200 -7.94100 17.57800 1.000 92.98163 31 GLU D CA 1
ATOM 4945 C C . GLU D 1 30 ? -48.80800 -8.71700 16.27200 1.000 91.14724 31 GLU D C 1
ATOM 4946 O O . GLU D 1 30 ? -49.65700 -9.59400 16.09100 1.000 91.96181 31 GLU D O 1
ATOM 4952 N N . HIS D 1 31 ? -47.84300 -8.41000 15.41600 1.000 91.98598 32 HIS D N 1
ATOM 4953 C CA . HIS D 1 31 ? -47.64900 -9.13800 14.16800 1.000 87.20288 32 HIS D CA 1
ATOM 4954 C C . HIS D 1 31 ? -46.37400 -9.96300 14.22900 1.000 85.44257 32 HIS D C 1
ATOM 4955 O O . HIS D 1 31 ? -45.37000 -9.51700 14.79100 1.000 84.39705 32 HIS D O 1
ATOM 4962 N N . ASN D 1 32 ? -46.42800 -11.19300 13.71000 1.000 88.17448 33 ASN D N 1
ATOM 4963 C CA . ASN D 1 32 ? -45.21600 -11.92200 13.34700 1.000 92.28350 33 ASN D CA 1
ATOM 4964 C C . ASN D 1 32 ? -44.72700 -11.44800 11.98200 1.000 89.51599 33 ASN D C 1
ATOM 4965 O O . ASN D 1 32 ? -45.51900 -10.96000 11.17500 1.000 84.76708 33 ASN D O 1
ATOM 4970 N N . LEU D 1 33 ? -43.42700 -11.62200 11.70500 1.000 84.90861 34 LEU D N 1
ATOM 4971 C CA . LEU D 1 33 ? -42.79800 -10.91800 10.59200 1.000 80.73534 34 LEU D CA 1
ATOM 4972 C C . LEU D 1 33 ? -42.03400 -11.85700 9.66800 1.000 73.74190 34 LEU D C 1
ATOM 4973 O O . LEU D 1 33 ? -41.29000 -12.72500 10.12700 1.000 73.79599 34 LEU D O 1
ATOM 4978 N N . VAL D 1 34 ? -42.21000 -11.64900 8.36400 1.000 71.85223 35 VAL D N 1
ATOM 4979 C CA . VAL D 1 34 ? -41.31600 -12.14800 7.32700 1.000 73.18946 35 VAL D CA 1
ATOM 4980 C C . VAL D 1 34 ? -40.62600 -10.92800 6.72900 1.000 74.89892 35 VAL D C 1
ATOM 4981 O O . VAL D 1 34 ? -41.27500 -10.09800 6.07600 1.000 73.83255 35 VAL D O 1
ATOM 4985 N N . LEU D 1 35 ? -39.32000 -10.79500 6.97800 1.000 68.64660 36 LEU D N 1
ATOM 4986 C CA . LEU D 1 35 ? -38.56400 -9.62100 6.55500 1.000 68.84060 36 LEU D CA 1
ATOM 4987 C C . LEU D 1 35 ? -37.53300 -9.99600 5.49200 1.000 66.68718 36 LEU D C 1
ATOM 4988 O O . LEU D 1 35 ? -36.80300 -10.97600 5.64100 1.000 78.01710 36 LEU D O 1
ATOM 4993 N N . GLY D 1 36 ? -37.47000 -9.19300 4.42100 1.000 67.42341 37 GLY D N 1
ATOM 4994 C CA . GLY D 1 36 ? -36.51100 -9.40200 3.35700 1.000 66.41973 37 GLY D CA 1
ATOM 4995 C C . GLY D 1 36 ? -35.21600 -8.68700 3.64500 1.000 69.62462 37 GLY D C 1
ATOM 4996 O O . GLY D 1 36 ? -35.20800 -7.47900 3.89900 1.000 72.41626 37 GLY D O 1
ATOM 4997 N N . ASP D 1 37 ? -34.11600 -9.45100 3.63500 1.000 72.61301 38 ASP D N 1
ATOM 4998 C CA . ASP D 1 37 ? -32.75900 -8.99100 3.89100 1.000 65.03204 38 ASP D CA 1
ATOM 4999 C C . ASP D 1 37 ? -32.74300 -7.99300 5.02100 1.000 69.67980 38 ASP D C 1
ATOM 5000 O O . ASP D 1 37 ? -32.39900 -6.83300 4.89000 1.000 71.54314 38 ASP D O 1
ATOM 5005 N N . PRO D 1 38 ? -33.14800 -8.43800 6.23800 1.000 72.99055 39 PRO D N 1
ATOM 5006 C CA . PRO D 1 38 ? -33.28600 -7.52000 7.33900 1.000 72.48142 39 PRO D CA 1
ATOM 5007 C C . PRO D 1 38 ? -31.95300 -6.88500 7.70400 1.000 80.67942 39 PRO D C 1
ATOM 5008 O O . PRO D 1 38 ? -30.93200 -7.47500 7.46300 1.000 87.14693 39 PRO D O 1
ATOM 5012 N N . ALA D 1 39 ? -32.01600 -5.70700 8.29900 1.000 83.16371 40 ALA D N 1
ATOM 5013 C CA . ALA D 1 39 ? -30.78900 -4.96200 8.63000 1.000 81.05885 40 ALA D CA 1
ATOM 5014 C C . ALA D 1 39 ? -30.07400 -5.59800 9.81200 1.000 77.70210 40 ALA D C 1
ATOM 5015 O O . ALA D 1 39 ? -30.68100 -6.42000 10.50700 1.000 84.82157 40 ALA D O 1
ATOM 5017 N N . GLU D 1 40 ? -28.81700 -5.22600 10.00700 1.000 80.97957 41 GLU D N 1
ATOM 5018 C CA . GLU D 1 40 ? -28.01100 -5.83300 11.08300 1.000 87.36331 41 GLU D CA 1
ATOM 5019 C C . GLU D 1 40 ? -28.63600 -5.52100 12.43000 1.000 87.80875 41 GLU D C 1
ATOM 5020 O O . GLU D 1 40 ? -28.95700 -4.35600 12.67000 1.000 89.63836 41 GLU D O 1
ATOM 5026 N N . GLY D 1 41 ? -28.76100 -6.53800 13.27400 1.000 89.78279 42 GLY D N 1
ATOM 5027 C CA . GLY D 1 41 ? -29.26800 -6.32500 14.63500 1.000 85.11420 42 GLY D CA 1
ATOM 5028 C C . GLY D 1 41 ? -30.76400 -6.16800 14.73000 1.000 86.71403 42 GLY D C 1
ATOM 5029 O O . GLY D 1 41 ? -31.24800 -6.07200 15.86000 1.000 88.89119 42 GLY D O 1
ATOM 5030 N N . LEU D 1 42 ? -31.48800 -6.14800 13.61100 1.000 92.61923 43 LEU D N 1
ATOM 5031 C CA . LEU D 1 42 ? -32.92400 -5.90000 13.79800 1.000 88.44937 43 LEU D CA 1
ATOM 5032 C C . LEU D 1 42 ? -33.67700 -7.15800 14.24100 1.000 91.35439 43 LEU D C 1
ATOM 5033 O O . LEU D 1 42 ? -34.59400 -7.08800 15.08200 1.000 91.41458 43 LEU D O 1
ATOM 5038 N N . VAL D 1 43 ? -33.37900 -8.28600 13.57900 1.000 94.46071 44 VAL D N 1
ATOM 5039 C CA . VAL D 1 43 ? -33.97300 -9.57500 13.93100 1.000 94.74752 44 VAL D CA 1
ATOM 5040 C C . VAL D 1 43 ? -33.90600 -9.79000 15.43400 1.000 94.32131 44 VAL D C 1
ATOM 5041 O O . VAL D 1 43 ? -34.90600 -10.13100 16.07200 1.000 95.96733 44 VAL D O 1
ATOM 5045 N N . ASP D 1 44 ? -32.70000 -9.69700 15.97800 1.000 94.99914 45 ASP D N 1
ATOM 5046 C CA . ASP D 1 44 ? -32.51300 -10.00400 17.41200 1.000 95.35274 45 ASP D CA 1
ATOM 5047 C C . ASP D 1 44 ? -33.37700 -9.05800 18.23400 1.000 93.91029 45 ASP D C 1
ATOM 5048 O O . ASP D 1 44 ? -33.96000 -9.50000 19.22400 1.000 97.01024 45 ASP D O 1
ATOM 5053 N N . GLU D 1 45 ? -33.46800 -7.81000 17.80800 1.000 90.60236 46 GLU D N 1
ATOM 5054 C CA . GLU D 1 45 ? -34.21800 -6.81800 18.60100 1.000 94.44311 46 GLU D CA 1
ATOM 5055 C C . GLU D 1 45 ? -35.66600 -7.27500 18.68200 1.000 98.35890 46 GLU D C 1
ATOM 5056 O O . GLU D 1 45 ? -36.22200 -7.27200 19.78300 1.000 102.38349 46 GLU D O 1
ATOM 5062 N N . LEU D 1 46 ? -36.23200 -7.68100 17.55400 1.000 98.49659 47 LEU D N 1
ATOM 5063 C CA . LEU D 1 46 ? -37.64500 -8.13700 17.51200 1.000 104.77181 47 LEU D CA 1
ATOM 5064 C C . LEU D 1 46 ? -37.80800 -9.46600 18.25500 1.000 107.19411 47 LEU D C 1
ATOM 5065 O O . LEU D 1 46 ? -38.84800 -9.65900 18.89900 1.000 103.00999 47 LEU D O 1
ATOM 5070 N N . THR D 1 47 ? -36.82300 -10.35600 18.13900 1.000 108.69589 48 THR D N 1
ATOM 5071 C CA . THR D 1 47 ? -36.88400 -11.65900 18.83800 1.000 105.48951 48 THR D CA 1
ATOM 5072 C C . THR D 1 47 ? -36.93200 -11.37000 20.33300 1.000 111.81405 48 THR D C 1
ATOM 5073 O O . THR D 1 47 ? -37.72500 -12.01000 21.03700 1.000 113.46690 48 THR D O 1
ATOM 5077 N N . ALA D 1 48 ? -36.12600 -10.41500 20.78500 1.000 110.67432 49 ALA D N 1
ATOM 5078 C CA . ALA D 1 48 ? -36.13100 -10.02200 22.21000 1.000 108.92222 49 ALA D CA 1
ATOM 5079 C C . ALA D 1 48 ? -37.49500 -9.43500 22.57100 1.000 108.36905 49 ALA D C 1
ATOM 5080 O O . ALA D 1 48 ? -37.96000 -9.68900 23.68500 1.000 115.39796 49 ALA D O 1
ATOM 5082 N N . LEU D 1 49 ? -38.11100 -8.68700 21.65800 1.000 103.73726 50 LEU D N 1
ATOM 5083 C CA . LEU D 1 49 ? -39.46500 -8.12800 21.90500 1.000 108.92021 50 LEU D CA 1
ATOM 5084 C C . LEU D 1 49 ? -40.45600 -9.28900 21.96700 1.000 112.08497 50 LEU D C 1
ATOM 5085 O O . LEU D 1 49 ? -41.60400 -9.05700 22.37900 1.000 107.46911 50 LEU D O 1
ATOM 5090 N N . GLY D 1 50 ? -40.03900 -10.47800 21.53200 1.000 109.45794 51 GLY D N 1
ATOM 5091 C CA . GLY D 1 50 ? -40.89800 -11.66800 21.66700 1.000 113.32951 51 GLY D CA 1
ATOM 5092 C C . GLY D 1 50 ? -41.72600 -11.97300 20.44000 1.000 110.94009 51 GLY D C 1
ATOM 5093 O O . GLY D 1 50 ? -42.45900 -12.97100 20.46600 1.000 107.40404 51 GLY D O 1
ATOM 5094 N N . VAL D 1 51 ? -41.60400 -11.17100 19.39100 1.000 106.82868 52 VAL D N 1
ATOM 5095 C CA . VAL D 1 51 ? -42.32500 -11.53100 18.14300 1.000 105.66544 52 VAL D CA 1
ATOM 5096 C C . VAL D 1 51 ? -41.47800 -12.56600 17.42000 1.000 104.29065 52 VAL D C 1
ATOM 5097 O O . VAL D 1 51 ? -40.28300 -12.68200 17.73000 1.000 101.43203 52 VAL D O 1
ATOM 5101 N N . GLU D 1 52 ? -42.09700 -13.30400 16.51100 1.000 97.55268 53 GLU D N 1
ATOM 5102 C CA . GLU D 1 52 ? -41.32400 -14.27700 15.71400 1.000 90.37531 53 GLU D CA 1
ATOM 5103 C C . GLU D 1 52 ? -40.93800 -13.61800 14.39400 1.000 96.68626 53 GLU D C 1
ATOM 5104 O O . GLU D 1 52 ? -41.69300 -12.74800 13.93700 1.000 97.65791 53 GLU D O 1
ATOM 5110 N N . VAL D 1 53 ? -39.81300 -14.01800 13.80900 1.000 93.03828 54 VAL D N 1
ATOM 5111 C CA . VAL D 1 53 ? -39.26400 -13.41100 12.59600 1.000 79.85383 54 VAL D CA 1
ATOM 5112 C C . VAL D 1 53 ? -38.64900 -14.46600 11.66300 1.000 79.73138 54 VAL D C 1
ATOM 5113 O O . VAL D 1 53 ? -37.89200 -15.33700 12.10500 1.000 85.81745 54 VAL D O 1
ATOM 5117 N N . GLU D 1 54 ? -38.97400 -14.37500 10.37500 1.000 80.57396 55 GLU D N 1
ATOM 5118 C CA . GLU D 1 54 ? -38.32500 -15.25100 9.37300 1.000 78.08798 55 GLU D CA 1
ATOM 5119 C C . GLU D 1 54 ? -37.52300 -14.34300 8.45200 1.000 76.62088 55 GLU D C 1
ATOM 5120 O O . GLU D 1 54 ? -38.10400 -13.41500 7.89200 1.000 73.45932 55 GLU D O 1
ATOM 5126 N N . ALA D 1 55 ? -36.22800 -14.60300 8.32700 1.000 83.70505 56 ALA D N 1
ATOM 5127 C CA . ALA D 1 55 ? -35.37200 -13.72500 7.51400 1.000 70.87240 56 ALA D CA 1
ATOM 5128 C C . ALA D 1 55 ? -35.20900 -14.34900 6.14600 1.000 72.61120 56 ALA D C 1
ATOM 5129 O O . ALA D 1 55 ? -34.69200 -15.46600 6.06100 1.000 80.81637 56 ALA D O 1
ATOM 5131 N N . VAL D 1 56 ? -35.63200 -13.63000 5.12200 1.000 63.89168 57 VAL D N 1
ATOM 5132 C CA . VAL D 1 56 ? -35.45000 -14.13900 3.74600 1.000 67.81982 57 VAL D CA 1
ATOM 5133 C C . VAL D 1 56 ? -34.29200 -13.35000 3.15600 1.000 70.41223 57 VAL D C 1
ATOM 5134 O O . VAL D 1 56 ? -34.30200 -12.13500 3.28000 1.000 75.93428 57 VAL D O 1
ATOM 5138 N N . LEU D 1 57 ? -33.32100 -14.03400 2.56900 1.000 69.83026 58 LEU D N 1
ATOM 5139 C CA . LEU D 1 57 ? -32.10800 -13.33800 2.09200 1.000 74.24281 58 LEU D CA 1
ATOM 5140 C C . LEU D 1 57 ? -32.08400 -13.31000 0.56700 1.000 77.45413 58 LEU D C 1
ATOM 5141 O O . LEU D 1 57 ? -32.65400 -14.21600 -0.03900 1.000 78.10414 58 LEU D O 1
ATOM 5146 N N . GLY D 1 58 ? -31.43800 -12.30300 -0.01700 1.000 77.30538 59 GLY D N 1
ATOM 5147 C CA . GLY D 1 58 ? -31.31100 -12.20300 -1.48200 1.000 79.18032 59 GLY D CA 1
ATOM 5148 C C . GLY D 1 58 ? -32.59200 -11.79200 -2.17100 1.000 91.15322 59 GLY D C 1
ATOM 5149 O O . GLY D 1 58 ? -32.74800 -12.14400 -3.34700 1.000 94.54096 59 GLY D O 1
ATOM 5150 N N . VAL D 1 59 ? -33.48000 -11.08000 -1.47800 1.000 86.13094 60 VAL D N 1
ATOM 5151 C CA . VAL D 1 59 ? -34.80800 -10.76400 -2.07000 1.000 77.17908 60 VAL D CA 1
ATOM 5152 C C . VAL D 1 59 ? -34.98700 -9.27300 -2.35800 1.000 77.30806 60 VAL D C 1
ATOM 5153 O O . VAL D 1 59 ? -36.08300 -8.90700 -2.77400 1.000 83.61665 60 VAL D O 1
ATOM 5157 N N . ARG D 1 60 ? -33.97500 -8.44200 -2.14900 1.000 77.75986 61 ARG D N 1
ATOM 5158 C CA . ARG D 1 60 ? -34.16100 -6.97100 -2.29100 1.000 75.57443 61 ARG D CA 1
ATOM 5159 C C . ARG D 1 60 ? -34.46600 -6.54400 -3.73000 1.000 71.42243 61 ARG D C 1
ATOM 5160 O O . ARG D 1 60 ? -35.26900 -5.62300 -3.88900 1.000 71.96654 61 ARG D O 1
ATOM 5168 N N . ASN D 1 61 ? -33.82600 -7.14100 -4.73300 1.000 67.64323 62 ASN D N 1
ATOM 5169 C CA . ASN D 1 61 ? -34.19200 -6.79100 -6.12900 1.000 71.08644 62 ASN D CA 1
ATOM 5170 C C . ASN D 1 61 ? -35.56800 -7.37400 -6.38400 1.000 74.34111 62 ASN D C 1
ATOM 5171 O O . ASN D 1 61 ? -35.66100 -8.57200 -6.64300 1.000 71.94613 62 ASN D O 1
ATOM 5176 N N . LEU D 1 62 ? -36.59000 -6.54100 -6.29100 1.000 65.69508 63 LEU D N 1
ATOM 5177 C CA . LEU D 1 62 ? -37.93300 -7.06700 -6.42200 1.000 69.45205 63 LEU D CA 1
ATOM 5178 C C . LEU D 1 62 ? -38.29300 -7.31500 -7.89000 1.000 69.96786 63 LEU D C 1
ATOM 5179 O O . LEU D 1 62 ? -39.32800 -7.92600 -8.18500 1.000 63.59959 63 LEU D O 1
ATOM 5184 N N . ALA D 1 63 ? -37.48100 -6.76600 -8.80800 1.000 68.86811 64 ALA D N 1
ATOM 5185 C CA . ALA D 1 63 ? -37.58800 -7.00600 -10.25100 1.000 73.52252 64 ALA D CA 1
ATOM 5186 C C . ALA D 1 63 ? -37.17100 -8.41400 -10.68300 1.000 66.85394 64 ALA D C 1
ATOM 5187 O O . ALA D 1 63 ? -37.55800 -8.85800 -11.77400 1.000 63.56946 64 ALA D O 1
ATOM 5189 N N . ASP D 1 64 ? -36.32100 -9.09300 -9.90500 1.000 63.70314 65 ASP D N 1
ATOM 5190 C CA . ASP D 1 64 ? -36.09500 -10.52400 -10.09500 1.000 71.58889 65 ASP D CA 1
ATOM 5191 C C . ASP D 1 64 ? -37.35600 -11.28400 -9.68300 1.000 72.05290 65 ASP D C 1
ATOM 5192 O O . ASP D 1 64 ? -37.78700 -11.16100 -8.52000 1.000 75.20959 65 A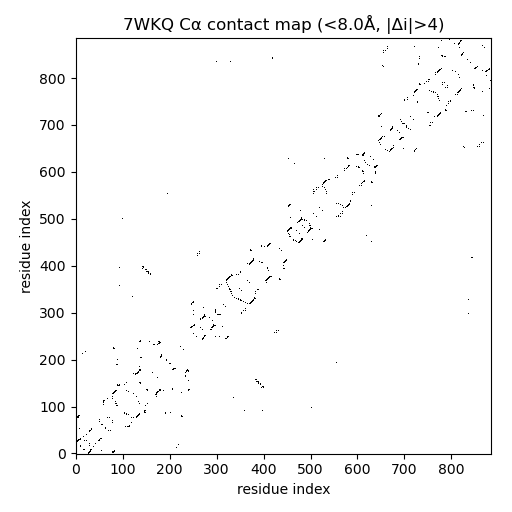SP D O 1
ATOM 5197 N N . PRO D 1 65 ? -38.02800 -11.99600 -10.60200 1.000 68.59898 66 PRO D N 1
ATOM 5198 C CA . PRO D 1 65 ? -39.25800 -12.70800 -10.20500 1.000 70.44340 66 PRO D CA 1
ATOM 5199 C C . PRO D 1 65 ? -39.07800 -13.61000 -9.00600 1.000 75.42269 66 PRO D C 1
ATOM 5200 O O . PRO D 1 65 ? -40.01000 -13.73100 -8.20800 1.000 78.06643 66 PRO D O 1
ATOM 5204 N N . GLU D 1 66 ? -37.90600 -14.23300 -8.84000 1.000 72.22215 67 GLU D N 1
ATOM 5205 C CA . GLU D 1 66 ? -37.71000 -15.16300 -7.73800 1.000 75.40183 67 GLU D CA 1
ATOM 5206 C C . GLU D 1 66 ? -38.04700 -14.51700 -6.40100 1.000 79.40699 67 GLU D C 1
ATOM 5207 O O . GLU D 1 66 ? -38.80300 -15.08600 -5.61800 1.000 80.77029 67 GLU D O 1
ATOM 5213 N N . SER D 1 67 ? -37.62000 -13.26800 -6.20300 1.000 81.57537 68 SER D N 1
ATOM 5214 C CA . SER D 1 67 ? -37.67000 -12.59500 -4.90200 1.000 79.99280 68 SER D CA 1
ATOM 5215 C C . SER D 1 67 ? -39.05500 -12.62700 -4.27100 1.000 76.02366 68 SER D C 1
ATOM 5216 O O . SER D 1 67 ? -39.21000 -13.03600 -3.11800 1.000 74.96596 68 SER D O 1
ATOM 5219 N N . ALA D 1 68 ? -40.07000 -12.13600 -4.98000 1.000 80.81175 69 ALA D N 1
ATOM 5220 C CA . ALA D 1 68 ? -41.40900 -12.16300 -4.40200 1.000 81.27732 69 ALA D CA 1
ATOM 5221 C C . ALA D 1 68 ? -41.79400 -13.59000 -4.02300 1.000 80.69019 69 ALA D C 1
ATOM 5222 O O . ALA D 1 68 ? -42.13700 -13.87700 -2.86700 1.000 80.84618 69 ALA D O 1
ATOM 5224 N N . GLN D 1 69 ? -41.59300 -14.52400 -4.95700 1.000 81.35800 70 GLN D N 1
ATOM 5225 C CA . GLN D 1 69 ? -41.97800 -15.92600 -4.76700 1.000 87.80634 70 GLN D CA 1
ATOM 5226 C C . GLN D 1 69 ? -41.24800 -16.55100 -3.54600 1.000 83.69730 70 GLN D C 1
ATOM 5227 O O . GLN D 1 69 ? -41.84700 -17.27300 -2.72500 1.000 83.45832 70 GLN D O 1
ATOM 5233 N N . LYS D 1 70 ? -39.93400 -16.31000 -3.45300 1.000 79.20391 71 LYS D N 1
ATOM 5234 C CA . LYS D 1 70 ? -39.05400 -16.76500 -2.38300 1.000 81.36330 71 LYS D CA 1
ATOM 5235 C C . LYS D 1 70 ? -39.47500 -16.20700 -1.03800 1.000 82.91676 71 LYS D C 1
ATOM 5236 O O . LYS D 1 70 ? -39.33600 -16.90000 -0.04000 1.000 85.71569 71 LYS D O 1
ATOM 5242 N N . LEU D 1 71 ? -39.82800 -14.92500 -0.95100 1.000 83.24488 72 LEU D N 1
ATOM 5243 C CA . LEU D 1 71 ? -40.46000 -14.43900 0.27800 1.000 81.85407 72 LEU D CA 1
ATOM 5244 C C . LEU D 1 71 ? -41.70600 -15.23900 0.62400 1.000 80.29308 72 LEU D C 1
ATOM 5245 O O . LEU D 1 71 ? -41.92500 -15.59600 1.79900 1.000 79.05066 72 LEU D O 1
ATOM 5250 N N . VAL D 1 72 ? -42.53900 -15.51800 -0.38800 1.000 85.22828 73 VAL D N 1
ATOM 5251 C CA . VAL D 1 72 ? -43.84200 -16.13100 -0.12700 1.000 88.21714 73 VAL D CA 1
ATOM 5252 C C . VAL D 1 72 ? -43.66300 -17.53800 0.42600 1.000 88.25801 73 VAL D C 1
ATOM 5253 O O . VAL D 1 72 ? -44.31600 -17.91900 1.39800 1.000 85.87191 73 VAL D O 1
ATOM 5257 N N . ALA D 1 73 ? -42.84600 -18.35200 -0.24600 1.000 84.73182 74 ALA D N 1
ATOM 5258 C CA . ALA D 1 73 ? -42.49200 -19.68100 0.24600 1.000 81.13503 74 ALA D CA 1
ATOM 5259 C C . ALA D 1 73 ? -41.96400 -19.65200 1.67900 1.000 87.53774 74 ALA D C 1
ATOM 5260 O O . ALA D 1 73 ? -42.32800 -20.50800 2.49600 1.000 93.11329 74 ALA D O 1
ATOM 5262 N N . ALA D 1 74 ? -41.05400 -18.71500 1.99300 1.000 82.36868 75 ALA D N 1
ATOM 5263 C CA . ALA D 1 74 ? -40.53700 -18.67700 3.36000 1.000 83.06054 75 ALA D CA 1
ATOM 5264 C C . ALA D 1 74 ? -41.68900 -18.46400 4.33100 1.000 84.55441 75 ALA D C 1
ATOM 5265 O O . ALA D 1 74 ? -41.79200 -19.15900 5.35300 1.000 87.64007 75 ALA D O 1
ATOM 5267 N N . ALA D 1 75 ? -42.61500 -17.58200 3.96700 1.000 80.24330 76 ALA D N 1
ATOM 5268 C CA . ALA D 1 75 ? -43.76100 -17.33800 4.82300 1.000 85.34989 76 ALA D CA 1
ATOM 5269 C C . ALA D 1 75 ? -44.59900 -18.59900 4.96900 1.000 95.89433 76 ALA D C 1
ATOM 5270 O O . ALA D 1 75 ? -44.91100 -19.01400 6.08800 1.000 102.01518 76 ALA D O 1
ATOM 5272 N N . GLN D 1 76 ? -44.92300 -19.25500 3.84600 1.000 98.80524 77 GLN D N 1
ATOM 5273 C CA . GLN D 1 76 ? -45.80500 -20.42800 3.85000 1.000 91.45603 77 GLN D CA 1
ATOM 5274 C C . GLN D 1 76 ? -45.22000 -21.53000 4.71200 1.000 92.70664 77 GLN D C 1
ATOM 5275 O O . GLN D 1 76 ? -45.86800 -22.04200 5.62700 1.000 94.33281 77 GLN D O 1
ATOM 5281 N N . GLU D 1 77 ? -43.95400 -21.84600 4.47200 1.000 89.34315 78 GLU D N 1
ATOM 5282 C CA . GLU D 1 77 ? -43.32200 -22.94600 5.17100 1.000 95.62220 78 GLU D CA 1
ATOM 5283 C C . GLU D 1 77 ? -43.24600 -22.65400 6.66300 1.000 99.32267 78 GLU D C 1
ATOM 5284 O O . GLU D 1 77 ? -43.60700 -23.49700 7.49900 1.000 107.94788 78 GLU D O 1
ATOM 5290 N N . ARG D 1 78 ? -42.87200 -21.43200 7.01900 1.000 97.10139 79 ARG D N 1
ATOM 5291 C CA . ARG D 1 78 ? -42.50600 -21.14200 8.39600 1.000 98.52346 79 ARG D CA 1
ATOM 5292 C C . ARG D 1 78 ? -43.66200 -20.61900 9.24900 1.000 99.04723 79 ARG D C 1
ATOM 5293 O O . ARG D 1 78 ? -43.50600 -20.47500 10.45700 1.000 102.09142 79 ARG D O 1
ATOM 5301 N N . PHE D 1 79 ? -44.78900 -20.24900 8.64600 1.000 97.09598 80 PHE D N 1
ATOM 5302 C CA . PHE D 1 79 ? -45.90300 -19.70000 9.41100 1.000 96.91890 80 PHE D CA 1
ATOM 5303 C C . PHE D 1 79 ? -47.23500 -20.19000 8.87600 1.000 94.93048 80 PHE D C 1
ATOM 5304 O O . PHE D 1 79 ? -48.27700 -20.00000 9.51200 1.000 93.93180 80 PHE D O 1
ATOM 5312 N N . GLY D 1 80 ? -47.20500 -20.70600 7.64400 1.000 89.85844 81 GLY D N 1
ATOM 5313 C CA . GLY D 1 80 ? -48.38100 -21.23100 6.96300 1.000 91.07234 81 GLY D CA 1
ATOM 5314 C C . GLY D 1 80 ? -49.43400 -20.22300 6.55700 1.000 97.90714 81 GLY D C 1
ATOM 5315 O O . GLY D 1 80 ? -50.54600 -20.62300 6.20300 1.000 101.58809 81 GLY D O 1
ATOM 5316 N N . ARG D 1 81 ? -49.14300 -18.92400 6.63100 1.000 95.60952 82 ARG D N 1
ATOM 5317 C CA . ARG D 1 81 ? -50.13800 -17.93600 6.22500 1.000 96.52735 82 ARG D CA 1
ATOM 5318 C C . ARG D 1 81 ? -49.46200 -16.57600 6.04400 1.000 99.59120 82 ARG D C 1
ATOM 5319 O O . ARG D 1 81 ? -48.37900 -16.31600 6.58400 1.000 94.27863 82 ARG D O 1
ATOM 5327 N N . ILE D 1 82 ? -50.11300 -15.72100 5.24900 1.000 98.27431 83 ILE D N 1
ATOM 5328 C CA . ILE D 1 82 ? -49.69600 -14.34100 4.99300 1.000 91.97947 83 ILE D CA 1
ATOM 5329 C C . ILE D 1 82 ? -50.89500 -13.43000 5.19500 1.000 86.82799 83 ILE D C 1
ATOM 5330 O O . ILE D 1 82 ? -51.86900 -13.51700 4.44200 1.000 90.64239 83 ILE D O 1
ATOM 5335 N N . ASP D 1 83 ? -50.86600 -12.60700 6.23500 1.000 84.33932 84 ASP D N 1
ATOM 5336 C CA . ASP D 1 83 ? -52.03300 -11.77100 6.45300 1.000 86.38816 84 ASP D CA 1
ATOM 5337 C C . ASP D 1 83 ? -51.91600 -10.42900 5.74400 1.000 91.02441 84 ASP D C 1
ATOM 5338 O O . ASP D 1 83 ? -52.86700 -10.00400 5.06900 1.000 87.53544 84 ASP D O 1
ATOM 5343 N N . SER D 1 84 ? -50.73800 -9.76900 5.86000 1.000 91.67258 85 SER D N 1
ATOM 5344 C CA . SER D 1 84 ? -50.44800 -8.47400 5.22900 1.000 83.41409 85 SER D CA 1
ATOM 5345 C C . SER D 1 84 ? -49.09200 -8.52300 4.54700 1.000 85.02046 85 SER D C 1
ATOM 5346 O O . SER D 1 84 ? -48.18400 -9.19100 5.03300 1.000 86.04184 85 SER D O 1
ATOM 5349 N N . ALA D 1 85 ? -48.95000 -7.79700 3.43100 1.000 82.08065 86 ALA D N 1
ATOM 5350 C CA . ALA D 1 85 ? -47.65900 -7.65700 2.76400 1.000 75.39314 86 ALA D CA 1
ATOM 5351 C C . ALA D 1 85 ? -47.49800 -6.24800 2.21200 1.000 69.67277 86 ALA D C 1
ATOM 5352 O O . ALA D 1 85 ? -48.45700 -5.66300 1.70400 1.000 71.73787 86 ALA D O 1
ATOM 5354 N N . ALA D 1 86 ? -46.30600 -5.67500 2.38300 1.000 69.79889 87 ALA D N 1
ATOM 5355 C CA . ALA D 1 86 ? -45.97100 -4.37900 1.80000 1.000 67.47307 87 ALA D CA 1
ATOM 5356 C C . ALA D 1 86 ? -44.67600 -4.45600 1.00100 1.000 65.64416 87 ALA D C 1
ATOM 5357 O O . ALA D 1 86 ? -43.75200 -5.17300 1.39400 1.000 64.88492 87 ALA D O 1
ATOM 5359 N N . ALA D 1 87 ? -44.61500 -3.72700 -0.13100 1.000 63.01108 88 ALA D N 1
ATOM 5360 C CA . ALA D 1 87 ? -43.39300 -3.69800 -0.94900 1.000 57.89094 88 ALA D CA 1
ATOM 5361 C C . ALA D 1 87 ? -43.32600 -2.41100 -1.76900 1.000 61.27419 88 ALA D C 1
ATOM 5362 O O . ALA D 1 87 ? -44.35500 -1.94200 -2.26700 1.000 69.15495 88 ALA D O 1
ATOM 5364 N N . PHE D 1 88 ? -42.12900 -1.81500 -1.87200 1.000 59.51403 89 PHE D N 1
ATOM 5365 C CA . PHE D 1 88 ? -41.89400 -0.61700 -2.68000 1.000 60.22423 89 PHE D CA 1
ATOM 5366 C C . PHE D 1 88 ? -41.34400 -0.95100 -4.06200 1.000 63.62558 89 PHE D C 1
ATOM 5367 O O . PHE D 1 88 ? -40.41600 -1.76500 -4.19600 1.000 61.20787 89 PHE D O 1
ATOM 5375 N N . SER D 1 89 ? -41.93000 -0.32100 -5.09400 1.000 62.23380 90 SER D N 1
ATOM 5376 C CA . SER D 1 89 ? -41.48500 -0.52800 -6.47300 1.000 65.93539 90 SER D CA 1
ATOM 5377 C C . SER D 1 89 ? -41.35100 0.78300 -7.23800 1.000 66.07932 90 SER D C 1
ATOM 5378 O O . SER D 1 89 ? -42.19800 1.68100 -7.12500 1.000 68.18329 90 SER D O 1
ATOM 5381 N N . GLY D 1 90 ? -40.27600 0.86600 -8.03000 1.000 60.56398 91 GLY D N 1
ATOM 5382 C CA . GLY D 1 90 ? -40.11900 1.92000 -9.01500 1.000 62.58625 91 GLY D CA 1
ATOM 5383 C C . GLY D 1 90 ? -38.74400 2.50300 -9.24100 1.000 58.20921 91 GLY D C 1
ATOM 5384 O O . GLY D 1 90 ? -37.93600 2.67900 -8.31800 1.000 62.33150 91 GLY D O 1
ATOM 5385 N N . ARG D 1 91 ? -38.59500 3.00600 -10.46800 1.000 59.81028 92 ARG D N 1
ATOM 5386 C CA . ARG D 1 91 ? -37.34700 3.49100 -11.05400 1.000 66.31370 92 ARG D CA 1
ATOM 5387 C C . ARG D 1 91 ? -37.63500 4.84000 -11.71700 1.000 65.59582 92 ARG D C 1
ATOM 5388 O O . ARG D 1 91 ? -38.55000 4.94600 -12.54800 1.000 71.37783 92 ARG D O 1
ATOM 5396 N N . VAL D 1 92 ? -36.96800 5.89900 -11.31500 1.000 62.90933 93 VAL D N 1
ATOM 5397 C CA . VAL D 1 92 ? -37.18100 7.14300 -12.04900 1.000 67.49308 93 VAL D CA 1
ATOM 5398 C C . VAL D 1 92 ? -36.14600 7.23700 -13.16800 1.000 71.52756 93 VAL D C 1
ATOM 5399 O O . VAL D 1 92 ? -34.93500 7.16700 -12.90900 1.000 83.13454 93 VAL D O 1
ATOM 5403 N N . VAL D 1 93 ? -36.60700 7.39400 -14.41300 1.000 61.49531 94 VAL D N 1
ATOM 5404 C CA . VAL D 1 93 ? -35.73300 7.79100 -15.52300 1.000 62.96466 94 VAL D CA 1
ATOM 5405 C C . VAL D 1 93 ? -36.28100 9.06800 -16.12700 1.000 59.16834 94 VAL D C 1
ATOM 5406 O O . VAL D 1 93 ? -37.42600 9.09200 -16.60400 1.000 71.34758 94 VAL D O 1
ATOM 5410 N N . THR D 1 94 ? -35.46800 10.11400 -16.13200 1.000 52.58830 95 THR D N 1
ATOM 5411 C CA . THR D 1 94 ? -35.85000 11.37900 -16.73500 1.000 55.65011 95 THR D CA 1
ATOM 5412 C C . THR D 1 94 ? -35.13000 11.61600 -18.05300 1.000 51.96645 95 THR D C 1
ATOM 5413 O O . THR D 1 94 ? -34.17200 10.93800 -18.39900 1.000 54.37285 95 THR D O 1
ATOM 5417 N N . GLY D 1 95 ? -35.57100 12.63800 -18.76700 1.000 51.77217 96 GLY D N 1
ATOM 5418 C CA . GLY D 1 95 ? -34.99000 12.96200 -20.05000 1.000 53.93007 96 GLY D CA 1
ATOM 5419 C C . GLY D 1 95 ? -36.08300 13.19800 -21.07400 1.000 60.93237 96 GLY D C 1
ATOM 5420 O O . GLY D 1 95 ? -37.14800 12.57500 -21.04600 1.000 69.14060 96 GLY D O 1
ATOM 5421 N N . LYS D 1 96 ? -35.82700 14.13500 -21.98700 1.000 63.06790 97 LYS D N 1
ATOM 5422 C CA . LYS D 1 96 ? -36.73700 14.36700 -23.11100 1.000 66.58374 97 LYS D CA 1
ATOM 5423 C C . LYS D 1 96 ? -36.88800 13.12100 -23.96700 1.000 59.34564 97 LYS D C 1
ATOM 5424 O O . LYS D 1 96 ? -35.94700 12.33700 -24.13000 1.000 61.47705 97 LYS D O 1
ATOM 5430 N N . PHE D 1 97 ? -38.12600 12.95000 -24.48200 1.000 62.50444 98 PHE D N 1
ATOM 5431 C CA . PHE D 1 97 ? -38.53300 11.75300 -25.22500 1.000 57.92101 98 PHE D CA 1
ATOM 5432 C C . PHE D 1 97 ? -37.69600 11.53600 -26.47300 1.000 57.93734 98 PHE D C 1
ATOM 5433 O O . PHE D 1 97 ? -37.12800 10.44900 -26.65600 1.000 53.28405 98 PHE D O 1
ATOM 5441 N N . LEU D 1 98 ? -37.63200 12.52400 -27.36800 1.000 61.47398 99 LEU D N 1
ATOM 5442 C CA . LEU D 1 98 ? -36.86400 12.23600 -28.58200 1.000 64.96093 99 LEU D CA 1
ATOM 5443 C C . LEU D 1 98 ? -35.39400 11.90900 -28.32400 1.000 63.24835 99 LEU D C 1
ATOM 5444 O O . LEU D 1 98 ? -34.69400 11.52100 -29.27100 1.000 62.98230 99 LEU D O 1
ATOM 5449 N N . ASP D 1 99 ? -34.90200 12.09000 -27.08800 1.000 57.44309 100 ASP D N 1
ATOM 5450 C CA . ASP D 1 99 ? -33.53500 11.74300 -26.74200 1.000 58.00250 100 ASP D CA 1
ATOM 5451 C C . ASP D 1 99 ? -33.41700 10.41500 -25.99800 1.000 63.89786 100 ASP D C 1
ATOM 5452 O O . ASP D 1 99 ? -32.29600 9.91700 -25.82100 1.000 67.36284 100 ASP D O 1
ATOM 5457 N N . SER D 1 100 ? -34.53800 9.83500 -25.56000 1.000 63.17426 101 SER D N 1
ATOM 5458 C CA . SER D 1 100 ? -34.55500 8.56400 -24.83300 1.000 62.17571 101 SER D CA 1
ATOM 5459 C C . SER D 1 100 ? -34.13600 7.38700 -25.72100 1.000 56.60758 101 SER D C 1
ATOM 5460 O O . SER D 1 100 ? -33.97500 7.50600 -26.94100 1.000 59.27457 101 SER D O 1
ATOM 5463 N N . THR D 1 101 ? -33.99500 6.21000 -25.10100 1.000 55.22189 102 THR D N 1
ATOM 5464 C CA . THR D 1 101 ? -33.67900 4.96600 -25.80500 1.000 61.17442 102 THR D CA 1
ATOM 5465 C C . THR D 1 101 ? -34.65900 3.87400 -25.39200 1.000 57.11465 102 THR D C 1
ATOM 5466 O O . THR D 1 101 ? -35.37600 3.99100 -24.39800 1.000 58.20464 102 THR D O 1
ATOM 5470 N N . LEU D 1 102 ? -34.63300 2.76800 -26.14200 1.000 55.37867 103 LEU D N 1
ATOM 5471 C CA . LEU D 1 102 ? -35.46800 1.62800 -25.78400 1.000 54.29301 103 LEU D CA 1
ATOM 5472 C C . LEU D 1 102 ? -35.08000 1.08100 -24.42000 1.000 61.23227 103 LEU D C 1
ATOM 5473 O O . LEU D 1 102 ? -35.92600 0.53300 -23.68500 1.000 57.02829 103 LEU D O 1
ATOM 5478 N N . GLU D 1 103 ? -33.79100 1.17600 -24.09400 1.000 59.90291 104 GLU D N 1
ATOM 5479 C CA . GLU D 1 103 ? -33.30900 0.77900 -22.78100 1.000 53.05854 104 GLU D CA 1
ATOM 5480 C C . GLU D 1 103 ? -33.94200 1.61400 -21.67400 1.000 61.90733 104 GLU D C 1
ATOM 5481 O O . GLU D 1 103 ? -34.20000 1.08400 -20.58700 1.000 60.44623 104 GLU D O 1
ATOM 5487 N N . ASP D 1 104 ? -34.20700 2.90800 -21.92700 1.000 64.15500 105 ASP D N 1
ATOM 5488 C CA . ASP D 1 104 ? -34.90300 3.73100 -20.93500 1.000 56.10613 105 ASP D CA 1
ATOM 5489 C C . ASP D 1 104 ? -36.32000 3.21000 -20.67600 1.000 56.58231 105 ASP D C 1
ATOM 5490 O O . ASP D 1 104 ? -36.74500 3.03500 -19.51000 1.000 56.28276 105 ASP D O 1
ATOM 5495 N N . LEU D 1 105 ? -37.06100 2.92000 -21.75100 1.000 57.24577 106 LEU D N 1
ATOM 5496 C CA . LEU D 1 105 ? -38.39900 2.35700 -21.57700 1.000 60.45892 106 LEU D CA 1
ATOM 5497 C C . LEU D 1 105 ? -38.33200 1.03400 -20.82700 1.000 58.97973 106 LEU D C 1
ATOM 5498 O O . LEU D 1 105 ? -39.14800 0.76800 -19.93000 1.000 62.49073 106 LEU D O 1
ATOM 5503 N N . HIS D 1 106 ? -37.33400 0.20900 -21.15600 1.000 57.18307 107 HIS D N 1
ATOM 5504 C CA . HIS D 1 106 ? -37.21200 -1.07300 -20.48900 1.000 59.15929 107 HIS D CA 1
ATOM 5505 C C . HIS D 1 106 ? -36.96000 -0.90600 -18.98800 1.000 59.16766 107 HIS D C 1
ATOM 5506 O O . HIS D 1 106 ? -37.57700 -1.59700 -18.17700 1.000 64.39060 107 HIS D O 1
ATOM 5513 N N . SER D 1 107 ? -36.11000 0.04500 -18.59200 1.000 58.19137 108 SER D N 1
ATOM 5514 C CA . SER D 1 107 ? -35.80700 0.20700 -17.16900 1.000 59.88928 108 SER D CA 1
ATOM 5515 C C . SER D 1 107 ? -37.05100 0.63000 -16.38300 1.000 59.53958 108 SER D C 1
ATOM 5516 O O . SER D 1 107 ? -37.30200 0.12700 -15.27100 1.000 58.96686 108 SER D O 1
ATOM 5519 N N . VAL D 1 108 ? -37.86000 1.54400 -16.95500 1.000 58.31256 109 VAL D N 1
ATOM 5520 C CA . VAL D 1 108 ? -39.00500 2.01900 -16.16400 1.000 57.34083 109 VAL D CA 1
ATOM 5521 C C . VAL D 1 108 ? -40.10700 0.97300 -16.13900 1.000 59.25221 109 VAL D C 1
ATOM 5522 O O . VAL D 1 108 ? -40.81200 0.83300 -15.12800 1.000 62.83254 109 VAL D O 1
ATOM 5526 N N . VAL D 1 109 ? -40.27400 0.22200 -17.23100 1.000 60.13214 110 VAL D N 1
ATOM 5527 C CA . VAL D 1 109 ? -41.19000 -0.91900 -17.21500 1.000 60.69768 110 VAL D CA 1
ATOM 5528 C C . VAL D 1 109 ? -40.80900 -1.92600 -16.12900 1.000 59.00401 110 VAL D C 1
ATOM 5529 O O . VAL D 1 109 ? -41.64800 -2.34800 -15.31900 1.000 58.84839 110 VAL D O 1
ATOM 5533 N N . GLN D 1 110 ? -39.52900 -2.30000 -16.07700 1.000 58.12683 111 GLN D N 1
ATOM 5534 C CA . GLN D 1 110 ? -39.08500 -3.28200 -15.09000 1.000 63.91846 111 GLN D CA 1
ATOM 5535 C C . GLN D 1 110 ? -39.32200 -2.77900 -13.67200 1.000 61.69546 111 GLN D C 1
ATOM 5536 O O . GLN D 1 110 ? -39.85100 -3.50700 -12.81700 1.000 63.00516 111 GLN D O 1
ATOM 5542 N N . GLY D 1 111 ? -38.93600 -1.53500 -13.39900 1.000 58.97428 112 GLY D N 1
ATOM 5543 C CA . GLY D 1 111 ? -38.97600 -1.07600 -12.02700 1.000 65.61248 112 GLY D CA 1
ATOM 5544 C C . GLY D 1 111 ? -40.37600 -0.74200 -11.56100 1.000 62.31484 112 GLY D C 1
ATOM 5545 O O . GLY D 1 111 ? -40.73000 -0.97100 -10.40000 1.000 60.27029 112 GLY D O 1
ATOM 5546 N N . CYS D 1 112 ? -41.18400 -0.17300 -12.45300 1.000 61.64178 113 CYS D N 1
ATOM 5547 C CA . CYS D 1 112 ? -42.49000 0.35500 -12.07900 1.000 60.58036 113 CYS D CA 1
ATOM 5548 C C . CYS D 1 112 ? -43.63600 -0.60500 -12.33200 1.000 63.76018 113 CYS D C 1
ATOM 5549 O O . CYS D 1 112 ? -44.65600 -0.50100 -11.64900 1.000 65.52145 113 CYS D O 1
ATOM 5552 N N . LEU D 1 113 ? -43.45800 -1.56100 -13.25400 1.000 63.07432 114 LEU D N 1
ATOM 5553 C CA . LEU D 1 113 ? -44.50800 -2.45100 -13.73600 1.000 57.77392 114 LEU D CA 1
ATOM 5554 C C . LEU D 1 113 ? -44.23300 -3.93800 -13.47500 1.000 65.48136 114 LEU D C 1
ATOM 5555 O O . LEU D 1 113 ? -45.10900 -4.65700 -12.97600 1.000 67.17883 114 LEU D O 1
ATOM 5560 N N . GLU D 1 114 ? -43.05800 -4.44900 -13.89200 1.000 65.67279 115 GLU D N 1
ATOM 5561 C CA . GLU D 1 114 ? -42.79400 -5.87400 -13.67900 1.000 63.58326 115 GLU D CA 1
ATOM 5562 C C . GLU D 1 114 ? -42.62500 -6.19400 -12.19900 1.000 65.74165 115 GLU D C 1
ATOM 5563 O O . GLU D 1 114 ? -43.21300 -7.16000 -11.70800 1.000 71.73204 115 GLU D O 1
ATOM 5569 N N . ALA D 1 115 ? -41.87200 -5.37400 -11.46300 1.000 63.77386 116 ALA D N 1
ATOM 5570 C CA . ALA D 1 115 ? -41.63400 -5.66300 -10.05200 1.000 67.79024 116 ALA D CA 1
ATOM 5571 C C . ALA D 1 115 ? -42.92800 -5.75900 -9.25500 1.000 63.99753 116 ALA D C 1
ATOM 5572 O O . ALA D 1 115 ? -43.10300 -6.75700 -8.52600 1.000 63.80132 116 ALA D O 1
ATOM 5574 N N . PRO D 1 116 ? -43.87500 -4.82600 -9.37100 1.000 67.05244 117 PRO D N 1
ATOM 5575 C CA . PRO D 1 116 ? -45.17200 -5.04900 -8.69700 1.000 67.94761 117 PRO D CA 1
ATOM 5576 C C . PRO D 1 116 ? -45.94800 -6.23500 -9.25100 1.000 68.30404 117 PRO D C 1
ATOM 5577 O O . PRO D 1 116 ? -46.60400 -6.94700 -8.47900 1.000 70.78055 117 PRO D O 1
ATOM 5581 N N . TYR D 1 117 ? -45.95500 -6.43400 -10.57200 1.000 67.57573 118 TYR D N 1
ATOM 5582 C CA . TYR D 1 117 ? -46.61700 -7.61400 -11.10600 1.000 71.13148 118 TYR D CA 1
ATOM 5583 C C . TYR D 1 117 ? -46.15700 -8.86000 -10.34300 1.000 74.75966 118 TYR D C 1
ATOM 5584 O O . TYR D 1 117 ? -46.97500 -9.53800 -9.69400 1.000 73.13267 118 TYR D O 1
ATOM 5593 N N . HIS D 1 118 ? -44.85100 -9.09200 -10.33300 1.000 69.81821 119 HIS D N 1
ATOM 5594 C CA . HIS D 1 118 ? -44.29200 -10.27500 -9.64100 1.000 68.66606 119 HIS D CA 1
ATOM 5595 C C . HIS D 1 118 ? -44.82200 -10.34800 -8.21300 1.000 72.88126 119 HIS D C 1
ATOM 5596 O O . HIS D 1 118 ? -45.16300 -11.44500 -7.77900 1.000 81.12472 119 HIS D O 1
ATOM 5603 N N . PHE D 1 119 ? -44.87200 -9.22500 -7.51000 1.000 68.23118 120 PHE D N 1
ATOM 5604 C CA . PHE D 1 119 ? -45.26900 -9.25500 -6.08500 1.000 68.00034 120 PHE D CA 1
ATOM 5605 C C . PHE D 1 119 ? -46.70100 -9.73500 -5.94700 1.000 68.88050 120 PHE D C 1
ATOM 5606 O O . PHE D 1 119 ? -46.95700 -10.64100 -5.16400 1.000 67.04789 120 PHE D O 1
ATOM 5614 N N . LEU D 1 120 ? -47.59700 -9.16500 -6.73300 1.000 74.91560 121 LEU D N 1
ATOM 5615 C CA . LEU D 1 120 ? -49.03300 -9.49800 -6.60100 1.000 76.82595 121 LEU D CA 1
ATOM 5616 C C . LEU D 1 120 ? -49.27900 -10.94100 -7.02900 1.000 76.07740 121 LEU D C 1
ATOM 5617 O O . LEU D 1 120 ? -50.03500 -11.64000 -6.36200 1.000 70.76918 121 LEU D O 1
ATOM 5622 N N . LYS D 1 121 ? -48.64200 -11.36000 -8.10800 1.000 74.29551 122 LYS D N 1
ATOM 5623 C CA . LYS D 1 121 ? -48.85600 -12.72600 -8.62200 1.000 79.80994 122 LYS D CA 1
ATOM 5624 C C . LYS D 1 121 ? -48.34900 -13.74400 -7.60800 1.000 84.60394 122 LYS D C 1
ATOM 5625 O O . LYS D 1 121 ? -48.89200 -14.84000 -7.57400 1.000 89.00546 122 LYS D O 1
ATOM 5631 N N . ALA D 1 122 ? -47.23000 -13.46500 -6.95900 1.000 79.04294 123 ALA D N 1
ATOM 5632 C CA . ALA D 1 122 ? -46.69900 -14.37400 -5.92200 1.000 77.85903 123 ALA D CA 1
ATOM 5633 C C . ALA D 1 122 ? -47.49400 -14.35900 -4.62200 1.000 79.70621 123 ALA D C 1
ATOM 5634 O O . ALA D 1 122 ? -47.67600 -15.43900 -4.05700 1.000 83.25180 123 ALA D O 1
ATOM 5636 N N . VAL D 1 123 ? -47.95600 -13.19400 -4.17700 1.000 78.59616 124 VAL D N 1
ATOM 5637 C CA . VAL D 1 123 ? -48.56500 -13.07300 -2.82100 1.000 81.58896 124 VAL D CA 1
ATOM 5638 C C . VAL D 1 123 ? -50.08000 -13.21700 -2.81400 1.000 81.05590 124 VAL D C 1
ATOM 5639 O O . VAL D 1 123 ? -50.59700 -13.87600 -1.90900 1.000 78.27095 124 VAL D O 1
ATOM 5643 N N . VAL D 1 124 ? -50.76800 -12.62300 -3.77400 1.000 82.54267 125 VAL D N 1
ATOM 5644 C CA . VAL D 1 124 ? -52.22300 -12.60300 -3.69700 1.000 84.99995 125 VAL D CA 1
ATOM 5645 C C . VAL D 1 124 ? -52.78200 -14.02000 -3.76600 1.000 86.94671 125 VAL D C 1
ATOM 5646 O O . VAL D 1 124 ? -53.54700 -14.38300 -2.86400 1.000 95.39133 125 VAL D O 1
ATOM 5650 N N . PRO D 1 125 ? -52.37100 -14.88700 -4.71000 1.000 84.39086 126 PRO D N 1
ATOM 5651 C CA . PRO D 1 125 ? -52.96000 -16.24200 -4.74600 1.000 86.65590 126 PRO D CA 1
ATOM 5652 C C . PRO D 1 125 ? -53.06100 -16.90600 -3.37600 1.000 86.43624 126 PRO D C 1
ATOM 5653 O O . PRO D 1 125 ? -54.11500 -17.47700 -3.03400 1.000 92.01083 126 PRO D O 1
ATOM 5657 N N . VAL D 1 126 ? -52.02200 -16.77600 -2.56900 1.000 81.00813 127 VAL D N 1
ATOM 5658 C CA . VAL D 1 126 ? -52.04400 -17.35800 -1.20200 1.000 86.16046 127 VAL D CA 1
ATOM 5659 C C . VAL D 1 126 ? -53.19600 -16.72700 -0.43000 1.000 91.23611 127 VAL D C 1
ATOM 5660 O O . VAL D 1 126 ? -53.97400 -17.45700 0.19300 1.000 99.82377 127 VAL D O 1
ATOM 5664 N N . MET D 1 127 ? -53.30400 -15.41100 -0.49400 1.000 88.68536 128 MET D N 1
ATOM 5665 C CA . MET D 1 127 ? -54.36300 -14.69600 0.24700 1.000 90.20160 128 MET D CA 1
ATOM 5666 C C . MET D 1 127 ? -55.72900 -15.14400 -0.26900 1.000 94.12029 128 MET D C 1
ATOM 5667 O O . MET D 1 127 ? -56.65200 -15.25400 0.54300 1.000 99.96663 128 MET D O 1
ATOM 5672 N N . VAL D 1 128 ? -55.85600 -15.37400 -1.57200 1.000 89.47403 129 VAL D N 1
ATOM 5673 C CA . VAL D 1 128 ? -57.17500 -15.74800 -2.15200 1.000 89.23145 129 VAL D CA 1
ATOM 5674 C C . VAL D 1 128 ? -57.58900 -17.07000 -1.52300 1.000 93.59382 129 VAL D C 1
ATOM 5675 O O . VAL D 1 128 ? -58.77000 -17.22600 -1.19500 1.000 96.35836 129 VAL D O 1
ATOM 5679 N N . GLU D 1 129 ? -56.62600 -17.96400 -1.32100 1.000 92.24638 130 GLU D N 1
ATOM 5680 C CA . GLU D 1 129 ? -56.93100 -19.28600 -0.73300 1.000 94.50861 130 GLU D CA 1
ATOM 5681 C C . GLU D 1 129 ? -57.51600 -19.06500 0.65600 1.000 95.05366 130 GLU D C 1
ATOM 5682 O O . GLU D 1 129 ? -58.44100 -19.79500 1.02000 1.000 104.20187 130 GLU D O 1
ATOM 5688 N N . GLN D 1 130 ? -56.98400 -18.10400 1.40200 1.000 91.54799 131 GLN D N 1
ATOM 5689 C CA . GLN D 1 130 ? -57.44100 -17.88800 2.79400 1.000 90.31357 131 GLN D CA 1
ATOM 5690 C C . GLN D 1 130 ? -58.70600 -17.03700 2.80400 1.000 91.07619 131 GLN D C 1
ATOM 5691 O O . GLN D 1 130 ? -59.24300 -16.80900 3.89100 1.000 92.57529 131 GLN D O 1
ATOM 5697 N N . GLY D 1 131 ? -59.15200 -16.58100 1.64100 1.000 92.89443 132 GLY D N 1
ATOM 5698 C CA . GLY D 1 131 ? -60.29900 -15.69700 1.60300 1.000 97.12038 132 GLY D CA 1
ATOM 5699 C C . GLY D 1 131 ? -60.07700 -14.41100 2.36900 1.000 97.55147 132 GLY D C 1
ATOM 5700 O O . GLY D 1 131 ? -61.04300 -13.70400 2.70000 1.000 92.66107 132 GLY D O 1
ATOM 5701 N N . ASP D 1 132 ? -58.80400 -14.11900 2.69300 1.000 98.99856 133 ASP D N 1
ATOM 5702 C CA . ASP D 1 132 ? -58.44200 -12.90200 3.41700 1.000 100.75813 133 ASP D CA 1
ATOM 5703 C C . ASP D 1 132 ? -56.98300 -12.48100 3.18700 1.000 94.21298 133 ASP D C 1
ATOM 5704 O O . ASP D 1 132 ? -56.08100 -13.33000 3.15200 1.000 92.49686 133 ASP D O 1
ATOM 5709 N N . GLY D 1 133 ? -56.73200 -11.17300 3.12100 1.000 90.73839 134 GLY D N 1
ATOM 5710 C CA . GLY D 1 133 ? -55.37300 -10.65700 2.99100 1.000 91.02062 134 GLY D CA 1
ATOM 5711 C C . GLY D 1 133 ? -55.37500 -9.18000 2.63100 1.000 90.23910 134 GLY D C 1
ATOM 5712 O O . GLY D 1 133 ? -56.33300 -8.65800 2.04100 1.000 85.96851 134 GLY D O 1
ATOM 5713 N N . GLN D 1 134 ? -54.29800 -8.49600 3.05100 1.000 90.33944 135 GLN D N 1
ATOM 5714 C CA . GLN D 1 134 ? -54.07300 -7.08600 2.71900 1.000 83.77736 135 GLN D CA 1
ATOM 5715 C C . GLN D 1 134 ? -52.73300 -6.87200 1.99400 1.000 82.64476 135 GLN D C 1
ATOM 5716 O O . GLN D 1 134 ? -51.66400 -7.11300 2.57200 1.000 79.70165 135 GLN D O 1
ATOM 5722 N N . VAL D 1 135 ? -52.77800 -6.31200 0.77700 1.000 82.19327 136 VAL D N 1
ATOM 5723 C CA . VAL D 1 135 ? -51.57800 -5.94700 0.01900 1.000 78.29894 136 VAL D CA 1
ATOM 5724 C C . VAL D 1 135 ? -51.42800 -4.42800 -0.02000 1.000 77.32771 136 VAL D C 1
ATOM 5725 O O . VAL D 1 135 ? -52.40400 -3.71100 -0.29400 1.000 73.22604 136 VAL D O 1
ATOM 5729 N N . LEU D 1 136 ? -50.18700 -3.93900 0.13500 1.000 74.82560 137 LEU D N 1
ATOM 5730 C CA . LEU D 1 136 ? -49.88600 -2.52000 0.01300 1.000 62.72379 137 LEU D CA 1
ATOM 5731 C C . LEU D 1 136 ? -48.70300 -2.35500 -0.94100 1.000 67.15562 137 LEU D C 1
ATOM 5732 O O . LEU D 1 136 ? -47.56400 -2.79800 -0.66200 1.000 65.40724 137 LEU D O 1
ATOM 5737 N N . VAL D 1 137 ? -48.99800 -1.71500 -2.06700 1.000 62.00920 138 VAL D N 1
ATOM 5738 C CA . VAL D 1 137 ? -48.00300 -1.30500 -3.04600 1.000 59.08142 138 VAL D CA 1
ATOM 5739 C C . VAL D 1 137 ? -47.54600 0.11400 -2.71800 1.000 60.41777 138 VAL D C 1
ATOM 5740 O O . VAL D 1 137 ? -48.35400 1.04600 -2.75000 1.000 63.60621 138 VAL D O 1
ATOM 5744 N N . MET D 1 138 ? -46.26000 0.29100 -2.36000 1.000 62.15858 139 MET D N 1
ATOM 5745 C CA . MET D 1 138 ? -45.70700 1.63800 -2.20700 1.000 59.48932 139 MET D CA 1
ATOM 5746 C C . MET D 1 138 ? -45.10600 2.04500 -3.54600 1.000 64.12949 139 MET D C 1
ATOM 5747 O O . MET D 1 138 ? -44.20300 1.36300 -4.07900 1.000 61.90540 139 MET D O 1
ATOM 5752 N N . THR D 1 139 ? -45.61000 3.15700 -4.06900 1.000 59.19591 140 THR D N 1
ATOM 5753 C CA . THR D 1 139 ? -45.24000 3.53700 -5.44400 1.000 59.98450 140 THR D CA 1
ATOM 5754 C C . THR D 1 139 ? -44.17400 4.61100 -5.50400 1.000 58.97056 140 THR D C 1
ATOM 5755 O O . THR D 1 139 ? -44.08800 5.41300 -4.58300 1.000 51.95091 140 THR D O 1
ATOM 5759 N N . SER D 1 140 ? -43.44200 4.62400 -6.60800 1.000 62.98368 141 SER D N 1
ATOM 5760 C CA . SER D 1 140 ? -42.42600 5.66600 -6.83800 1.000 63.32591 141 SER D CA 1
ATOM 5761 C C . SER D 1 140 ? -43.18800 6.94300 -7.10900 1.000 64.79664 141 SER D C 1
ATOM 5762 O O . SER D 1 140 ? -44.39300 6.87000 -7.33900 1.000 74.04036 141 SER D O 1
ATOM 5765 N N . ALA D 1 141 ? -42.50200 8.06600 -7.11400 1.000 59.73757 142 ALA D N 1
ATOM 5766 C CA . ALA D 1 141 ? -43.20800 9.34900 -7.22900 1.000 56.71724 142 ALA D CA 1
ATOM 5767 C C . ALA D 1 141 ? -44.00700 9.50300 -8.52500 1.000 67.84729 142 ALA D C 1
ATOM 5768 O O . ALA D 1 141 ? -43.73500 8.82500 -9.56000 1.000 84.11422 142 ALA D O 1
ATOM 5770 N N . THR D 1 142 ? -45.05600 10.31000 -8.44800 1.000 66.25145 143 THR D N 1
ATOM 5771 C CA . THR D 1 142 ? -45.84900 10.63100 -9.64500 1.000 67.25679 143 THR D CA 1
ATOM 5772 C C . THR D 1 142 ? -45.33900 11.96300 -10.17000 1.000 62.09549 143 THR D C 1
ATOM 5773 O O . THR D 1 142 ? -45.13200 12.87500 -9.37900 1.000 62.39011 143 THR D O 1
ATOM 5777 N N . ALA D 1 143 ? -45.11600 12.01600 -11.46800 1.000 59.84626 144 ALA D N 1
ATOM 5778 C CA . ALA D 1 143 ? -44.56000 13.20400 -12.11600 1.000 53.02603 144 ALA D CA 1
ATOM 5779 C C . ALA D 1 143 ? -45.67600 14.19400 -12.37800 1.000 60.44618 144 ALA D C 1
ATOM 5780 O O . ALA D 1 143 ? -46.83500 13.85200 -12.21500 1.000 64.61926 144 ALA D O 1
ATOM 5782 N N . ALA D 1 144 ? -45.28900 15.37000 -12.82900 1.000 60.93941 145 ALA D N 1
ATOM 5783 C CA . ALA D 1 144 ? -46.24800 16.43800 -13.12300 1.000 65.30147 145 ALA D CA 1
ATOM 5784 C C . ALA D 1 144 ? -47.02300 16.05200 -14.36800 1.000 70.46421 145 ALA D C 1
ATOM 5785 O O . ALA D 1 144 ? -46.56700 15.19300 -15.10000 1.000 58.14967 145 ALA D O 1
ATOM 5787 N N . ARG D 1 145 ? -48.17100 16.68400 -14.55900 1.000 72.03592 146 ARG D N 1
ATOM 5788 C CA . ARG D 1 145 ? -48.95100 16.52600 -15.79800 1.000 67.81311 146 ARG D CA 1
ATOM 5789 C C . ARG D 1 145 ? -49.02200 17.89400 -16.46500 1.000 63.11910 146 ARG D C 1
ATOM 5790 O O . ARG D 1 145 ? -49.46100 18.82900 -15.80700 1.000 72.43826 146 ARG D O 1
ATOM 5798 N N . PRO D 1 146 ? -48.57700 18.06800 -17.72100 1.000 61.33389 147 PRO D N 1
ATOM 5799 C CA . PRO D 1 146 ? -47.98500 16.98400 -18.48700 1.000 59.78644 147 PRO D CA 1
ATOM 5800 C C . PRO D 1 146 ? -46.55000 16.62900 -18.07100 1.000 67.71523 147 PRO D C 1
ATOM 5801 O O . PRO D 1 146 ? -45.84800 17.49100 -17.61200 1.000 68.79294 147 PRO D O 1
ATOM 5805 N N . SER D 1 147 ? -46.16500 15.36200 -18.23500 1.000 63.02016 148 SER D N 1
ATOM 5806 C CA . SER D 1 147 ? -44.91600 14.80500 -17.65200 1.000 63.99948 148 SER D CA 1
ATOM 5807 C C . SER D 1 147 ? -43.75000 15.04800 -18.59700 1.000 60.71935 148 SER D C 1
ATOM 5808 O O . SER D 1 147 ? -43.06200 14.09900 -18.94900 1.000 57.60640 148 SER D O 1
ATOM 5811 N N . ARG D 1 148 ? -43.57400 16.29900 -18.98600 1.000 59.98327 149 ARG D N 1
ATOM 5812 C CA . ARG D 1 148 ? -42.43600 16.73700 -19.80800 1.000 57.46895 149 ARG D CA 1
ATOM 5813 C C . ARG D 1 148 ? -41.15900 16.42800 -19.04200 1.000 58.98206 149 ARG D C 1
ATOM 5814 O O . ARG D 1 148 ? -41.14300 16.65000 -17.83400 1.000 68.54997 149 ARG D O 1
ATOM 5822 N N . GLY D 1 149 ? -40.13400 15.94700 -19.73300 1.000 56.81273 150 GLY D N 1
ATOM 5823 C CA . GLY D 1 149 ? -38.94000 15.47700 -19.04600 1.000 55.21172 150 GLY D CA 1
ATOM 5824 C C . GLY D 1 149 ? -39.05800 14.11000 -18.40400 1.000 61.99432 150 GLY D C 1
ATOM 5825 O O . GLY D 1 149 ? -38.08100 13.60100 -17.84300 1.000 56.10831 150 GLY D O 1
ATOM 5826 N N . ALA D 1 150 ? -40.22900 13.48300 -18.44700 1.000 61.71018 151 ALA D N 1
ATOM 5827 C CA . ALA D 1 150 ? -40.34700 12.15600 -17.87100 1.000 52.19326 151 ALA D CA 1
ATOM 5828 C C . ALA D 1 150 ? -41.44200 11.35500 -18.58900 1.000 57.88713 151 ALA D C 1
ATOM 5829 O O . ALA D 1 150 ? -42.15400 10.55300 -17.97100 1.000 55.72170 151 ALA D O 1
ATOM 5831 N N . SER D 1 151 ? -41.55300 11.52300 -19.91600 1.000 59.02698 152 SER D N 1
ATOM 5832 C CA . SER D 1 151 ? -42.62400 10.86200 -20.67300 1.000 61.59589 152 SER D CA 1
ATOM 5833 C C . SER D 1 151 ? -42.67500 9.35900 -20.41300 1.000 58.55696 152 SER D C 1
ATOM 5834 O O . SER D 1 151 ? -43.71900 8.83800 -20.00100 1.000 59.04858 152 SER D O 1
ATOM 5837 N N . LEU D 1 152 ? -41.53800 8.65500 -20.57700 1.000 61.42304 153 LEU D N 1
ATOM 5838 C CA . LEU D 1 152 ? -41.51100 7.19100 -20.45400 1.000 53.13713 153 LEU D CA 1
ATOM 5839 C C . LEU D 1 152 ? -41.80700 6.71900 -19.03600 1.000 52.09347 153 LEU D C 1
ATOM 5840 O O . LEU D 1 152 ? -42.64800 5.82400 -18.83700 1.000 57.17046 153 LEU D O 1
ATOM 5845 N N . TYR D 1 153 ? -41.12800 7.30200 -18.03600 1.000 58.15444 154 TYR D N 1
ATOM 5846 C CA . TYR D 1 153 ? -41.39600 6.92900 -16.64600 1.000 57.85657 154 TYR D CA 1
ATOM 5847 C C . TYR D 1 153 ? -42.87600 7.05200 -16.33900 1.000 60.39191 154 TYR D C 1
ATOM 5848 O O . TYR D 1 153 ? -43.51800 6.14500 -15.78700 1.000 57.14987 154 TYR D O 1
ATOM 5857 N N . SER D 1 154 ? -43.42000 8.18800 -16.72100 1.000 60.99444 155 SER D N 1
ATOM 5858 C CA . SER D 1 154 ? -44.81200 8.47700 -16.48100 1.000 60.58904 155 SER D CA 1
ATOM 5859 C C . SER D 1 154 ? -45.72400 7.43700 -17.14400 1.000 62.52466 155 SER D C 1
ATOM 5860 O O . SER D 1 154 ? -46.77600 7.08300 -16.58400 1.000 60.39791 155 SER D O 1
ATOM 5863 N N . SER D 1 155 ? -45.34900 6.96300 -18.34600 1.000 58.02935 156 SER D N 1
ATOM 5864 C CA . SER D 1 155 ? -46.13000 5.92400 -19.02000 1.000 60.11807 156 SER D CA 1
ATOM 5865 C C . SER D 1 155 ? -46.17600 4.67100 -18.16700 1.000 65.45101 156 SER D C 1
ATOM 5866 O O . SER D 1 155 ? -47.24800 4.13400 -17.85100 1.000 61.50613 156 SER D O 1
ATOM 5869 N N . ALA D 1 156 ? -45.03100 4.21800 -17.70300 1.000 59.43827 157 ALA D N 1
ATOM 5870 C CA . ALA D 1 156 ? -45.01200 2.96300 -16.93800 1.000 54.58689 157 ALA D CA 1
ATOM 5871 C C . ALA D 1 156 ? -45.74200 3.13300 -15.61500 1.000 57.70606 157 ALA D C 1
ATOM 5872 O O . ALA D 1 156 ? -46.42500 2.19600 -15.21200 1.000 63.20071 157 ALA D O 1
ATOM 5874 N N . ARG D 1 157 ? -45.56700 4.27100 -14.95700 1.000 57.29121 158 ARG D N 1
ATOM 5875 C CA . ARG D 1 157 ? -46.16900 4.50200 -13.62100 1.000 59.29518 158 ARG D CA 1
ATOM 5876 C C . ARG D 1 157 ? -47.68800 4.49300 -13.76300 1.000 58.26795 158 ARG D C 1
ATOM 5877 O O . ARG D 1 157 ? -48.36600 3.95800 -12.88300 1.000 54.41515 158 ARG D O 1
ATOM 5885 N N . ALA D 1 158 ? -48.19300 5.06000 -14.84800 1.000 63.26884 159 ALA D N 1
ATOM 5886 C CA . ALA D 1 158 ? -49.64700 5.07000 -15.10100 1.000 61.83977 159 ALA D CA 1
ATOM 5887 C C . ALA D 1 158 ? -50.18300 3.66100 -15.31500 1.000 63.46144 159 ALA D C 1
ATOM 5888 O O . ALA D 1 158 ? -51.26100 3.35200 -14.80900 1.000 69.54572 159 ALA D O 1
ATOM 5890 N N . GLY D 1 159 ? -49.46000 2.85500 -16.07400 1.000 59.52684 160 GLY D N 1
ATOM 5891 C CA . GLY D 1 159 ? -49.89000 1.47700 -16.32600 1.000 60.27636 160 GLY D CA 1
ATOM 5892 C C . GLY D 1 159 ? -49.92900 0.70600 -15.04000 1.000 65.05169 160 GLY D C 1
ATOM 5893 O O . GLY D 1 159 ? -50.82800 -0.11000 -14.86700 1.000 68.32559 160 GLY D O 1
ATOM 5894 N N . ALA D 1 160 ? -48.95500 0.94800 -14.18200 1.000 55.53455 161 ALA D N 1
ATOM 5895 C CA . ALA D 1 160 ? -48.91500 0.26100 -12.88600 1.000 58.15516 161 ALA D CA 1
ATOM 5896 C C . ALA D 1 160 ? -50.10800 0.71300 -12.06500 1.000 64.00470 161 ALA D C 1
ATOM 5897 O O . ALA D 1 160 ? -50.65000 -0.10700 -11.32600 1.000 57.97525 161 ALA D O 1
ATOM 5899 N N . THR D 1 161 ? -50.48200 1.98400 -12.18600 1.000 62.70385 162 THR D N 1
ATOM 5900 C CA . THR D 1 161 ? -51.68800 2.39300 -11.45800 1.000 68.85532 162 THR D CA 1
ATOM 5901 C C . THR D 1 161 ? -52.89000 1.56400 -11.89500 1.000 66.52662 162 THR D C 1
ATOM 5902 O O . THR D 1 161 ? -53.54400 0.90200 -11.07000 1.000 62.70024 162 THR D O 1
ATOM 5906 N N . MET D 1 162 ? -53.20100 1.62600 -13.19200 1.000 68.17759 163 MET D N 1
ATOM 5907 C CA . MET D 1 162 ? -54.28100 0.82800 -13.76400 1.000 72.79584 163 MET D CA 1
ATOM 5908 C C . MET D 1 162 ? -54.20200 -0.63500 -13.33200 1.000 67.77221 163 MET D C 1
ATOM 5909 O O . MET D 1 162 ? -55.20100 -1.20500 -12.89400 1.000 67.98373 163 MET D O 1
ATOM 5914 N N . MET D 1 163 ? -53.03900 -1.26500 -13.37100 1.000 67.98631 164 MET D N 1
ATOM 5915 C CA . MET D 1 163 ? -52.96700 -2.71300 -13.04100 1.000 65.73836 164 MET D CA 1
ATOM 5916 C C . MET D 1 163 ? -53.46400 -2.95500 -11.62000 1.000 68.15124 164 MET D C 1
ATOM 5917 O O . MET D 1 163 ? -54.27400 -3.85700 -11.43800 1.000 69.06065 164 MET D O 1
ATOM 5922 N N . VAL D 1 164 ? -53.00700 -2.16200 -10.65800 1.000 69.66189 165 VAL D N 1
ATOM 5923 C CA . VAL D 1 164 ? -53.36600 -2.37700 -9.22800 1.000 72.01808 165 VAL D CA 1
ATOM 5924 C C . VAL D 1 164 ? -54.87700 -2.24800 -9.08700 1.000 74.54351 165 VAL D C 1
ATOM 5925 O O . VAL D 1 164 ? -55.46800 -3.05800 -8.38200 1.000 73.51718 165 VAL D O 1
ATOM 5929 N N . LYS D 1 165 ? -55.47000 -1.28200 -9.77500 1.000 71.66744 166 LYS D N 1
ATOM 5930 C CA . LYS D 1 165 ? -56.92500 -1.06100 -9.67300 1.000 72.49765 166 LYS D CA 1
ATOM 5931 C C . LYS D 1 165 ? -57.62200 -2.31200 -10.17600 1.000 71.15011 166 LYS D C 1
ATOM 5932 O O . LYS D 1 165 ? -58.59200 -2.72900 -9.55000 1.000 74.55376 166 LYS D O 1
ATOM 5938 N N . ASN D 1 166 ? -57.11800 -2.88100 -11.26000 1.000 71.23925 167 ASN D N 1
ATOM 5939 C CA . ASN D 1 166 ? -57.73400 -4.09000 -11.85400 1.000 76.82977 167 ASN D CA 1
ATOM 5940 C C . ASN D 1 166 ? -57.53400 -5.28900 -10.91900 1.000 78.47487 167 ASN D C 1
ATOM 5941 O O . ASN D 1 166 ? -58.47100 -6.07400 -10.78700 1.000 83.42776 167 ASN D O 1
ATOM 5946 N N . VAL D 1 167 ? -56.36900 -5.43200 -10.29300 1.000 78.44916 168 VAL D N 1
ATOM 5947 C CA . VAL D 1 167 ? -56.20100 -6.51000 -9.32800 1.000 78.22769 168 VAL D CA 1
ATOM 5948 C C . VAL D 1 167 ? -57.11100 -6.27800 -8.11700 1.000 83.24525 168 VAL D C 1
ATOM 5949 O O . VAL D 1 167 ? -57.76100 -7.21300 -7.61600 1.000 86.92650 168 VAL D O 1
ATOM 5953 N N . ALA D 1 168 ? -57.15000 -5.02900 -7.61800 1.000 81.10735 169 ALA D N 1
ATOM 5954 C CA . ALA D 1 168 ? -57.97300 -4.68700 -6.45900 1.000 76.80563 169 ALA D CA 1
ATOM 5955 C C . ALA D 1 168 ? -59.42800 -5.05000 -6.70100 1.000 80.33941 169 ALA D C 1
ATOM 5956 O O . ALA D 1 168 ? -60.09800 -5.60500 -5.81700 1.000 81.84009 169 ALA D O 1
ATOM 5958 N N . ALA D 1 169 ? -59.92400 -4.74500 -7.90100 1.000 80.91599 170 ALA D N 1
ATOM 5959 C CA . ALA D 1 169 ? -61.30500 -5.05100 -8.26300 1.000 87.86013 170 ALA D CA 1
ATOM 5960 C C . ALA D 1 169 ? -61.54200 -6.55600 -8.39200 1.000 90.97104 170 ALA D C 1
ATOM 5961 O O . ALA D 1 169 ? -62.48700 -7.09700 -7.79400 1.000 99.60765 170 ALA D O 1
ATOM 5963 N N . GLU D 1 170 ? -60.68600 -7.25100 -9.15800 1.000 81.96717 171 GLU D N 1
ATOM 5964 C CA . GLU D 1 170 ? -60.87400 -8.67700 -9.40200 1.000 86.68150 171 GLU D CA 1
ATOM 5965 C C . GLU D 1 170 ? -61.00000 -9.37300 -8.07500 1.0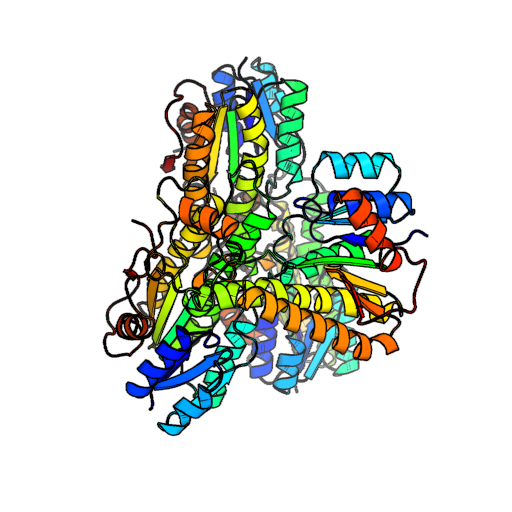00 92.08964 171 GLU D C 1
ATOM 5966 O O . GLU D 1 170 ? -61.97200 -10.11100 -7.86900 1.000 98.63236 171 GLU D O 1
ATOM 5972 N N . VAL D 1 171 ? -60.07200 -9.09100 -7.14800 1.000 84.57983 172 VAL D N 1
ATOM 5973 C CA . VAL D 1 171 ? -60.01500 -9.92400 -5.95600 1.000 82.97099 172 VAL D CA 1
ATOM 5974 C C . VAL D 1 171 ? -60.73400 -9.27600 -4.77800 1.000 82.29371 172 VAL D C 1
ATOM 5975 O O . VAL D 1 171 ? -60.64000 -9.78000 -3.65700 1.000 79.62675 172 VAL D O 1
ATOM 5979 N N . ALA D 1 172 ? -61.42000 -8.13900 -4.99900 1.000 82.77278 173 ALA D N 1
ATOM 5980 C CA . ALA D 1 172 ? -62.31900 -7.62200 -3.96400 1.000 85.17697 173 ALA D CA 1
ATOM 5981 C C . ALA D 1 172 ? -63.28000 -8.69300 -3.44400 1.000 90.34374 173 ALA D C 1
ATOM 5982 O O . ALA D 1 172 ? -63.46800 -8.83200 -2.22600 1.000 92.55308 173 ALA D O 1
ATOM 5984 N N . ARG D 1 173 ? -63.86800 -9.48000 -4.35700 1.000 96.85040 174 ARG D N 1
ATOM 5985 C CA . ARG D 1 173 ? -64.85600 -10.51100 -4.00600 1.000 95.32086 174 ARG D CA 1
ATOM 5986 C C . ARG D 1 173 ? -64.30900 -11.54900 -3.03700 1.000 92.07012 174 ARG D C 1
ATOM 5987 O O . ARG D 1 173 ? -65.02000 -12.00000 -2.14000 1.000 100.09710 174 ARG D O 1
ATOM 5995 N N . ASN D 1 174 ? -63.02200 -11.84600 -3.14800 1.000 89.73121 175 ASN D N 1
ATOM 5996 C CA . ASN D 1 174 ? -62.24800 -12.91200 -2.52300 1.000 84.09745 175 ASN D CA 1
ATOM 5997 C C . ASN D 1 174 ? -61.70700 -12.53000 -1.15900 1.000 88.93210 175 ASN D C 1
ATOM 5998 O O . ASN D 1 174 ? -60.92700 -13.29900 -0.56400 1.000 93.71933 175 ASN D O 1
ATOM 6003 N N . GLY D 1 175 ? -62.04900 -11.32700 -0.68800 1.000 84.81905 176 GLY D N 1
ATOM 6004 C CA . GLY D 1 175 ? -61.62100 -10.87300 0.62900 1.000 94.54860 176 GLY D CA 1
ATOM 6005 C C . GLY D 1 175 ? -60.22800 -10.28100 0.69000 1.000 95.33717 176 GLY D C 1
ATOM 6006 O O . GLY D 1 175 ? -59.71300 -10.07100 1.79100 1.000 93.29766 176 GLY D O 1
ATOM 6007 N N . VAL D 1 176 ? -59.59200 -10.02400 -0.46300 1.000 92.45917 177 VAL D N 1
ATOM 6008 C CA . VAL D 1 176 ? -58.25100 -9.44800 -0.54100 1.000 87.13515 177 VAL D CA 1
ATOM 6009 C C . VAL D 1 176 ? -58.35000 -7.96900 -0.93200 1.000 83.54821 177 VAL D C 1
ATOM 6010 O O . VAL D 1 176 ? -58.87300 -7.64100 -2.00700 1.000 82.66278 177 VAL D O 1
ATOM 6014 N N . GLN D 1 177 ? -57.83600 -7.06100 -0.08700 1.000 83.30202 178 GLN D N 1
ATOM 6015 C CA . GLN D 1 177 ? -57.77300 -5.63800 -0.42200 1.000 86.09967 178 GLN D CA 1
ATOM 6016 C C . GLN D 1 177 ? -56.35800 -5.23200 -0.82300 1.000 84.14253 178 GLN D C 1
ATOM 6017 O O . GLN D 1 177 ? -55.37500 -5.66100 -0.20800 1.000 84.06441 178 GLN D O 1
ATOM 6023 N N . VAL D 1 178 ? -56.26500 -4.36100 -1.83200 1.000 80.35036 179 VAL D N 1
ATOM 6024 C CA . VAL D 1 178 ? -54.99900 -3.98300 -2.44500 1.000 78.94223 179 VAL D CA 1
ATOM 6025 C C . VAL D 1 178 ? -54.98600 -2.48200 -2.69300 1.000 77.95731 179 VAL D C 1
ATOM 6026 O O . VAL D 1 178 ? -55.70600 -1.99600 -3.57200 1.000 81.60710 179 VAL D O 1
ATOM 6030 N N . ASN D 1 179 ? -54.09700 -1.74300 -2.01400 1.000 77.79430 180 ASN D N 1
ATOM 6031 C CA . ASN D 1 179 ? -54.04700 -0.28000 -2.10900 1.000 71.96838 180 ASN D CA 1
ATOM 6032 C C . ASN D 1 179 ? -52.63100 0.19000 -2.43600 1.000 68.91279 180 ASN D C 1
ATOM 6033 O O . ASN D 1 179 ? -51.64500 -0.54600 -2.31100 1.000 69.40862 180 ASN D O 1
ATOM 6038 N N . ALA D 1 180 ? -52.54900 1.46100 -2.83000 1.000 70.80002 181 ALA D N 1
ATOM 6039 C CA . ALA D 1 180 ? -51.32000 2.10800 -3.24600 1.000 63.78363 181 ALA D CA 1
ATOM 6040 C C . ALA D 1 180 ? -51.06300 3.32800 -2.38200 1.000 68.09888 181 ALA D C 1
ATOM 6041 O O . ALA D 1 180 ? -51.99100 4.09700 -2.08600 1.000 71.47188 181 ALA D O 1
ATOM 6043 N N . VAL D 1 181 ? -49.82700 3.47600 -1.91200 1.000 62.98389 182 VAL D N 1
ATOM 6044 C CA . VAL D 1 181 ? -49.41700 4.69100 -1.22600 1.000 61.95302 182 VAL D CA 1
ATOM 6045 C C . VAL D 1 181 ? -48.31700 5.34100 -2.06400 1.000 65.87786 182 VAL D C 1
ATOM 6046 O O . VAL D 1 181 ? -47.30800 4.68600 -2.41400 1.000 69.15522 182 VAL D O 1
ATOM 6050 N N . GLY D 1 182 ? -48.44100 6.64500 -2.30400 1.000 62.97390 183 GLY D N 1
ATOM 6051 C CA . GLY D 1 182 ? -47.43300 7.38500 -3.08200 1.000 61.51448 183 GLY D CA 1
ATOM 6052 C C . GLY D 1 182 ? -46.31900 7.87400 -2.20000 1.000 65.49457 183 GLY D C 1
ATOM 6053 O O . GLY D 1 182 ? -46.52700 7.93000 -0.99700 1.000 69.25116 183 GLY D O 1
ATOM 6054 N N . THR D 1 183 ? -45.1700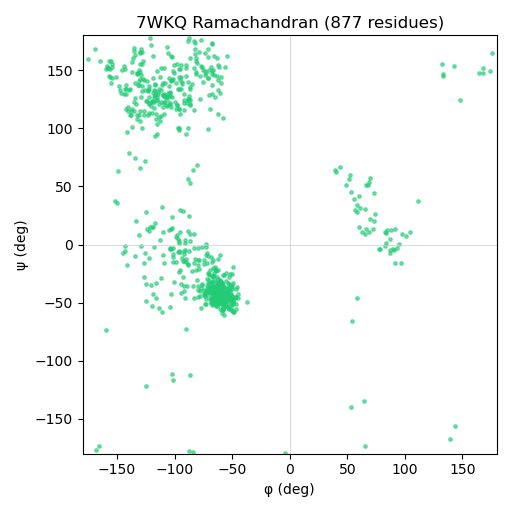0 8.19400 -2.78000 1.000 59.77305 184 THR D N 1
ATOM 6055 C CA . THR D 1 183 ? -43.99300 8.57400 -1.97100 1.000 57.29929 184 THR D CA 1
ATOM 6056 C C . THR D 1 183 ? -43.51600 9.96700 -2.35000 1.000 60.38125 184 THR D C 1
ATOM 6057 O O . THR D 1 183 ? -42.37200 10.27600 -2.05300 1.000 67.22549 184 THR D O 1
ATOM 6061 N N . ASN D 1 184 ? -44.34100 10.72000 -3.06000 1.000 60.79716 185 ASN D N 1
ATOM 6062 C CA . ASN D 1 184 ? -43.91400 12.04600 -3.56000 1.000 61.97139 185 ASN D CA 1
ATOM 6063 C C . ASN D 1 184 ? -43.48700 12.91800 -2.38900 1.000 62.16252 185 ASN D C 1
ATOM 6064 O O . ASN D 1 184 ? -42.41100 13.50100 -2.45900 1.000 62.91745 185 ASN D O 1
ATOM 6069 N N . PHE D 1 185 ? -44.29900 12.97100 -1.34300 1.000 63.19977 186 PHE D N 1
ATOM 6070 C CA . PHE D 1 185 ? -44.03000 13.89000 -0.21500 1.000 58.46802 186 PHE D CA 1
ATOM 6071 C C . PHE D 1 185 ? -43.43600 13.09900 0.94000 1.000 60.04436 186 PHE D C 1
ATOM 6072 O O . PHE D 1 185 ? -43.50900 13.55600 2.07600 1.000 57.92107 186 PHE D O 1
ATOM 6080 N N . MET D 1 186 ? -42.83300 11.95800 0.63900 1.000 64.67334 187 MET D N 1
ATOM 6081 C CA . MET D 1 186 ? -42.14700 11.11400 1.64600 1.000 63.46092 187 MET D CA 1
ATOM 6082 C C . MET D 1 186 ? -40.78300 10.82800 1.04600 1.000 62.40667 187 MET D C 1
ATOM 6083 O O . MET D 1 186 ? -40.52800 9.66900 0.75500 1.000 66.08708 187 MET D O 1
ATOM 6088 N N . ASP D 1 187 ? -39.95000 11.84800 0.87900 1.000 65.82594 188 ASP D N 1
ATOM 6089 C CA . ASP D 1 187 ? -38.67500 11.68800 0.13900 1.000 67.24140 188 ASP D CA 1
ATOM 6090 C C . ASP D 1 187 ? -37.61200 11.06400 1.01900 1.000 66.70472 188 ASP D C 1
ATOM 6091 O O . ASP D 1 187 ? -36.66200 11.76300 1.35900 1.000 68.44496 188 ASP D O 1
ATOM 6096 N N . PHE D 1 188 ? -37.78400 9.79700 1.37000 1.000 66.12648 189 PHE D N 1
ATOM 6097 C CA . PHE D 1 188 ? -36.72700 9.07800 2.11000 1.000 63.43729 189 PHE D CA 1
ATOM 6098 C C . PHE D 1 188 ? -35.66800 8.70200 1.08200 1.000 64.21866 189 PHE D C 1
ATOM 6099 O O . PHE D 1 188 ? -36.02300 8.43100 -0.06100 1.000 67.79226 189 PHE D O 1
ATOM 6107 N N . PRO D 1 189 ? -34.37300 8.69700 1.42900 1.000 67.70039 190 PRO D N 1
ATOM 6108 C CA . PRO D 1 189 ? -33.33500 8.45800 0.43600 1.000 64.54879 190 PRO D CA 1
ATOM 6109 C C . PRO D 1 189 ? -33.41100 7.10500 -0.28300 1.000 63.27484 190 PRO D C 1
ATOM 6110 O O . PRO D 1 189 ? -33.17200 7.06600 -1.45700 1.000 66.42842 190 PRO D O 1
ATOM 6114 N N . GLU D 1 190 ? -33.80600 6.04200 0.40200 1.000 64.99017 191 GLU D N 1
ATOM 6115 C CA . GLU D 1 190 ? -33.80200 4.69400 -0.21300 1.000 68.34691 191 GLU D CA 1
ATOM 6116 C C . GLU D 1 190 ? -34.81800 4.61200 -1.34000 1.000 69.33700 191 GLU D C 1
ATOM 6117 O O . GLU D 1 190 ? -34.65800 3.75400 -2.20900 1.000 73.41253 191 GLU D O 1
ATOM 6123 N N . PHE D 1 191 ? -35.84200 5.44900 -1.30200 1.000 67.49842 192 PHE D N 1
ATOM 6124 C CA . PHE D 1 191 ? -36.92700 5.35800 -2.30400 1.000 66.80595 192 PHE D CA 1
ATOM 6125 C C . PHE D 1 191 ? -36.37800 5.68600 -3.68600 1.000 67.39405 192 PHE D C 1
ATOM 6126 O O . PHE D 1 191 ? -36.75800 5.03100 -4.65700 1.000 74.99704 192 PHE D O 1
ATOM 6134 N N . LEU D 1 192 ? -35.47700 6.65300 -3.76900 1.000 67.99016 193 LEU D N 1
ATOM 6135 C CA . LEU D 1 192 ? -34.99700 7.11000 -5.09600 1.000 80.84525 193 LEU D CA 1
ATOM 6136 C C . LEU D 1 192 ? -33.53500 6.71800 -5.30500 1.000 81.49282 193 LEU D C 1
ATOM 6137 O O . LEU D 1 192 ? -32.83300 7.46100 -5.97700 1.000 77.80023 193 LEU D O 1
ATOM 6142 N N . ARG D 1 193 ? -33.10400 5.58900 -4.75100 1.000 89.71315 194 ARG D N 1
ATOM 6143 C CA . ARG D 1 193 ? -31.67200 5.19600 -4.79900 1.000 96.35538 194 ARG D CA 1
ATOM 6144 C C . ARG D 1 193 ? -31.18400 5.01100 -6.23100 1.000 95.70093 194 ARG D C 1
ATOM 6145 O O . ARG D 1 193 ? -30.12700 5.56200 -6.56700 1.000 96.21861 194 ARG D O 1
ATOM 6153 N N . ALA D 1 194 ? -31.93600 4.30200 -7.05500 1.000 83.32445 195 ALA D N 1
ATOM 6154 C CA . ALA D 1 194 ? -31.48700 4.21700 -8.45100 1.000 78.71822 195 ALA D CA 1
ATOM 6155 C C . ALA D 1 194 ? -31.68600 5.58800 -9.08100 1.000 93.90945 195 ALA D C 1
ATOM 6156 O O . ALA D 1 194 ? -32.80500 6.11100 -9.00200 1.000 95.40397 195 ALA D O 1
ATOM 6158 N N . SER D 1 195 ? -30.64300 6.11600 -9.70900 1.000 97.80866 196 SER D N 1
ATOM 6159 C CA . SER D 1 195 ? -30.70900 7.45800 -10.33300 1.000 104.16408 196 SER D CA 1
ATOM 6160 C C . SER D 1 195 ? -31.20700 8.48500 -9.33600 1.000 116.60211 196 SER D C 1
ATOM 6161 O O . SER D 1 195 ? -32.27400 9.02600 -9.60400 1.000 124.65566 196 SER D O 1
ATOM 6164 N N . GLY D 1 196 ? -30.52800 8.69700 -8.20900 1.000 117.97778 197 GLY D N 1
ATOM 6165 C CA . GLY D 1 196 ? -31.12100 9.64900 -7.24700 1.000 123.67947 197 GLY D CA 1
ATOM 6166 C C . GLY D 1 196 ? -30.20800 10.78000 -6.85000 1.000 124.73116 197 GLY D C 1
ATOM 6167 O O . GLY D 1 196 ? -29.73500 11.49900 -7.74200 1.000 121.56476 197 GLY D O 1
ATOM 6168 N N . ALA D 1 197 ? -29.94300 10.90000 -5.55000 1.000 130.56551 198 ALA D N 1
ATOM 6169 C CA . ALA D 1 197 ? -29.00300 11.92500 -5.04900 1.000 139.34922 198 ALA D CA 1
ATOM 6170 C C . ALA D 1 197 ? -27.63200 11.29300 -5.21700 1.000 139.42860 198 ALA D C 1
ATOM 6171 O O . ALA D 1 197 ? -26.64600 11.88200 -4.76000 1.000 136.73835 198 ALA D O 1
ATOM 6173 N N . ASN D 1 198 ? -27.60100 10.14500 -5.90100 1.000 142.36422 199 ASN D N 1
ATOM 6174 C CA . ASN D 1 198 ? -26.30500 9.51200 -6.24300 1.000 149.31705 199 ASN D CA 1
ATOM 6175 C C . ASN D 1 198 ? -25.54300 10.60600 -6.98500 1.000 144.15849 199 ASN D C 1
ATOM 6176 O O . ASN D 1 198 ? -24.31000 10.55500 -6.97800 1.000 154.07422 199 ASN D O 1
ATOM 6181 N N . ASP D 1 199 ? -26.25000 11.48500 -7.69600 1.000 136.35956 200 ASP D N 1
ATOM 6182 C CA . ASP D 1 199 ? -25.59500 12.68400 -8.27200 1.000 132.61265 200 ASP D CA 1
ATOM 6183 C C . ASP D 1 199 ? -26.48000 13.86200 -7.88300 1.000 125.26113 200 ASP D C 1
ATOM 6184 O O . ASP D 1 199 ? -27.70000 13.69700 -7.91100 1.000 126.93419 200 ASP D O 1
ATOM 6189 N N . PRO D 1 200 ? -25.94000 15.03500 -7.51900 1.000 124.22599 201 PRO D N 1
ATOM 6190 C CA . PRO D 1 200 ? -26.77500 16.18500 -7.23100 1.000 123.78215 201 PRO D CA 1
ATOM 6191 C C . PRO D 1 200 ? -27.61000 16.60700 -8.44800 1.000 119.38235 201 PRO D C 1
ATOM 6192 O O . PRO D 1 200 ? -28.68200 17.11700 -8.24300 1.000 116.96042 201 PRO D O 1
ATOM 6196 N N . GLU D 1 201 ? -27.11700 16.44000 -9.67400 1.000 113.74535 202 GLU D N 1
ATOM 6197 C CA . GLU D 1 201 ? -27.86100 16.99400 -10.84200 1.000 114.55005 202 GLU D CA 1
ATOM 6198 C C . GLU D 1 201 ? -29.01100 16.08200 -11.26500 1.000 112.41024 202 GLU D C 1
ATOM 6199 O O . GLU D 1 201 ? -30.04600 16.59400 -11.76100 1.000 109.71125 202 GLU D O 1
ATOM 6205 N N . ILE D 1 202 ? -28.85100 14.78300 -11.06200 1.000 113.37197 203 ILE D N 1
ATOM 6206 C CA . ILE D 1 202 ? -29.97800 13.87100 -11.37100 1.000 109.01838 203 ILE D CA 1
ATOM 6207 C C . ILE D 1 202 ? -31.11600 14.30400 -10.46300 1.000 104.26901 203 ILE D C 1
ATOM 6208 O O . ILE D 1 202 ? -32.25600 14.33000 -10.92700 1.000 99.13834 203 ILE D O 1
ATOM 6213 N N . ARG D 1 203 ? -30.79500 14.66400 -9.22500 1.000 105.62855 204 ARG D N 1
ATOM 6214 C CA . ARG D 1 203 ? -31.86200 15.02000 -8.26400 1.000 99.13853 204 ARG D CA 1
ATOM 6215 C C . ARG D 1 203 ? -32.61100 16.22800 -8.80100 1.000 92.91721 204 ARG D C 1
ATOM 6216 O O . ARG D 1 203 ? -33.81700 16.17200 -8.84800 1.000 94.88265 204 ARG D O 1
ATOM 6224 N N . ALA D 1 204 ? -31.89800 17.23400 -9.27100 1.000 94.85317 205 ALA D N 1
ATOM 6225 C CA . ALA D 1 204 ? -32.56700 18.44900 -9.76300 1.000 97.68068 205 ALA D CA 1
ATOM 6226 C C . ALA D 1 204 ? -33.42300 18.10900 -10.97600 1.000 90.10247 205 ALA D C 1
ATOM 6227 O O . ALA D 1 204 ? -34.51600 18.65100 -11.08900 1.000 87.20482 205 ALA D O 1
ATOM 6229 N N . ARG D 1 205 ? -32.90800 17.28700 -11.88000 1.000 92.90660 206 ARG D N 1
ATOM 6230 C CA . ARG D 1 205 ? -33.69900 17.01800 -13.10200 1.000 84.40568 206 ARG D CA 1
ATOM 6231 C C . ARG D 1 205 ? -34.97300 16.28700 -12.69600 1.000 83.63672 206 ARG D C 1
ATOM 6232 O O . ARG D 1 205 ? -36.03500 16.60900 -13.22500 1.000 84.24235 206 ARG D O 1
ATOM 6240 N N . ILE D 1 206 ? -34.86000 15.35800 -11.75600 1.000 83.21383 207 ILE D N 1
ATOM 6241 C CA . ILE D 1 206 ? -36.05000 14.60600 -11.27500 1.000 79.32755 207 ILE D CA 1
ATOM 6242 C C . ILE D 1 206 ? -37.02400 15.57900 -10.61100 1.000 74.21595 207 ILE D C 1
ATOM 6243 O O . ILE D 1 206 ? -38.21700 15.45100 -10.84600 1.000 73.98764 207 ILE D O 1
ATOM 6248 N N . GLU D 1 207 ? -36.52000 16.52700 -9.83200 1.000 73.77899 208 GLU D N 1
ATOM 6249 C CA . GLU D 1 207 ? -37.37300 17.49400 -9.10400 1.000 77.09390 208 GLU D CA 1
ATOM 6250 C C . GLU D 1 207 ? -38.11000 18.34300 -10.12100 1.000 74.18698 208 GLU D C 1
ATOM 6251 O O . GLU D 1 207 ? -39.25200 18.73900 -9.86900 1.000 76.96830 208 GLU D O 1
ATOM 6257 N N . ALA D 1 208 ? -37.43600 18.64100 -11.21000 1.000 70.91590 209 ALA D N 1
ATOM 6258 C CA . ALA D 1 208 ? -38.10500 19.40700 -12.26500 1.000 73.22838 209 ALA D CA 1
ATOM 6259 C C . ALA D 1 208 ? -39.25500 18.57400 -12.81300 1.000 76.36420 209 ALA D C 1
ATOM 6260 O O . ALA D 1 208 ? -40.32100 19.14600 -13.04600 1.000 68.73411 209 ALA D O 1
ATOM 6262 N N . ALA D 1 209 ? -39.04600 17.27000 -12.99200 1.000 72.53886 210 ALA D N 1
ATOM 6263 C CA . ALA D 1 209 ? -40.17400 16.46600 -13.46900 1.000 63.84691 210 ALA D CA 1
ATOM 6264 C C . ALA D 1 209 ? -41.14100 15.98700 -12.37700 1.000 60.71021 210 ALA D C 1
ATOM 6265 O O . ALA D 1 209 ? -42.34000 15.87500 -12.65600 1.000 57.75697 210 ALA D O 1
ATOM 6267 N N . VAL D 1 210 ? -40.68800 15.64600 -11.16700 1.000 62.16265 211 VAL D N 1
ATOM 6268 C CA . VAL D 1 210 ? -41.60700 15.10200 -10.17200 1.000 65.93886 211 VAL D CA 1
ATOM 6269 C C . VAL D 1 210 ? -41.54000 15.98300 -8.92300 1.000 69.20160 211 VAL D C 1
ATOM 6270 O O . VAL D 1 210 ? -40.45100 16.32900 -8.47000 1.000 63.42362 211 VAL D O 1
ATOM 6274 N N . PRO D 1 211 ? -42.67300 16.40000 -8.35700 1.000 68.96433 212 PRO D N 1
ATOM 6275 C CA . PRO D 1 211 ? -42.64500 17.12400 -7.08200 1.000 65.22753 212 PRO D CA 1
ATOM 6276 C C . PRO D 1 211 ? -42.18600 16.21400 -5.95700 1.000 64.76848 212 PRO D C 1
ATOM 6277 O O . PRO D 1 211 ? -42.63900 15.07700 -5.84000 1.000 62.66674 212 PRO D O 1
ATOM 6281 N N . LEU D 1 212 ? -41.31900 16.73900 -5.08500 1.000 65.17349 213 LEU D N 1
ATOM 6282 C CA . LEU D 1 212 ? -40.83200 15.96900 -3.94500 1.000 63.85629 213 LEU D CA 1
ATOM 6283 C C . LEU D 1 212 ? -40.97000 16.76500 -2.64700 1.000 62.37658 213 LEU D C 1
ATOM 6284 O O . LEU D 1 212 ? -41.18600 17.98800 -2.66600 1.000 62.56787 213 LEU D O 1
ATOM 6289 N N . GLY D 1 213 ? -40.86300 16.05500 -1.51600 1.000 58.74436 214 GLY D N 1
ATOM 6290 C CA . GLY D 1 213 ? -40.90600 16.68300 -0.20100 1.000 59.87981 214 GLY D CA 1
ATOM 6291 C C . GLY D 1 213 ? -40.87500 15.61300 0.86800 1.000 59.86156 214 GLY D C 1
ATOM 6292 O O . GLY D 1 213 ? -41.08200 14.43200 0.59100 1.000 61.47537 214 GLY D O 1
ATOM 6293 N N . ARG D 1 214 ? -40.59100 16.02400 2.10300 1.000 59.06926 215 ARG D N 1
ATOM 6294 C CA . ARG D 1 214 ? -40.55900 15.09300 3.23100 1.000 60.89231 215 ARG D CA 1
ATOM 6295 C C . ARG D 1 214 ? -41.39800 15.67800 4.35700 1.000 61.65555 215 ARG D C 1
ATOM 6296 O O . ARG D 1 214 ? -40.98100 16.61900 5.04500 1.000 57.34210 215 ARG D O 1
ATOM 6304 N N . LEU D 1 215 ? -42.57900 15.09100 4.54400 1.000 58.17926 216 LEU D N 1
ATOM 6305 C CA . LEU D 1 215 ? -43.59800 15.56000 5.47400 1.000 59.57873 216 LEU D CA 1
ATOM 6306 C C . LEU D 1 215 ? -43.48000 14.97900 6.87100 1.000 60.16054 216 LEU D C 1
ATOM 6307 O O . LEU D 1 215 ? -44.14000 15.49700 7.78400 1.000 68.77304 216 LEU D O 1
ATOM 6312 N N . GLY D 1 216 ? -42.67000 13.94000 7.05700 1.000 62.82817 217 GLY D N 1
ATOM 6313 C CA . GLY D 1 216 ? -42.54900 13.28600 8.34700 1.000 61.59137 217 GLY D CA 1
ATOM 6314 C C . GLY D 1 216 ? -41.36400 12.33900 8.37400 1.000 62.40788 217 GLY D C 1
ATOM 6315 O O . GLY D 1 216 ? -40.60900 12.22800 7.40400 1.000 60.03075 217 GLY D O 1
ATOM 6316 N N . THR D 1 217 ? -41.21300 11.63500 9.50100 1.000 64.95436 218 THR D N 1
ATOM 6317 C CA . THR D 1 217 ? -40.09700 10.71700 9.67900 1.000 66.45062 218 THR D CA 1
ATOM 6318 C C . THR D 1 217 ? -40.45900 9.33900 9.14700 1.000 68.08358 218 THR D C 1
ATOM 6319 O O . THR D 1 217 ? -41.61100 9.07700 8.78500 1.000 65.31983 218 THR D O 1
ATOM 6323 N N . VAL D 1 218 ? -39.48300 8.41800 9.14700 1.000 66.11322 219 VAL D N 1
ATOM 6324 C CA . VAL D 1 218 ? -39.90600 7.06600 8.79100 1.000 68.89228 219 VAL D CA 1
ATOM 6325 C C . VAL D 1 218 ? -40.81400 6.49300 9.87200 1.000 65.64695 219 VAL D C 1
ATOM 6326 O O . VAL D 1 218 ? -41.79400 5.80400 9.55500 1.000 59.01341 219 VAL D O 1
ATOM 6330 N N . GLU D 1 219 ? -40.57900 6.85300 11.14400 1.000 69.40656 220 GLU D N 1
ATOM 6331 C CA . GLU D 1 219 ? -41.40300 6.30000 12.20700 1.000 65.22318 220 GLU D CA 1
ATOM 6332 C C . GLU D 1 219 ? -42.85200 6.69900 11.97600 1.000 68.97695 220 GLU D C 1
ATOM 6333 O O . GLU D 1 219 ? -43.76700 5.84400 11.98700 1.000 71.33226 220 GLU D O 1
ATOM 6339 N N . GLU D 1 220 ? -43.04600 7.97600 11.59800 1.000 64.60016 221 GLU D N 1
ATOM 6340 C CA . GLU D 1 220 ? -44.37000 8.49400 11.28300 1.000 64.96952 221 GLU D CA 1
ATOM 6341 C C . GLU D 1 220 ? -44.92400 7.83100 10.03200 1.000 66.00399 221 GLU D C 1
ATOM 6342 O O . GLU D 1 220 ? -46.12600 7.55200 9.95200 1.000 69.45360 221 GLU D O 1
ATOM 6348 N N . PHE D 1 221 ? -44.07400 7.57100 9.03800 1.000 67.11145 222 PHE D N 1
ATOM 6349 C CA . PHE D 1 221 ? -44.57700 6.97500 7.80600 1.000 57.79692 222 PHE D CA 1
ATOM 6350 C C . PHE D 1 221 ? -45.07600 5.54400 8.02600 1.000 68.96057 222 PHE D C 1
ATOM 6351 O O . PHE D 1 221 ? -46.07800 5.12500 7.42600 1.000 72.25390 222 PHE D O 1
ATOM 6359 N N . ALA D 1 222 ? -44.38600 4.77900 8.88200 1.000 70.04440 223 ALA D N 1
ATOM 6360 C CA . ALA D 1 222 ? -44.89400 3.47600 9.29900 1.000 68.66304 223 ALA D CA 1
ATOM 6361 C C . ALA D 1 222 ? -46.27100 3.62200 9.93600 1.000 71.33632 223 ALA D C 1
ATOM 6362 O O . ALA D 1 222 ? -47.21200 2.86800 9.59800 1.000 71.08243 223 ALA D O 1
ATOM 6364 N N . SER D 1 223 ? -46.39000 4.57600 10.89100 1.000 67.65788 224 SER D N 1
ATOM 6365 C CA . SER D 1 223 ? -47.69100 4.85700 11.50600 1.000 71.45705 224 SER D CA 1
ATOM 6366 C C . SER D 1 223 ? -48.77000 5.07500 10.44400 1.000 70.25965 224 SER D C 1
ATOM 6367 O O . SER D 1 223 ? -49.84500 4.44800 10.47500 1.000 66.68325 224 SER D O 1
ATOM 6370 N N . PHE D 1 224 ? -48.45600 5.89400 9.45300 1.000 64.82762 225 PHE D N 1
ATOM 6371 C CA . PHE D 1 224 ? -49.39300 6.27400 8.41400 1.000 61.84547 225 PHE D CA 1
ATOM 6372 C C . PHE D 1 224 ? -49.72100 5.12300 7.47700 1.000 62.06565 225 PHE D C 1
ATOM 6373 O O . PHE D 1 224 ? -50.76200 5.14500 6.81700 1.000 72.13961 225 PHE D O 1
ATOM 6381 N N . CYS D 1 225 ? -48.82600 4.16300 7.34400 1.000 64.62893 226 CYS D N 1
ATOM 6382 C CA . CYS D 1 225 ? -49.08700 3.09600 6.35200 1.000 73.37340 226 CYS D CA 1
ATOM 6383 C C . CYS D 1 225 ? -49.80600 1.95400 7.05600 1.000 78.10621 226 CYS D C 1
ATOM 6384 O O . CYS D 1 225 ? -50.31400 1.06800 6.36400 1.000 79.24162 226 CYS D O 1
ATOM 6387 N N . MET D 1 226 ? -49.91500 2.02800 8.37600 1.000 76.71995 227 MET D N 1
ATOM 6388 C CA . MET D 1 226 ? -50.48200 0.90600 9.16700 1.000 77.91860 227 MET D CA 1
ATOM 6389 C C . MET D 1 226 ? -51.92000 0.58200 8.78800 1.000 77.05206 227 MET D C 1
ATOM 6390 O O . MET D 1 226 ? -52.20100 -0.59900 8.66200 1.000 76.71312 227 MET D O 1
ATOM 6395 N N . PRO D 1 227 ? -52.83700 1.53200 8.52900 1.000 79.62552 228 PRO D N 1
ATOM 6396 C CA . PRO D 1 227 ? -54.22500 1.16500 8.28700 1.000 83.30363 228 PRO D CA 1
ATOM 6397 C C . PRO D 1 227 ? -54.37600 0.12900 7.17000 1.000 87.69372 228 PRO D C 1
ATOM 6398 O O . PRO D 1 227 ? -55.23100 -0.70900 7.27700 1.000 93.19234 228 PRO D O 1
ATOM 6402 N N . PHE D 1 228 ? -53.56200 0.22600 6.13000 1.000 82.19226 229 PHE D N 1
ATOM 6403 C CA . PHE D 1 228 ? -53.64700 -0.70400 4.98400 1.000 76.57859 229 PHE D CA 1
ATOM 6404 C C . PHE D 1 228 ? -53.08200 -2.08000 5.34200 1.000 79.40887 229 PHE D C 1
ATOM 6405 O O . PHE D 1 228 ? -53.30700 -3.00200 4.55500 1.000 79.33864 229 PHE D O 1
ATOM 6413 N N . ILE D 1 229 ? -52.30900 -2.20000 6.42300 1.000 78.78401 230 ILE D N 1
ATOM 6414 C CA . ILE D 1 229 ? -51.66400 -3.51400 6.72400 1.000 84.66392 230 ILE D CA 1
ATOM 6415 C C . ILE D 1 229 ? -51.94500 -4.01200 8.15000 1.000 86.59521 230 ILE D C 1
ATOM 6416 O O . ILE D 1 229 ? -51.69100 -5.18600 8.39700 1.000 83.33828 230 ILE D O 1
ATOM 6421 N N . ASP D 1 230 ? -52.42100 -3.16400 9.06300 1.000 90.65115 231 ASP D N 1
ATOM 6422 C CA . ASP D 1 230 ? -52.61300 -3.57300 10.48400 1.000 86.91975 231 ASP D CA 1
ATOM 6423 C C . ASP D 1 230 ? -53.69000 -4.64800 10.60300 1.000 86.72190 231 ASP D C 1
ATOM 6424 O O . ASP D 1 230 ? -53.54100 -5.54000 11.44000 1.000 85.19478 231 ASP D O 1
ATOM 6429 N N . GLY D 1 231 ? -54.73500 -4.55900 9.79500 1.000 86.87814 232 GLY D N 1
ATOM 6430 C CA . GLY D 1 231 ? -55.85800 -5.49800 9.93600 1.000 95.50545 232 GLY D CA 1
ATOM 6431 C C . GLY D 1 231 ? -56.97500 -4.89200 10.75000 1.000 94.81307 232 GLY D C 1
ATOM 6432 O O . GLY D 1 231 ? -57.93800 -5.60200 11.04800 1.000 100.50366 232 GLY D O 1
ATOM 6433 N N . THR D 1 232 ? -56.86900 -3.60600 11.04800 1.000 93.78137 233 THR D N 1
ATOM 6434 C CA . THR D 1 232 ? -57.94600 -2.92500 11.79000 1.000 97.69045 233 THR D CA 1
ATOM 6435 C C . THR D 1 232 ? -58.91400 -2.30000 10.78900 1.000 103.85731 233 THR D C 1
ATOM 6436 O O . THR D 1 232 ? -60.01100 -1.89700 11.20600 1.000 106.87352 233 THR D O 1
ATOM 6440 N N . SER D 1 233 ? -58.51600 -2.21000 9.52400 1.000 101.46903 234 SER D N 1
ATOM 6441 C CA . SER D 1 233 ? -59.37300 -1.52200 8.53100 1.000 103.09843 234 SER D CA 1
ATOM 6442 C C . SER D 1 233 ? -59.48800 -2.32700 7.24900 1.000 97.60114 234 SER D C 1
ATOM 6443 O O . SER D 1 233 ? -58.84900 -1.95100 6.26500 1.000 98.44641 234 SER D O 1
ATOM 6446 N N . LYS D 1 234 ? -60.25300 -3.40400 7.27700 1.000 98.49466 235 LYS D N 1
ATOM 6447 C CA . LYS D 1 234 ? -60.52200 -4.15500 6.03100 1.000 102.90897 235 LYS D CA 1
ATOM 6448 C C . LYS D 1 234 ? -61.65600 -3.44900 5.27900 1.000 107.17495 235 LYS D C 1
ATOM 6449 O O . LYS D 1 234 ? -62.21000 -2.51100 5.87200 1.000 111.17921 235 LYS D O 1
ATOM 6455 N N . PHE D 1 235 ? -61.91600 -3.81200 4.01700 1.000 102.39095 236 PHE D N 1
ATOM 6456 C CA . PHE D 1 235 ? -63.03100 -3.24600 3.19900 1.000 107.55581 236 PHE D CA 1
ATOM 6457 C C . PHE D 1 235 ? -62.64300 -2.00500 2.38500 1.000 103.46894 236 PHE D C 1
ATOM 6458 O O . PHE D 1 235 ? -63.47600 -1.55400 1.58800 1.000 104.14387 236 PHE D O 1
ATOM 6466 N N . THR D 1 236 ? -61.42400 -1.49300 2.53400 1.000 97.98449 237 THR D N 1
ATOM 6467 C CA . THR D 1 236 ? -60.98200 -0.37100 1.67200 1.000 95.46320 237 THR D CA 1
ATOM 6468 C C . THR D 1 236 ? -60.05700 -0.95900 0.62500 1.000 89.94635 237 THR D C 1
ATOM 6469 O O . THR D 1 236 ? -59.02500 -1.50200 1.00300 1.000 95.35163 237 THR D O 1
ATOM 6473 N N . THR D 1 237 ? -60.42700 -0.85400 -0.64000 1.000 86.51677 238 THR D N 1
ATOM 6474 C CA . THR D 1 237 ? -59.60100 -1.49200 -1.68500 1.000 84.27520 238 THR D CA 1
ATOM 6475 C C . THR D 1 237 ? -59.46400 -0.53300 -2.85800 1.000 84.48211 238 THR D C 1
ATOM 6476 O O . THR D 1 237 ? -60.31300 0.36100 -2.99500 1.000 83.64730 238 THR D O 1
ATOM 6480 N N . GLY D 1 238 ? -58.41800 -0.71000 -3.65100 1.000 74.40257 239 GLY D N 1
ATOM 6481 C CA . GLY D 1 238 ? -58.23400 0.11300 -4.82800 1.000 72.79496 239 GLY D CA 1
ATOM 6482 C C . GLY D 1 238 ? -58.15800 1.60100 -4.54400 1.000 77.52697 239 GLY D C 1
ATOM 6483 O O . GLY D 1 238 ? -58.60800 2.43100 -5.34700 1.000 75.36374 239 GLY D O 1
ATOM 6484 N N . GLN D 1 239 ? -57.56800 1.92900 -3.38000 1.000 73.25204 240 GLN D N 1
ATOM 6485 C CA . GLN D 1 239 ? -57.30000 3.30500 -2.95700 1.000 75.83201 240 GLN D CA 1
ATOM 6486 C C . GLN D 1 239 ? -55.96200 3.77300 -3.52000 1.000 75.53245 240 GLN D C 1
ATOM 6487 O O . GLN D 1 239 ? -54.98400 3.02500 -3.51600 1.000 73.40906 240 GLN D O 1
ATOM 6493 N N . PHE D 1 240 ? -55.91500 4.99700 -4.04300 1.000 63.05461 241 PHE D N 1
ATOM 6494 C CA . PHE D 1 240 ? -54.62800 5.54200 -4.46800 1.000 65.57209 241 PHE D CA 1
ATOM 6495 C C . PHE D 1 240 ? -54.31100 6.77200 -3.63100 1.000 65.54852 241 PHE D C 1
ATOM 6496 O O . PHE D 1 240 ? -54.63100 7.90300 -4.01800 1.000 71.14284 241 PHE D O 1
ATOM 6504 N N . ILE D 1 241 ? -53.58300 6.58400 -2.54900 1.000 60.10081 242 ILE D N 1
ATOM 6505 C CA . ILE D 1 241 ? -53.45300 7.71000 -1.63900 1.000 69.53995 242 ILE D CA 1
ATOM 6506 C C . ILE D 1 241 ? -52.09200 8.35200 -1.85300 1.000 73.27097 242 ILE D C 1
ATOM 6507 O O . ILE D 1 241 ? -51.16400 7.74700 -2.41600 1.000 66.81999 242 ILE D O 1
ATOM 6512 N N . ALA D 1 242 ? -51.99900 9.59800 -1.37800 1.000 68.12345 243 ALA D N 1
ATOM 6513 C CA . ALA D 1 242 ? -50.76100 10.36600 -1.38100 1.000 60.31585 243 ALA D CA 1
ATOM 6514 C C . ALA D 1 242 ? -50.15600 10.40000 -2.77700 1.000 68.13942 243 ALA D C 1
ATOM 6515 O O . ALA D 1 242 ? -48.94800 10.24000 -2.96300 1.000 75.48695 243 ALA D O 1
ATOM 6517 N N . TYR D 1 243 ? -51.01300 10.64900 -3.77000 1.000 65.47497 244 TYR D N 1
ATOM 6518 C CA . TYR D 1 243 ? -50.57100 10.85500 -5.17700 1.000 66.90328 244 TYR D CA 1
ATOM 6519 C C . TYR D 1 243 ? -49.95100 9.63000 -5.83400 1.000 60.59618 244 TYR D C 1
ATOM 6520 O O . TYR D 1 243 ? -49.11800 9.81400 -6.70600 1.000 68.28577 244 TYR D O 1
ATOM 6529 N N . ALA D 1 244 ? -50.37000 8.43300 -5.45800 1.000 57.71305 245 ALA D N 1
ATOM 6530 C CA . ALA D 1 244 ? -49.86700 7.22200 -6.13300 1.000 62.60000 245 ALA D CA 1
ATOM 6531 C C . ALA D 1 244 ? -50.35400 7.19500 -7.56800 1.000 61.42046 245 ALA D C 1
ATOM 6532 O O . ALA D 1 244 ? -49.61500 6.74200 -8.44400 1.000 68.78541 245 ALA D O 1
ATOM 6534 N N . GLY D 1 245 ? -51.59300 7.60100 -7.76800 1.000 72.54437 246 GLY D N 1
ATOM 6535 C CA . GLY D 1 245 ? -52.18400 7.49000 -9.10500 1.000 75.23532 246 GLY D CA 1
ATOM 6536 C C . GLY D 1 245 ? -52.25100 8.80600 -9.81200 1.000 76.62084 246 GLY D C 1
ATOM 6537 O O . GLY D 1 245 ? -52.68600 8.82100 -10.96600 1.000 91.19203 246 GLY D O 1
ATOM 6538 N N . GLY D 1 246 ? -51.86000 9.87700 -9.14200 1.000 77.98013 247 GLY D N 1
ATOM 6539 C CA . GLY D 1 246 ? -51.80400 11.15100 -9.86500 1.000 79.99253 247 GLY D CA 1
ATOM 6540 C C . GLY D 1 246 ? -52.31100 12.32300 -9.07500 1.000 79.51951 247 GLY D C 1
ATOM 6541 O O . GLY D 1 246 ? -52.52800 12.19000 -7.87000 1.000 75.15009 247 GLY D O 1
ATOM 6542 N N . TRP D 1 247 ? -52.51600 13.43000 -9.76800 1.000 84.90234 248 TRP D N 1
ATOM 6543 C CA . TRP D 1 247 ? -52.94800 14.66400 -9.08700 1.000 90.47157 248 TRP D CA 1
ATOM 6544 C C . TRP D 1 247 ? -54.41200 14.88100 -9.42700 1.000 92.72831 248 TRP D C 1
ATOM 6545 O O . TRP D 1 247 ? -54.71700 15.03500 -10.61500 1.000 99.78247 248 TRP D O 1
ATOM 6556 N N . ALA D 1 248 ? -55.27000 14.88800 -8.41300 1.000 97.28876 249 ALA D N 1
ATOM 6557 C CA . ALA D 1 248 ? -56.72300 15.00900 -8.65600 1.000 112.44428 249 ALA D CA 1
ATOM 6558 C C . ALA D 1 248 ? -57.41400 15.39400 -7.34500 1.000 116.26030 249 ALA D C 1
ATOM 6559 O O . ALA D 1 248 ? -56.77100 16.11800 -6.56300 1.000 121.13713 249 ALA D O 1
#